Protein AF-0000000082335467 (afdb_homodimer)

Nearest PDB structures (foldseek):
  5u97-assembly2_C  TM=9.331E-01  e=3.194E-60  Neurospora crassa OR74A
  8fu2-assembly2_C  TM=9.359E-01  e=7.142E-59  Neurospora crassa
  6n1y-assembly1_A  TM=9.269E-01  e=7.142E-59  Neurospora crassa
  6ojr-assembly1_A  TM=9.512E-01  e=1.532E-58  Sphingomonas paucimobilis
  6xm8-assembly1_A-2  TM=9.552E-01  e=1.880E-57  Sphingobium sp. SYK-6

InterPro domains:
  IPR004294 Carotenoid oxygenase [PF03055] (31-499)
  IPR004294 Carotenoid oxygenase [PTHR10543] (39-499)

pLDDT: mean 94.97, std 6.66, range [44.41, 98.88]

Foldseek 3Di:
DDDPVRVVVVDADDQFARADPDLCCDFLNPAPQDWDKDFFFDKDFFDDQLPFFKWKFWAFGANTHAPDNLAGSRLGAIKMKIWGDHPRTTMITIDTAPAPQNVVCVVVVHGQQHHDPQLLGGNPVCSPGLSDRLGFEWDDALQWIWRFDFQAATWTAHPQQRHTPGGDQLVVPRDFGGKAREWAAQPVFRKTKIKHACRVHQFFQKMWIWIAGSNSHTQDIEIAGDPAAADFHEWAAAPWKTKTKGAQFHADDPVVSNVPDHGTARDQPDFTKMWIFTPHPTYRVLIDMATEHHWDFDYWQAWEADPVRKIKTKGKIFRADCPLSRYHPPDDSVPHPRNDADDPPDQGMAIWMWIGDSPDPHRYTDTHGQASFAFHQKYWDSNQHNHDDFKIKTFGADPVDDDAAPAERGFKIWIATRHVNDIDMAGNDRHKDKAHWEFRASDPPDPTQQGKIKTKMQGSVVNAIWIFICGSVPRHVGGSMIRGDPHRDHDTHYIYTDHPVSNPDPDHSDDPPPCDPVNCVVDPPDDDDDDDDDD/DDDPVRVVVVDADDQFARADPDLCCDDLNPAPQDWDKDFFFDKDFFDDQLPFFKWKFWAFGANTHAPDNLAGNRLGAIKMKIWGDHPRTTMITIDTAPAPQNVVCVVVVHGQQHHDPQLLGGNPVCSPGLSDRLGFEWDDALQWIWRFDFQAATWTAHPQQRHTPGGDQLVVPRDFGGKAREWAAQPVFRKTWIKHACRVHQFFQKMWIWIAGSNSHTQDIEIAGDPAAADFHEWAAAPWKTKTKGAQFHADDPVVSNVPDHGTARDQPAFTKMWIFTPHPTYRVLIDMATEHHWDFDYWAAWYADPVRKIKTKGKIFRADCPLSRYHPPDDSVPHPRNDADDPPDQGMAIWMWIGDSPDPHRYTDTHGQASFAFHQKYWDSNQHNHDDFKIKTFGADPVDDDAADAERGFKIWIATRHRNDIDMAGNDRHKDKAHWEFRASDPPDPTQQGKIKTKMQGSVVNAIWIFICGSVPRHVGGSMIRGDPHRDHDTHYIYTDHPVSNPDPDHSDDPPPCDPVNCVVDPPDDDDDDDDDD

Sequence (1070 aa):
MPDIAEVTEKLQPQAEVAFPKTPFFEGSELPCRFEGEVYNCVVRGTIPKEVDGTYYRCMPDALWAPQYEDDVFINGDGAIDAIRIHDGHADFKQKYVRTSKFVIERAARQAVFGKYRNRYTDDPRVKHEIHSTANTHIIFFEKQLLALKEDSPPYAMDPDTLETKGAYDFHGQYTAPTFTAHPKIDASNGEMMTMGYEAKGDGTTDVAYYLFSKEGKKLEECWFKGPYIGMMHDMAATDKWVVFTIPPLQAQSLESLKAGSKHFAWAEDKPLTFGILPRYNPKPEDIRWFTYKNAFYGHTGNAFDGDDGCVYLDAPLTYFNKFWFFPPVGQDPMTAPSGKPPGRDQLQSHYVRWRFDPNATDPRVEPVELVNADGEMPKVDDRFAGKPYNTLFLAMHDPTKENGPVGGIYNAIAKCDVNTGKLVHWSAGDHTAIHEVAFIPRTPDSPEADGFLVTIANRRDTKLSCILILDAQKLAEGPLAIIELPFRLRNGIHGSWVPSTELPSDNDLCDMSGVTDKIRRAYAGKPVSFPKFKAMPDIAEVTEKLQPQAEVAFPKTPFFEGSELPCRFEGEVYNCVVRGTIPKEVDGTYYRCMPDALWAPQYEDDVFINGDGAIDAIRIHDGHADFKQKYVRTSKFVIERAARQAVFGKYRNRYTDDPRVKHEIHSTANTHIIFFEKQLLALKEDSPPYAMDPDTLETKGAYDFHGQYTAPTFTAHPKIDASNGEMMTMGYEAKGDGTTDVAYYLFSKEGKKLEECWFKGPYIGMMHDMAATDKWVVFTIPPLQAQSLESLKAGSKHFAWAEDKPLTFGILPRYNPKPEDIRWFTYKNAFYGHTGNAFDGDDGCVYLDAPLTYFNKFWFFPPVGQDPMTAPSGKPPGRDQLQSHYVRWRFDPNATDPRVEPVELVNADGEMPKVDDRFAGKPYNTLFLAMHDPTKENGPVGGIYNAIAKCDVNTGKLVHWSAGDHTAIHEVAFIPRTPDSPEADGFLVTIANRRDTKLSCILILDAQKLAEGPLAIIELPFRLRNGIHGSWVPSTELPSDNDLCDMSGVTDKIRRAYAGKPVSFPKFKA

Radius of gyration: 32.27 Å; Cα contacts (8 Å, |Δi|>4): 2966; chains: 2; bounding box: 61×103×77 Å

Solvent-accessible surface area (backbone atoms only — not comparable to full-atom values): 54167 Å² total; per-residue (Å²): 116,59,26,47,69,55,45,55,71,68,35,52,51,37,74,42,55,46,56,62,98,42,78,63,44,37,81,67,36,32,59,55,57,64,35,35,33,24,74,62,43,48,36,22,38,60,52,55,69,63,54,40,23,31,44,33,34,12,18,37,35,48,76,36,20,71,85,51,90,84,50,58,63,81,60,9,39,8,33,38,37,38,41,39,29,51,85,53,40,36,32,37,39,36,36,58,51,59,35,63,47,46,27,45,23,59,40,39,66,28,59,48,65,46,44,53,85,25,73,63,33,19,24,76,87,54,67,84,52,62,79,37,42,38,22,41,17,33,44,80,57,70,77,25,28,35,24,14,24,47,75,16,53,31,30,31,25,40,81,48,78,47,48,54,75,37,80,42,36,57,91,74,71,51,80,48,54,15,19,38,42,39,58,43,63,36,64,89,71,44,31,34,42,41,37,12,56,34,26,83,36,91,74,34,37,32,31,35,39,40,31,25,41,47,83,48,47,77,75,41,69,37,60,37,71,49,97,59,47,38,56,50,55,36,46,44,41,34,85,59,34,31,37,42,42,31,25,27,34,26,53,43,51,64,70,45,32,65,55,58,44,63,38,47,21,35,36,82,89,36,41,21,33,37,34,39,31,50,57,64,88,48,50,55,84,55,56,45,67,34,35,36,65,64,35,32,61,71,46,52,44,44,19,20,71,41,95,84,69,27,41,36,42,30,28,40,42,28,62,31,39,84,58,24,84,35,28,38,85,92,48,50,42,92,70,32,70,56,44,42,75,55,60,89,89,45,84,45,39,28,28,28,37,38,69,44,53,90,80,56,87,65,44,69,48,70,73,40,82,31,31,92,43,52,44,45,54,43,35,46,46,62,86,36,51,27,37,82,76,52,56,40,34,31,25,17,48,45,83,88,47,89,68,63,18,66,83,34,82,13,15,17,45,33,46,29,32,56,85,79,31,49,69,50,52,28,46,44,41,64,42,18,18,42,48,48,59,33,69,41,58,53,43,96,81,45,60,89,64,39,27,32,33,40,35,44,36,40,28,60,85,75,61,28,22,35,37,37,35,27,39,53,85,46,42,45,71,31,60,52,20,41,37,49,47,74,40,51,60,51,68,57,58,29,53,32,65,44,50,50,89,68,48,85,64,87,65,70,66,55,92,55,75,79,49,44,69,69,49,34,73,68,26,39,88,47,90,78,57,64,65,84,60,83,129,115,57,26,47,69,56,46,55,71,68,34,53,51,39,72,45,57,47,56,61,97,42,79,60,45,37,80,67,36,32,58,56,57,63,33,35,33,25,74,62,42,48,35,22,39,58,51,54,67,66,54,41,25,32,43,33,33,12,18,36,34,46,75,37,19,69,85,51,89,84,49,58,60,81,57,10,39,7,32,39,37,38,39,38,28,51,84,54,40,38,31,35,38,36,36,58,53,57,34,62,47,48,28,45,22,60,40,38,66,29,60,49,66,46,44,54,85,26,74,62,33,20,22,75,90,54,70,84,52,61,79,34,41,38,21,41,17,35,44,79,57,71,79,26,27,34,25,14,25,48,74,14,52,32,31,31,24,40,80,49,81,48,47,56,77,37,80,42,38,57,91,74,70,52,80,48,55,15,20,37,42,38,57,43,63,37,65,88,71,43,30,35,41,41,37,12,55,34,25,83,35,90,74,34,36,32,30,35,39,38,29,26,41,45,83,48,48,76,74,43,69,37,60,38,70,48,98,58,46,38,55,49,56,35,47,45,40,34,86,59,33,30,36,43,42,31,24,27,33,27,54,44,51,66,70,45,32,66,54,59,44,65,39,46,20,35,35,84,88,36,42,21,31,37,33,40,31,51,57,66,88,48,50,54,84,56,56,45,66,33,36,36,64,65,37,31,61,70,45,52,44,41,20,20,71,43,95,83,68,27,43,35,42,31,27,38,41,29,63,32,37,85,58,24,86,34,26,37,84,95,48,51,41,91,71,32,69,56,44,42,73,55,60,91,89,44,84,46,39,28,26,28,37,39,68,43,53,88,79,58,88,64,44,70,49,72,72,40,82,33,30,91,42,52,44,45,55,41,34,47,46,60,85,35,50,27,36,83,77,52,56,39,35,30,24,17,48,43,84,90,48,92,66,64,18,67,83,35,81,13,17,18,44,33,46,30,34,55,84,77,30,49,69,50,54,28,45,43,40,65,44,17,21,42,48,47,58,33,69,41,58,52,43,96,81,45,59,88,63,38,26,33,32,39,34,43,37,42,30,61,85,76,61,28,22,34,35,38,35,28,39,54,84,44,42,47,70,30,58,51,19,41,37,48,45,73,38,50,59,50,67,57,61,30,54,33,66,45,50,50,87,67,47,85,64,86,63,68,66,54,91,57,76,80,48,44,69,68,48,34,72,69,26,38,88,46,88,76,56,63,66,84,60,81,130

Secondary structure (DSSP, 8-state):
---HHHHHHHSPBPGGG---SSGGGSGGGS----EEEESS-EEEE---TT--EEEEEEEEE--S--SSTT--GGGSEEEEEEEEEETTEEEEEEEE---HHHHHHHHHTS--S-STT-GGGS-GGGTTS------SEEEEETTEEEEE-TTS--EEE-TTT--EEEE--TTTT---S---S--EE-TTT--EEEEEESTTSTT--EEEEEEE-TTS-EEEEEEEE-SS-B----EEE-SSEEEEEE-SEEEPPHHHHHTT--SEEE-TTSPPEEEEEESSS--GGG-EEEE-SS-B-----EEEE-TTS-EEEEEEEESS-S-TTSPSTT--TTT-GGGSPPPTTS--EEEEEEEE-TT-S--B---EEEE---EEEEE--GGGTTS--SEEEEEE--TT-SS--TTSS--EEEEEETTT--EEEEE--TTEEE---EEEESSTTPPTT-EEEEEEEEETTTTEEEEEEEEGGGGGG-EEEEEE-SB-------EEEEEGGGSS----SS--TT--HHHHHHHTTPPP-------/---HHHHHHHSPBPGGG---SSGGGSGGGS----EEEESS-EEEE---TT--EEEEEEEEE--S--SSTT--GGGSEEEEEEEEEETTEEEEEEEE---HHHHHHHHHTS--S-STT-GGGS-GGGTTS------SEEEEETTEEEEE-TTS--EEE-TTT--EEEE--TTTT---S---S--EE-TTT--EEEEEESTTSTT--EEEEEEE-TTS-EEEEEEEE-SS-B----EEE-SSEEEEEE-SEEEPPHHHHHTT--SEEE-TTSPPEEEEEESSS--GGG-EEEE-SS-B-----EEEE-TTS-EEEEEEEESS-S-TTSPSTT--TTT-GGGSPPPTTS--EEEEEEEE-TT-S--B---EEEE---EEEEE--GGGTTS--SEEEEEE--TT-SS--TTSS--EEEEEETTT--EEEEE--TTEEE---EEEESSTTPPTT-EEEEEEEEETTTTEEEEEEEEGGGGGG-EEEEEE-SB-------EEEEEGGGSS----SS--TT--HHHHHHHTTPPP-------

Structure (mmCIF, N/CA/C/O backbone):
data_AF-0000000082335467-model_v1
#
loop_
_entity.id
_entity.type
_entity.pdbx_description
1 polymer 'Carotenoid oxygenase'
#
loop_
_atom_site.group_PDB
_atom_site.id
_atom_site.type_symbol
_atom_site.label_atom_id
_atom_site.label_alt_id
_atom_site.label_comp_id
_atom_site.label_asym_id
_atom_site.label_entity_id
_atom_site.label_seq_id
_atom_site.pdbx_PDB_ins_code
_atom_site.Cartn_x
_atom_site.Cartn_y
_atom_site.Cartn_z
_atom_site.occupancy
_atom_site.B_iso_or_equiv
_atom_site.auth_seq_id
_atom_site.auth_comp_id
_atom_site.auth_asym_id
_atom_site.auth_atom_id
_atom_site.pdbx_PDB_model_num
ATOM 1 N N . MET A 1 1 ? 25.312 -20.266 9.164 1 87.56 1 MET A N 1
ATOM 2 C CA . MET A 1 1 ? 24.484 -19.688 8.109 1 87.56 1 MET A CA 1
ATOM 3 C C . MET A 1 1 ? 23.531 -18.656 8.688 1 87.56 1 MET A C 1
ATOM 5 O O . MET A 1 1 ? 22.656 -18.984 9.492 1 87.56 1 MET A O 1
ATOM 9 N N . PRO A 1 2 ? 23.875 -17.375 8.383 1 93.38 2 PRO A N 1
ATOM 10 C CA . PRO A 1 2 ? 23 -16.375 8.977 1 93.38 2 PRO A CA 1
ATOM 11 C C . PRO A 1 2 ? 21.578 -16.422 8.422 1 93.38 2 PRO A C 1
ATOM 13 O O . PRO A 1 2 ? 21.391 -16.578 7.211 1 93.38 2 PRO A O 1
ATOM 16 N N . ASP A 1 3 ? 20.609 -16.344 9.281 1 93.94 3 ASP A N 1
ATOM 17 C CA . ASP A 1 3 ? 19.219 -16.281 8.82 1 93.94 3 ASP A CA 1
ATOM 18 C C . ASP A 1 3 ? 18.875 -14.883 8.336 1 93.94 3 ASP A C 1
ATOM 20 O O . ASP A 1 3 ? 19.719 -14 8.297 1 93.94 3 ASP A O 1
ATOM 24 N N . ILE A 1 4 ? 17.688 -14.688 7.961 1 95.31 4 ILE A N 1
ATOM 25 C CA . ILE A 1 4 ? 17.297 -13.461 7.281 1 95.31 4 ILE A CA 1
ATOM 26 C C . ILE A 1 4 ? 17.359 -12.281 8.25 1 95.31 4 ILE A C 1
ATOM 28 O O . ILE A 1 4 ? 17.719 -11.164 7.863 1 95.31 4 ILE A O 1
ATOM 32 N N . ALA A 1 5 ? 17.016 -12.484 9.555 1 95.19 5 ALA A N 1
ATOM 33 C CA . ALA A 1 5 ? 17.109 -11.422 10.555 1 95.19 5 ALA A CA 1
ATOM 34 C C . ALA A 1 5 ? 18.547 -10.969 10.75 1 95.19 5 ALA A C 1
ATOM 36 O O . ALA A 1 5 ? 18.828 -9.773 10.805 1 95.19 5 ALA A O 1
ATOM 37 N N . GLU A 1 6 ? 19.469 -11.922 10.812 1 96.31 6 GLU A N 1
ATOM 38 C CA . GLU A 1 6 ? 20.891 -11.633 10.969 1 96.31 6 GLU A CA 1
ATOM 39 C C . GLU A 1 6 ? 21.453 -10.898 9.75 1 96.31 6 GLU A C 1
ATOM 41 O O . GLU A 1 6 ? 22.234 -9.961 9.883 1 96.31 6 GLU A O 1
ATOM 46 N N . VAL A 1 7 ? 21.031 -11.391 8.578 1 96.88 7 VAL A N 1
ATOM 47 C CA . VAL A 1 7 ? 21.484 -10.75 7.348 1 96.88 7 VAL A CA 1
ATOM 48 C C . VAL A 1 7 ? 20.969 -9.32 7.281 1 96.88 7 VAL A C 1
ATOM 50 O O . VAL A 1 7 ? 21.688 -8.406 6.883 1 96.88 7 VAL A O 1
ATOM 53 N N . THR A 1 8 ? 19.719 -9.117 7.664 1 95.62 8 THR A N 1
ATOM 54 C CA . THR A 1 8 ? 19.109 -7.793 7.652 1 95.62 8 THR A CA 1
ATOM 55 C C . THR A 1 8 ? 19.875 -6.828 8.555 1 95.62 8 THR A C 1
ATOM 57 O O . THR A 1 8 ? 20.062 -5.664 8.203 1 95.62 8 THR A O 1
ATOM 60 N N . GLU A 1 9 ? 20.312 -7.27 9.664 1 94.56 9 GLU A N 1
ATOM 61 C CA . GLU A 1 9 ? 21.062 -6.445 10.594 1 94.56 9 GLU A CA 1
ATOM 62 C C . GLU A 1 9 ? 22.453 -6.137 10.047 1 94.56 9 GLU A C 1
ATOM 64 O O . GLU A 1 9 ? 23 -5.059 10.297 1 94.56 9 GLU A O 1
ATOM 69 N N . LYS A 1 10 ? 22.969 -7.039 9.336 1 96.31 10 LYS A N 1
ATOM 70 C CA . LYS A 1 10 ? 24.344 -6.918 8.828 1 96.31 10 LYS A CA 1
ATOM 71 C C . LYS A 1 10 ? 24.391 -5.992 7.621 1 96.31 10 LYS A C 1
ATOM 73 O O . LYS A 1 10 ? 25.328 -5.203 7.477 1 96.31 10 LYS A O 1
ATOM 78 N N . LEU A 1 11 ? 23.453 -6.094 6.75 1 97.06 11 LEU A N 1
ATOM 79 C CA . LEU A 1 11 ? 23.453 -5.309 5.52 1 97.06 11 LEU A CA 1
ATOM 80 C C . LEU A 1 11 ? 22.969 -3.887 5.781 1 97.06 11 LEU A C 1
ATOM 82 O O . LEU A 1 11 ? 21.875 -3.688 6.332 1 97.06 11 LEU A O 1
ATOM 86 N N . GLN A 1 12 ? 23.75 -2.924 5.383 1 96.44 12 GLN A N 1
ATOM 87 C CA . GLN A 1 12 ? 23.406 -1.52 5.562 1 96.44 12 GLN A CA 1
ATOM 88 C C . GLN A 1 12 ? 22.484 -1.034 4.441 1 96.44 12 GLN A C 1
ATOM 90 O O . GLN A 1 12 ? 22.641 -1.449 3.289 1 96.44 12 GLN A O 1
ATOM 95 N N . PRO A 1 13 ? 21.562 -0.156 4.766 1 97 13 PRO A N 1
ATOM 96 C CA . PRO A 1 13 ? 20.797 0.455 3.684 1 97 13 PRO A CA 1
ATOM 97 C C . PRO A 1 13 ? 21.641 1.346 2.781 1 97 13 PRO A C 1
ATOM 99 O O . PRO A 1 13 ? 22.672 1.872 3.217 1 97 13 PRO A O 1
ATOM 102 N N . GLN A 1 14 ? 21.219 1.446 1.572 1 96.94 14 GLN A N 1
ATOM 103 C CA . GLN A 1 14 ? 21.859 2.408 0.681 1 96.94 14 GLN A CA 1
ATOM 104 C C . GLN A 1 14 ? 21.75 3.826 1.231 1 96.94 14 GLN A C 1
ATOM 106 O O . GLN A 1 14 ? 20.828 4.129 2.002 1 96.94 14 GLN A O 1
ATOM 111 N N . ALA A 1 15 ? 22.609 4.695 0.83 1 95 15 ALA A N 1
ATOM 112 C CA . ALA A 1 15 ? 22.812 6.004 1.444 1 95 15 ALA A CA 1
ATOM 113 C C . ALA A 1 15 ? 21.547 6.848 1.366 1 95 15 ALA A C 1
ATOM 115 O O . ALA A 1 15 ? 21.172 7.52 2.334 1 95 15 ALA A O 1
ATOM 116 N N . GLU A 1 16 ? 20.828 6.824 0.22 1 96.69 16 GLU A N 1
ATOM 117 C CA . GLU A 1 16 ? 19.703 7.723 -0.012 1 96.69 16 GLU A CA 1
ATOM 118 C C . GLU A 1 16 ? 18.5 7.305 0.812 1 96.69 16 GLU A C 1
ATOM 120 O O . GLU A 1 16 ? 17.516 8.062 0.921 1 96.69 16 GLU A O 1
ATOM 125 N N . VAL A 1 17 ? 18.562 6.086 1.445 1 96.81 17 VAL A N 1
ATOM 126 C CA . VAL A 1 17 ? 17.469 5.625 2.305 1 96.81 17 VAL A CA 1
ATOM 127 C C . VAL A 1 17 ? 18.031 5.219 3.668 1 96.81 17 VAL A C 1
ATOM 129 O O . VAL A 1 17 ? 17.422 4.418 4.383 1 96.81 17 VAL A O 1
ATOM 132 N N . ALA A 1 18 ? 19.234 5.582 3.99 1 96 18 ALA A N 1
ATOM 133 C CA . ALA A 1 18 ? 19.812 5.367 5.312 1 96 18 ALA A CA 1
ATOM 134 C C . ALA A 1 18 ? 19.312 6.406 6.309 1 96 18 ALA A C 1
ATOM 136 O O . ALA A 1 18 ? 20.031 7.336 6.668 1 96 18 ALA A O 1
ATOM 137 N N . PHE A 1 19 ? 18.125 6.266 6.777 1 94.62 19 PHE A N 1
ATOM 138 C CA . PHE A 1 19 ? 17.5 7.223 7.684 1 94.62 19 PHE A CA 1
ATOM 139 C C . PHE A 1 19 ? 18.203 7.219 9.039 1 94.62 19 PHE A C 1
ATOM 141 O O . PHE A 1 19 ? 18.594 6.164 9.531 1 94.62 19 PHE A O 1
ATOM 148 N N . PRO A 1 20 ? 18.281 8.359 9.672 1 92 20 PRO A N 1
ATOM 149 C CA . PRO A 1 20 ? 18.938 8.438 10.984 1 92 20 PRO A CA 1
ATOM 150 C C . PRO A 1 20 ? 18.219 7.602 12.047 1 92 20 PRO A C 1
ATOM 152 O O . PRO A 1 20 ? 17 7.445 11.992 1 92 20 PRO A O 1
ATOM 155 N N . LYS A 1 21 ? 19 7.152 12.977 1 88.75 21 LYS A N 1
ATOM 156 C CA . LYS A 1 21 ? 18.438 6.395 14.086 1 88.75 21 LYS A CA 1
ATOM 157 C C . LYS A 1 21 ? 17.938 7.324 15.188 1 88.75 21 LYS A C 1
ATOM 159 O O . LYS A 1 21 ? 18.484 7.34 16.297 1 88.75 21 LYS A O 1
ATOM 164 N N . THR A 1 22 ? 16.984 8.078 14.914 1 86.19 22 THR A N 1
ATOM 165 C CA . THR A 1 22 ? 16.297 8.977 15.836 1 86.19 22 THR A CA 1
ATOM 166 C C . THR A 1 22 ? 14.812 8.625 15.93 1 86.19 22 THR A C 1
ATOM 168 O O . THR A 1 22 ? 14.273 7.926 15.062 1 86.19 22 THR A O 1
ATOM 171 N N . PRO A 1 23 ? 14.133 9.055 16.891 1 82.06 23 PRO A N 1
ATOM 172 C CA . PRO A 1 23 ? 12.711 8.75 17.047 1 82.06 23 PRO A CA 1
ATOM 173 C C . PRO A 1 23 ? 11.867 9.273 15.883 1 82.06 23 PRO A C 1
ATOM 175 O O . PRO A 1 23 ? 10.734 8.836 15.695 1 82.06 23 PRO A O 1
ATOM 178 N N . PHE A 1 24 ? 12.477 10.156 15.055 1 85.31 24 PHE A N 1
ATOM 179 C CA . PHE A 1 24 ? 11.742 10.75 13.945 1 85.31 24 PHE A CA 1
ATOM 180 C C . PHE A 1 24 ? 11.602 9.758 12.797 1 85.31 24 PHE A C 1
ATOM 182 O O . PHE A 1 24 ? 10.781 9.953 11.898 1 85.31 24 PHE A O 1
ATOM 189 N N . PHE A 1 25 ? 12.453 8.688 12.836 1 89.56 25 PHE A N 1
ATOM 190 C CA . PHE A 1 25 ? 12.492 7.801 11.68 1 89.56 25 PHE A CA 1
ATOM 191 C C . PHE A 1 25 ? 12.453 6.34 12.109 1 89.56 25 PHE A C 1
ATOM 193 O O . PHE A 1 25 ? 12.859 5.453 11.359 1 89.56 25 PHE A O 1
ATOM 200 N N . GLU A 1 26 ? 11.992 6.035 13.32 1 86.31 26 GLU A N 1
ATOM 201 C CA . GLU A 1 26 ? 11.945 4.66 13.805 1 86.31 26 GLU A CA 1
ATOM 202 C C . GLU A 1 26 ? 10.547 4.289 14.289 1 86.31 26 GLU A C 1
ATOM 204 O O . GLU A 1 26 ? 9.727 5.164 14.555 1 86.31 26 GLU A O 1
ATOM 209 N N . GLY A 1 27 ? 10.344 2.99 14.336 1 81.38 27 GLY A N 1
ATOM 210 C CA . GLY A 1 27 ? 9.07 2.51 14.836 1 81.38 27 GLY A CA 1
ATOM 211 C C . GLY A 1 27 ? 7.891 2.943 13.984 1 81.38 27 GLY A C 1
ATOM 212 O O . GLY A 1 27 ? 7.895 2.754 12.773 1 81.38 27 GLY A O 1
ATOM 213 N N . SER A 1 28 ? 6.953 3.619 14.648 1 79.56 28 SER A N 1
ATOM 214 C CA . SER A 1 28 ? 5.738 4.066 13.977 1 79.56 28 SER A CA 1
ATOM 215 C C . SER A 1 28 ? 6.016 5.254 13.07 1 79.56 28 SER A C 1
ATOM 217 O O . SER A 1 28 ? 5.184 5.609 12.234 1 79.56 28 SER A O 1
ATOM 219 N N . GLU A 1 29 ? 7.223 5.805 13.211 1 87.12 29 GLU A N 1
ATOM 220 C CA . GLU A 1 29 ? 7.562 6.988 12.422 1 87.12 29 GLU A CA 1
ATOM 221 C C . GLU A 1 29 ? 8.469 6.633 11.25 1 87.12 29 GLU A C 1
ATOM 223 O O . GLU A 1 29 ? 8.945 7.516 10.539 1 87.12 29 GLU A O 1
ATOM 228 N N . LEU A 1 30 ? 8.68 5.344 11.133 1 91.38 30 LEU A N 1
ATOM 229 C CA . LEU A 1 30 ? 9.406 4.922 9.938 1 91.38 30 LEU A CA 1
ATOM 230 C C . LEU A 1 30 ? 8.711 5.418 8.672 1 91.38 30 LEU A C 1
ATOM 232 O O . LEU A 1 30 ? 7.488 5.336 8.562 1 91.38 30 LEU A O 1
ATOM 236 N N . PRO A 1 31 ? 9.477 5.98 7.73 1 95 31 PRO A N 1
ATOM 237 C CA . PRO A 1 31 ? 8.844 6.445 6.492 1 95 31 PRO A CA 1
ATOM 238 C C . PRO A 1 31 ? 8.07 5.34 5.777 1 95 31 PRO A C 1
ATOM 240 O O . PRO A 1 31 ? 8.516 4.191 5.746 1 95 31 PRO A O 1
ATOM 243 N N . CYS A 1 32 ? 6.914 5.613 5.223 1 95.69 32 CYS A N 1
ATOM 244 C CA . CYS A 1 32 ? 6.086 4.648 4.504 1 95.69 32 CYS A CA 1
ATOM 245 C C . CYS A 1 32 ? 6.512 4.547 3.043 1 95.69 32 CYS A C 1
ATOM 247 O O . CYS A 1 32 ? 6.676 3.447 2.516 1 95.69 32 CYS A O 1
ATOM 249 N N . ARG A 1 33 ? 6.594 5.684 2.316 1 97.69 33 ARG A N 1
ATOM 250 C CA . ARG A 1 33 ? 7.227 5.828 1.009 1 97.69 33 ARG A CA 1
ATOM 251 C C . ARG A 1 33 ? 6.465 5.051 -0.059 1 97.69 33 ARG A C 1
ATOM 253 O O . ARG A 1 33 ? 7.066 4.371 -0.89 1 97.69 33 ARG A O 1
ATOM 260 N N . PHE A 1 34 ? 5.09 5.121 -0.06 1 98.12 34 PHE A N 1
ATOM 261 C CA . PHE A 1 34 ? 4.312 4.441 -1.091 1 98.12 34 PHE A CA 1
ATOM 262 C C . PHE A 1 34 ? 3.119 5.293 -1.513 1 98.12 34 PHE A C 1
ATOM 264 O O . PHE A 1 34 ? 2.723 6.215 -0.798 1 98.12 34 PHE A O 1
ATOM 271 N N . GLU A 1 35 ? 2.623 5.113 -2.705 1 98.44 35 GLU A N 1
ATOM 272 C CA . GLU A 1 35 ? 1.303 5.523 -3.174 1 98.44 35 GLU A CA 1
ATOM 273 C C . GLU A 1 35 ? 0.403 4.312 -3.414 1 98.44 35 GLU A C 1
ATOM 275 O O . GLU A 1 35 ? 0.877 3.25 -3.82 1 98.44 35 GLU A O 1
ATOM 280 N N . GLY A 1 36 ? -0.848 4.449 -3.119 1 98.12 36 GLY A N 1
ATOM 281 C CA . GLY A 1 36 ? -1.689 3.281 -3.33 1 98.12 36 GLY A CA 1
ATOM 282 C C . GLY A 1 36 ? -3.16 3.553 -3.072 1 98.12 36 GLY A C 1
ATOM 283 O O . GLY A 1 36 ? -3.543 4.684 -2.762 1 98.12 36 GLY A O 1
ATOM 284 N N . GLU A 1 37 ? -4.008 2.568 -3.324 1 98.62 37 GLU A N 1
ATOM 285 C CA . GLU A 1 37 ? -5.449 2.652 -3.123 1 98.62 37 GLU A CA 1
ATOM 286 C C . GLU A 1 37 ? -6.023 1.315 -2.662 1 98.62 37 GLU A C 1
ATOM 288 O O . GLU A 1 37 ? -5.445 0.261 -2.93 1 98.62 37 GLU A O 1
ATOM 293 N N . VAL A 1 38 ? -7.02 1.318 -1.931 1 98.62 38 VAL A N 1
ATOM 294 C CA . VAL A 1 38 ? -7.832 0.197 -1.468 1 98.62 38 VAL A CA 1
ATOM 295 C C . VAL A 1 38 ? -9.297 0.427 -1.845 1 98.62 38 VAL A C 1
ATOM 297 O O . VAL A 1 38 ? -9.93 1.359 -1.348 1 98.62 38 VAL A O 1
ATOM 300 N N . TYR A 1 39 ? -9.805 -0.362 -2.744 1 98.38 39 TYR A N 1
ATOM 301 C CA . TYR A 1 39 ? -11.234 -0.324 -3.062 1 98.38 39 TYR A CA 1
ATOM 302 C C . TYR A 1 39 ? -12.031 -1.167 -2.078 1 98.38 39 TYR A C 1
ATOM 304 O O . TYR A 1 39 ? -11.742 -2.348 -1.88 1 98.38 39 TYR A O 1
ATOM 312 N N . ASN A 1 40 ? -13.008 -0.526 -1.409 1 97.81 40 ASN A N 1
ATOM 313 C CA . ASN A 1 40 ? -13.867 -1.189 -0.431 1 97.81 40 ASN A CA 1
ATOM 314 C C . ASN A 1 40 ? -13.062 -1.684 0.771 1 97.81 40 ASN A C 1
ATOM 316 O O . ASN A 1 40 ? -12.977 -2.889 1.008 1 97.81 40 ASN A O 1
ATOM 320 N N . CYS A 1 41 ? -12.656 -0.798 1.572 1 98.56 41 CYS A N 1
ATOM 321 C CA . CYS A 1 41 ? -11.906 -1.136 2.777 1 98.56 41 CYS A CA 1
ATOM 322 C C . CYS A 1 41 ? -12.695 -2.082 3.668 1 98.56 41 CYS A C 1
ATOM 324 O O . CYS A 1 41 ? -13.922 -2.162 3.559 1 98.56 41 CYS A O 1
ATOM 326 N N . VAL A 1 42 ? -12.016 -2.824 4.496 1 97.94 42 VAL A N 1
ATOM 327 C CA . VAL A 1 42 ? -12.68 -3.609 5.531 1 97.94 42 VAL A CA 1
ATOM 328 C C . VAL A 1 42 ? -13.297 -2.678 6.574 1 97.94 42 VAL A C 1
ATOM 330 O O . VAL A 1 42 ? -12.586 -1.945 7.262 1 97.94 42 VAL A O 1
ATOM 333 N N . VAL A 1 43 ? -14.578 -2.684 6.637 1 98.44 43 VAL A N 1
ATOM 334 C CA . VAL A 1 43 ? -15.305 -1.888 7.613 1 98.44 43 VAL A CA 1
ATOM 335 C C . VAL A 1 43 ? -15.898 -2.801 8.688 1 98.44 43 VAL A C 1
ATOM 337 O O . VAL A 1 43 ? -16.641 -3.73 8.375 1 98.44 43 VAL A O 1
ATOM 340 N N . ARG A 1 44 ? -15.492 -2.648 9.891 1 98.44 44 ARG A N 1
ATOM 341 C CA . ARG A 1 44 ? -16.156 -3.256 11.039 1 98.44 44 ARG A CA 1
ATOM 342 C C . ARG A 1 44 ? -17.234 -2.326 11.602 1 98.44 44 ARG A C 1
ATOM 344 O O . ARG A 1 44 ? -17 -1.121 11.734 1 98.44 44 ARG A O 1
ATOM 351 N N . GLY A 1 45 ? -18.297 -2.859 11.977 1 98.12 45 GLY A N 1
ATOM 352 C CA . GLY A 1 45 ? -19.422 -2.025 12.375 1 98.12 45 GLY A CA 1
ATOM 353 C C . GLY A 1 45 ? -20.188 -1.457 11.195 1 98.12 45 GLY A C 1
ATOM 354 O O . GLY A 1 45 ? -20.25 -2.076 10.133 1 98.12 45 GLY A O 1
ATOM 355 N N . THR A 1 46 ? -20.938 -0.387 11.484 1 97.5 46 THR A N 1
ATOM 356 C CA . THR A 1 46 ? -21.766 0.212 10.445 1 97.5 46 THR A CA 1
ATOM 357 C C . THR A 1 46 ? -21.5 1.708 10.328 1 97.5 46 THR A C 1
ATOM 359 O O . THR A 1 46 ? -21.609 2.445 11.312 1 97.5 46 THR A O 1
ATOM 362 N N . ILE A 1 47 ? -21.125 2.127 9.164 1 98.31 47 ILE A N 1
ATOM 363 C CA . ILE A 1 47 ? -21.016 3.557 8.906 1 98.31 47 ILE A CA 1
ATOM 364 C C . ILE A 1 47 ? -22.406 4.156 8.711 1 98.31 47 ILE A C 1
ATOM 366 O O . ILE A 1 47 ? -23.172 3.701 7.859 1 98.31 47 ILE A O 1
ATOM 370 N N . PRO A 1 48 ? -22.719 5.117 9.445 1 97.38 48 PRO A N 1
ATOM 371 C CA . PRO A 1 48 ? -24.031 5.734 9.25 1 97.38 48 PRO A CA 1
ATOM 372 C C . PRO A 1 48 ? -24.219 6.273 7.828 1 97.38 48 PRO A C 1
ATOM 374 O O . PRO A 1 48 ? -23.281 6.809 7.238 1 97.38 48 PRO A O 1
ATOM 377 N N . LYS A 1 49 ? -25.391 6.195 7.34 1 94.62 49 LYS A N 1
ATOM 378 C CA . LYS A 1 49 ? -25.688 6.633 5.98 1 94.62 49 LYS A CA 1
ATOM 379 C C . LYS A 1 49 ? -25.469 8.133 5.824 1 94.62 49 LYS A C 1
ATOM 381 O O . LYS A 1 49 ? -25.203 8.625 4.723 1 94.62 49 LYS A O 1
ATOM 386 N N . GLU A 1 50 ? -25.609 8.836 6.961 1 95.5 50 GLU A N 1
ATOM 387 C CA . GLU A 1 50 ? -25.438 10.289 6.977 1 95.5 50 GLU A CA 1
ATOM 388 C C . GLU A 1 50 ? -24 10.68 6.656 1 95.5 50 GLU A C 1
ATOM 390 O O . GLU A 1 50 ? -23.734 11.805 6.23 1 95.5 50 GLU A O 1
ATOM 395 N N . VAL A 1 51 ? -23.094 9.742 6.914 1 98 51 VAL A N 1
ATOM 396 C CA . VAL A 1 51 ? -21.703 10 6.613 1 98 51 VAL A CA 1
ATOM 397 C C . VAL A 1 51 ? -21.438 9.766 5.125 1 98 51 VAL A C 1
ATOM 399 O O . VAL A 1 51 ? -21.203 8.625 4.703 1 98 51 VAL A O 1
ATOM 402 N N . ASP A 1 52 ? -21.547 10.773 4.344 1 97.5 52 ASP A N 1
ATOM 403 C CA . ASP A 1 52 ? -21.391 10.742 2.895 1 97.5 52 ASP A CA 1
ATOM 404 C C . ASP A 1 52 ? -20.484 11.875 2.42 1 97.5 52 ASP A C 1
ATOM 406 O O . ASP A 1 52 ? -20.891 13.031 2.369 1 97.5 52 ASP A O 1
ATOM 410 N N . GLY A 1 53 ? -19.266 11.57 2.076 1 97.81 53 GLY A N 1
ATOM 411 C CA . GLY A 1 53 ? -18.234 12.523 1.7 1 97.81 53 GLY A CA 1
ATOM 412 C C . GLY A 1 53 ? -16.828 11.938 1.736 1 97.81 53 GLY A C 1
ATOM 413 O O . GLY A 1 53 ? -16.656 10.734 1.542 1 97.81 53 GLY A O 1
ATOM 414 N N . THR A 1 54 ? -15.859 12.766 1.792 1 98.5 54 THR A N 1
ATOM 415 C CA . THR A 1 54 ? -14.469 12.32 1.781 1 98.5 54 THR A CA 1
ATOM 416 C C . THR A 1 54 ? -13.68 12.977 2.91 1 98.5 54 THR A C 1
ATOM 418 O O . THR A 1 54 ? -13.773 14.188 3.117 1 98.5 54 THR A O 1
ATOM 421 N N . TYR A 1 55 ? -13.047 12.195 3.727 1 98.25 55 TYR A N 1
ATOM 422 C CA . TYR A 1 55 ? -12.062 12.672 4.688 1 98.25 55 TYR A CA 1
ATOM 423 C C . TYR A 1 55 ? -10.672 12.719 4.062 1 98.25 55 TYR A C 1
ATOM 425 O O . TYR A 1 55 ? -10.148 11.688 3.623 1 98.25 55 TYR A O 1
ATOM 433 N N . TYR A 1 56 ? -10.102 13.93 3.914 1 98.44 56 TYR A N 1
ATOM 434 C CA . TYR A 1 56 ? -8.742 14.125 3.43 1 98.44 56 TYR A CA 1
ATOM 435 C C . TYR A 1 56 ? -7.785 14.398 4.582 1 98.44 56 TYR A C 1
ATOM 437 O O . TYR A 1 56 ? -8.125 15.117 5.523 1 98.44 56 TYR A O 1
ATOM 445 N N . ARG A 1 57 ? -6.602 13.844 4.465 1 97.44 57 ARG A N 1
ATOM 446 C CA . ARG A 1 57 ? -5.586 14.047 5.488 1 97.44 57 ARG A CA 1
ATOM 447 C C . ARG A 1 57 ? -4.195 14.164 4.867 1 97.44 57 ARG A C 1
ATOM 449 O O . ARG A 1 57 ? -3.936 13.586 3.809 1 97.44 57 ARG A O 1
ATOM 456 N N . CYS A 1 58 ? -3.402 14.93 5.535 1 95.94 58 CYS A N 1
ATOM 457 C CA . CYS A 1 58 ? -2.035 15.156 5.082 1 95.94 58 CYS A CA 1
ATOM 458 C C . CYS A 1 58 ? -1.03 14.602 6.086 1 95.94 58 CYS A C 1
ATOM 460 O O . CYS A 1 58 ? -1.218 14.734 7.297 1 95.94 58 CYS A O 1
ATOM 462 N N . MET A 1 59 ? 0.024 13.961 5.609 1 94.75 59 MET A N 1
ATOM 463 C CA . MET A 1 59 ? 1.102 13.523 6.496 1 94.75 59 MET A CA 1
ATOM 464 C C . MET A 1 59 ? 2.463 13.773 5.855 1 94.75 59 MET A C 1
ATOM 466 O O . MET A 1 59 ? 2.613 13.656 4.637 1 94.75 59 MET A O 1
ATOM 470 N N . PRO A 1 60 ? 3.43 14.188 6.645 1 95.62 60 PRO A N 1
ATOM 471 C CA . PRO A 1 60 ? 4.809 14.227 6.152 1 95.62 60 PRO A CA 1
ATOM 472 C C . PRO A 1 60 ? 5.438 12.844 6.043 1 95.62 60 PRO A C 1
ATOM 474 O O . PRO A 1 60 ? 5.391 12.062 7 1 95.62 60 PRO A O 1
ATOM 477 N N . ASP A 1 61 ? 5.914 12.5 4.934 1 96.5 61 ASP A N 1
ATOM 478 C CA . ASP A 1 61 ? 6.59 11.227 4.711 1 96.5 61 ASP A CA 1
ATOM 479 C C . ASP A 1 61 ? 7.953 11.438 4.055 1 96.5 61 ASP A C 1
ATOM 481 O O . ASP A 1 61 ? 8.031 11.828 2.889 1 96.5 61 ASP A O 1
ATOM 485 N N . ALA A 1 62 ? 9.055 11.188 4.781 1 95.06 62 ALA A N 1
ATOM 486 C CA . ALA A 1 62 ? 10.406 11.375 4.254 1 95.06 62 ALA A CA 1
ATOM 487 C C . ALA A 1 62 ? 10.734 10.328 3.195 1 95.06 62 ALA A C 1
ATOM 489 O O . ALA A 1 62 ? 11.07 9.188 3.523 1 95.06 62 ALA A O 1
ATOM 490 N N . LEU A 1 63 ? 10.789 10.734 1.976 1 97.06 63 LEU A N 1
ATOM 491 C CA . LEU A 1 63 ? 11.062 9.805 0.885 1 97.06 63 LEU A CA 1
ATOM 492 C C . LEU A 1 63 ? 12.547 9.484 0.792 1 97.06 63 LEU A C 1
ATOM 494 O O . LEU A 1 63 ? 12.938 8.453 0.248 1 97.06 63 LEU A O 1
ATOM 498 N N . TRP A 1 64 ? 13.367 10.438 1.319 1 97.5 64 TRP A N 1
ATOM 499 C CA . TRP A 1 64 ? 14.812 10.305 1.249 1 97.5 64 TRP A CA 1
ATOM 500 C C . TRP A 1 64 ? 15.453 10.562 2.611 1 97.5 64 TRP A C 1
ATOM 502 O O . TRP A 1 64 ? 14.93 11.352 3.408 1 97.5 64 TRP A O 1
ATOM 512 N N . ALA A 1 65 ? 16.531 9.875 2.85 1 96.44 65 ALA A N 1
ATOM 513 C CA . ALA A 1 65 ? 17.312 10.188 4.043 1 96.44 65 ALA A CA 1
ATOM 514 C C . ALA A 1 65 ? 17.812 11.633 4.016 1 96.44 65 ALA A C 1
ATOM 516 O O . ALA A 1 65 ? 18.312 12.102 2.996 1 96.44 65 ALA A O 1
ATOM 517 N N . PRO A 1 66 ? 17.562 12.312 5.16 1 94.56 66 PRO A N 1
ATOM 518 C CA . PRO A 1 66 ? 18.062 13.688 5.195 1 94.56 66 PRO A CA 1
ATOM 519 C C . PRO A 1 66 ? 19.594 13.766 5.098 1 94.56 66 PRO A C 1
ATOM 521 O O . PRO A 1 66 ? 20.281 12.891 5.617 1 94.56 66 PRO A O 1
ATOM 524 N N . GLN A 1 67 ? 20.047 14.805 4.465 1 90.94 67 GLN A N 1
ATOM 525 C CA . GLN A 1 67 ? 21.484 15 4.34 1 90.94 67 GLN A CA 1
ATOM 526 C C . GLN A 1 67 ? 22.094 15.484 5.656 1 90.94 67 GLN A C 1
ATOM 528 O O . GLN A 1 67 ? 23.25 15.211 5.949 1 90.94 67 GLN A O 1
ATOM 533 N N . TYR A 1 68 ? 21.281 16.203 6.359 1 92.19 68 TYR A N 1
ATOM 534 C CA . TYR A 1 68 ? 21.719 16.719 7.648 1 92.19 68 TYR A CA 1
ATOM 535 C C . TYR A 1 68 ? 21.078 15.953 8.797 1 92.19 68 TYR A C 1
ATOM 537 O O . TYR A 1 68 ? 19.844 15.859 8.875 1 92.19 68 TYR A O 1
ATOM 545 N N . GLU A 1 69 ? 21.781 15.469 9.766 1 84.75 69 GLU A N 1
ATOM 546 C CA . GLU A 1 69 ? 21.328 14.578 10.828 1 84.75 69 GLU A CA 1
ATOM 547 C C . GLU A 1 69 ? 20.391 15.305 11.789 1 84.75 69 GLU A C 1
ATOM 549 O O . GLU A 1 69 ? 19.578 14.672 12.461 1 84.75 69 GLU A O 1
ATOM 554 N N . ASP A 1 70 ? 20.531 16.578 11.844 1 86 70 ASP A N 1
ATOM 555 C CA . ASP A 1 70 ? 19.75 17.312 12.828 1 86 70 ASP A CA 1
ATOM 556 C C . ASP A 1 70 ? 18.469 17.875 12.203 1 86 70 ASP A C 1
ATOM 558 O O . ASP A 1 70 ? 17.844 18.781 12.766 1 86 70 ASP A O 1
ATOM 562 N N . ASP A 1 71 ? 18.172 17.422 11.008 1 89.5 71 ASP A N 1
ATOM 563 C CA . ASP A 1 71 ? 16.906 17.859 10.398 1 89.5 71 ASP A CA 1
ATOM 564 C C . ASP A 1 71 ? 15.711 17.359 11.211 1 89.5 71 ASP A C 1
ATOM 566 O O . ASP A 1 71 ? 15.852 16.469 12.055 1 89.5 71 ASP A O 1
ATOM 570 N N . VAL A 1 72 ? 14.578 18.016 10.961 1 88.44 72 VAL A N 1
ATOM 571 C CA . VAL A 1 72 ? 13.398 17.703 11.758 1 88.44 72 VAL A CA 1
ATOM 572 C C . VAL A 1 72 ? 12.43 16.859 10.938 1 88.44 72 VAL A C 1
ATOM 574 O O . VAL A 1 72 ? 12.445 16.906 9.711 1 88.44 72 VAL A O 1
ATOM 577 N N . PHE A 1 73 ? 11.531 16.094 11.586 1 83.38 73 PHE A N 1
ATOM 578 C CA . PHE A 1 73 ? 10.688 15.086 10.977 1 83.38 73 PHE A CA 1
ATOM 579 C C . PHE A 1 73 ? 9.609 15.727 10.109 1 83.38 73 PHE A C 1
ATOM 581 O O . PHE A 1 73 ? 9.086 15.102 9.188 1 83.38 73 PHE A O 1
ATOM 588 N N . ILE A 1 74 ? 9.297 16.984 10.281 1 89.38 74 ILE A N 1
ATOM 589 C CA . ILE A 1 74 ? 8.195 17.609 9.562 1 89.38 74 ILE A CA 1
ATOM 590 C C . ILE A 1 74 ? 8.688 18.109 8.203 1 89.38 74 ILE A C 1
ATOM 592 O O . ILE A 1 74 ? 7.961 18.797 7.488 1 89.38 74 ILE A O 1
ATOM 596 N N . ASN A 1 75 ? 9.938 17.781 7.871 1 94.25 75 ASN A N 1
ATOM 597 C CA . ASN A 1 75 ? 10.484 18.141 6.57 1 94.25 75 ASN A CA 1
ATOM 598 C C . ASN A 1 75 ? 10.164 17.094 5.512 1 94.25 75 ASN A C 1
ATOM 600 O O . ASN A 1 75 ? 10.633 17.188 4.375 1 94.25 75 ASN A O 1
ATOM 604 N N . GLY A 1 76 ? 9.391 16.078 5.809 1 95.56 76 GLY A N 1
ATOM 605 C CA . GLY A 1 76 ? 9 15.047 4.863 1 95.56 76 GLY A CA 1
ATOM 606 C C . GLY A 1 76 ? 8.023 15.547 3.805 1 95.56 76 GLY A C 1
ATOM 607 O O . GLY A 1 76 ? 7.367 16.562 3.99 1 95.56 76 GLY A O 1
ATOM 608 N N . ASP A 1 77 ? 7.941 14.852 2.715 1 97.62 77 ASP A N 1
ATOM 609 C CA . ASP A 1 77 ? 7.066 15.203 1.601 1 97.62 77 ASP A CA 1
ATOM 610 C C . ASP A 1 77 ? 5.598 15.016 1.976 1 97.62 77 ASP A C 1
ATOM 612 O O . ASP A 1 77 ? 5.262 14.125 2.766 1 97.62 77 ASP A O 1
ATOM 616 N N . GLY A 1 78 ? 4.758 15.898 1.417 1 98.06 78 GLY A N 1
ATOM 617 C CA . GLY A 1 78 ? 3.336 15.789 1.693 1 98.06 78 GLY A CA 1
ATOM 618 C C . GLY A 1 78 ? 2.686 14.602 1.003 1 98.06 78 GLY A C 1
ATOM 619 O O . GLY A 1 78 ? 2.711 14.508 -0.226 1 98.06 78 GLY A O 1
ATOM 620 N N . ALA A 1 79 ? 2.154 13.703 1.752 1 98.06 79 ALA A N 1
ATOM 621 C CA . ALA A 1 79 ? 1.31 12.609 1.289 1 98.06 79 ALA A CA 1
ATOM 622 C C . ALA A 1 79 ? -0.149 12.844 1.671 1 98.06 79 ALA A C 1
ATOM 624 O O . ALA A 1 79 ? -0.468 13.023 2.848 1 98.06 79 ALA A O 1
ATOM 625 N N . ILE A 1 80 ? -1.019 12.797 0.661 1 98.56 80 ILE A N 1
ATOM 626 C CA . ILE A 1 80 ? -2.432 13.062 0.902 1 98.56 80 ILE A CA 1
ATOM 627 C C . ILE A 1 80 ? -3.217 11.758 0.864 1 98.56 80 ILE A C 1
ATOM 629 O O . ILE A 1 80 ? -3.105 10.984 -0.093 1 98.56 80 ILE A O 1
ATOM 633 N N . ASP A 1 81 ? -3.959 11.5 1.925 1 97.88 81 ASP A N 1
ATOM 634 C CA . ASP A 1 81 ? -4.902 10.383 1.986 1 97.88 81 ASP A CA 1
ATOM 635 C C . ASP A 1 81 ? -6.332 10.867 1.742 1 97.88 81 ASP A C 1
ATOM 637 O O . ASP A 1 81 ? -6.719 11.938 2.207 1 97.88 81 ASP A O 1
ATOM 641 N N . ALA A 1 82 ? -7.035 10.109 1.037 1 98.62 82 ALA A N 1
ATOM 642 C CA . ALA A 1 82 ? -8.469 10.305 0.864 1 98.62 82 ALA A CA 1
ATOM 643 C C . ALA A 1 82 ? -9.242 9.047 1.25 1 98.62 82 ALA A C 1
ATOM 645 O O . ALA A 1 82 ? -8.938 7.953 0.776 1 98.62 82 ALA A O 1
ATOM 646 N N . ILE A 1 83 ? -10.188 9.156 2.15 1 98.44 83 ILE A N 1
ATOM 647 C CA . ILE A 1 83 ? -11.156 8.125 2.494 1 98.44 83 ILE A CA 1
ATOM 648 C C . ILE A 1 83 ? -12.555 8.555 2.039 1 98.44 83 ILE A C 1
ATOM 650 O O . ILE A 1 83 ? -13.211 9.359 2.705 1 98.44 83 ILE A O 1
ATOM 654 N N . ARG A 1 84 ? -12.984 8.07 0.998 1 98.31 84 ARG A N 1
ATOM 655 C CA . ARG A 1 84 ? -14.297 8.422 0.471 1 98.31 84 ARG A CA 1
ATOM 656 C C . ARG A 1 84 ? -15.359 7.441 0.946 1 98.31 84 ARG A C 1
ATOM 658 O O . ARG A 1 84 ? -15.242 6.234 0.723 1 98.31 84 ARG A O 1
ATOM 665 N N . ILE A 1 85 ? -16.359 7.914 1.571 1 98.12 85 ILE A N 1
ATOM 666 C CA . ILE A 1 85 ? -17.422 7.105 2.162 1 98.12 85 ILE A CA 1
ATOM 667 C C . ILE A 1 85 ? -18.734 7.379 1.44 1 98.12 85 ILE A C 1
ATOM 669 O O . ILE A 1 85 ? -19.125 8.539 1.266 1 98.12 85 ILE A O 1
ATOM 673 N N . HIS A 1 86 ? -19.344 6.414 0.999 1 96 86 HIS A N 1
ATOM 674 C CA . HIS A 1 86 ? -20.656 6.473 0.355 1 96 86 HIS A CA 1
ATOM 675 C C . HIS A 1 86 ? -21.453 5.195 0.601 1 96 86 HIS A C 1
ATOM 677 O O . HIS A 1 86 ? -20.938 4.09 0.409 1 96 86 HIS A O 1
ATOM 683 N N . ASP A 1 87 ? -22.625 5.305 1.064 1 93.94 87 ASP A N 1
ATOM 684 C CA . ASP A 1 87 ? -23.547 4.195 1.288 1 93.94 87 ASP A CA 1
ATOM 685 C C . ASP A 1 87 ? -22.922 3.129 2.182 1 93.94 87 ASP A C 1
ATOM 687 O O . ASP A 1 87 ? -23 1.935 1.888 1 93.94 87 ASP A O 1
ATOM 691 N N . GLY A 1 88 ? -22.234 3.566 3.111 1 96.06 88 GLY A N 1
ATOM 692 C CA . GLY A 1 88 ? -21.703 2.686 4.141 1 96.06 88 GLY A CA 1
ATOM 693 C C . GLY A 1 88 ? -20.391 2.029 3.744 1 96.06 88 GLY A C 1
ATOM 694 O O . GLY A 1 88 ? -19.844 1.229 4.5 1 96.06 88 GLY A O 1
ATOM 695 N N . HIS A 1 89 ? -19.891 2.324 2.549 1 97.06 89 HIS A N 1
ATOM 696 C CA . HIS A 1 89 ? -18.625 1.779 2.082 1 97.06 89 HIS A CA 1
ATOM 697 C C . HIS A 1 89 ? -17.531 2.848 2.072 1 97.06 89 HIS A C 1
ATOM 699 O O . HIS A 1 89 ? -17.828 4.043 1.979 1 97.06 89 HIS A O 1
ATOM 705 N N . ALA A 1 90 ? -16.328 2.428 2.23 1 98.38 90 ALA A N 1
ATOM 706 C CA . ALA A 1 90 ? -15.195 3.346 2.26 1 98.38 90 ALA A CA 1
ATOM 707 C C . ALA A 1 90 ? -14.109 2.91 1.277 1 98.38 90 ALA A C 1
ATOM 709 O O . ALA A 1 90 ? -13.727 1.738 1.242 1 98.38 90 ALA A O 1
ATOM 710 N N . ASP A 1 91 ? -13.695 3.785 0.43 1 98.56 91 ASP A N 1
ATOM 711 C CA . ASP A 1 91 ? -12.547 3.619 -0.456 1 98.56 91 ASP A CA 1
ATOM 712 C C . ASP A 1 91 ? -11.383 4.508 -0.021 1 98.56 91 ASP A C 1
ATOM 714 O O . ASP A 1 91 ? -11.594 5.617 0.475 1 98.56 91 ASP A O 1
ATOM 718 N N . PHE A 1 92 ? -10.195 4.008 -0.19 1 98.69 92 PHE A N 1
ATOM 719 C CA . PHE A 1 92 ? -9 4.711 0.241 1 98.69 92 PHE A CA 1
ATOM 720 C C . PHE A 1 92 ? -8.078 4.984 -0.942 1 98.69 92 PHE A C 1
ATOM 722 O O . PHE A 1 92 ? -7.949 4.152 -1.842 1 98.69 92 PHE A O 1
ATOM 729 N N . LYS A 1 93 ? -7.383 6.16 -0.909 1 98.75 93 LYS A N 1
ATOM 730 C CA . LYS A 1 93 ? -6.328 6.5 -1.864 1 98.75 93 LYS A CA 1
ATOM 731 C C . LYS A 1 93 ? -5.281 7.406 -1.228 1 98.75 93 LYS A C 1
ATOM 733 O O . LYS A 1 93 ? -5.617 8.297 -0.442 1 98.75 93 LYS A O 1
ATOM 738 N N . GLN A 1 94 ? -4.023 7.203 -1.549 1 98.44 94 GLN A N 1
ATOM 739 C CA . GLN A 1 94 ? -2.92 8.047 -1.099 1 98.44 94 GLN A CA 1
ATOM 740 C C . GLN A 1 94 ? -2.016 8.438 -2.264 1 98.44 94 GLN A C 1
ATOM 742 O O . GLN A 1 94 ? -1.642 7.59 -3.078 1 98.44 94 GLN A O 1
ATOM 747 N N . LYS A 1 95 ? -1.66 9.656 -2.393 1 98.62 95 LYS A N 1
ATOM 748 C CA . LYS A 1 95 ? -0.706 10.188 -3.363 1 98.62 95 LYS A CA 1
ATOM 749 C C . LYS A 1 95 ? 0.168 11.273 -2.74 1 98.62 95 LYS A C 1
ATOM 751 O O . LYS A 1 95 ? -0.268 11.977 -1.828 1 98.62 95 LYS A O 1
ATOM 756 N N . TYR A 1 96 ? 1.348 11.383 -3.254 1 98.75 96 TYR A N 1
ATOM 757 C CA . TYR A 1 96 ? 2.209 12.492 -2.846 1 98.75 96 TYR A CA 1
ATOM 758 C C . TYR A 1 96 ? 1.866 13.758 -3.615 1 98.75 96 TYR A C 1
ATOM 760 O O . TYR A 1 96 ? 1.477 13.695 -4.781 1 98.75 96 TYR A O 1
ATOM 768 N N . VAL A 1 97 ? 2.016 14.875 -2.955 1 98.81 97 VAL A N 1
ATOM 769 C CA . VAL A 1 97 ? 1.956 16.156 -3.656 1 98.81 97 VAL A CA 1
ATOM 770 C C . VAL A 1 97 ? 3.191 16.312 -4.535 1 98.81 97 VAL A C 1
ATOM 772 O O . VAL A 1 97 ? 4.32 16.156 -4.07 1 98.81 97 VAL A O 1
ATOM 775 N N . ARG A 1 98 ? 2.961 16.625 -5.797 1 98.69 98 ARG A N 1
ATOM 776 C CA . ARG A 1 98 ? 4.074 16.781 -6.727 1 98.69 98 ARG A CA 1
ATOM 777 C C . ARG A 1 98 ? 4.656 18.188 -6.648 1 98.69 98 ARG A C 1
ATOM 779 O O . ARG A 1 98 ? 4.625 18.938 -7.633 1 98.69 98 ARG A O 1
ATOM 786 N N . THR A 1 99 ? 5.289 18.516 -5.547 1 98.62 99 THR A N 1
ATOM 787 C CA . THR A 1 99 ? 5.969 19.797 -5.379 1 98.62 99 THR A CA 1
ATOM 788 C C . THR A 1 99 ? 7.25 19.844 -6.207 1 98.62 99 THR A C 1
ATOM 790 O O . THR A 1 99 ? 7.688 18.812 -6.738 1 98.62 99 THR A O 1
ATOM 793 N N . SER A 1 100 ? 7.828 21.047 -6.309 1 98 100 SER A N 1
ATOM 794 C CA . SER A 1 100 ? 9.133 21.172 -6.953 1 98 100 SER A CA 1
ATOM 795 C C . SER A 1 100 ? 10.172 20.297 -6.266 1 98 100 SER A C 1
ATOM 797 O O . SER A 1 100 ? 10.969 19.641 -6.93 1 98 100 SER A O 1
ATOM 799 N N . LYS A 1 101 ? 10.211 20.328 -4.977 1 97.88 101 LYS A N 1
ATOM 800 C CA . LYS A 1 101 ? 11.117 19.484 -4.211 1 97.88 101 LYS A CA 1
ATOM 801 C C . LYS A 1 101 ? 10.914 18.016 -4.555 1 97.88 101 LYS A C 1
ATOM 803 O O . LYS A 1 101 ? 11.883 17.297 -4.832 1 97.88 101 LYS A O 1
ATOM 808 N N . PHE A 1 102 ? 9.727 17.562 -4.551 1 98.5 102 PHE A N 1
ATOM 809 C CA . PHE A 1 102 ? 9.391 16.156 -4.789 1 98.5 102 PHE A CA 1
ATOM 810 C C . PHE A 1 102 ? 9.898 15.711 -6.152 1 98.5 102 PHE A C 1
ATOM 812 O O . PHE A 1 102 ? 10.609 14.703 -6.254 1 98.5 102 PHE A O 1
ATOM 819 N N . VAL A 1 103 ? 9.531 16.391 -7.199 1 98.62 103 VAL A N 1
ATOM 820 C CA . VAL A 1 103 ? 9.797 15.93 -8.555 1 98.62 103 VAL A CA 1
ATOM 821 C C . VAL A 1 103 ? 11.297 15.992 -8.836 1 98.62 103 VAL A C 1
ATOM 823 O O . VAL A 1 103 ? 11.836 15.141 -9.555 1 98.62 103 VAL A O 1
ATOM 826 N N . ILE A 1 104 ? 11.977 17 -8.312 1 98.62 104 ILE A N 1
ATOM 827 C CA . ILE A 1 104 ? 13.414 17.125 -8.508 1 98.62 104 ILE A CA 1
ATOM 828 C C . ILE A 1 104 ? 14.133 15.977 -7.801 1 98.62 104 ILE A C 1
ATOM 830 O O . ILE A 1 104 ? 15 15.32 -8.383 1 98.62 104 ILE A O 1
ATOM 834 N N . GLU A 1 105 ? 13.742 15.766 -6.574 1 98.44 105 GLU A N 1
ATOM 835 C CA . GLU A 1 105 ? 14.391 14.703 -5.812 1 98.44 105 GLU A CA 1
ATOM 836 C C . GLU A 1 105 ? 14.031 13.328 -6.371 1 98.44 105 GLU A C 1
ATOM 838 O O . GLU A 1 105 ? 14.836 12.398 -6.309 1 98.44 105 GLU A O 1
ATOM 843 N N . ARG A 1 106 ? 12.852 13.188 -6.898 1 98.38 106 ARG A N 1
ATOM 844 C CA . ARG A 1 106 ? 12.477 11.961 -7.59 1 98.38 106 ARG A CA 1
ATOM 845 C C . ARG A 1 106 ? 13.398 11.695 -8.773 1 98.38 106 ARG A C 1
ATOM 847 O O . ARG A 1 106 ? 13.852 10.57 -8.977 1 98.38 106 ARG A O 1
ATOM 854 N N . ALA A 1 107 ? 13.664 12.688 -9.555 1 98.12 107 ALA A N 1
ATOM 855 C CA . ALA A 1 107 ? 14.594 12.555 -10.68 1 98.12 107 ALA A CA 1
ATOM 856 C C . ALA A 1 107 ? 16 12.227 -10.195 1 98.12 107 ALA A C 1
ATOM 858 O O . ALA A 1 107 ? 16.688 11.383 -10.773 1 98.12 107 ALA A O 1
ATOM 859 N N . ALA A 1 108 ? 16.406 12.867 -9.102 1 98.12 108 ALA A N 1
ATOM 860 C CA . ALA A 1 108 ? 17.766 12.719 -8.586 1 98.12 108 ALA A CA 1
ATOM 861 C C . ALA A 1 108 ? 17.938 11.398 -7.844 1 98.12 108 ALA A C 1
ATOM 863 O O . ALA A 1 108 ? 19.062 10.953 -7.59 1 98.12 108 ALA A O 1
ATOM 864 N N . ARG A 1 109 ? 16.797 10.836 -7.348 1 97.31 109 ARG A N 1
ATOM 865 C CA . ARG A 1 109 ? 16.75 9.625 -6.531 1 97.31 109 ARG A CA 1
ATOM 866 C C . ARG A 1 109 ? 17.5 9.812 -5.227 1 97.31 109 ARG A C 1
ATOM 868 O O . ARG A 1 109 ? 18.203 8.898 -4.77 1 97.31 109 ARG A O 1
ATOM 875 N N . GLN A 1 110 ? 17.438 10.891 -4.648 1 97.44 110 GLN A N 1
ATOM 876 C CA . GLN A 1 110 ? 18.016 11.266 -3.363 1 97.44 110 GLN A CA 1
ATOM 877 C C . GLN A 1 110 ? 17.594 12.672 -2.955 1 97.44 110 GLN A C 1
ATOM 879 O O . GLN A 1 110 ? 17 13.406 -3.756 1 97.44 110 GLN A O 1
ATOM 884 N N . ALA A 1 111 ? 17.938 13.039 -1.735 1 97.44 111 ALA A N 1
ATOM 885 C CA . ALA A 1 111 ? 17.672 14.398 -1.274 1 97.44 111 ALA A CA 1
ATOM 886 C C . ALA A 1 111 ? 18.5 15.414 -2.049 1 97.44 111 ALA A C 1
ATOM 888 O O . ALA A 1 111 ? 19.672 15.18 -2.338 1 97.44 111 ALA A O 1
ATOM 889 N N . VAL A 1 112 ? 17.906 16.453 -2.426 1 98.12 112 VAL A N 1
ATOM 890 C CA . VAL A 1 112 ? 18.562 17.594 -3.07 1 98.12 112 VAL A CA 1
ATOM 891 C C . VAL A 1 112 ? 18.359 18.844 -2.229 1 98.12 112 VAL A C 1
ATOM 893 O O . VAL A 1 112 ? 19.203 19.75 -2.246 1 98.12 112 VAL A O 1
ATOM 896 N N . PHE A 1 113 ? 17.281 18.906 -1.509 1 97.25 113 PHE A N 1
ATOM 897 C CA . PHE A 1 113 ? 16.969 19.984 -0.576 1 97.25 113 PHE A CA 1
ATOM 898 C C . PHE A 1 113 ? 17.469 19.641 0.824 1 97.25 113 PHE A C 1
ATOM 900 O O . PHE A 1 113 ? 17.516 18.469 1.21 1 97.25 113 PHE A O 1
ATOM 907 N N . GLY A 1 114 ? 17.859 20.672 1.577 1 96.06 114 GLY A N 1
ATOM 908 C CA . GLY A 1 114 ? 18.516 20.484 2.861 1 96.06 114 GLY A CA 1
ATOM 909 C C . GLY A 1 114 ? 17.547 20.562 4.039 1 96.06 114 GLY A C 1
ATOM 910 O O . GLY A 1 114 ? 16.5 19.938 4.027 1 96.06 114 GLY A O 1
ATOM 911 N N . LYS A 1 115 ? 17.922 21.375 5.047 1 95.19 115 LYS A N 1
ATOM 912 C CA . LYS A 1 115 ? 17.203 21.453 6.316 1 95.19 115 LYS A CA 1
ATOM 913 C C . LYS A 1 115 ? 15.844 22.141 6.141 1 95.19 115 LYS A C 1
ATOM 915 O O . LYS A 1 115 ? 15.688 23.016 5.281 1 95.19 115 LYS A O 1
ATOM 920 N N . TYR A 1 116 ? 14.953 21.766 7.07 1 95.19 116 TYR A N 1
ATOM 921 C CA . TYR A 1 116 ? 13.633 22.375 7.16 1 95.19 116 TYR A CA 1
ATOM 922 C C . TYR A 1 116 ? 13.734 23.891 7.117 1 95.19 116 TYR A C 1
ATOM 924 O O . TYR A 1 116 ? 14.359 24.5 7.984 1 95.19 116 TYR A O 1
ATOM 932 N N . ARG A 1 117 ? 13.242 24.531 6.023 1 95.25 117 ARG A N 1
ATOM 933 C CA . ARG A 1 117 ? 13.078 25.969 5.832 1 95.25 117 ARG A CA 1
ATOM 934 C C . ARG A 1 117 ? 14.43 26.672 5.871 1 95.25 117 ARG A C 1
ATOM 936 O O . ARG A 1 117 ? 14.531 27.781 6.383 1 95.25 117 ARG A O 1
ATOM 943 N N . ASN A 1 118 ? 15.508 26.047 5.434 1 95.75 118 ASN A N 1
ATOM 944 C CA . ASN A 1 118 ? 16.812 26.703 5.289 1 95.75 118 ASN A CA 1
ATOM 945 C C . ASN A 1 118 ? 17.391 26.484 3.896 1 95.75 118 ASN A C 1
ATOM 947 O O . ASN A 1 118 ? 18.125 25.516 3.668 1 95.75 118 ASN A O 1
ATOM 951 N N . ARG A 1 119 ? 17.172 27.406 3.051 1 94.19 119 ARG A N 1
ATOM 952 C CA . ARG A 1 119 ? 17.547 27.297 1.644 1 94.19 119 ARG A CA 1
ATOM 953 C C . ARG A 1 119 ? 19.062 27.328 1.476 1 94.19 119 ARG A C 1
ATOM 955 O O . ARG A 1 119 ? 19.594 26.938 0.435 1 94.19 119 ARG A O 1
ATOM 962 N N . TYR A 1 120 ? 19.781 27.781 2.486 1 95.38 120 TYR A N 1
ATOM 963 C CA . TYR A 1 120 ? 21.234 27.875 2.395 1 95.38 120 TYR A CA 1
ATOM 964 C C . TYR A 1 120 ? 21.891 26.516 2.596 1 95.38 120 TYR A C 1
ATOM 966 O O . TYR A 1 120 ? 23.109 26.375 2.424 1 95.38 120 TYR A O 1
ATOM 974 N N . THR A 1 121 ? 21.094 25.547 2.926 1 96.69 121 THR A N 1
ATOM 975 C CA . THR A 1 121 ? 21.594 24.203 3.111 1 96.69 121 THR A CA 1
ATOM 976 C C . THR A 1 121 ? 21.281 23.328 1.896 1 96.69 121 THR A C 1
ATOM 978 O O . THR A 1 121 ? 21.625 22.156 1.861 1 96.69 121 THR A O 1
ATOM 981 N N . ASP A 1 122 ? 20.656 23.891 0.893 1 96.88 122 ASP A N 1
ATOM 982 C CA . ASP A 1 122 ? 20.234 23.156 -0.297 1 96.88 122 ASP A CA 1
ATOM 983 C C . ASP A 1 122 ? 21.391 23 -1.288 1 96.88 122 ASP A C 1
ATOM 985 O O . ASP A 1 122 ? 22.406 23.703 -1.176 1 96.88 122 ASP A O 1
ATOM 989 N N . ASP A 1 123 ? 21.188 22.031 -2.244 1 97.44 123 ASP A N 1
ATOM 990 C CA . ASP A 1 123 ? 21.969 22.109 -3.473 1 97.44 123 ASP A CA 1
ATOM 991 C C . ASP A 1 123 ? 21.797 23.453 -4.152 1 97.44 123 ASP A C 1
ATOM 993 O O . ASP A 1 123 ? 20.672 23.953 -4.293 1 97.44 123 ASP A O 1
ATOM 997 N N . PRO A 1 124 ? 22.891 24.141 -4.594 1 95.56 124 PRO A N 1
ATOM 998 C CA . PRO A 1 124 ? 22.781 25.484 -5.164 1 95.56 124 PRO A CA 1
ATOM 999 C C . PRO A 1 124 ? 21.859 25.531 -6.383 1 95.56 124 PRO A C 1
ATOM 1001 O O . PRO A 1 124 ? 21.297 26.594 -6.688 1 95.56 124 PRO A O 1
ATOM 1004 N N . ARG A 1 125 ? 21.641 24.516 -7.031 1 96.38 125 ARG A N 1
ATOM 1005 C CA . ARG A 1 125 ? 20.844 24.5 -8.25 1 96.38 125 ARG A CA 1
ATOM 1006 C C . ARG A 1 125 ? 19.375 24.75 -7.953 1 96.38 125 ARG A C 1
ATOM 1008 O O . ARG A 1 125 ? 18.609 25.141 -8.844 1 96.38 125 ARG A O 1
ATOM 1015 N N . VAL A 1 126 ? 18.906 24.516 -6.652 1 97.44 126 VAL A N 1
ATOM 1016 C CA . VAL A 1 126 ? 17.484 24.625 -6.355 1 97.44 126 VAL A CA 1
ATOM 1017 C C . VAL A 1 126 ? 17.203 25.906 -5.586 1 97.44 126 VAL A C 1
ATOM 1019 O O . VAL A 1 126 ? 16.156 26.062 -4.961 1 97.44 126 VAL A O 1
ATOM 1022 N N . LYS A 1 127 ? 18.094 26.859 -5.637 1 92.81 127 LYS A N 1
ATOM 1023 C CA . LYS A 1 127 ? 18.016 28.094 -4.852 1 92.81 127 LYS A CA 1
ATOM 1024 C C . LYS A 1 127 ? 16.75 28.875 -5.191 1 92.81 127 LYS A C 1
ATOM 1026 O O . LYS A 1 127 ? 16.219 29.609 -4.348 1 92.81 127 LYS A O 1
ATOM 1031 N N . HIS A 1 128 ? 16.219 28.75 -6.402 1 92.44 128 HIS A N 1
ATOM 1032 C CA . HIS A 1 128 ? 15.078 29.547 -6.832 1 92.44 128 HIS A CA 1
ATOM 1033 C C . HIS A 1 128 ? 13.789 28.734 -6.848 1 92.44 128 HIS A C 1
ATOM 1035 O O . HIS A 1 128 ? 12.727 29.25 -7.211 1 92.44 128 HIS A O 1
ATOM 1041 N N . GLU A 1 129 ? 13.875 27.5 -6.453 1 95.81 129 GLU A N 1
ATOM 1042 C CA . GLU A 1 129 ? 12.703 26.641 -6.441 1 95.81 129 GLU A CA 1
ATOM 1043 C C . GLU A 1 129 ? 11.828 26.906 -5.223 1 95.81 129 GLU A C 1
ATOM 1045 O O . GLU A 1 129 ? 12.312 27.375 -4.195 1 95.81 129 GLU A O 1
ATOM 1050 N N . ILE A 1 130 ? 10.547 26.688 -5.398 1 94.12 130 ILE A N 1
ATOM 1051 C CA . ILE A 1 130 ? 9.672 26.672 -4.234 1 94.12 130 ILE A CA 1
ATOM 1052 C C . ILE A 1 130 ? 10.039 25.5 -3.32 1 94.12 130 ILE A C 1
ATOM 1054 O O . ILE A 1 130 ? 10.008 24.344 -3.74 1 94.12 130 ILE A O 1
ATOM 1058 N N . HIS A 1 131 ? 10.367 25.766 -2.15 1 91.62 131 HIS A N 1
ATOM 1059 C CA . HIS A 1 131 ? 10.867 24.797 -1.192 1 91.62 131 HIS A CA 1
ATOM 1060 C C . HIS A 1 131 ? 9.719 24.109 -0.449 1 91.62 131 HIS A C 1
ATOM 1062 O O . HIS A 1 131 ? 9.922 23.547 0.629 1 91.62 131 HIS A O 1
ATOM 1068 N N . SER A 1 132 ? 8.648 23.969 -1.046 1 94.44 132 SER A N 1
ATOM 1069 C CA . SER A 1 132 ? 7.469 23.469 -0.351 1 94.44 132 SER A CA 1
ATOM 1070 C C . SER A 1 132 ? 7.527 21.953 -0.18 1 94.44 132 SER A C 1
ATOM 1072 O O . SER A 1 132 ? 7.965 21.234 -1.083 1 94.44 132 SER A O 1
ATOM 1074 N N . THR A 1 133 ? 7.074 21.453 0.99 1 96.75 133 THR A N 1
ATOM 1075 C CA . THR A 1 133 ? 6.758 20.031 1.165 1 96.75 133 THR A CA 1
ATOM 1076 C C . THR A 1 133 ? 5.254 19.797 1.051 1 96.75 133 THR A C 1
ATOM 1078 O O . THR A 1 133 ? 4.809 18.656 0.908 1 96.75 133 THR A O 1
ATOM 1081 N N . ALA A 1 134 ? 4.473 20.859 1.121 1 97.81 134 ALA A N 1
ATOM 1082 C CA . ALA A 1 134 ? 3.016 20.781 1.077 1 97.81 134 ALA A CA 1
ATOM 1083 C C . ALA A 1 134 ? 2.504 19.641 1.964 1 97.81 134 ALA A C 1
ATOM 1085 O O . ALA A 1 134 ? 1.699 18.812 1.525 1 97.81 134 ALA A O 1
ATOM 1086 N N . ASN A 1 135 ? 2.904 19.625 3.227 1 97.62 135 ASN A N 1
ATOM 1087 C CA . ASN A 1 135 ? 2.725 18.406 4.016 1 97.62 135 ASN A CA 1
ATOM 1088 C C . ASN A 1 135 ? 2.02 18.703 5.336 1 97.62 135 ASN A C 1
ATOM 1090 O O . ASN A 1 135 ? 2.041 17.875 6.25 1 97.62 135 ASN A O 1
ATOM 1094 N N . THR A 1 136 ? 1.439 19.859 5.496 1 97.25 136 THR A N 1
ATOM 1095 C CA . THR A 1 136 ? 0.958 20.219 6.828 1 97.25 136 THR A CA 1
ATOM 1096 C C . THR A 1 136 ? -0.555 20.047 6.922 1 97.25 136 THR A C 1
ATOM 1098 O O . THR A 1 136 ? -1.058 19.453 7.879 1 97.25 136 THR A O 1
ATOM 1101 N N . HIS A 1 137 ? -1.26 20.594 5.984 1 97.94 137 HIS A N 1
ATOM 1102 C CA . HIS A 1 137 ? -2.717 20.547 5.992 1 97.94 137 HIS A CA 1
ATOM 1103 C C . HIS A 1 137 ? -3.271 20.344 4.586 1 97.94 137 HIS A C 1
ATOM 1105 O O . HIS A 1 137 ? -2.535 20.453 3.604 1 97.94 137 HIS A O 1
ATOM 1111 N N . ILE A 1 138 ? -4.465 19.906 4.445 1 98.56 138 ILE A N 1
ATOM 1112 C CA . ILE A 1 138 ? -5.195 19.766 3.189 1 98.56 138 ILE A CA 1
ATOM 1113 C C . ILE A 1 138 ? -6.625 20.281 3.361 1 98.56 138 ILE A C 1
ATOM 1115 O O . ILE A 1 138 ? -7.359 19.812 4.227 1 98.56 138 ILE A O 1
ATOM 1119 N N . ILE A 1 139 ? -6.992 21.25 2.559 1 98.31 139 ILE A N 1
ATOM 1120 C CA . ILE A 1 139 ? -8.328 21.812 2.666 1 98.31 139 ILE A CA 1
ATOM 1121 C C . ILE A 1 139 ? -8.984 21.859 1.288 1 98.31 139 ILE A C 1
ATOM 1123 O O . ILE A 1 139 ? -8.359 21.516 0.283 1 98.31 139 ILE A O 1
ATOM 1127 N N . PHE A 1 140 ? -10.25 22.125 1.298 1 98.06 140 PHE A N 1
ATOM 1128 C CA . PHE A 1 140 ? -11.039 22.234 0.076 1 98.06 140 PHE A CA 1
ATOM 1129 C C . PHE A 1 140 ? -11.477 23.672 -0.163 1 98.06 140 PHE A C 1
ATOM 1131 O O . PHE A 1 140 ? -12.086 24.297 0.708 1 98.06 140 PHE A O 1
ATOM 1138 N N . PHE A 1 141 ? -11.086 24.234 -1.275 1 97.94 141 PHE A N 1
ATOM 1139 C CA . PHE A 1 141 ? -11.422 25.609 -1.641 1 97.94 141 PHE A CA 1
ATOM 1140 C C . PHE A 1 141 ? -11.453 25.781 -3.156 1 97.94 141 PHE A C 1
ATOM 1142 O O . PHE A 1 141 ? -10.617 25.219 -3.865 1 97.94 141 PHE A O 1
ATOM 1149 N N . GLU A 1 142 ? -12.453 26.453 -3.68 1 96.38 142 GLU A N 1
ATOM 1150 C CA . GLU A 1 142 ? -12.633 26.688 -5.105 1 96.38 142 GLU A CA 1
ATOM 1151 C C . GLU A 1 142 ? -12.711 25.391 -5.887 1 96.38 142 GLU A C 1
ATOM 1153 O O . GLU A 1 142 ? -12.047 25.219 -6.914 1 96.38 142 GLU A O 1
ATOM 1158 N N . LYS A 1 143 ? -13.359 24.422 -5.336 1 95.44 143 LYS A N 1
ATOM 1159 C CA . LYS A 1 143 ? -13.672 23.125 -5.953 1 95.44 143 LYS A CA 1
ATOM 1160 C C . LYS A 1 143 ? -12.398 22.328 -6.219 1 95.44 143 LYS A C 1
ATOM 1162 O O . LYS A 1 143 ? -12.328 21.578 -7.195 1 95.44 143 LYS A O 1
ATOM 1167 N N . GLN A 1 144 ? -11.398 22.547 -5.43 1 97.75 144 GLN A N 1
ATOM 1168 C CA . GLN A 1 144 ? -10.164 21.781 -5.477 1 97.75 144 GLN A CA 1
ATOM 1169 C C . GLN A 1 144 ? -9.562 21.625 -4.082 1 97.75 144 GLN A C 1
ATOM 1171 O O . GLN A 1 144 ? -9.992 22.281 -3.135 1 97.75 144 GLN A O 1
ATOM 1176 N N . LEU A 1 145 ? -8.664 20.703 -3.973 1 98.56 145 LEU A N 1
ATOM 1177 C CA . LEU A 1 145 ? -7.895 20.562 -2.74 1 98.56 145 LEU A CA 1
ATOM 1178 C C . LEU A 1 145 ? -6.691 21.5 -2.748 1 98.56 145 LEU A C 1
ATOM 1180 O O . LEU A 1 145 ? -6.074 21.719 -3.793 1 98.56 145 LEU A O 1
ATOM 1184 N N . LEU A 1 146 ? -6.395 22.062 -1.647 1 98.81 146 LEU A N 1
ATOM 1185 C CA . LEU A 1 146 ? -5.164 22.828 -1.441 1 98.81 146 LEU A CA 1
ATOM 1186 C C . LEU A 1 146 ? -4.309 22.188 -0.354 1 98.81 146 LEU A C 1
ATOM 1188 O O . LEU A 1 146 ? -4.707 22.141 0.813 1 98.81 146 LEU A O 1
ATOM 1192 N N . ALA A 1 147 ? -3.199 21.641 -0.75 1 98.81 147 ALA A N 1
ATOM 1193 C CA . ALA A 1 147 ? -2.203 21.188 0.217 1 98.81 147 ALA A CA 1
ATOM 1194 C C . ALA A 1 147 ? -1.372 22.359 0.74 1 98.81 147 ALA A C 1
ATOM 1196 O O . ALA A 1 147 ? -0.838 23.141 -0.043 1 98.81 147 ALA A O 1
ATOM 1197 N N . LEU A 1 148 ? -1.229 22.406 2.088 1 98.44 148 LEU A N 1
ATOM 1198 C CA . LEU A 1 148 ? -0.738 23.641 2.674 1 98.44 148 LEU A CA 1
ATOM 1199 C C . LEU A 1 148 ? 0.538 23.406 3.473 1 98.44 148 LEU A C 1
ATOM 1201 O O . LEU A 1 148 ? 0.727 22.328 4.035 1 98.44 148 LEU A O 1
ATOM 1205 N N . LYS A 1 149 ? 1.335 24.391 3.453 1 96.62 149 LYS A N 1
ATOM 1206 C CA . LYS A 1 149 ? 2.553 24.547 4.242 1 96.62 149 LYS A CA 1
ATOM 1207 C C . LYS A 1 149 ? 2.871 26.016 4.469 1 96.62 149 LYS A C 1
ATOM 1209 O O . LYS A 1 149 ? 2.684 26.844 3.574 1 96.62 149 LYS A O 1
ATOM 1214 N N . GLU A 1 150 ? 3.447 26.422 5.605 1 94.5 150 GLU A N 1
ATOM 1215 C CA . GLU A 1 150 ? 3.605 27.812 5.984 1 94.5 150 GLU A CA 1
ATOM 1216 C C . GLU A 1 150 ? 4.645 28.516 5.105 1 94.5 150 GLU A C 1
ATOM 1218 O O . GLU A 1 150 ? 4.609 29.734 4.941 1 94.5 150 GLU A O 1
ATOM 1223 N N . ASP A 1 151 ? 5.559 27.797 4.547 1 92.31 151 ASP A N 1
ATOM 1224 C CA . ASP A 1 151 ? 6.688 28.484 3.926 1 92.31 151 ASP A CA 1
ATOM 1225 C C . ASP A 1 151 ? 6.539 28.531 2.406 1 92.31 151 ASP A C 1
ATOM 1227 O O . ASP A 1 151 ? 7.512 28.766 1.688 1 92.31 151 ASP A O 1
ATOM 1231 N N . SER A 1 152 ? 5.352 28.234 1.958 1 95.94 152 SER A N 1
ATOM 1232 C CA . SER A 1 152 ? 5.148 28.266 0.513 1 95.94 152 SER A CA 1
ATOM 1233 C C . SER A 1 152 ? 3.691 28.547 0.165 1 95.94 152 SER A C 1
ATOM 1235 O O . SER A 1 152 ? 2.812 28.438 1.021 1 95.94 152 SER A O 1
ATOM 1237 N N . PRO A 1 153 ? 3.449 28.922 -1.11 1 96.38 153 PRO A N 1
ATOM 1238 C CA . PRO A 1 153 ? 2.062 28.891 -1.581 1 96.38 153 PRO A CA 1
ATOM 1239 C C . PRO A 1 153 ? 1.448 27.5 -1.544 1 96.38 153 PRO A C 1
ATOM 1241 O O . PRO A 1 153 ? 2.174 26.5 -1.531 1 96.38 153 PRO A O 1
ATOM 1244 N N . PRO A 1 154 ? 0.128 27.453 -1.526 1 98.38 154 PRO A N 1
ATOM 1245 C CA . PRO A 1 154 ? -0.535 26.156 -1.579 1 98.38 154 PRO A CA 1
ATOM 1246 C C . PRO A 1 154 ? -0.247 25.391 -2.875 1 98.38 154 PRO A C 1
ATOM 1248 O O . PRO A 1 154 ? 0.105 26 -3.887 1 98.38 154 PRO A O 1
ATOM 1251 N N . TYR A 1 155 ? -0.349 24.125 -2.842 1 98.75 155 TYR A N 1
ATOM 1252 C CA . TYR A 1 155 ? -0.408 23.297 -4.047 1 98.75 155 TYR A CA 1
ATOM 1253 C C . TYR A 1 155 ? -1.822 22.781 -4.285 1 98.75 155 TYR A C 1
ATOM 1255 O O . TYR A 1 155 ? -2.434 22.188 -3.395 1 98.75 155 TYR A O 1
ATOM 1263 N N . ALA A 1 156 ? -2.311 23.062 -5.484 1 98.75 156 ALA A N 1
ATOM 1264 C CA . ALA A 1 156 ? -3.65 22.609 -5.859 1 98.75 156 ALA A CA 1
ATOM 1265 C C . ALA A 1 156 ? -3.645 21.156 -6.309 1 98.75 156 ALA A C 1
ATOM 1267 O O . ALA A 1 156 ? -2.715 20.719 -6.988 1 98.75 156 ALA A O 1
ATOM 1268 N N . MET A 1 157 ? -4.719 20.422 -5.906 1 98.56 157 MET A N 1
ATOM 1269 C CA . MET A 1 157 ? -4.871 19.016 -6.266 1 98.56 157 MET A CA 1
ATOM 1270 C C . MET A 1 157 ? -6.309 18.719 -6.664 1 98.56 157 MET A C 1
ATOM 1272 O O . MET A 1 157 ? -7.234 19.406 -6.242 1 98.56 157 MET A O 1
ATOM 1276 N N . ASP A 1 158 ? -6.434 17.656 -7.469 1 98.19 158 ASP A N 1
ATOM 1277 C CA . ASP A 1 158 ? -7.754 17.156 -7.832 1 98.19 158 ASP A CA 1
ATOM 1278 C C . ASP A 1 158 ? -8.359 16.344 -6.684 1 98.19 158 ASP A C 1
ATOM 1280 O O . ASP A 1 158 ? -7.719 15.453 -6.137 1 98.19 158 ASP A O 1
ATOM 1284 N N . PRO A 1 159 ? -9.609 16.609 -6.32 1 97.69 159 PRO A N 1
ATOM 1285 C CA . PRO A 1 159 ? -10.18 15.953 -5.145 1 97.69 159 PRO A CA 1
ATOM 1286 C C . PRO A 1 159 ? -10.5 14.477 -5.387 1 97.69 159 PRO A C 1
ATOM 1288 O O . PRO A 1 159 ? -10.703 13.727 -4.434 1 97.69 159 PRO A O 1
ATOM 1291 N N . ASP A 1 160 ? -10.617 14.031 -6.66 1 96.06 160 ASP A N 1
ATOM 1292 C CA . ASP A 1 160 ? -10.961 12.648 -6.957 1 96.06 160 ASP A CA 1
ATOM 1293 C C . ASP A 1 160 ? -9.711 11.82 -7.234 1 96.06 160 ASP A C 1
ATOM 1295 O O . ASP A 1 160 ? -9.531 10.742 -6.66 1 96.06 160 ASP A O 1
ATOM 1299 N N . THR A 1 161 ? -8.852 12.344 -8.078 1 96.69 161 THR A N 1
ATOM 1300 C CA . THR A 1 161 ? -7.695 11.562 -8.516 1 96.69 161 THR A CA 1
ATOM 1301 C C . THR A 1 161 ? -6.504 11.812 -7.594 1 96.69 161 THR A C 1
ATOM 1303 O O . THR A 1 161 ? -5.531 11.055 -7.609 1 96.69 161 THR A O 1
ATOM 1306 N N . LEU A 1 162 ? -6.492 12.961 -6.844 1 98.19 162 LEU A N 1
ATOM 1307 C CA . LEU A 1 162 ? -5.414 13.461 -5.996 1 98.19 162 LEU A CA 1
ATOM 1308 C C . LEU A 1 162 ? -4.207 13.867 -6.832 1 98.19 162 LEU A C 1
ATOM 1310 O O . LEU A 1 162 ? -3.107 14.039 -6.305 1 98.19 162 LEU A O 1
ATOM 1314 N N . GLU A 1 163 ? -4.367 14 -8.109 1 98.12 163 GLU A N 1
ATOM 1315 C CA . GLU A 1 163 ? -3.289 14.516 -8.945 1 98.12 163 GLU A CA 1
ATOM 1316 C C . GLU A 1 163 ? -2.982 15.969 -8.609 1 98.12 163 GLU A C 1
ATOM 1318 O O . GLU A 1 163 ? -3.896 16.766 -8.359 1 98.12 163 GLU A O 1
ATOM 1323 N N . THR A 1 164 ? -1.729 16.297 -8.602 1 98.75 164 THR A N 1
ATOM 1324 C CA . THR A 1 164 ? -1.303 17.656 -8.328 1 98.75 164 THR A CA 1
ATOM 1325 C C . THR A 1 164 ? -1.433 18.531 -9.578 1 98.75 164 THR A C 1
ATOM 1327 O O . THR A 1 164 ? -0.954 18.156 -10.656 1 98.75 164 THR A O 1
ATOM 1330 N N . LYS A 1 165 ? -2.082 19.594 -9.453 1 98.31 165 LYS A N 1
ATOM 1331 C CA . LYS A 1 165 ? -2.195 20.562 -10.539 1 98.31 165 LYS A CA 1
ATOM 1332 C C . LYS A 1 165 ? -0.992 21.5 -10.57 1 98.31 165 LYS A C 1
ATOM 1334 O O . LYS A 1 165 ? -0.557 21.922 -11.641 1 98.31 165 LYS A O 1
ATOM 1339 N N . GLY A 1 166 ? -0.496 21.844 -9.391 1 98 166 GLY A N 1
ATOM 1340 C CA . GLY A 1 166 ? 0.66 22.719 -9.266 1 98 166 GLY A CA 1
ATOM 1341 C C . GLY A 1 166 ? 0.503 23.766 -8.172 1 98 166 GLY A C 1
ATOM 1342 O O . GLY A 1 166 ? -0.479 23.734 -7.426 1 98 166 GLY A O 1
ATOM 1343 N N . ALA A 1 167 ? 1.522 24.609 -8.039 1 97.62 167 ALA A N 1
ATOM 1344 C CA . ALA A 1 167 ? 1.446 25.719 -7.09 1 97.62 167 ALA A CA 1
ATOM 1345 C C . ALA A 1 167 ? 0.264 26.625 -7.406 1 97.62 167 ALA A C 1
ATOM 1347 O O . ALA A 1 167 ? -0.019 26.906 -8.578 1 97.62 167 ALA A O 1
ATOM 1348 N N . TYR A 1 168 ? -0.402 27.047 -6.387 1 98.06 168 TYR A N 1
ATOM 1349 C CA . TYR A 1 168 ? -1.612 27.859 -6.535 1 98.06 168 TYR A CA 1
ATOM 1350 C C . TYR A 1 168 ? -1.427 29.234 -5.941 1 98.06 168 TYR A C 1
ATOM 1352 O O . TYR A 1 168 ? -0.987 29.375 -4.797 1 98.06 168 TYR A O 1
ATOM 1360 N N . ASP A 1 169 ? -1.735 30.281 -6.75 1 97.56 169 ASP A N 1
ATOM 1361 C CA . ASP A 1 169 ? -1.513 31.656 -6.289 1 97.56 169 ASP A CA 1
ATOM 1362 C C . ASP A 1 169 ? -2.795 32.469 -6.379 1 97.56 169 ASP A C 1
ATOM 1364 O O . ASP A 1 169 ? -2.744 33.688 -6.508 1 97.56 169 ASP A O 1
ATOM 1368 N N . PHE A 1 170 ? -3.953 31.766 -6.43 1 98.12 170 PHE A N 1
ATOM 1369 C CA . PHE A 1 170 ? -5.254 32.406 -6.473 1 98.12 170 PHE A CA 1
ATOM 1370 C C . PHE A 1 170 ? -5.379 33.281 -7.727 1 98.12 170 PHE A C 1
ATOM 1372 O O . PHE A 1 170 ? -5.754 34.469 -7.645 1 98.12 170 PHE A O 1
ATOM 1379 N N . HIS A 1 171 ? -5.023 32.719 -8.82 1 97.38 171 HIS A N 1
ATOM 1380 C CA . HIS A 1 171 ? -5.137 33.312 -10.141 1 97.38 171 HIS A CA 1
ATOM 1381 C C . HIS A 1 171 ? -4.262 34.562 -10.242 1 97.38 171 HIS A C 1
ATOM 1383 O O . HIS A 1 171 ? -4.68 35.594 -10.812 1 97.38 171 HIS A O 1
ATOM 1389 N N . GLY A 1 172 ? -3.184 34.5 -9.555 1 97.88 172 GLY A N 1
ATOM 1390 C CA . GLY A 1 172 ? -2.211 35.594 -9.633 1 97.88 172 GLY A CA 1
ATOM 1391 C C . GLY A 1 172 ? -2.424 36.656 -8.578 1 97.88 172 GLY A C 1
ATOM 1392 O O . GLY A 1 172 ? -1.694 37.656 -8.531 1 97.88 172 GLY A O 1
ATOM 1393 N N . GLN A 1 173 ? -3.338 36.438 -7.656 1 98.38 173 GLN A N 1
ATOM 1394 C CA . GLN A 1 173 ? -3.756 37.5 -6.734 1 98.38 173 GLN A CA 1
ATOM 1395 C C . GLN A 1 173 ? -2.99 37.406 -5.418 1 98.38 173 GLN A C 1
ATOM 1397 O O . GLN A 1 173 ? -3.008 38.344 -4.621 1 98.38 173 GLN A O 1
ATOM 1402 N N . TYR A 1 174 ? -2.434 36.312 -5.18 1 98.12 174 TYR A N 1
ATOM 1403 C CA . TYR A 1 174 ? -1.633 36.125 -3.979 1 98.12 174 TYR A CA 1
ATOM 1404 C C . TYR A 1 174 ? -0.145 36.219 -4.289 1 98.12 174 TYR A C 1
ATOM 1406 O O . TYR A 1 174 ? 0.399 35.406 -5.031 1 98.12 174 TYR A O 1
ATOM 1414 N N . THR A 1 175 ? 0.582 37.125 -3.629 1 97.06 175 THR A N 1
ATOM 1415 C CA . THR A 1 175 ? 1.938 37.406 -4.09 1 97.06 175 THR A CA 1
ATOM 1416 C C . THR A 1 175 ? 2.953 37.125 -2.986 1 97.06 175 THR A C 1
ATOM 1418 O O . THR A 1 175 ? 4.16 37.125 -3.234 1 97.06 175 THR A O 1
ATOM 1421 N N . ALA A 1 176 ? 2.525 36.906 -1.74 1 96.88 176 ALA A N 1
ATOM 1422 C CA . ALA A 1 176 ? 3.465 36.531 -0.689 1 96.88 176 ALA A CA 1
ATOM 1423 C C . ALA A 1 176 ? 4.047 35.156 -0.952 1 96.88 176 ALA A C 1
ATOM 1425 O O . ALA A 1 176 ? 3.359 34.25 -1.473 1 96.88 176 ALA A O 1
ATOM 1426 N N . PRO A 1 177 ? 5.293 34.906 -0.541 1 96.19 177 PRO A N 1
ATOM 1427 C CA . PRO A 1 177 ? 5.891 33.594 -0.766 1 96.19 177 PRO A CA 1
ATOM 1428 C C . PRO A 1 177 ? 5.426 32.562 0.252 1 96.19 177 PRO A C 1
ATOM 1430 O O . PRO A 1 177 ? 5.66 31.359 0.068 1 96.19 177 PRO A O 1
ATOM 1433 N N . THR A 1 178 ? 4.848 33 1.292 1 97.06 178 THR A N 1
ATOM 1434 C CA . THR A 1 178 ? 4.434 32.125 2.367 1 97.06 178 THR A CA 1
ATOM 1435 C C . THR A 1 178 ? 2.918 32.156 2.543 1 97.06 178 THR A C 1
ATOM 1437 O O . THR A 1 178 ? 2.25 33.062 2.055 1 97.06 178 THR A O 1
ATOM 1440 N N . PHE A 1 179 ? 2.379 31.125 3.098 1 98 179 PHE A N 1
ATOM 1441 C CA . PHE A 1 179 ? 0.951 30.922 3.299 1 98 179 PHE A CA 1
ATOM 1442 C C . PHE A 1 179 ? 0.696 30.156 4.594 1 98 179 PHE A C 1
ATOM 1444 O O . PHE A 1 179 ? 1.482 29.281 4.977 1 98 179 PHE A O 1
ATOM 1451 N N . THR A 1 180 ? -0.33 30.453 5.281 1 97.62 180 THR A N 1
ATOM 1452 C CA . THR A 1 180 ? -0.596 29.781 6.555 1 97.62 180 THR A CA 1
ATOM 1453 C C . THR A 1 180 ? -1.036 28.344 6.328 1 97.62 180 THR A C 1
ATOM 1455 O O . THR A 1 180 ? -1.613 28.016 5.285 1 97.62 180 THR A O 1
ATOM 1458 N N . ALA A 1 181 ? -0.802 27.5 7.332 1 96.94 181 ALA A N 1
ATOM 1459 C CA . ALA A 1 181 ? -1.284 26.109 7.316 1 96.94 181 ALA A CA 1
ATOM 1460 C C . ALA A 1 181 ? -2.77 26.047 7.66 1 96.94 181 ALA A C 1
ATOM 1462 O O . ALA A 1 181 ? -3.428 25.047 7.41 1 96.94 181 ALA A O 1
ATOM 1463 N N . HIS A 1 182 ? -3.266 27.125 8.25 1 97.69 182 HIS A N 1
ATOM 1464 C CA . HIS A 1 182 ? -4.641 27.078 8.734 1 97.69 182 HIS A CA 1
ATOM 1465 C C . HIS A 1 182 ? -5.402 28.344 8.328 1 97.69 182 HIS A C 1
ATOM 1467 O O . HIS A 1 182 ? -5.871 29.094 9.18 1 97.69 182 HIS A O 1
ATOM 1473 N N . PRO A 1 183 ? -5.605 28.531 7.027 1 98.5 183 PRO A N 1
ATOM 1474 C CA . PRO A 1 183 ? -6.59 29.562 6.695 1 98.5 183 PRO A CA 1
ATOM 1475 C C . PRO A 1 183 ? -7.961 29.297 7.309 1 98.5 183 PRO A C 1
ATOM 1477 O O . PRO A 1 183 ? -8.234 28.172 7.746 1 98.5 183 PRO A O 1
ATOM 1480 N N . LYS A 1 184 ? -8.711 30.359 7.441 1 98.5 184 LYS A N 1
ATOM 1481 C CA . LYS A 1 184 ? -10.055 30.188 7.984 1 98.5 184 LYS A CA 1
ATOM 1482 C C . LYS A 1 184 ? -11.117 30.469 6.922 1 98.5 184 LYS A C 1
ATOM 1484 O O . LYS A 1 184 ? -11.016 31.438 6.172 1 98.5 184 LYS A O 1
ATOM 1489 N N . ILE A 1 185 ?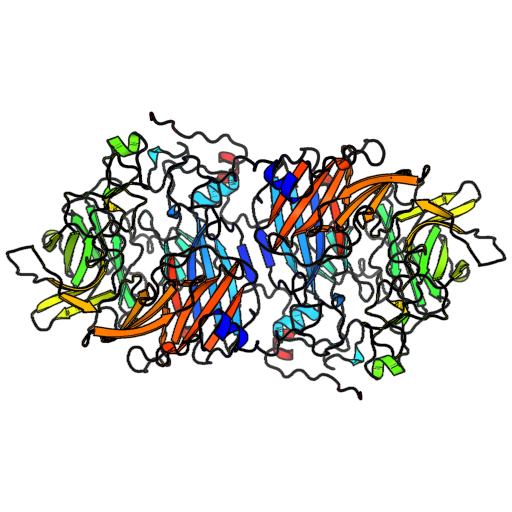 -12 29.578 6.836 1 97.88 185 ILE A N 1
ATOM 1490 C CA . ILE A 1 185 ? -13.109 29.734 5.906 1 97.88 185 ILE A CA 1
ATOM 1491 C C . ILE A 1 185 ? -14.391 30.016 6.68 1 97.88 185 ILE A C 1
ATOM 1493 O O . ILE A 1 185 ? -14.766 29.281 7.59 1 97.88 185 ILE A O 1
ATOM 1497 N N . ASP A 1 186 ? -15.023 31.109 6.352 1 97.69 186 ASP A N 1
ATOM 1498 C CA . ASP A 1 186 ? -16.312 31.469 6.938 1 97.69 186 ASP A CA 1
ATOM 1499 C C . ASP A 1 186 ? -17.438 30.609 6.359 1 97.69 186 ASP A C 1
ATOM 1501 O O . ASP A 1 186 ? -17.75 30.703 5.176 1 97.69 186 ASP A O 1
ATOM 1505 N N . ALA A 1 187 ? -18.047 29.828 7.176 1 93.88 187 ALA A N 1
ATOM 1506 C CA . ALA A 1 187 ? -19.062 28.875 6.73 1 93.88 187 ALA A CA 1
ATOM 1507 C C . ALA A 1 187 ? -20.281 29.594 6.18 1 93.88 187 ALA A C 1
ATOM 1509 O O . ALA A 1 187 ? -21.031 29.031 5.375 1 93.88 187 ALA A O 1
ATOM 1510 N N . SER A 1 188 ? -20.547 30.812 6.543 1 94.69 188 SER A N 1
ATOM 1511 C CA . SER A 1 188 ? -21.766 31.531 6.172 1 94.69 188 SER A CA 1
ATOM 1512 C C . SER A 1 188 ? -21.688 32.062 4.742 1 94.69 188 SER A C 1
ATOM 1514 O O . SER A 1 188 ? -22.703 32.156 4.055 1 94.69 188 SER A O 1
ATOM 1516 N N . ASN A 1 189 ? -20.469 32.375 4.301 1 96.38 189 ASN A N 1
ATOM 1517 C CA . ASN A 1 189 ? -20.406 33 2.982 1 96.38 189 ASN A CA 1
ATOM 1518 C C . ASN A 1 189 ? -19.281 32.406 2.139 1 96.38 189 ASN A C 1
ATOM 1520 O O . ASN A 1 189 ? -19.141 32.719 0.959 1 96.38 189 ASN A O 1
ATOM 1524 N N . GLY A 1 190 ? -18.484 31.516 2.723 1 96.81 190 GLY A N 1
ATOM 1525 C CA . GLY A 1 190 ? -17.469 30.797 1.983 1 96.81 190 GLY A CA 1
ATOM 1526 C C . GLY A 1 190 ? -16.172 31.578 1.82 1 96.81 190 GLY A C 1
ATOM 1527 O O . GLY A 1 190 ? -15.219 31.094 1.207 1 96.81 190 GLY A O 1
ATOM 1528 N N . GLU A 1 191 ? -16.047 32.812 2.434 1 98.38 191 GLU A N 1
ATOM 1529 C CA . GLU A 1 191 ? -14.828 33.594 2.357 1 98.38 191 GLU A CA 1
ATOM 1530 C C . GLU A 1 191 ? -13.672 32.906 3.076 1 98.38 191 GLU A C 1
ATOM 1532 O O . GLU A 1 191 ? -13.875 32.281 4.109 1 98.38 191 GLU A O 1
ATOM 1537 N N . MET A 1 192 ? -12.508 33.094 2.508 1 98.75 192 MET A N 1
ATOM 1538 C CA . MET A 1 192 ? -11.312 32.562 3.148 1 98.75 192 MET A CA 1
ATOM 1539 C C . MET A 1 192 ? -10.406 33.656 3.648 1 98.75 192 MET A C 1
ATOM 1541 O O . MET A 1 192 ? -10.055 34.562 2.891 1 98.75 192 MET A O 1
ATOM 1545 N N . MET A 1 193 ? -10.094 33.719 4.859 1 98.81 193 MET A N 1
ATOM 1546 C CA . MET A 1 193 ? -9.047 34.562 5.438 1 98.81 193 MET A CA 1
ATOM 1547 C C . MET A 1 193 ? -7.73 33.781 5.527 1 98.81 193 MET A C 1
ATOM 1549 O O . MET A 1 193 ? -7.691 32.656 6.027 1 98.81 193 MET A O 1
ATOM 1553 N N . THR A 1 194 ? -6.707 34.375 5.023 1 98.69 194 THR A N 1
ATOM 1554 C CA . THR A 1 194 ? -5.395 33.75 5.07 1 98.69 194 THR A CA 1
ATOM 1555 C C . THR A 1 194 ? -4.297 34.781 5.273 1 98.69 194 THR A C 1
ATOM 1557 O O . THR A 1 194 ? -4.566 35.969 5.297 1 98.69 194 THR A O 1
ATOM 1560 N N . MET A 1 195 ? -3.07 34.312 5.504 1 98.38 195 MET A N 1
ATOM 1561 C CA . MET A 1 195 ? -1.926 35.188 5.719 1 98.38 195 MET A CA 1
ATOM 1562 C C . MET A 1 195 ? -0.621 34.5 5.363 1 98.38 195 MET A C 1
ATOM 1564 O O . MET A 1 195 ? -0.598 33.281 5.188 1 98.38 195 MET A O 1
ATOM 1568 N N . GLY A 1 196 ? 0.373 35.25 5.156 1 98.06 196 GLY A N 1
ATOM 1569 C CA . GLY A 1 196 ? 1.755 34.812 5.109 1 98.06 196 GLY A CA 1
ATOM 1570 C C . GLY A 1 196 ? 2.67 35.594 6.027 1 98.06 196 GLY A C 1
ATOM 1571 O O . GLY A 1 196 ? 2.535 36.812 6.148 1 98.06 196 GLY A O 1
ATOM 1572 N N . TYR A 1 197 ? 3.469 34.906 6.77 1 97.75 197 TYR A N 1
ATOM 1573 C CA . TYR A 1 197 ? 4.512 35.594 7.543 1 97.75 197 TYR A CA 1
ATOM 1574 C C . TYR A 1 197 ? 5.867 35.469 6.859 1 97.75 197 TYR A C 1
ATOM 1576 O O . TYR A 1 197 ? 6.016 34.688 5.91 1 97.75 197 TYR A O 1
ATOM 1584 N N . GLU A 1 198 ? 6.832 36.281 7.391 1 97.06 198 GLU A N 1
ATOM 1585 C CA . GLU A 1 198 ? 8.039 36.375 6.574 1 97.06 198 GLU A CA 1
ATOM 1586 C C . GLU A 1 198 ? 7.691 36.594 5.102 1 97.06 198 GLU A C 1
ATOM 1588 O O . GLU A 1 198 ? 8.258 35.938 4.227 1 97.06 198 GLU A O 1
ATOM 1593 N N . ALA A 1 199 ? 6.75 37.531 4.891 1 97.5 199 ALA A N 1
ATOM 1594 C CA . ALA A 1 199 ? 6.047 37.656 3.617 1 97.5 199 ALA A CA 1
ATOM 1595 C C . ALA A 1 199 ? 6.941 38.312 2.566 1 97.5 199 ALA A C 1
ATOM 1597 O O . ALA A 1 199 ? 6.633 38.25 1.372 1 97.5 199 ALA A O 1
ATOM 1598 N N . LYS A 1 200 ? 7.977 38.906 2.932 1 96.38 200 LYS A N 1
ATOM 1599 C CA . LYS A 1 200 ? 8.906 39.5 1.96 1 96.38 200 LYS A CA 1
ATOM 1600 C C . LYS A 1 200 ? 10.211 38.688 1.926 1 96.38 200 LYS A C 1
ATOM 1602 O O . LYS A 1 200 ? 11.234 39.188 1.436 1 96.38 200 LYS A O 1
ATOM 1607 N N . GLY A 1 201 ? 10.156 37.531 2.607 1 93 201 GLY A N 1
ATOM 1608 C CA . GLY A 1 201 ? 11.32 36.656 2.607 1 93 201 GLY A CA 1
ATOM 1609 C C . GLY A 1 201 ? 11.766 36.281 4.004 1 93 201 GLY A C 1
ATOM 1610 O O . GLY A 1 201 ? 11.305 36.844 4.992 1 93 201 GLY A O 1
ATOM 1611 N N . ASP A 1 202 ? 12.719 35.375 4.051 1 92.19 202 ASP A N 1
ATOM 1612 C CA . ASP A 1 202 ? 13.211 34.844 5.316 1 92.19 202 ASP A CA 1
ATOM 1613 C C . ASP A 1 202 ? 13.789 35.969 6.195 1 92.19 202 ASP A C 1
ATOM 1615 O O . ASP A 1 202 ? 14.531 36.812 5.715 1 92.19 202 ASP A O 1
ATOM 1619 N N . GLY A 1 203 ? 13.352 35.969 7.41 1 91 203 GLY A N 1
ATOM 1620 C CA . GLY A 1 203 ? 13.914 36.906 8.375 1 91 203 GLY A CA 1
ATOM 1621 C C . GLY A 1 203 ? 13.18 38.25 8.422 1 91 203 GLY A C 1
ATOM 1622 O O . GLY A 1 203 ? 13.516 39.125 9.227 1 91 203 GLY A O 1
ATOM 1623 N N . THR A 1 204 ? 12.211 38.438 7.629 1 95.44 204 THR A N 1
ATOM 1624 C CA . THR A 1 204 ? 11.477 39.688 7.645 1 95.44 204 THR A CA 1
ATOM 1625 C C . THR A 1 204 ? 10.305 39.625 8.609 1 95.44 204 THR A C 1
ATOM 1627 O O . THR A 1 204 ? 9.727 38.562 8.812 1 95.44 204 THR A O 1
ATOM 1630 N N . THR A 1 205 ? 9.922 40.688 9.18 1 96.94 205 THR A N 1
ATOM 1631 C CA . THR A 1 205 ? 8.797 40.75 10.109 1 96.94 205 THR A CA 1
ATOM 1632 C C . THR A 1 205 ? 7.492 40.969 9.367 1 96.94 205 THR A C 1
ATOM 1634 O O . THR A 1 205 ? 6.43 41.094 9.984 1 96.94 205 THR A O 1
ATOM 1637 N N . ASP A 1 206 ? 7.539 41.125 8.031 1 97.94 206 ASP A N 1
ATOM 1638 C CA . ASP A 1 206 ? 6.359 41.406 7.219 1 97.94 206 ASP A CA 1
ATOM 1639 C C . ASP A 1 206 ? 5.324 40.281 7.316 1 97.94 206 ASP A C 1
ATOM 1641 O O . ASP A 1 206 ? 5.672 39.125 7.234 1 97.94 206 ASP A O 1
ATOM 1645 N N . VAL A 1 207 ? 4.117 40.625 7.52 1 98.5 207 VAL A N 1
ATOM 1646 C CA . VAL A 1 207 ? 2.955 39.75 7.48 1 98.5 207 VAL A CA 1
ATOM 1647 C C . VAL A 1 207 ? 1.971 40.25 6.422 1 98.5 207 VAL A C 1
ATOM 1649 O O . VAL A 1 207 ? 1.729 41.469 6.297 1 98.5 207 VAL A O 1
ATOM 1652 N N . ALA A 1 208 ? 1.512 39.406 5.609 1 98.62 208 ALA A N 1
ATOM 1653 C CA . ALA A 1 208 ? 0.536 39.75 4.578 1 98.62 208 ALA A CA 1
ATOM 1654 C C . ALA A 1 208 ? -0.81 39.062 4.855 1 98.62 208 ALA A C 1
ATOM 1656 O O . ALA A 1 208 ? -0.905 37.844 4.898 1 98.62 208 ALA A O 1
ATOM 1657 N N . TYR A 1 209 ? -1.82 39.875 5.035 1 98.81 209 TYR A N 1
ATOM 1658 C CA . TYR A 1 209 ? -3.193 39.406 5.18 1 98.81 209 TYR A CA 1
ATOM 1659 C C . TYR A 1 209 ? -3.938 39.469 3.852 1 98.81 209 TYR A C 1
ATOM 1661 O O . TYR A 1 209 ? -3.807 40.438 3.113 1 98.81 209 TYR A O 1
ATOM 1669 N N . TYR A 1 210 ? -4.668 38.375 3.533 1 98.88 210 TYR A N 1
ATOM 1670 C CA . TYR A 1 210 ? -5.539 38.344 2.361 1 98.88 210 TYR A CA 1
ATOM 1671 C C . TYR A 1 210 ? -6.922 37.844 2.723 1 98.88 210 TYR A C 1
ATOM 1673 O O . TYR A 1 210 ? -7.062 36.969 3.594 1 98.88 210 TYR A O 1
ATOM 1681 N N . LEU A 1 211 ? -7.945 38.406 2.109 1 98.88 211 LEU A N 1
ATOM 1682 C CA . LEU A 1 211 ? -9.32 37.906 2.115 1 98.88 211 LEU A CA 1
ATOM 1683 C C . LEU A 1 211 ? -9.781 37.562 0.703 1 98.88 211 LEU A C 1
ATOM 1685 O O . LEU A 1 211 ? -9.672 38.375 -0.206 1 98.88 211 LEU A O 1
ATOM 1689 N N . PHE A 1 212 ? -10.234 36.312 0.562 1 98.81 212 PHE A N 1
ATOM 1690 C CA . PHE A 1 212 ? -10.727 35.875 -0.739 1 98.81 212 PHE A CA 1
ATOM 1691 C C . PHE A 1 212 ? -12.203 35.5 -0.661 1 98.81 212 PHE A C 1
ATOM 1693 O O . PHE A 1 212 ? -12.656 34.938 0.341 1 98.81 212 PHE A O 1
ATOM 1700 N N . SER A 1 213 ? -12.961 35.781 -1.742 1 98.56 213 SER A N 1
ATOM 1701 C CA . SER A 1 213 ? -14.32 35.25 -1.857 1 98.56 213 SER A CA 1
ATOM 1702 C C . SER A 1 213 ? -14.336 33.75 -2.066 1 98.56 213 SER A C 1
ATOM 1704 O O . SER A 1 213 ? -13.297 33.156 -2.326 1 98.56 213 SER A O 1
ATOM 1706 N N . LYS A 1 214 ? -15.492 33.188 -1.946 1 97.12 214 LYS A N 1
ATOM 1707 C CA . LYS A 1 214 ? -15.68 31.766 -2.146 1 97.12 214 LYS A CA 1
ATOM 1708 C C . LYS A 1 214 ? -15.227 31.344 -3.541 1 97.12 214 LYS A C 1
ATOM 1710 O O . LYS A 1 214 ? -14.836 30.188 -3.748 1 97.12 214 LYS A O 1
ATOM 1715 N N . GLU A 1 215 ? -15.203 32.25 -4.496 1 96.06 215 GLU A N 1
ATOM 1716 C CA . GLU A 1 215 ? -14.844 31.969 -5.883 1 96.06 215 GLU A CA 1
ATOM 1717 C C . GLU A 1 215 ? -13.375 32.281 -6.141 1 96.06 215 GLU A C 1
ATOM 1719 O O . GLU A 1 215 ? -12.898 32.188 -7.273 1 96.06 215 GLU A O 1
ATOM 1724 N N . GLY A 1 216 ? -12.664 32.781 -5.129 1 97.12 216 GLY A N 1
ATOM 1725 C CA . GLY A 1 216 ? -11.234 33 -5.277 1 97.12 216 GLY A CA 1
ATOM 1726 C C . GLY A 1 216 ? -10.875 34.406 -5.652 1 97.12 216 GLY A C 1
ATOM 1727 O O . GLY A 1 216 ? -9.727 34.719 -5.988 1 97.12 216 GLY A O 1
ATOM 1728 N N . LYS A 1 217 ? -11.852 35.281 -5.633 1 98.38 217 LYS A N 1
ATOM 1729 C CA . LYS A 1 217 ? -11.57 36.719 -5.883 1 98.38 217 LYS A CA 1
ATOM 1730 C C . LYS A 1 217 ? -10.992 37.375 -4.637 1 98.38 217 LYS A C 1
ATOM 1732 O O . LYS A 1 217 ? -11.539 37.25 -3.541 1 98.38 217 LYS A O 1
ATOM 1737 N N . LYS A 1 218 ? -9.93 38.125 -4.836 1 98.75 218 LYS A N 1
ATOM 1738 C CA . LYS A 1 218 ? -9.352 38.875 -3.713 1 98.75 218 LYS A CA 1
ATOM 1739 C C . LYS A 1 218 ? -10.25 40.031 -3.289 1 98.75 218 LYS A C 1
ATOM 1741 O O . LYS A 1 218 ? -10.594 40.875 -4.105 1 98.75 218 LYS A O 1
ATOM 1746 N N . LEU A 1 219 ? -10.609 40.062 -2.08 1 98.75 219 LEU A N 1
ATOM 1747 C CA . LEU A 1 219 ? -11.461 41.094 -1.519 1 98.75 219 LEU A CA 1
ATOM 1748 C C . LEU A 1 219 ? -10.633 42.094 -0.711 1 98.75 219 LEU A C 1
ATOM 1750 O O . LEU A 1 219 ? -10.938 43.312 -0.699 1 98.75 219 LEU A O 1
ATOM 1754 N N . GLU A 1 220 ? -9.672 41.625 0.072 1 98.69 220 GLU A N 1
ATOM 1755 C CA . GLU A 1 220 ? -8.812 42.469 0.895 1 98.69 220 GLU A CA 1
ATOM 1756 C C . GLU A 1 220 ? -7.352 42.031 0.788 1 98.69 220 GLU A C 1
ATOM 1758 O O . GLU A 1 220 ? -7.07 40.844 0.546 1 98.69 220 GLU A O 1
ATOM 1763 N N . GLU A 1 221 ? -6.441 42.938 0.959 1 98.75 221 GLU A N 1
ATOM 1764 C CA . GLU A 1 221 ? -5.008 42.719 1.129 1 98.75 221 GLU A CA 1
ATOM 1765 C C . GLU A 1 221 ? -4.406 43.781 2.053 1 98.75 221 GLU A C 1
ATOM 1767 O O . GLU A 1 221 ? -4.695 44.969 1.916 1 98.75 221 GLU A O 1
ATOM 1772 N N . CYS A 1 222 ? -3.686 43.344 3.004 1 98.81 222 CYS A N 1
ATOM 1773 C CA . CYS A 1 222 ? -3.062 44.25 3.934 1 98.81 222 CYS A CA 1
ATOM 1774 C C . CYS A 1 222 ? -1.72 43.75 4.422 1 98.81 222 CYS A C 1
ATOM 1776 O O . CYS A 1 222 ? -1.645 42.625 4.977 1 98.81 222 CYS A O 1
ATOM 1778 N N . TRP A 1 223 ? -0.708 44.5 4.207 1 98.56 223 TRP A N 1
ATOM 1779 C CA . TRP A 1 223 ? 0.637 44.156 4.656 1 98.56 223 TRP A CA 1
ATOM 1780 C C . TRP A 1 223 ? 1.025 45 5.883 1 98.56 223 TRP A C 1
ATOM 1782 O O . TRP A 1 223 ? 0.764 46.188 5.934 1 98.56 223 TRP A O 1
ATOM 1792 N N . PHE A 1 224 ? 1.586 44.406 6.852 1 98.44 224 PHE A N 1
ATOM 1793 C CA . PHE A 1 224 ? 2.055 45.062 8.055 1 98.44 224 PHE A CA 1
ATOM 1794 C C . PHE A 1 224 ? 3.242 44.344 8.664 1 98.44 224 PHE A C 1
ATOM 1796 O O . PHE A 1 224 ? 3.707 43.344 8.117 1 98.44 224 PHE A O 1
ATOM 1803 N N . LYS A 1 225 ? 3.789 44.844 9.766 1 97.69 225 LYS A N 1
ATOM 1804 C CA . LYS A 1 225 ? 4.957 44.25 10.398 1 97.69 225 LYS A CA 1
ATOM 1805 C C . LYS A 1 225 ? 4.609 43.688 11.773 1 97.69 225 LYS A C 1
ATOM 1807 O O . LYS A 1 225 ? 3.861 44.312 12.531 1 97.69 225 LYS A O 1
ATOM 1812 N N . GLY A 1 226 ? 5.035 42.5 12.023 1 96.94 226 GLY A N 1
ATOM 1813 C CA . GLY A 1 226 ? 4.961 41.938 13.367 1 96.94 226 GLY A CA 1
ATOM 1814 C C . GLY A 1 226 ? 6.008 42.531 14.305 1 96.94 226 GLY A C 1
ATOM 1815 O O . GLY A 1 226 ? 6.996 43.094 13.859 1 96.94 226 GLY A O 1
ATOM 1816 N N . PRO A 1 227 ? 5.801 42.344 15.57 1 96.62 227 PRO A N 1
ATOM 1817 C CA . PRO A 1 227 ? 6.766 42.875 16.547 1 96.62 227 PRO A CA 1
ATOM 1818 C C . PRO A 1 227 ? 8.078 42.094 16.547 1 96.62 227 PRO A C 1
ATOM 1820 O O . PRO A 1 227 ? 9.109 42.625 16.984 1 96.62 227 PRO A O 1
ATOM 1823 N N . TYR A 1 228 ? 8.117 40.875 16.188 1 94.81 228 TYR A N 1
ATOM 1824 C CA . TYR A 1 228 ? 9.281 40.031 15.93 1 94.81 228 TYR A CA 1
ATOM 1825 C C . TYR A 1 228 ? 8.93 38.906 14.969 1 94.81 228 TYR A C 1
ATOM 1827 O O . TYR A 1 228 ? 7.77 38.75 14.562 1 94.81 228 TYR A O 1
ATOM 1835 N N . ILE A 1 229 ? 9.883 38.156 14.641 1 93.44 229 ILE A N 1
ATOM 1836 C CA . ILE A 1 229 ? 9.664 37.062 13.688 1 93.44 229 ILE A CA 1
ATOM 1837 C C . ILE A 1 229 ? 9.43 35.781 14.438 1 93.44 229 ILE A C 1
ATOM 1839 O O . ILE A 1 229 ? 10.352 35.219 15.039 1 93.44 229 ILE A O 1
ATOM 1843 N N . GLY A 1 230 ? 8.258 35.281 14.414 1 94.25 230 GLY A N 1
ATOM 1844 C CA . GLY A 1 230 ? 7.926 34 14.984 1 94.25 230 GLY A CA 1
ATOM 1845 C C . GLY A 1 230 ? 7.094 33.125 14.062 1 94.25 230 GLY A C 1
ATOM 1846 O O . GLY A 1 230 ? 6.508 33.625 13.094 1 94.25 230 GLY A O 1
ATOM 1847 N N . MET A 1 231 ? 7.109 31.875 14.344 1 96 231 MET A N 1
ATOM 1848 C CA . MET A 1 231 ? 6.328 30.938 13.555 1 96 231 MET A CA 1
ATOM 1849 C C . MET A 1 231 ? 4.832 31.203 13.711 1 96 231 MET A C 1
ATOM 1851 O O . MET A 1 231 ? 4.289 31.062 14.805 1 96 231 MET A O 1
ATOM 1855 N N . MET A 1 232 ? 4.191 31.656 12.719 1 97.12 232 MET A N 1
ATOM 1856 C CA . MET A 1 232 ? 2.74 31.812 12.711 1 97.12 232 MET A CA 1
ATOM 1857 C C . MET A 1 232 ? 2.068 30.641 12.008 1 97.12 232 MET A C 1
ATOM 1859 O O . MET A 1 232 ? 1.771 30.703 10.812 1 97.12 232 MET A O 1
ATOM 1863 N N . HIS A 1 233 ? 1.781 29.609 12.75 1 96.25 233 HIS A N 1
ATOM 1864 C CA . HIS A 1 233 ? 1.249 28.344 12.234 1 96.25 233 HIS A CA 1
ATOM 1865 C C . HIS A 1 233 ? -0.247 28.453 11.961 1 96.25 233 HIS A C 1
ATOM 1867 O O . HIS A 1 233 ? -0.724 28 10.914 1 96.25 233 HIS A O 1
ATOM 1873 N N . ASP A 1 234 ? -0.977 29.047 12.859 1 97.62 234 ASP A N 1
ATOM 1874 C CA . ASP A 1 234 ? -2.432 29.141 12.828 1 97.62 234 ASP A CA 1
ATOM 1875 C C . ASP A 1 234 ? -2.883 30.594 13 1 97.62 234 ASP A C 1
ATOM 1877 O O . ASP A 1 234 ? -2.059 31.484 13.227 1 97.62 234 ASP A O 1
ATOM 1881 N N . MET A 1 235 ? -4.109 30.875 12.695 1 98.5 235 MET A N 1
ATOM 1882 C CA . MET A 1 235 ? -4.785 32.156 12.852 1 98.5 235 MET A CA 1
ATOM 1883 C C . MET A 1 235 ? -6.242 31.969 13.25 1 98.5 235 MET A C 1
ATOM 1885 O O . MET A 1 235 ? -6.684 30.844 13.484 1 98.5 235 MET A O 1
ATOM 1889 N N . ALA A 1 236 ? -6.91 33.031 13.469 1 98.69 236 ALA A N 1
ATOM 1890 C CA . ALA A 1 236 ? -8.344 32.969 13.734 1 98.69 236 ALA A CA 1
ATOM 1891 C C . ALA A 1 236 ? -9.078 34.125 13.023 1 98.69 236 ALA A C 1
ATOM 1893 O O . ALA A 1 236 ? -8.453 35.031 12.484 1 98.69 236 ALA A O 1
ATOM 1894 N N . ALA A 1 237 ? -10.305 33.938 12.938 1 98.62 237 ALA A N 1
ATOM 1895 C CA . ALA A 1 237 ? -11.141 34.969 12.328 1 98.62 237 ALA A CA 1
ATOM 1896 C C . ALA A 1 237 ? -12.523 35 12.969 1 98.62 237 ALA A C 1
ATOM 1898 O O . ALA A 1 237 ? -13.039 33.969 13.406 1 98.62 237 ALA A O 1
ATOM 1899 N N . THR A 1 238 ? -13.047 36.156 13.094 1 98.5 238 THR A N 1
ATOM 1900 C CA . THR A 1 238 ? -14.43 36.406 13.477 1 98.5 238 THR A CA 1
ATOM 1901 C C . THR A 1 238 ? -15.18 37.125 12.352 1 98.5 238 THR A C 1
ATOM 1903 O O . THR A 1 238 ? -14.711 37.156 11.219 1 98.5 238 THR A O 1
ATOM 1906 N N . ASP A 1 239 ? -16.375 37.531 12.68 1 98.06 239 ASP A N 1
ATOM 1907 C CA . ASP A 1 239 ? -17.125 38.281 11.68 1 98.06 239 ASP A CA 1
ATOM 1908 C C . ASP A 1 239 ? -16.453 39.625 11.383 1 98.06 239 ASP A C 1
ATOM 1910 O O . ASP A 1 239 ? -16.531 40.125 10.266 1 98.06 239 ASP A O 1
ATOM 1914 N N . LYS A 1 240 ? -15.68 40.156 12.383 1 98.19 240 LYS A N 1
ATOM 1915 C CA . LYS A 1 240 ? -15.203 41.531 12.242 1 98.19 240 LYS A CA 1
ATOM 1916 C C . LYS A 1 240 ? -13.68 41.562 12.25 1 98.19 240 LYS A C 1
ATOM 1918 O O . LYS A 1 240 ? -13.086 42.562 11.82 1 98.19 240 LYS A O 1
ATOM 1923 N N . TRP A 1 241 ? -13.086 40.562 12.75 1 98.75 241 TRP A N 1
ATOM 1924 C CA . TRP A 1 241 ? -11.656 40.656 13.016 1 98.75 241 TRP A CA 1
ATOM 1925 C C . TRP A 1 241 ? -10.93 39.406 12.516 1 98.75 241 TRP A C 1
ATOM 1927 O O . TRP A 1 241 ? -11.531 38.344 12.367 1 98.75 241 TRP A O 1
ATOM 1937 N N . VAL A 1 242 ? -9.695 39.594 12.219 1 98.75 242 VAL A N 1
ATOM 1938 C CA . VAL A 1 242 ? -8.734 38.5 12.07 1 98.75 242 VAL A CA 1
ATOM 1939 C C . VAL A 1 242 ? -7.727 38.562 13.211 1 98.75 242 VAL A C 1
ATOM 1941 O O . VAL A 1 242 ? -7.355 39.625 13.68 1 98.75 242 VAL A O 1
ATOM 1944 N N . VAL A 1 243 ? -7.363 37.406 13.695 1 98.88 243 VAL A N 1
ATOM 1945 C CA . VAL A 1 243 ? -6.434 37.312 14.812 1 98.88 243 VAL A CA 1
ATOM 1946 C C . VAL A 1 243 ? -5.168 36.562 14.367 1 98.88 243 VAL A C 1
ATOM 1948 O O . VAL A 1 243 ? -5.25 35.5 13.75 1 98.88 243 VAL A O 1
ATOM 1951 N N . PHE A 1 244 ? -4.051 37.125 14.656 1 98.69 244 PHE A N 1
ATOM 1952 C CA . PHE A 1 244 ? -2.742 36.531 14.391 1 98.69 244 PHE A CA 1
ATOM 1953 C C . PHE A 1 244 ? -2.078 36.062 15.688 1 98.69 244 PHE A C 1
ATOM 1955 O O . PHE A 1 244 ? -2.262 36.688 16.734 1 98.69 244 PHE A O 1
ATOM 1962 N N . THR A 1 245 ? -1.39 35 15.609 1 98.12 245 THR A N 1
ATOM 1963 C CA . THR A 1 245 ? -0.702 34.469 16.781 1 98.12 245 THR A CA 1
ATOM 1964 C C . THR A 1 245 ? 0.781 34.25 16.484 1 98.12 245 THR A C 1
ATOM 1966 O O . THR A 1 245 ? 1.137 33.625 15.477 1 98.12 245 THR A O 1
ATOM 1969 N N . ILE A 1 246 ? 1.652 34.719 17.406 1 97.88 246 ILE A N 1
ATOM 1970 C CA . ILE A 1 246 ? 3.098 34.562 17.281 1 97.88 246 ILE A CA 1
ATOM 1971 C C . ILE A 1 246 ? 3.65 33.875 18.531 1 97.88 246 ILE A C 1
ATOM 1973 O O . ILE A 1 246 ? 4.035 34.562 19.5 1 97.88 246 ILE A O 1
ATOM 1977 N N . PRO A 1 247 ? 3.725 32.594 18.516 1 97.31 247 PRO A N 1
ATOM 1978 C CA . PRO A 1 247 ? 4.414 31.953 19.641 1 97.31 247 PRO A CA 1
ATOM 1979 C C . PRO A 1 247 ? 5.906 32.281 19.672 1 97.31 247 PRO A C 1
ATOM 1981 O O . PRO A 1 247 ? 6.473 32.719 18.672 1 97.31 247 PRO A O 1
ATOM 1984 N N . PRO A 1 248 ? 6.562 32.031 20.828 1 97.44 248 PRO A N 1
ATOM 1985 C CA . PRO A 1 248 ? 7.977 32.406 20.953 1 97.44 248 PRO A CA 1
ATOM 1986 C C . PRO A 1 248 ? 8.898 31.391 20.266 1 97.44 248 PRO A C 1
ATOM 1988 O O . PRO A 1 248 ? 9.914 30.984 20.844 1 97.44 248 PRO A O 1
ATOM 1991 N N . LEU A 1 249 ? 8.586 30.953 19.156 1 97.31 249 LEU A N 1
ATOM 1992 C CA . LEU A 1 249 ? 9.445 30.25 18.219 1 97.31 249 LEU A CA 1
ATOM 1993 C C . LEU A 1 249 ? 10.031 31.219 17.188 1 97.31 249 LEU A C 1
ATOM 1995 O O . LEU A 1 249 ? 9.531 31.312 16.062 1 97.31 249 LEU A O 1
ATOM 1999 N N . GLN A 1 250 ? 11.094 31.797 17.562 1 97.38 250 GLN A N 1
ATOM 2000 C CA . GLN A 1 250 ? 11.664 32.906 16.828 1 97.38 250 GLN A CA 1
ATOM 2001 C C . GLN A 1 250 ? 12.531 32.438 15.672 1 97.38 250 GLN A C 1
ATOM 2003 O O . GLN A 1 250 ? 13.305 31.484 15.82 1 97.38 250 GLN A O 1
ATOM 2008 N N . ALA A 1 251 ? 12.352 33.062 14.562 1 96.81 251 ALA A N 1
ATOM 2009 C CA . ALA A 1 251 ? 13.234 32.812 13.438 1 96.81 251 ALA A CA 1
ATOM 2010 C C . ALA A 1 251 ? 14.664 33.25 13.742 1 96.81 251 ALA A C 1
ATOM 2012 O O . ALA A 1 251 ? 14.875 34.281 14.352 1 96.81 251 ALA A O 1
ATOM 2013 N N . GLN A 1 252 ? 15.547 32.469 13.281 1 95.56 252 GLN A N 1
ATOM 2014 C CA . GLN A 1 252 ? 16.953 32.812 13.469 1 95.56 252 GLN A CA 1
ATOM 2015 C C . GLN A 1 252 ? 17.391 33.844 12.422 1 95.56 252 GLN A C 1
ATOM 2017 O O . GLN A 1 252 ? 16.734 34 11.391 1 95.56 252 GLN A O 1
ATOM 2022 N N . SER A 1 253 ? 18.531 34.5 12.742 1 94.31 253 SER A N 1
ATOM 2023 C CA . SER A 1 253 ? 19.016 35.531 11.844 1 94.31 253 SER A CA 1
ATOM 2024 C C . SER A 1 253 ? 19.469 34.938 10.508 1 94.31 253 SER A C 1
ATOM 2026 O O . SER A 1 253 ? 19.781 33.75 10.422 1 94.31 253 SER A O 1
ATOM 2028 N N . LEU A 1 254 ? 19.453 35.812 9.523 1 95.06 254 LEU A N 1
ATOM 2029 C CA . LEU A 1 254 ? 19.938 35.375 8.219 1 95.06 254 LEU A CA 1
ATOM 2030 C C . LEU A 1 254 ? 21.375 34.844 8.305 1 95.06 254 LEU A C 1
ATOM 2032 O O . LEU A 1 254 ? 21.734 33.906 7.605 1 95.06 254 LEU A O 1
ATOM 2036 N N . GLU A 1 255 ? 22.172 35.5 9.109 1 95.75 255 GLU A N 1
ATOM 2037 C CA . GLU A 1 255 ? 23.547 35.062 9.305 1 95.75 255 GLU A CA 1
ATOM 2038 C C . GLU A 1 255 ? 23.609 33.656 9.883 1 95.75 255 GLU A C 1
ATOM 2040 O O . GLU A 1 255 ? 24.422 32.844 9.453 1 95.75 255 GLU A O 1
ATOM 2045 N N . SER A 1 256 ? 22.75 33.375 10.828 1 95.62 256 SER A N 1
ATOM 2046 C CA . SER A 1 256 ? 22.688 32.031 11.422 1 95.62 256 SER A CA 1
ATOM 2047 C C . SER A 1 256 ? 22.234 31 10.406 1 95.62 256 SER A C 1
ATOM 2049 O O . SER A 1 256 ? 22.75 29.891 10.375 1 95.62 256 SER A O 1
ATOM 2051 N N . LEU A 1 257 ? 21.25 31.375 9.617 1 95.88 257 LEU A N 1
ATOM 2052 C CA . LEU A 1 257 ? 20.766 30.469 8.578 1 95.88 257 LEU A CA 1
ATOM 2053 C C . LEU A 1 257 ? 21.859 30.141 7.574 1 95.88 257 LEU A C 1
ATOM 2055 O O . LEU A 1 257 ? 22.047 28.984 7.191 1 95.88 257 LEU A O 1
ATOM 2059 N N . LYS A 1 258 ? 22.578 31.188 7.172 1 95.81 258 LYS A N 1
ATOM 2060 C CA . LYS A 1 258 ? 23.688 31 6.246 1 95.81 258 LYS A CA 1
ATOM 2061 C C . LYS A 1 258 ? 24.75 30.094 6.852 1 95.81 258 LYS A C 1
ATOM 2063 O O . LYS A 1 258 ? 25.484 29.406 6.121 1 95.81 258 LYS A O 1
ATOM 2068 N N . ALA A 1 259 ? 24.781 30.078 8.148 1 95.56 259 ALA A N 1
ATOM 2069 C CA . ALA A 1 259 ? 25.75 29.234 8.852 1 95.56 259 ALA A CA 1
ATOM 2070 C C . ALA A 1 259 ? 25.203 27.844 9.109 1 95.56 259 ALA A C 1
ATOM 2072 O O . ALA A 1 259 ? 25.844 27.016 9.758 1 95.56 259 ALA A O 1
ATOM 2073 N N . GLY A 1 260 ? 23.969 27.562 8.68 1 94.12 260 GLY A N 1
ATOM 2074 C CA . GLY A 1 260 ? 23.438 26.203 8.688 1 94.12 260 GLY A CA 1
ATOM 2075 C C . GLY A 1 260 ? 22.516 25.938 9.867 1 94.12 260 GLY A C 1
ATOM 2076 O O . GLY A 1 260 ? 22.234 24.781 10.172 1 94.12 260 GLY A O 1
ATOM 2077 N N . SER A 1 261 ? 22.047 26.906 10.539 1 94.38 261 SER A N 1
ATOM 2078 C CA . SER A 1 261 ? 21.172 26.719 11.695 1 94.38 261 SER A CA 1
ATOM 2079 C C . SER A 1 261 ? 19.797 26.234 11.273 1 94.38 261 SER A C 1
ATOM 2081 O O . SER A 1 261 ? 19.453 26.266 10.094 1 94.38 261 SER A O 1
ATOM 2083 N N . LYS A 1 262 ? 19.016 25.75 12.305 1 94.56 262 LYS A N 1
ATOM 2084 C CA . LYS A 1 262 ? 17.578 25.594 12.102 1 94.56 262 LYS A CA 1
ATOM 2085 C C . LYS A 1 262 ? 16.891 26.953 11.914 1 94.56 262 LYS A C 1
ATOM 2087 O O . LYS A 1 262 ? 17.422 27.984 12.32 1 94.56 262 LYS A O 1
ATOM 2092 N N . HIS A 1 263 ? 15.758 26.891 11.32 1 96.56 263 HIS A N 1
ATOM 2093 C CA . HIS A 1 263 ? 15.078 28.141 11.008 1 96.56 263 HIS A CA 1
ATOM 2094 C C . HIS A 1 263 ? 14.523 28.797 12.266 1 96.56 263 HIS A C 1
ATOM 2096 O O . HIS A 1 263 ? 14.539 30.031 12.383 1 96.56 263 HIS A O 1
ATOM 2102 N N . PHE A 1 264 ? 14 27.984 13.188 1 97.19 264 PHE A N 1
ATOM 2103 C CA . PHE A 1 264 ? 13.383 28.516 14.398 1 97.19 264 PHE A CA 1
ATOM 2104 C C . PHE A 1 264 ? 14.141 28.047 15.641 1 97.19 264 PHE A C 1
ATOM 2106 O O . PHE A 1 264 ? 14.812 27.016 15.617 1 97.19 264 PHE A O 1
ATOM 2113 N N . ALA A 1 265 ? 14.023 28.797 16.656 1 97.69 265 ALA A N 1
ATOM 2114 C CA . ALA A 1 265 ? 14.453 28.438 18.016 1 97.69 265 ALA A CA 1
ATOM 2115 C C . ALA A 1 265 ? 13.492 29 19.062 1 97.69 265 ALA A C 1
ATOM 2117 O O . ALA A 1 265 ? 12.953 30.094 18.891 1 97.69 265 ALA A O 1
ATOM 2118 N N . TRP A 1 266 ? 13.336 28.219 20.078 1 98 266 TRP A N 1
ATOM 2119 C CA . TRP A 1 266 ? 12.531 28.703 21.203 1 98 266 TRP A CA 1
ATOM 2120 C C . TRP A 1 266 ? 13.203 29.891 21.875 1 98 266 TRP A C 1
ATOM 2122 O O . TRP A 1 266 ? 14.359 29.812 22.297 1 98 266 TRP A O 1
ATOM 2132 N N . ALA A 1 267 ? 12.5 31.031 21.906 1 97.94 267 ALA A N 1
ATOM 2133 C CA . ALA A 1 267 ? 13.008 32.25 22.547 1 97.94 267 ALA A CA 1
ATOM 2134 C C . ALA A 1 267 ? 12.414 32.406 23.938 1 97.94 267 ALA A C 1
ATOM 2136 O O . ALA A 1 267 ? 11.297 32.938 24.078 1 97.94 267 ALA A O 1
ATOM 2137 N N . GLU A 1 268 ? 13.156 32.219 24.875 1 95.62 268 GLU A N 1
ATOM 2138 C CA . GLU A 1 268 ? 12.68 32.219 26.25 1 95.62 268 GLU A CA 1
ATOM 2139 C C . GLU A 1 268 ? 12.352 33.656 26.703 1 95.62 268 GLU A C 1
ATOM 2141 O O . GLU A 1 268 ? 11.57 33.844 27.641 1 95.62 268 GLU A O 1
ATOM 2146 N N . ASP A 1 269 ? 12.914 34.594 26.078 1 95.81 269 ASP A N 1
ATOM 2147 C CA . ASP A 1 269 ? 12.742 36 26.484 1 95.81 269 ASP A CA 1
ATOM 2148 C C . ASP A 1 269 ? 11.586 36.625 25.719 1 95.81 269 ASP A C 1
ATOM 2150 O O . ASP A 1 269 ? 11.25 37.812 25.969 1 95.81 269 ASP A O 1
ATOM 2154 N N . LYS A 1 270 ? 10.977 35.938 24.781 1 97.19 270 LYS A N 1
ATOM 2155 C CA . LYS A 1 270 ? 9.883 36.5 24 1 97.19 270 LYS A CA 1
ATOM 2156 C C . LYS A 1 270 ? 8.531 36.062 24.547 1 97.19 270 LYS A C 1
ATOM 2158 O O . LYS A 1 270 ? 8.375 34.906 24.984 1 97.19 270 LYS A O 1
ATOM 2163 N N . PRO A 1 271 ? 7.559 36.906 24.578 1 97.31 271 PRO A N 1
ATOM 2164 C CA . PRO A 1 271 ? 6.199 36.562 24.984 1 97.31 271 PRO A CA 1
ATOM 2165 C C . PRO A 1 271 ? 5.406 35.875 23.859 1 97.31 271 PRO A C 1
ATOM 2167 O O . PRO A 1 271 ? 5.75 36 22.688 1 97.31 271 PRO A O 1
ATOM 2170 N N . LEU A 1 272 ? 4.383 35.094 24.297 1 98.31 272 LEU A N 1
ATOM 2171 C CA . LEU A 1 272 ? 3.311 34.812 23.359 1 98.31 272 LEU A CA 1
ATOM 2172 C C . LEU A 1 272 ? 2.574 36.062 22.938 1 98.31 272 LEU A C 1
ATOM 2174 O O . LEU A 1 272 ? 2.137 36.844 23.781 1 98.31 272 LEU A O 1
ATOM 2178 N N . THR A 1 273 ? 2.494 36.312 21.656 1 98.69 273 THR A N 1
ATOM 2179 C CA . THR A 1 273 ? 1.967 37.594 21.141 1 98.69 273 THR A CA 1
ATOM 2180 C C . THR A 1 273 ? 0.76 37.344 20.234 1 98.69 273 THR A C 1
ATOM 2182 O O . THR A 1 273 ? 0.726 36.375 19.484 1 98.69 273 THR A O 1
ATOM 2185 N N . PHE A 1 274 ? -0.218 38.219 20.344 1 98.81 274 PHE A N 1
ATOM 2186 C CA . PHE A 1 274 ? -1.417 38.188 19.516 1 98.81 274 PHE A CA 1
ATOM 2187 C C . PHE A 1 274 ? -1.605 39.531 18.781 1 98.81 274 PHE A C 1
ATOM 2189 O O . PHE A 1 274 ? -1.221 40.562 19.281 1 98.81 274 PHE A O 1
ATOM 2196 N N . GLY A 1 275 ? -2.139 39.438 17.594 1 98.75 275 GLY A N 1
ATOM 2197 C CA . GLY A 1 275 ? -2.537 40.625 16.844 1 98.75 275 GLY A CA 1
ATOM 2198 C C . GLY A 1 275 ? -3.965 40.562 16.328 1 98.75 275 GLY A C 1
ATOM 2199 O O . GLY A 1 275 ? -4.422 39.5 15.898 1 98.75 275 GLY A O 1
ATOM 2200 N N . ILE A 1 276 ? -4.688 41.688 16.422 1 98.81 276 ILE A N 1
ATOM 2201 C CA . ILE A 1 276 ? -6.008 41.75 15.805 1 98.81 276 ILE A CA 1
ATOM 2202 C C . ILE A 1 276 ? -6.02 42.812 14.727 1 98.81 276 ILE A C 1
ATOM 2204 O O . ILE A 1 276 ? -5.375 43.875 14.867 1 98.81 276 ILE A O 1
ATOM 2208 N N . LEU A 1 277 ? -6.633 42.5 13.68 1 98.81 277 LEU A N 1
ATOM 2209 C CA . LEU A 1 277 ? -6.797 43.375 12.516 1 98.81 277 LEU A CA 1
ATOM 2210 C C . LEU A 1 277 ? -8.227 43.312 11.992 1 98.81 277 LEU A C 1
ATOM 2212 O O . LEU A 1 277 ? -8.836 42.25 11.938 1 98.81 277 LEU A O 1
ATOM 2216 N N . PRO A 1 278 ? -8.781 44.531 11.633 1 98.81 278 PRO A N 1
ATOM 2217 C CA . PRO A 1 278 ? -10.109 44.438 11.031 1 98.81 278 PRO A CA 1
ATOM 2218 C C . PRO A 1 278 ? -10.164 43.531 9.82 1 98.81 278 PRO A C 1
ATOM 2220 O O . PRO A 1 278 ? -9.273 43.562 8.969 1 98.81 278 PRO A O 1
ATOM 2223 N N . ARG A 1 279 ? -11.203 42.688 9.75 1 98.75 279 ARG A N 1
ATOM 2224 C CA . ARG A 1 279 ? -11.391 41.75 8.664 1 98.75 279 ARG A CA 1
ATOM 2225 C C . ARG A 1 279 ? -11.586 42.469 7.332 1 98.75 279 ARG A C 1
ATOM 2227 O O . ARG A 1 279 ? -11.062 42.031 6.305 1 98.75 279 ARG A O 1
ATOM 2234 N N . TYR A 1 280 ? -12.289 43.531 7.367 1 98.69 280 TYR A N 1
ATOM 2235 C CA . TYR A 1 280 ? -12.602 44.281 6.164 1 98.69 280 TYR A CA 1
ATOM 2236 C C . TYR A 1 280 ? -11.969 45.656 6.215 1 98.69 280 TYR A C 1
ATOM 2238 O O . TYR A 1 280 ? -11.914 46.281 7.273 1 98.69 280 TYR A O 1
ATOM 2246 N N . ASN A 1 281 ? -11.492 46.094 5.098 1 98.44 281 ASN A N 1
ATOM 2247 C CA . ASN A 1 281 ? -10.859 47.406 4.891 1 98.44 281 ASN A CA 1
ATOM 2248 C C . ASN A 1 281 ? -9.734 47.625 5.891 1 98.44 281 ASN A C 1
ATOM 2250 O O . ASN A 1 281 ? -9.695 48.656 6.555 1 98.44 281 ASN A O 1
ATOM 2254 N N . PRO A 1 282 ? -8.953 46.656 6.043 1 98.62 282 PRO A N 1
ATOM 2255 C CA . PRO A 1 282 ? -7.844 46.844 6.984 1 98.62 282 PRO A CA 1
ATOM 2256 C C . PRO A 1 282 ? -6.781 47.812 6.461 1 98.62 282 PRO A C 1
ATOM 2258 O O . PRO A 1 282 ? -6.516 47.844 5.258 1 98.62 282 PRO A O 1
ATOM 2261 N N . LYS A 1 283 ? -6.152 48.5 7.398 1 98.38 283 LYS A N 1
ATOM 2262 C CA . LYS A 1 283 ? -4.945 49.281 7.16 1 98.38 283 LYS A CA 1
ATOM 2263 C C . LYS A 1 283 ? -3.803 48.844 8.062 1 98.38 283 LYS A C 1
ATOM 2265 O O . LYS A 1 283 ? -4.039 48.344 9.172 1 98.38 283 LYS A O 1
ATOM 2270 N N . PRO A 1 284 ? -2.641 48.969 7.535 1 98 284 PRO A N 1
ATOM 2271 C CA . PRO A 1 284 ? -1.498 48.5 8.32 1 98 284 PRO A CA 1
ATOM 2272 C C . PRO A 1 284 ? -1.481 49.094 9.734 1 98 284 PRO A C 1
ATOM 2274 O O . PRO A 1 284 ? -1.063 48.406 10.68 1 98 284 PRO A O 1
ATOM 2277 N N . GLU A 1 285 ? -1.951 50.281 9.891 1 97 285 GLU A N 1
ATOM 2278 C CA . GLU A 1 285 ? -1.9 50.969 11.18 1 97 285 GLU A CA 1
ATOM 2279 C C . GLU A 1 285 ? -2.98 50.469 12.125 1 97 285 GLU A C 1
ATOM 2281 O O . GLU A 1 285 ? -2.963 50.75 13.32 1 97 285 GLU A O 1
ATOM 2286 N N . ASP A 1 286 ? -3.852 49.625 11.578 1 97.94 286 ASP A N 1
ATOM 2287 C CA . ASP A 1 286 ? -4.98 49.156 12.375 1 97.94 286 ASP A CA 1
ATOM 2288 C C . ASP A 1 286 ? -4.57 47.969 13.258 1 97.94 286 ASP A C 1
ATOM 2290 O O . ASP A 1 286 ? -5.312 47.562 14.156 1 97.94 286 ASP A O 1
ATOM 2294 N N . ILE A 1 287 ? -3.436 47.406 13.016 1 98.44 287 ILE A N 1
ATOM 2295 C CA . ILE A 1 287 ? -3.025 46.219 13.773 1 98.44 287 ILE A CA 1
ATOM 2296 C C . ILE A 1 287 ? -2.811 46.594 15.234 1 98.44 287 ILE A C 1
ATOM 2298 O O . ILE A 1 287 ? -2.209 47.625 15.539 1 98.44 287 ILE A O 1
ATOM 2302 N N . ARG A 1 288 ? -3.361 45.812 16.172 1 98.25 288 ARG A N 1
ATOM 2303 C CA . ARG A 1 288 ? -3.16 45.938 17.609 1 98.25 288 ARG A CA 1
ATOM 2304 C C . ARG A 1 288 ? -2.531 44.656 18.188 1 98.25 288 ARG A C 1
ATOM 2306 O O . ARG A 1 288 ? -3.045 43.562 18 1 98.25 288 ARG A O 1
ATOM 2313 N N . TRP A 1 289 ? -1.502 44.875 18.922 1 98.31 289 TRP A N 1
ATOM 2314 C CA . TRP A 1 289 ? -0.765 43.719 19.469 1 98.31 289 TRP A CA 1
ATOM 2315 C C . TRP A 1 289 ? -1.041 43.531 20.953 1 98.31 289 TRP A C 1
ATOM 2317 O O . TRP A 1 289 ? -1.169 44.531 21.688 1 98.31 289 TRP A O 1
ATOM 2327 N N . PHE A 1 290 ? -1.123 42.375 21.359 1 98.81 290 PHE A N 1
ATOM 2328 C CA . PHE A 1 290 ? -1.296 41.969 22.75 1 98.81 290 PHE A CA 1
ATOM 2329 C C . PHE A 1 290 ? -0.25 40.906 23.125 1 98.81 290 PHE A C 1
ATOM 2331 O O . PHE A 1 290 ? 0.261 40.188 22.266 1 98.81 290 PHE A O 1
ATOM 2338 N N . THR A 1 291 ? 0.1 40.844 24.422 1 98.38 291 THR A N 1
ATOM 2339 C CA . THR A 1 291 ? 1.146 39.906 24.844 1 98.38 291 THR A CA 1
ATOM 2340 C C . THR A 1 291 ? 0.735 39.156 26.109 1 98.38 291 THR A C 1
ATOM 2342 O O . THR A 1 291 ? -0.054 39.656 26.906 1 98.38 291 THR A O 1
ATOM 2345 N N . TYR A 1 292 ? 1.179 38 26.156 1 98.25 292 TYR A N 1
ATOM 2346 C CA . TYR A 1 292 ? 1.15 37.156 27.344 1 98.25 292 TYR A CA 1
ATOM 2347 C C . TYR A 1 292 ? 2.549 36.688 27.688 1 98.25 292 TYR A C 1
ATOM 2349 O O . TYR A 1 292 ? 3.521 37 27.016 1 98.25 292 TYR A O 1
ATOM 2357 N N . LYS A 1 293 ? 2.783 35.938 28.719 1 96.38 293 LYS A N 1
ATOM 2358 C CA . LYS A 1 293 ? 4.09 35.406 29.109 1 96.38 293 LYS A CA 1
ATOM 2359 C C . LYS A 1 293 ? 4.594 34.375 28.094 1 96.38 293 LYS A C 1
ATOM 2361 O O . LYS A 1 293 ? 3.92 34.125 27.094 1 96.38 293 LYS A O 1
ATOM 2366 N N . ASN A 1 294 ? 5.805 33.969 28.312 1 96.75 294 ASN A N 1
ATOM 2367 C CA . ASN A 1 294 ? 6.363 32.906 27.469 1 96.75 294 ASN A CA 1
ATOM 2368 C C . ASN A 1 294 ? 5.582 31.594 27.609 1 96.75 294 ASN A C 1
ATOM 2370 O O . ASN A 1 294 ? 5.523 31.016 28.688 1 96.75 294 ASN A O 1
ATOM 2374 N N . ALA A 1 295 ? 4.938 31.203 26.516 1 96.94 295 ALA A N 1
ATOM 2375 C CA . ALA A 1 295 ? 4.129 29.984 26.484 1 96.94 295 ALA A CA 1
ATOM 2376 C C . ALA A 1 295 ? 3.943 29.5 25.062 1 96.94 295 ALA A C 1
ATOM 2378 O O . ALA A 1 295 ? 4.199 30.234 24.094 1 96.94 295 ALA A O 1
ATOM 2379 N N . PHE A 1 296 ? 3.549 28.25 25 1 96.38 296 PHE A N 1
ATOM 2380 C CA . PHE A 1 296 ? 3.365 27.625 23.703 1 96.38 296 PHE A CA 1
ATOM 2381 C C . PHE A 1 296 ? 1.906 27.703 23.266 1 96.38 296 PHE A C 1
ATOM 2383 O O . PHE A 1 296 ? 1.002 27.453 24.062 1 96.38 296 PHE A O 1
ATOM 2390 N N . TYR A 1 297 ? 1.711 28.109 22.047 1 96.12 297 TYR A N 1
ATOM 2391 C CA . TYR A 1 297 ? 0.435 28.141 21.344 1 96.12 297 TYR A CA 1
ATOM 2392 C C . TYR A 1 297 ? 0.524 27.406 20.016 1 96.12 297 TYR A C 1
ATOM 2394 O O . TYR A 1 297 ? 1.278 27.797 19.125 1 96.12 297 TYR A O 1
ATOM 2402 N N . GLY A 1 298 ? -0.273 26.328 19.875 1 94.5 298 GLY A N 1
ATOM 2403 C CA . GLY A 1 298 ? -0.197 25.516 18.656 1 94.5 298 GLY A CA 1
ATOM 2404 C C . GLY A 1 298 ? -1.35 25.766 17.703 1 94.5 298 GLY A C 1
ATOM 2405 O O . GLY A 1 298 ? -1.145 26.25 16.594 1 94.5 298 GLY A O 1
ATOM 2406 N N . HIS A 1 299 ? -2.557 25.5 18.172 1 97.44 299 HIS A N 1
ATOM 2407 C CA . HIS A 1 299 ? -3.725 25.578 17.297 1 97.44 299 HIS A CA 1
ATOM 2408 C C . HIS A 1 299 ? -4.828 26.422 17.938 1 97.44 299 HIS A C 1
ATOM 2410 O O . HIS A 1 299 ? -4.867 26.578 19.156 1 97.44 299 HIS A O 1
ATOM 2416 N N . THR A 1 300 ? -5.645 26.891 17.047 1 98 300 THR A N 1
ATOM 2417 C CA . THR A 1 300 ? -6.789 27.719 17.438 1 98 300 THR A CA 1
ATOM 2418 C C . THR A 1 300 ? -8.055 26.859 17.531 1 98 300 THR A C 1
ATOM 2420 O O . THR A 1 300 ? -8.352 26.078 16.641 1 98 300 THR A O 1
ATOM 2423 N N . GLY A 1 301 ? -8.727 27.031 18.656 1 98.19 301 GLY A N 1
ATOM 2424 C CA . GLY A 1 301 ? -10.047 26.422 18.75 1 98.19 301 GLY A CA 1
ATOM 2425 C C . GLY A 1 301 ? -11.109 27.188 18 1 98.19 301 GLY A C 1
ATOM 2426 O O . GLY A 1 301 ? -11.664 26.688 17.016 1 98.19 301 GLY A O 1
ATOM 2427 N N . ASN A 1 302 ? -11.336 28.375 18.516 1 98.56 302 ASN A N 1
ATOM 2428 C CA . ASN A 1 302 ? -12.32 29.25 17.875 1 98.56 302 ASN A CA 1
ATOM 2429 C C . ASN A 1 302 ? -12.141 30.703 18.297 1 98.56 302 ASN A C 1
ATOM 2431 O O . ASN A 1 302 ? -11.398 31 19.25 1 98.56 302 ASN A O 1
ATOM 2435 N N . ALA A 1 303 ? -12.734 31.625 17.547 1 98.81 303 ALA A N 1
ATOM 2436 C CA . ALA A 1 303 ? -12.781 33.031 17.875 1 98.81 303 ALA A CA 1
ATOM 2437 C C . ALA A 1 303 ? -14.156 33.625 17.562 1 98.81 303 ALA A C 1
ATOM 2439 O O . ALA A 1 303 ? -14.859 33.156 16.672 1 98.81 303 ALA A O 1
ATOM 2440 N N . PHE A 1 304 ? -14.539 34.688 18.266 1 98.69 304 PHE A N 1
ATOM 2441 C CA . PHE A 1 304 ? -15.828 35.312 18 1 98.69 304 PHE A CA 1
ATOM 2442 C C . PHE A 1 304 ? -15.859 36.75 18.547 1 98.69 304 PHE A C 1
ATOM 2444 O O . PHE A 1 304 ? -15.031 37.125 19.375 1 98.69 304 PHE A O 1
ATOM 2451 N N . ASP A 1 305 ? -16.781 37.5 18.047 1 98.56 305 ASP A N 1
ATOM 2452 C CA . ASP A 1 305 ? -17 38.875 18.531 1 98.56 305 ASP A CA 1
ATOM 2453 C C . ASP A 1 305 ? -17.875 38.906 19.781 1 98.56 305 ASP A C 1
ATOM 2455 O O . ASP A 1 305 ? -18.953 38.312 19.797 1 98.56 305 ASP A O 1
ATOM 2459 N N . GLY A 1 306 ? -17.344 39.562 20.75 1 97.94 306 GLY A N 1
ATOM 2460 C CA . GLY A 1 306 ? -18.156 39.75 21.953 1 97.94 306 GLY A CA 1
ATOM 2461 C C . GLY A 1 306 ? -19.156 40.875 21.844 1 97.94 306 GLY A C 1
ATOM 2462 O O . GLY A 1 306 ? -18.953 41.812 21.078 1 97.94 306 GLY A O 1
ATOM 2463 N N . ASP A 1 307 ? -20.188 40.781 22.703 1 96.94 307 ASP A N 1
ATOM 2464 C CA . ASP A 1 307 ? -21.156 41.875 22.797 1 96.94 307 ASP A CA 1
ATOM 2465 C C . ASP A 1 307 ? -20.531 43.125 23.406 1 96.94 307 ASP A C 1
ATOM 2467 O O . ASP A 1 307 ? -21.062 44.219 23.266 1 96.94 307 ASP A O 1
ATOM 2471 N N . ASP A 1 308 ? -19.469 42.906 24.062 1 97.56 308 ASP A N 1
ATOM 2472 C CA . ASP A 1 308 ? -18.812 44.031 24.75 1 97.56 308 ASP A CA 1
ATOM 2473 C C . ASP A 1 308 ? -17.859 44.75 23.812 1 97.56 308 ASP A C 1
ATOM 2475 O O . ASP A 1 308 ? -17.109 45.656 24.234 1 97.56 308 ASP A O 1
ATOM 2479 N N . GLY A 1 309 ? -17.766 44.344 22.594 1 96.81 309 GLY A N 1
ATOM 2480 C CA . GLY A 1 309 ? -16.922 45 21.609 1 96.81 309 GLY A CA 1
ATOM 2481 C C . GLY A 1 309 ? -15.523 44.406 21.547 1 96.81 309 GLY A C 1
ATOM 2482 O O . GLY A 1 309 ? -14.695 44.844 20.734 1 96.81 309 GLY A O 1
ATOM 2483 N N . CYS A 1 310 ? -15.289 43.406 22.328 1 98.5 310 CYS A N 1
ATOM 2484 C CA . CYS A 1 310 ? -13.969 42.781 22.359 1 98.5 310 CYS A CA 1
ATOM 2485 C C . CYS A 1 310 ? -13.93 41.531 21.453 1 98.5 310 CYS A C 1
ATOM 2487 O O . CYS A 1 310 ? -14.969 41.062 21 1 98.5 310 CYS A O 1
ATOM 2489 N N . VAL A 1 311 ? -12.758 41.125 21.125 1 98.75 311 VAL A N 1
ATOM 2490 C CA . VAL A 1 311 ? -12.508 39.906 20.359 1 98.75 311 VAL A CA 1
ATOM 2491 C C . VAL A 1 311 ? -12.125 38.781 21.312 1 98.75 311 VAL A C 1
ATOM 2493 O O . VAL A 1 311 ? -11.266 38.969 22.172 1 98.75 311 VAL A O 1
ATOM 2496 N N . TYR A 1 312 ? -12.75 37.656 21.141 1 98.88 312 TYR A N 1
ATOM 2497 C CA . TYR A 1 312 ? -12.438 36.5 21.969 1 98.88 312 TYR A CA 1
ATOM 2498 C C . TYR A 1 312 ? -11.742 35.406 21.141 1 98.88 312 TYR A C 1
ATOM 2500 O O . TYR A 1 312 ? -12.109 35.156 20 1 98.88 312 TYR A O 1
ATOM 2508 N N . LEU A 1 313 ? -10.742 34.781 21.719 1 98.88 313 LEU A N 1
ATOM 2509 C CA . LEU A 1 313 ? -9.977 33.719 21.109 1 98.88 313 LEU A CA 1
ATOM 2510 C C . LEU A 1 313 ? -9.836 32.531 22.078 1 98.88 313 LEU A C 1
ATOM 2512 O O . LEU A 1 313 ? -9.391 32.719 23.219 1 98.88 313 LEU A O 1
ATOM 2516 N N . ASP A 1 314 ? -10.266 31.375 21.672 1 98.88 314 ASP A N 1
ATOM 2517 C CA . ASP A 1 314 ? -10.148 30.172 22.469 1 98.88 314 ASP A CA 1
ATOM 2518 C C . ASP A 1 314 ? -9.109 29.219 21.875 1 98.88 314 ASP A C 1
ATOM 2520 O O . ASP A 1 314 ? -9.07 29.016 20.656 1 98.88 314 ASP A O 1
ATOM 2524 N N . ALA A 1 315 ? -8.234 28.641 22.75 1 98.62 315 ALA A N 1
ATOM 2525 C CA . ALA A 1 315 ? -7.18 27.766 22.25 1 98.62 315 ALA A CA 1
ATOM 2526 C C . ALA A 1 315 ? -6.551 26.953 23.391 1 98.62 315 ALA A C 1
ATOM 2528 O O . ALA A 1 315 ? -6.645 27.344 24.547 1 98.62 315 ALA A O 1
ATOM 2529 N N . PRO A 1 316 ? -5.945 25.797 23.031 1 97.38 316 PRO A N 1
ATOM 2530 C CA . PRO A 1 316 ? -5.039 25.172 24 1 97.38 316 PRO A CA 1
ATOM 2531 C C . PRO A 1 316 ? -3.836 26.062 24.328 1 97.38 316 PRO A C 1
ATOM 2533 O O . PRO A 1 316 ? -3.291 26.719 23.438 1 97.38 316 PRO A O 1
ATOM 2536 N N . LEU A 1 317 ? -3.479 26.078 25.562 1 97.38 317 LEU A N 1
ATOM 2537 C CA . LEU A 1 317 ? -2.309 26.797 26.062 1 97.38 317 LEU A CA 1
ATOM 2538 C C . LEU A 1 317 ? -1.388 25.844 26.844 1 97.38 317 LEU A C 1
ATOM 2540 O O . LEU A 1 317 ? -1.827 25.156 27.766 1 97.38 317 LEU A O 1
ATOM 2544 N N . THR A 1 318 ? -0.124 25.797 26.406 1 95.31 318 THR A N 1
ATOM 2545 C CA . THR A 1 318 ? 0.855 24.922 27.047 1 95.31 318 THR A CA 1
ATOM 2546 C C . THR A 1 318 ? 2.01 25.734 27.625 1 95.31 318 THR A C 1
ATOM 2548 O O . THR A 1 318 ? 2.469 26.703 27.016 1 95.31 318 THR A O 1
ATOM 2551 N N . TYR A 1 319 ? 2.564 25.281 28.703 1 94.88 319 TYR A N 1
ATOM 2552 C CA . TYR A 1 319 ? 3.51 26.094 29.453 1 94.88 319 TYR A CA 1
ATOM 2553 C C . TYR A 1 319 ? 4.93 25.562 29.312 1 94.88 319 TYR A C 1
ATOM 2555 O O . TYR A 1 319 ? 5.719 25.625 30.25 1 94.88 319 TYR A O 1
ATOM 2563 N N . PHE A 1 320 ? 5.223 24.938 28.25 1 93.12 320 PHE A N 1
ATOM 2564 C CA . PHE A 1 320 ? 6.551 24.547 27.797 1 93.12 320 PHE A CA 1
ATOM 2565 C C . PHE A 1 320 ? 6.602 24.438 26.281 1 93.12 320 PHE A C 1
ATOM 2567 O O . PHE A 1 320 ? 5.586 24.609 25.609 1 93.12 320 PHE A O 1
ATOM 2574 N N . ASN A 1 321 ? 7.781 24.219 25.766 1 94.88 321 ASN A N 1
ATOM 2575 C CA . ASN A 1 321 ? 8 24.156 24.312 1 94.88 321 ASN A CA 1
ATOM 2576 C C . ASN A 1 321 ? 7.59 22.797 23.75 1 94.88 321 ASN A C 1
ATOM 2578 O O . ASN A 1 321 ? 8.391 21.859 23.719 1 94.88 321 ASN A O 1
ATOM 2582 N N . LYS A 1 322 ? 6.402 22.734 23.219 1 91.38 322 LYS A N 1
ATOM 2583 C CA . LYS A 1 322 ? 5.918 21.469 22.656 1 91.38 322 LYS A CA 1
ATOM 2584 C C . LYS A 1 322 ? 6.664 21.125 21.375 1 91.38 322 LYS A C 1
ATOM 2586 O O . LYS A 1 322 ? 6.648 19.969 20.922 1 91.38 322 LYS A O 1
ATOM 2591 N N . PHE A 1 323 ? 7.207 22.109 20.734 1 93 323 PHE A N 1
ATOM 2592 C CA . PHE A 1 323 ? 8.078 21.859 19.594 1 93 323 PHE A CA 1
ATOM 2593 C C . PHE A 1 323 ? 9.523 21.688 20.047 1 93 323 PHE A C 1
ATOM 2595 O O . PHE A 1 323 ? 10.414 22.422 19.594 1 93 323 PHE A O 1
ATOM 2602 N N . TRP A 1 324 ? 9.758 20.703 20.766 1 91.44 324 TRP A N 1
ATOM 2603 C CA . TRP A 1 324 ? 11.031 20.469 21.438 1 91.44 324 TRP A CA 1
ATOM 2604 C C . TRP A 1 324 ? 12.156 20.312 20.422 1 91.44 324 TRP A C 1
ATOM 2606 O O . TRP A 1 324 ? 13.328 20.5 20.75 1 91.44 324 TRP A O 1
ATOM 2616 N N . PHE A 1 325 ? 11.812 20.031 19.219 1 91.75 325 PHE A N 1
ATOM 2617 C CA . PHE A 1 325 ? 12.82 19.844 18.172 1 91.75 325 PHE A CA 1
ATOM 2618 C C . PHE A 1 325 ? 13.328 21.188 17.656 1 91.75 325 PHE A C 1
ATOM 2620 O O . PHE A 1 325 ? 14.258 21.234 16.859 1 91.75 325 PHE A O 1
ATOM 2627 N N . PHE A 1 326 ? 12.75 22.281 18.125 1 95.25 326 PHE A N 1
ATOM 2628 C CA . PHE A 1 326 ? 13.273 23.641 18 1 95.25 326 PHE A CA 1
ATOM 2629 C C . PHE A 1 326 ? 13.648 24.188 19.375 1 95.25 326 PHE A C 1
ATOM 2631 O O . PHE A 1 326 ? 12.977 25.078 19.891 1 95.25 326 PHE A O 1
ATOM 2638 N N . PRO A 1 327 ? 14.789 23.781 19.891 1 96.06 327 PRO A N 1
ATOM 2639 C CA . PRO A 1 327 ? 15.211 24.25 21.219 1 96.06 327 PRO A CA 1
ATOM 2640 C C . PRO A 1 327 ? 15.773 25.672 21.203 1 96.06 327 PRO A C 1
ATOM 2642 O O . PRO A 1 327 ? 16.016 26.219 20.125 1 96.06 327 PRO A O 1
ATOM 2645 N N . PRO A 1 328 ? 15.977 26.203 22.406 1 97.38 328 PRO A N 1
ATOM 2646 C CA . PRO A 1 328 ? 16.719 27.469 22.422 1 97.38 328 PRO A CA 1
ATOM 2647 C C . PRO A 1 328 ? 18.078 27.375 21.734 1 97.38 328 PRO A C 1
ATOM 2649 O O . PRO A 1 328 ? 18.672 26.281 21.672 1 97.38 328 PRO A O 1
ATOM 2652 N N . VAL A 1 329 ? 18.516 28.531 21.219 1 95.75 329 VAL A N 1
ATOM 2653 C CA . VAL A 1 329 ? 19.766 28.578 20.469 1 95.75 329 VAL A CA 1
ATOM 2654 C C . VAL A 1 329 ? 20.891 27.938 21.281 1 95.75 329 VAL A C 1
ATOM 2656 O O . VAL A 1 329 ? 21.078 28.281 22.453 1 95.75 329 VAL A O 1
ATOM 2659 N N . GLY A 1 330 ? 21.516 27.016 20.672 1 92.44 330 GLY A N 1
ATOM 2660 C CA . GLY A 1 330 ? 22.703 26.422 21.266 1 92.44 330 GLY A CA 1
ATOM 2661 C C . GLY A 1 330 ? 22.375 25.219 22.156 1 92.44 330 GLY A C 1
ATOM 2662 O O . GLY A 1 330 ? 23.266 24.578 22.688 1 92.44 330 GLY A O 1
ATOM 2663 N N . GLN A 1 331 ? 21.078 24.891 22.266 1 94.75 331 GLN A N 1
ATOM 2664 C CA . GLN A 1 331 ? 20.719 23.766 23.141 1 94.75 331 GLN A CA 1
ATOM 2665 C C . GLN A 1 331 ? 20.344 22.531 22.328 1 94.75 331 GLN A C 1
ATOM 2667 O O . GLN A 1 331 ? 19.953 22.656 21.156 1 94.75 331 GLN A O 1
ATOM 2672 N N . ASP A 1 332 ? 20.484 21.375 23 1 92.19 332 ASP A N 1
ATOM 2673 C CA . ASP A 1 332 ? 20.125 20.094 22.406 1 92.19 332 ASP A CA 1
ATOM 2674 C C . ASP A 1 332 ? 18.625 19.844 22.516 1 92.19 332 ASP A C 1
ATOM 2676 O O . ASP A 1 332 ? 18.062 19.906 23.609 1 92.19 332 ASP A O 1
ATOM 2680 N N . PRO A 1 333 ? 18.031 19.516 21.391 1 89.44 333 PRO A N 1
ATOM 2681 C CA . PRO A 1 333 ? 16.578 19.312 21.422 1 89.44 333 PRO A CA 1
ATOM 2682 C C . PRO A 1 333 ? 16.156 18.203 22.391 1 89.44 333 PRO A C 1
ATOM 2684 O O . PRO A 1 333 ? 15.078 18.281 22.984 1 89.44 333 PRO A O 1
ATOM 2687 N N . MET A 1 334 ? 16.953 17.234 22.609 1 87.44 334 MET A N 1
ATOM 2688 C CA . MET A 1 334 ? 16.578 16.078 23.406 1 87.44 334 MET A CA 1
ATOM 2689 C C . MET A 1 334 ? 16.719 16.375 24.906 1 87.44 334 MET A C 1
ATOM 2691 O O . MET A 1 334 ? 16.109 15.703 25.734 1 87.44 334 MET A O 1
ATOM 2695 N N . THR A 1 335 ? 17.516 17.422 25.234 1 92.25 335 THR A N 1
ATOM 2696 C CA . THR A 1 335 ? 17.812 17.609 26.656 1 92.25 335 THR A CA 1
ATOM 2697 C C . THR A 1 335 ? 17.438 19.016 27.094 1 92.25 335 THR A C 1
ATOM 2699 O O . THR A 1 335 ? 17.438 19.312 28.297 1 92.25 335 THR A O 1
ATOM 2702 N N . ALA A 1 336 ? 17.016 19.859 26.141 1 94.31 336 ALA A N 1
ATOM 2703 C CA . ALA A 1 336 ? 16.672 21.234 26.484 1 94.31 336 ALA A CA 1
ATOM 2704 C C . ALA A 1 336 ? 15.57 21.281 27.531 1 94.31 336 ALA A C 1
ATOM 2706 O O . ALA A 1 336 ? 14.516 20.656 27.359 1 94.31 336 ALA A O 1
ATOM 2707 N N . PRO A 1 337 ? 15.719 22.031 28.594 1 94.31 337 PRO A N 1
ATOM 2708 C CA . PRO A 1 337 ? 14.703 22.125 29.641 1 94.31 337 PRO A CA 1
ATOM 2709 C C . PRO A 1 337 ? 13.367 22.672 29.125 1 94.31 337 PRO A C 1
ATOM 2711 O O . PRO A 1 337 ? 12.312 22.281 29.625 1 94.31 337 PRO A O 1
ATOM 2714 N N . SER A 1 338 ? 13.406 23.531 28.156 1 93.44 338 SER A N 1
ATOM 2715 C CA . SER A 1 338 ? 12.203 24.156 27.641 1 93.44 338 SER A CA 1
ATOM 2716 C C . SER A 1 338 ? 11.258 23.125 27.031 1 93.44 338 SER A C 1
ATOM 2718 O O . SER A 1 338 ? 10.062 23.375 26.891 1 93.44 338 SER A O 1
ATOM 2720 N N . GLY A 1 339 ? 11.836 22.016 26.641 1 91.75 339 GLY A N 1
ATOM 2721 C CA . GLY A 1 339 ? 11.039 20.969 26.016 1 91.75 339 GLY A CA 1
ATOM 2722 C C . GLY A 1 339 ? 10.438 20 27 1 91.75 339 GLY A C 1
ATOM 2723 O O . GLY A 1 339 ? 9.773 19.031 26.609 1 91.75 339 GLY A O 1
ATOM 2724 N N . LYS A 1 340 ? 10.609 20.156 28.219 1 89.25 340 LYS A N 1
ATOM 2725 C CA . LYS A 1 340 ? 10.102 19.281 29.266 1 89.25 340 LYS A CA 1
ATOM 2726 C C . LYS A 1 340 ? 8.906 19.922 29.984 1 89.25 340 LYS A C 1
ATOM 2728 O O . LYS A 1 340 ? 8.883 21.125 30.203 1 89.25 340 LYS A O 1
ATOM 2733 N N . PRO A 1 341 ? 7.93 19.016 30.281 1 84.88 341 PRO A N 1
ATOM 2734 C CA . PRO A 1 341 ? 6.812 19.562 31.047 1 84.88 341 PRO A CA 1
ATOM 2735 C C . PRO A 1 341 ? 7.238 20.062 32.438 1 84.88 341 PRO A C 1
ATOM 2737 O O . PRO A 1 341 ? 8.188 19.547 33 1 84.88 341 PRO A O 1
ATOM 2740 N N . PRO A 1 342 ? 6.473 21.047 32.781 1 83.19 342 PRO A N 1
ATOM 2741 C CA . PRO A 1 342 ? 6.77 21.516 34.125 1 83.19 342 PRO A CA 1
ATOM 2742 C C . PRO A 1 342 ? 6.523 20.438 35.188 1 83.19 342 PRO A C 1
ATOM 2744 O O . PRO A 1 342 ? 6 19.359 34.875 1 83.19 342 PRO A O 1
ATOM 2747 N N . GLY A 1 343 ? 6.984 20.672 36.344 1 77.06 343 GLY A N 1
ATOM 2748 C CA . GLY A 1 343 ? 6.883 19.688 37.406 1 77.06 343 GLY A CA 1
ATOM 2749 C C . GLY A 1 343 ? 5.484 19.125 37.562 1 77.06 343 GLY A C 1
ATOM 2750 O O . GLY A 1 343 ? 4.512 19.719 37.094 1 77.06 343 GLY A O 1
ATOM 2751 N N . ARG A 1 344 ? 5.27 17.969 38.062 1 70.06 344 ARG A N 1
ATOM 2752 C CA . ARG A 1 344 ? 4.047 17.188 38.188 1 70.06 344 ARG A CA 1
ATOM 2753 C C . ARG A 1 344 ? 2.939 18.016 38.844 1 70.06 344 ARG A C 1
ATOM 2755 O O . ARG A 1 344 ? 1.763 17.859 38.531 1 70.06 344 ARG A O 1
ATOM 2762 N N . ASP A 1 345 ? 3.256 18.922 39.562 1 76.06 345 ASP A N 1
ATOM 2763 C CA . ASP A 1 345 ? 2.244 19.656 40.312 1 76.06 345 ASP A CA 1
ATOM 2764 C C . ASP A 1 345 ? 1.877 20.953 39.625 1 76.06 345 ASP A C 1
ATOM 2766 O O . ASP A 1 345 ? 1.036 21.719 40.125 1 76.06 345 ASP A O 1
ATOM 2770 N N . GLN A 1 346 ? 2.371 21.047 38.469 1 79.81 346 GLN A N 1
ATOM 2771 C CA . GLN A 1 346 ? 2.098 22.281 37.75 1 79.81 346 GLN A CA 1
ATOM 2772 C C . GLN A 1 346 ? 1.221 22.047 36.531 1 79.81 346 GLN A C 1
ATOM 2774 O O . GLN A 1 346 ? 1.251 20.953 35.938 1 79.81 346 GLN A O 1
ATOM 2779 N N . LEU A 1 347 ? 0.435 23.062 36.281 1 82.38 347 LEU A N 1
ATOM 2780 C CA . LEU A 1 347 ? -0.417 23.016 35.094 1 82.38 347 LEU A CA 1
ATOM 2781 C C . LEU A 1 347 ? 0.422 22.922 33.844 1 82.38 347 LEU A C 1
ATOM 2783 O O . LEU A 1 347 ? 1.3 23.75 33.594 1 82.38 347 LEU A O 1
ATOM 2787 N N . GLN A 1 348 ? 0.219 21.891 33.094 1 85.31 348 GLN A N 1
ATOM 2788 C CA . GLN A 1 348 ? 1 21.672 31.891 1 85.31 348 GLN A CA 1
ATOM 2789 C C . GLN A 1 348 ? 0.321 22.297 30.672 1 85.31 348 GLN A C 1
ATOM 2791 O O . GLN A 1 348 ? 0.975 22.953 29.859 1 85.31 348 GLN A O 1
ATOM 2796 N N . SER A 1 349 ? -0.908 22.078 30.547 1 91.88 349 SER A N 1
ATOM 2797 C CA . SER A 1 349 ? -1.697 22.578 29.438 1 91.88 349 SER A CA 1
ATOM 2798 C C . SER A 1 349 ? -3.186 22.594 29.766 1 91.88 349 SER A C 1
ATOM 2800 O O . SER A 1 349 ? -3.635 21.859 30.641 1 91.88 349 SER A O 1
ATOM 2802 N N . HIS A 1 350 ? -3.936 23.453 29.266 1 95.69 350 HIS A N 1
ATOM 2803 C CA . HIS A 1 350 ? -5.383 23.562 29.406 1 95.69 350 HIS A CA 1
ATOM 2804 C C . HIS A 1 350 ? -5.98 24.375 28.25 1 95.69 350 HIS A C 1
ATOM 2806 O O . HIS A 1 350 ? -5.25 24.938 27.438 1 95.69 350 HIS A O 1
ATOM 2812 N N . TYR A 1 351 ? -7.293 24.266 28.125 1 98.06 351 TYR A N 1
ATOM 2813 C CA . TYR A 1 351 ? -8.008 25.047 27.125 1 98.06 351 TYR A CA 1
ATOM 2814 C C . TYR A 1 351 ? -8.523 26.359 27.703 1 98.06 351 TYR A C 1
ATOM 2816 O O . TYR A 1 351 ? -9.227 26.359 28.719 1 98.06 351 TYR A O 1
ATOM 2824 N N . VAL A 1 352 ? -8.227 27.547 27.016 1 98.75 352 VAL A N 1
ATOM 2825 C CA . VAL A 1 352 ? -8.438 28.844 27.656 1 98.75 352 VAL A CA 1
ATOM 2826 C C . VAL A 1 352 ? -9.109 29.797 26.688 1 98.75 352 VAL A C 1
ATOM 2828 O O . VAL A 1 352 ? -9.203 29.516 25.484 1 98.75 352 VAL A O 1
ATOM 2831 N N . ARG A 1 353 ? -9.586 30.922 27.234 1 98.81 353 ARG A N 1
ATOM 2832 C CA . ARG A 1 353 ? -10.141 32.031 26.469 1 98.81 353 ARG A CA 1
ATOM 2833 C C . ARG A 1 353 ? -9.352 33.312 26.703 1 98.81 353 ARG A C 1
ATOM 2835 O O . ARG A 1 353 ? -9.102 33.688 27.859 1 98.81 353 ARG A O 1
ATOM 2842 N N . TRP A 1 354 ? -8.93 33.969 25.641 1 98.81 354 TRP A N 1
ATOM 2843 C CA . TRP A 1 354 ? -8.344 35.312 25.656 1 98.81 354 TRP A CA 1
ATOM 2844 C C . TRP A 1 354 ? -9.375 36.344 25.281 1 98.81 354 TRP A C 1
ATOM 2846 O O . TRP A 1 354 ? -10.297 36.094 24.5 1 98.81 354 TRP A O 1
ATOM 2856 N N . ARG A 1 355 ? -9.195 37.469 25.844 1 98.81 355 ARG A N 1
ATOM 2857 C CA . ARG A 1 355 ? -10.016 38.656 25.531 1 98.81 355 ARG A CA 1
ATOM 2858 C C . ARG A 1 355 ? -9.148 39.812 25.031 1 98.81 355 ARG A C 1
ATOM 2860 O O . ARG A 1 355 ? -8.203 40.219 25.703 1 98.81 355 ARG A O 1
ATOM 2867 N N . PHE A 1 356 ? -9.469 40.344 23.844 1 98.88 356 PHE A N 1
ATOM 2868 C CA . PHE A 1 356 ? -8.75 41.469 23.266 1 98.88 356 PHE A CA 1
ATOM 2869 C C . PHE A 1 356 ? -9.664 42.688 23.109 1 98.88 356 PHE A C 1
ATOM 2871 O O . PHE A 1 356 ? -10.641 42.625 22.359 1 98.88 356 PHE A O 1
ATOM 2878 N N . ASP A 1 357 ? -9.312 43.688 23.734 1 98.56 357 ASP A N 1
ATOM 2879 C CA . ASP A 1 357 ? -10 44.969 23.594 1 98.56 357 ASP A CA 1
ATOM 2880 C C . ASP A 1 357 ? -9.297 45.844 22.578 1 98.56 357 ASP A C 1
ATOM 2882 O O . ASP A 1 357 ? -8.188 46.344 22.828 1 98.56 357 ASP A O 1
ATOM 2886 N N . PRO A 1 358 ? -9.969 46.125 21.469 1 97.44 358 PRO A N 1
ATOM 2887 C CA . PRO A 1 358 ? -9.32 46.938 20.438 1 97.44 358 PRO A CA 1
ATOM 2888 C C . PRO A 1 358 ? -8.938 48.312 20.953 1 97.44 358 PRO A C 1
ATOM 2890 O O . PRO A 1 358 ? -8.117 49 20.328 1 97.44 358 PRO A O 1
ATOM 2893 N N . ASN A 1 359 ? -9.461 48.719 22.094 1 96.62 359 ASN A N 1
ATOM 2894 C CA . ASN A 1 359 ? -9.18 50.062 22.641 1 96.62 359 ASN A CA 1
ATOM 2895 C C . ASN A 1 359 ? -8.305 49.969 23.891 1 96.62 359 ASN A C 1
ATOM 2897 O O . ASN A 1 359 ? -8.133 50.969 24.594 1 96.62 359 ASN A O 1
ATOM 2901 N N . ALA A 1 360 ? -7.805 48.875 24.094 1 96.62 360 ALA A N 1
ATOM 2902 C CA . ALA A 1 360 ? -6.996 48.688 25.297 1 96.62 360 ALA A CA 1
ATOM 2903 C C . ALA A 1 360 ? -5.734 49.531 25.234 1 96.62 360 ALA A C 1
ATOM 2905 O O . ALA A 1 360 ? -5.113 49.688 24.188 1 96.62 360 ALA A O 1
ATOM 2906 N N . THR A 1 361 ? -5.324 50.094 26.391 1 95.56 361 THR A N 1
ATOM 2907 C CA . THR A 1 361 ? -4.074 50.844 26.484 1 95.56 361 THR A CA 1
ATOM 2908 C C . THR A 1 361 ? -2.951 49.938 27.016 1 95.56 361 THR A C 1
ATOM 2910 O O . THR A 1 361 ? -1.773 50.188 26.75 1 95.56 361 THR A O 1
ATOM 2913 N N . ASP A 1 362 ? -3.305 48.938 27.734 1 95.38 362 ASP A N 1
ATOM 2914 C CA . ASP A 1 362 ? -2.367 47.906 28.188 1 95.38 362 ASP A CA 1
ATOM 2915 C C . ASP A 1 362 ? -2.408 46.688 27.281 1 95.38 362 ASP A C 1
ATOM 2917 O O . ASP A 1 362 ? -3.439 46.031 27.172 1 95.38 362 ASP A O 1
ATOM 2921 N N . PRO A 1 363 ? -1.363 46.375 26.703 1 95.19 363 PRO A N 1
ATOM 2922 C CA . PRO A 1 363 ? -1.347 45.281 25.75 1 95.19 363 PRO A CA 1
ATOM 2923 C C . PRO A 1 363 ? -1.316 43.906 26.453 1 95.19 363 PRO A C 1
ATOM 2925 O O . PRO A 1 363 ? -1.468 42.875 25.797 1 95.19 363 PRO A O 1
ATOM 2928 N N . ARG A 1 364 ? -1.083 43.812 27.719 1 98 364 ARG A N 1
ATOM 2929 C CA . ARG A 1 364 ? -0.996 42.531 28.438 1 98 364 ARG A CA 1
ATOM 2930 C C . ARG A 1 364 ? -2.373 41.906 28.594 1 98 364 ARG A C 1
ATOM 2932 O O . ARG A 1 364 ? -3.342 42.562 28.938 1 98 364 ARG A O 1
ATOM 2939 N N . VAL A 1 365 ? -2.43 40.688 28.266 1 98.5 365 VAL A N 1
ATOM 2940 C CA . VAL A 1 365 ? -3.678 39.938 28.406 1 98.5 365 VAL A CA 1
ATOM 2941 C C . VAL A 1 365 ? -3.445 38.688 29.25 1 98.5 365 VAL A C 1
ATOM 2943 O O . VAL A 1 365 ? -2.334 38.156 29.297 1 98.5 365 VAL A O 1
ATOM 2946 N N . GLU A 1 366 ? -4.465 38.219 29.984 1 98.25 366 GLU A N 1
ATOM 2947 C CA . GLU A 1 366 ? -4.457 37 30.781 1 98.25 366 GLU A CA 1
ATOM 2948 C C . GLU A 1 366 ? -5.562 36.031 30.328 1 98.25 366 GLU A C 1
ATOM 2950 O O . GLU A 1 366 ? -6.695 36.469 30.094 1 98.25 366 GLU A O 1
ATOM 2955 N N . PRO A 1 367 ? -5.234 34.781 30.25 1 98.06 367 PRO A N 1
ATOM 2956 C CA . PRO A 1 367 ? -6.238 33.812 29.828 1 98.06 367 PRO A CA 1
ATOM 2957 C C . PRO A 1 367 ? -7.176 33.406 30.953 1 98.06 367 PRO A C 1
ATOM 2959 O O . PRO A 1 367 ? -6.809 33.469 32.125 1 98.06 367 PRO A O 1
ATOM 2962 N N . VAL A 1 368 ? -8.336 32.969 30.594 1 98.31 368 VAL A N 1
ATOM 2963 C CA . VAL A 1 368 ? -9.273 32.312 31.5 1 98.31 368 VAL A CA 1
ATOM 2964 C C . VAL A 1 368 ? -9.438 30.844 31.109 1 98.31 368 VAL A C 1
ATOM 2966 O O . VAL A 1 368 ? -9.688 30.531 29.953 1 98.31 368 VAL A O 1
ATOM 2969 N N . GLU A 1 369 ? -9.312 29.969 32.062 1 98 369 GLU A N 1
ATOM 2970 C CA . GLU A 1 369 ? -9.477 28.547 31.766 1 98 369 GLU A CA 1
ATOM 2971 C C . GLU A 1 369 ? -10.922 28.219 31.406 1 98 369 GLU A C 1
ATOM 2973 O O . GLU A 1 369 ? -11.852 28.641 32.094 1 98 369 GLU A O 1
ATOM 2978 N N . LEU A 1 370 ? -11.125 27.516 30.344 1 98.38 370 LEU A N 1
ATOM 2979 C CA . LEU A 1 370 ? -12.445 27.031 29.969 1 98.38 370 LEU A CA 1
ATOM 2980 C C . LEU A 1 370 ? -12.586 25.547 30.312 1 98.38 370 LEU A C 1
ATOM 2982 O O . LEU A 1 370 ? -13.617 25.109 30.828 1 98.38 370 LEU A O 1
ATOM 2986 N N . VAL A 1 371 ? -11.617 24.734 29.906 1 97.19 371 VAL A N 1
ATOM 2987 C CA . VAL A 1 371 ? -11.602 23.297 30.125 1 97.19 371 VAL A CA 1
ATOM 2988 C C . VAL A 1 371 ? -10.219 22.859 30.609 1 97.19 371 VAL A C 1
ATOM 2990 O O . VAL A 1 371 ? -9.203 23.172 29.984 1 97.19 371 VAL A O 1
ATOM 2993 N N . ASN A 1 372 ? -10.156 22.141 31.688 1 94.62 372 ASN A N 1
ATOM 2994 C CA . ASN A 1 372 ? -8.898 21.594 32.188 1 94.62 372 ASN A CA 1
ATOM 2995 C C . ASN A 1 372 ? -8.555 20.266 31.5 1 94.62 372 ASN A C 1
ATOM 2997 O O . ASN A 1 372 ? -8.75 19.188 32.062 1 94.62 372 ASN A O 1
ATOM 3001 N N . ALA A 1 373 ? -8.109 20.359 30.359 1 91.31 373 ALA A N 1
ATOM 3002 C CA . ALA A 1 373 ? -7.727 19.203 29.547 1 91.31 373 ALA A CA 1
ATOM 3003 C C . ALA A 1 373 ? -6.371 19.438 28.875 1 91.31 373 ALA A C 1
ATOM 3005 O O . ALA A 1 373 ? -6.117 20.5 28.312 1 91.31 373 ALA A O 1
ATOM 3006 N N . ASP A 1 374 ? -5.5 18.453 29.047 1 90.44 374 ASP A N 1
ATOM 3007 C CA . ASP A 1 374 ? -4.23 18.469 28.328 1 90.44 374 ASP A CA 1
ATOM 3008 C C . ASP A 1 374 ? -4.387 17.891 26.922 1 90.44 374 ASP A C 1
ATOM 3010 O O . ASP A 1 374 ? -4.281 16.688 26.719 1 90.44 374 ASP A O 1
ATOM 3014 N N . GLY A 1 375 ? -4.66 18.75 26.016 1 91.31 375 GLY A N 1
ATOM 3015 C CA . GLY A 1 375 ? -4.918 18.328 24.656 1 91.31 375 GLY A CA 1
ATOM 3016 C C . GLY A 1 375 ? -4.555 19.391 23.625 1 91.31 375 GLY A C 1
ATOM 3017 O O . GLY A 1 375 ? -4.164 20.5 23.984 1 91.31 375 GLY A O 1
ATOM 3018 N N . GLU A 1 376 ? -4.598 18.984 22.391 1 93.38 376 GLU A N 1
ATOM 3019 C CA . GLU A 1 376 ? -4.324 19.828 21.234 1 93.38 376 GLU A CA 1
ATOM 3020 C C . GLU A 1 376 ? -5.25 19.484 20.078 1 93.38 376 GLU A C 1
ATOM 3022 O O . GLU A 1 376 ? -6.188 18.703 20.234 1 93.38 376 GLU A O 1
ATOM 3027 N N . MET A 1 377 ? -5.07 20.188 18.984 1 94.88 377 MET A N 1
ATOM 3028 C CA . MET A 1 377 ? -5.824 19.969 17.75 1 94.88 377 MET A CA 1
ATOM 3029 C C . MET A 1 377 ? -7.312 20.203 17.969 1 94.88 377 MET A C 1
ATOM 3031 O O . MET A 1 377 ? -8.133 19.344 17.656 1 94.88 377 MET A O 1
ATOM 3035 N N . PRO A 1 378 ? -7.609 21.344 18.516 1 97.19 378 PRO A N 1
ATOM 3036 C CA . PRO A 1 378 ? -9.016 21.656 18.766 1 97.19 378 PRO A CA 1
ATOM 3037 C C . PRO A 1 378 ? -9.852 21.734 17.5 1 97.19 378 PRO A C 1
ATOM 3039 O O . PRO A 1 378 ? -9.375 22.234 16.469 1 97.19 378 PRO A O 1
ATOM 3042 N N . LYS A 1 379 ? -10.992 21.172 17.594 1 97.56 379 LYS A N 1
ATOM 3043 C CA . LYS A 1 379 ? -11.938 21.25 16.484 1 97.56 379 LYS A CA 1
ATOM 3044 C C . LYS A 1 379 ? -13.336 21.609 16.984 1 97.56 379 LYS A C 1
ATOM 3046 O O . LYS A 1 379 ? -13.766 21.156 18.031 1 97.56 379 LYS A O 1
ATOM 3051 N N . VAL A 1 380 ? -14.016 22.5 16.281 1 97.94 380 VAL A N 1
ATOM 3052 C CA . VAL A 1 380 ? -15.422 22.812 16.516 1 97.94 380 VAL A CA 1
ATOM 3053 C C . VAL A 1 380 ? -16.266 22.406 15.312 1 97.94 380 VAL A C 1
ATOM 3055 O O . VAL A 1 380 ? -15.719 21.984 14.289 1 97.94 380 VAL A O 1
ATOM 3058 N N . ASP A 1 381 ? -17.562 22.375 15.516 1 97.94 381 ASP A N 1
ATOM 3059 C CA . ASP A 1 381 ? -18.5 22.344 14.383 1 97.94 381 ASP A CA 1
ATOM 3060 C C . ASP A 1 381 ? -18.234 23.531 13.445 1 97.94 381 ASP A C 1
ATOM 3062 O O . ASP A 1 381 ? -18.5 24.672 13.797 1 97.94 381 ASP A O 1
ATOM 3066 N N . ASP A 1 382 ? -17.766 23.172 12.25 1 95.69 382 ASP A N 1
ATOM 3067 C CA . ASP A 1 382 ? -17.312 24.219 11.328 1 95.69 382 ASP A CA 1
ATOM 3068 C C . ASP A 1 382 ? -18.422 25.234 11.07 1 95.69 382 ASP A C 1
ATOM 3070 O O . ASP A 1 382 ? -18.141 26.391 10.734 1 95.69 382 ASP A O 1
ATOM 3074 N N . ARG A 1 383 ? -19.703 24.938 11.273 1 95.12 383 ARG A N 1
ATOM 3075 C CA . ARG A 1 383 ? -20.828 25.844 11.094 1 95.12 383 ARG A CA 1
ATOM 3076 C C . ARG A 1 383 ? -20.812 26.969 12.141 1 95.12 383 ARG A C 1
ATOM 3078 O O . ARG A 1 383 ? -21.469 28 11.961 1 95.12 383 ARG A O 1
ATOM 3085 N N . PHE A 1 384 ? -19.984 26.688 13.102 1 97.06 384 PHE A N 1
ATOM 3086 C CA . PHE A 1 384 ? -19.922 27.641 14.203 1 97.06 384 PHE A CA 1
ATOM 3087 C C . PHE A 1 384 ? -18.547 28.281 14.305 1 97.06 384 PHE A C 1
ATOM 3089 O O . PHE A 1 384 ? -18.25 28.984 15.273 1 97.06 384 PHE A O 1
ATOM 3096 N N . ALA A 1 385 ? -17.734 28.047 13.375 1 96.44 385 ALA A N 1
ATOM 3097 C CA . ALA A 1 385 ? -16.422 28.703 13.328 1 96.44 385 ALA A CA 1
ATOM 3098 C C . ALA A 1 385 ? -16.562 30.203 13.172 1 96.44 385 ALA A C 1
ATOM 3100 O O . ALA A 1 385 ? -17.328 30.688 12.32 1 96.44 385 ALA A O 1
ATOM 3101 N N . GLY A 1 386 ? -15.867 30.922 13.961 1 97.38 386 GLY A N 1
ATOM 3102 C CA . GLY A 1 386 ? -15.891 32.375 13.891 1 97.38 386 GLY A CA 1
ATOM 3103 C C . GLY A 1 386 ? -17.062 33 14.625 1 97.38 386 GLY A C 1
ATOM 3104 O O . GLY A 1 386 ? -17.266 34.219 14.578 1 97.38 386 GLY A O 1
ATOM 3105 N N . LYS A 1 387 ? -17.859 32.125 15.305 1 97.19 387 LYS A N 1
ATOM 3106 C CA . LYS A 1 387 ? -19.047 32.531 16.031 1 97.19 387 LYS A CA 1
ATOM 3107 C C . LYS A 1 387 ? -19.062 31.938 17.438 1 97.19 387 LYS A C 1
ATOM 3109 O O . LYS A 1 387 ? -18.312 31.016 17.75 1 97.19 387 LYS A O 1
ATOM 3114 N N . PRO A 1 388 ? -19.906 32.562 18.25 1 97.44 388 PRO A N 1
ATOM 3115 C CA . PRO A 1 388 ? -20.047 31.906 19.547 1 97.44 388 PRO A CA 1
ATOM 3116 C C . PRO A 1 388 ? -20.422 30.438 19.453 1 97.44 388 PRO A C 1
ATOM 3118 O O . PRO A 1 388 ? -21.203 30.062 18.578 1 97.44 388 PRO A O 1
ATOM 3121 N N . TYR A 1 389 ? -19.906 29.625 20.312 1 98.19 389 TYR A N 1
ATOM 3122 C CA . TYR A 1 389 ? -20.078 28.172 20.266 1 98.19 389 TYR A CA 1
ATOM 3123 C C . TYR A 1 389 ? -20.109 27.578 21.672 1 98.19 389 TYR A C 1
ATOM 3125 O O . TYR A 1 389 ? -19.844 28.281 22.656 1 98.19 389 TYR A O 1
ATOM 3133 N N . ASN A 1 390 ? -20.453 26.312 21.75 1 98.44 390 ASN A N 1
ATOM 3134 C CA . ASN A 1 390 ? -20.594 25.672 23.062 1 98.44 390 ASN A CA 1
ATOM 3135 C C . ASN A 1 390 ? -19.719 24.422 23.172 1 98.44 390 ASN A C 1
ATOM 3137 O O . ASN A 1 390 ? -19.359 24.016 24.266 1 98.44 390 ASN A O 1
ATOM 3141 N N . THR A 1 391 ? -19.453 23.812 22.047 1 98.56 391 THR A N 1
ATOM 3142 C CA . THR A 1 391 ? -18.828 22.484 22.094 1 98.56 391 THR A CA 1
ATOM 3143 C C . THR A 1 391 ? -17.484 22.484 21.391 1 98.56 391 THR A C 1
ATOM 3145 O O . THR A 1 391 ? -17.359 23.031 20.281 1 98.56 391 THR A O 1
ATOM 3148 N N . LEU A 1 392 ? -16.531 21.844 22.031 1 97.62 392 LEU A N 1
ATOM 3149 C CA . LEU A 1 392 ? -15.164 21.688 21.531 1 97.62 392 LEU A CA 1
ATOM 3150 C C . LEU A 1 392 ? -14.758 20.219 21.531 1 97.62 392 LEU A C 1
ATOM 3152 O O . LEU A 1 392 ? -15.055 19.484 22.469 1 97.62 392 LEU A O 1
ATOM 3156 N N . PHE A 1 393 ? -14.141 19.75 20.438 1 98.19 393 PHE A N 1
ATOM 3157 C CA . PHE A 1 393 ? -13.484 18.453 20.422 1 98.19 393 PHE A CA 1
ATOM 3158 C C . PHE A 1 393 ? -11.969 18.609 20.5 1 98.19 393 PHE A C 1
ATOM 3160 O O . PHE A 1 393 ? -11.398 19.5 19.891 1 98.19 393 PHE A O 1
ATOM 3167 N N . LEU A 1 394 ? -11.297 17.703 21.297 1 95.25 394 LEU A N 1
ATOM 3168 C CA . LEU A 1 394 ? -9.852 17.719 21.484 1 95.25 394 LEU A CA 1
ATOM 3169 C C . LEU A 1 394 ? -9.266 16.312 21.328 1 95.25 394 LEU A C 1
ATOM 3171 O O . LEU A 1 394 ? -9.867 15.344 21.797 1 95.25 394 LEU A O 1
ATOM 3175 N N . ALA A 1 395 ? -8.141 16.234 20.672 1 93.88 395 ALA A N 1
ATOM 3176 C CA . ALA A 1 395 ? -7.254 15.109 20.969 1 93.88 395 ALA A CA 1
ATOM 3177 C C . ALA A 1 395 ? -6.508 15.328 22.281 1 93.88 395 ALA A C 1
ATOM 3179 O O . ALA A 1 395 ? -5.941 16.406 22.516 1 93.88 395 ALA A O 1
ATOM 3180 N N . MET A 1 396 ? -6.48 14.344 23.172 1 91.25 396 MET A N 1
ATOM 3181 C CA . MET A 1 396 ? -5.891 14.602 24.484 1 91.25 396 MET A CA 1
ATOM 3182 C C . MET A 1 396 ? -5.246 13.344 25.047 1 91.25 396 MET A C 1
ATOM 3184 O O . MET A 1 396 ? -5.441 12.25 24.531 1 91.25 396 MET A O 1
ATOM 3188 N N . HIS A 1 397 ? -4.48 13.602 26.031 1 88.62 397 HIS A N 1
ATOM 3189 C CA . HIS A 1 397 ? -3.965 12.5 26.828 1 88.62 397 HIS A CA 1
ATOM 3190 C C . HIS A 1 397 ? -5.043 11.945 27.766 1 88.62 397 HIS A C 1
ATOM 3192 O O . HIS A 1 397 ? -5.762 12.711 28.406 1 88.62 397 HIS A O 1
ATOM 3198 N N . ASP A 1 398 ? -5.086 10.633 27.688 1 87.62 398 ASP A N 1
ATOM 3199 C CA . ASP A 1 398 ? -5.988 10.008 28.656 1 87.62 398 ASP A CA 1
ATOM 3200 C C . ASP A 1 398 ? -5.652 10.43 30.078 1 87.62 398 ASP A C 1
ATOM 3202 O O . ASP A 1 398 ? -4.586 10.102 30.609 1 87.62 398 ASP A O 1
ATOM 3206 N N . PRO A 1 399 ? -6.496 11.125 30.688 1 79.75 399 PRO A N 1
ATOM 3207 C CA . PRO A 1 399 ? -6.18 11.664 32 1 79.75 399 PRO A CA 1
ATOM 3208 C C . PRO A 1 399 ? -6.047 10.586 33.062 1 79.75 399 PRO A C 1
ATOM 3210 O O . PRO A 1 399 ? -5.535 10.844 34.156 1 79.75 399 PRO A O 1
ATOM 3213 N N . THR A 1 400 ? -6.531 9.484 32.688 1 79.94 400 THR A N 1
ATOM 3214 C CA . THR A 1 400 ? -6.496 8.414 33.688 1 79.94 400 THR A CA 1
ATOM 3215 C C . THR A 1 400 ? -5.191 7.629 33.594 1 79.94 400 THR A C 1
ATOM 3217 O O . THR A 1 400 ? -4.922 6.75 34.406 1 79.94 400 THR A O 1
ATOM 3220 N N . LYS A 1 401 ? -4.465 7.961 32.562 1 76.44 401 LYS A N 1
ATOM 3221 C CA . LYS A 1 401 ? -3.219 7.234 32.344 1 76.44 401 LYS A CA 1
ATOM 3222 C C . LYS A 1 401 ? -2.01 8.133 32.562 1 76.44 401 LYS A C 1
ATOM 3224 O O . LYS A 1 401 ? -2.07 9.344 32.312 1 76.44 401 LYS A O 1
ATOM 3229 N N . GLU A 1 402 ? -1.023 7.547 33.156 1 62.62 402 GLU A N 1
ATOM 3230 C CA . GLU A 1 402 ? 0.193 8.305 33.438 1 62.62 402 GLU A CA 1
ATOM 3231 C C . GLU A 1 402 ? 1.044 8.461 32.188 1 62.62 402 GLU A C 1
ATOM 3233 O O . GLU A 1 402 ? 1.76 9.453 32.031 1 62.62 402 GLU A O 1
ATOM 3238 N N . ASN A 1 403 ? 0.997 7.344 31.359 1 56.59 403 ASN A N 1
ATOM 3239 C CA . ASN A 1 403 ? 1.947 7.395 30.25 1 56.59 403 ASN A CA 1
ATOM 3240 C C . ASN A 1 403 ? 1.252 7.715 28.922 1 56.59 403 ASN A C 1
ATOM 3242 O O . ASN A 1 403 ? 0.132 7.262 28.688 1 56.59 403 ASN A O 1
ATOM 3246 N N . GLY A 1 404 ? 1.731 8.828 28.359 1 56.88 404 GLY A N 1
ATOM 3247 C CA . GLY A 1 404 ? 1.319 9.094 27 1 56.88 404 GLY A CA 1
ATOM 3248 C C . GLY A 1 404 ? 1.523 7.902 26.078 1 56.88 404 GLY A C 1
ATOM 3249 O O . GLY A 1 404 ? 2.23 6.953 26.422 1 56.88 404 GLY A O 1
ATOM 3250 N N . PRO A 1 405 ? 0.63 7.848 25.016 1 54.59 405 PRO A N 1
ATOM 3251 C CA . PRO A 1 405 ? 0.793 6.707 24.109 1 54.59 405 PRO A CA 1
ATOM 3252 C C . PRO A 1 405 ? 2.225 6.559 23.609 1 54.59 405 PRO A C 1
ATOM 3254 O O . PRO A 1 405 ? 2.918 7.559 23.406 1 54.59 405 PRO A O 1
ATOM 3257 N N . VAL A 1 406 ? 2.717 5.285 23.672 1 45.22 406 VAL A N 1
ATOM 3258 C CA . VAL A 1 406 ? 3.947 4.984 22.953 1 45.22 406 VAL A CA 1
ATOM 3259 C C . VAL A 1 406 ? 3.748 5.234 21.469 1 45.22 406 VAL A C 1
ATOM 3261 O O . VAL A 1 406 ? 2.875 4.629 20.844 1 45.22 406 VAL A O 1
ATOM 3264 N N . GLY A 1 407 ? 4.18 6.312 20.812 1 44.41 407 GLY A N 1
ATOM 3265 C CA . GLY A 1 407 ? 4.172 6.496 19.375 1 44.41 407 GLY A CA 1
ATOM 3266 C C . GLY A 1 407 ? 3.459 7.766 18.938 1 44.41 407 GLY A C 1
ATOM 3267 O O . GLY A 1 407 ? 3.338 8.039 17.734 1 44.41 407 GLY A O 1
ATOM 3268 N N . GLY A 1 408 ? 2.744 8.383 19.75 1 58.19 408 GLY A N 1
ATOM 3269 C CA . GLY A 1 408 ? 2.113 9.648 19.406 1 58.19 408 GLY A CA 1
ATOM 3270 C C . GLY A 1 408 ? 1.747 10.484 20.625 1 58.19 408 GLY A C 1
ATOM 3271 O O . GLY A 1 408 ? 2.086 10.125 21.75 1 58.19 408 GLY A O 1
ATOM 3272 N N . ILE A 1 409 ? 1.252 11.672 20.266 1 68.19 409 ILE A N 1
ATOM 3273 C CA . ILE A 1 409 ? 1.147 12.625 21.375 1 68.19 409 ILE A CA 1
ATOM 3274 C C . ILE A 1 409 ? -0.159 12.398 22.125 1 68.19 409 ILE A C 1
ATOM 3276 O O . ILE A 1 409 ? -0.203 12.531 23.344 1 68.19 409 ILE A O 1
ATOM 3280 N N . TYR A 1 410 ? -1.24 11.773 21.469 1 89.12 410 TYR A N 1
ATOM 3281 C CA . TYR A 1 410 ? -2.525 11.688 22.156 1 89.12 410 TYR A CA 1
ATOM 3282 C C . TYR A 1 410 ? -3.164 10.32 21.938 1 89.12 410 TYR A C 1
ATOM 3284 O O . TYR A 1 410 ? -2.947 9.68 20.906 1 89.12 410 TYR A O 1
ATOM 3292 N N . ASN A 1 411 ? -3.959 9.812 22.922 1 92.69 411 ASN A N 1
ATOM 3293 C CA . ASN A 1 411 ? -4.605 8.508 22.781 1 92.69 411 ASN A CA 1
ATOM 3294 C C . ASN A 1 411 ? -6.09 8.578 23.141 1 92.69 411 ASN A C 1
ATOM 3296 O O . ASN A 1 411 ? -6.734 7.547 23.328 1 92.69 411 ASN A O 1
ATOM 3300 N N . ALA A 1 412 ? -6.605 9.82 23.25 1 94.94 412 ALA A N 1
ATOM 3301 C CA . ALA A 1 412 ? -8.023 9.977 23.578 1 94.94 412 ALA A CA 1
ATOM 3302 C C . ALA A 1 412 ? -8.641 11.133 22.812 1 94.94 412 ALA A C 1
ATOM 3304 O O . ALA A 1 412 ? -7.934 12.031 22.344 1 94.94 412 ALA A O 1
ATOM 3305 N N . ILE A 1 413 ? -9.961 11.062 22.656 1 96.5 413 ILE A N 1
ATOM 3306 C CA . ILE A 1 413 ? -10.766 12.141 22.078 1 96.5 413 ILE A CA 1
ATOM 3307 C C . ILE A 1 413 ? -11.719 12.68 23.141 1 96.5 413 ILE A C 1
ATOM 3309 O O . ILE A 1 413 ? -12.406 11.914 23.812 1 96.5 413 ILE A O 1
ATOM 3313 N N . ALA A 1 414 ? -11.789 13.992 23.234 1 97.12 414 ALA A N 1
ATOM 3314 C CA . ALA A 1 414 ? -12.672 14.617 24.219 1 97.12 414 ALA A CA 1
ATOM 3315 C C . ALA A 1 414 ? -13.727 15.477 23.531 1 97.12 414 ALA A C 1
ATOM 3317 O O . ALA A 1 414 ? -13.453 16.109 22.5 1 97.12 414 ALA A O 1
ATOM 3318 N N . LYS A 1 415 ? -14.891 15.406 24.031 1 98.25 415 LYS A N 1
ATOM 3319 C CA . LYS A 1 415 ? -15.945 16.391 23.797 1 98.25 415 LYS A CA 1
ATOM 3320 C C . LYS A 1 415 ? -16.141 17.266 25.031 1 98.25 415 LYS A C 1
ATOM 3322 O O . LYS A 1 415 ? -16.453 16.781 26.109 1 98.25 415 LYS A O 1
ATOM 3327 N N . CYS A 1 416 ? -16.016 18.594 24.797 1 98.19 416 CYS A N 1
ATOM 3328 C CA . CYS A 1 416 ? -16 19.516 25.922 1 98.19 416 CYS A CA 1
ATOM 3329 C C . CYS A 1 416 ? -17.094 20.562 25.797 1 98.19 416 CYS A C 1
ATOM 3331 O O . CYS A 1 416 ? -17.406 21 24.688 1 98.19 416 CYS A O 1
ATOM 3333 N N . ASP A 1 417 ? -17.641 20.953 26.891 1 98.44 417 ASP A N 1
ATOM 3334 C CA . ASP A 1 417 ? -18.5 22.125 27 1 98.44 417 ASP A CA 1
ATOM 3335 C C . ASP A 1 417 ? -17.719 23.344 27.484 1 98.44 417 ASP A C 1
ATOM 3337 O O . ASP A 1 417 ? -17.266 23.375 28.641 1 98.44 417 ASP A O 1
ATOM 3341 N N . VAL A 1 418 ? -17.656 24.375 26.656 1 98.19 418 VAL A N 1
ATOM 3342 C CA . VAL A 1 418 ? -16.75 25.484 26.969 1 98.19 418 VAL A CA 1
ATOM 3343 C C . VAL A 1 418 ? -17.406 26.406 28 1 98.19 418 VAL A C 1
ATOM 3345 O O . VAL A 1 418 ? -16.734 27.266 28.578 1 98.19 418 VAL A O 1
ATOM 3348 N N . ASN A 1 419 ? -18.656 26.266 28.234 1 98.06 419 ASN A N 1
ATOM 3349 C CA . ASN A 1 419 ? -19.344 27.094 29.219 1 98.06 419 ASN A CA 1
ATOM 3350 C C . ASN A 1 419 ? -19.219 26.516 30.625 1 98.06 419 ASN A C 1
ATOM 3352 O O . ASN A 1 419 ? -19.094 27.25 31.609 1 98.06 419 ASN A O 1
ATOM 3356 N N . THR A 1 420 ? -19.188 25.188 30.719 1 98.12 420 THR A N 1
ATOM 3357 C CA . THR A 1 420 ? -19.219 24.547 32.031 1 98.12 420 THR A CA 1
ATOM 3358 C C . THR A 1 420 ? -17.844 23.969 32.375 1 98.12 420 THR A C 1
ATOM 3360 O O . THR A 1 420 ? -17.547 23.672 33.531 1 98.12 420 THR A O 1
ATOM 3363 N N . GLY A 1 421 ? -17.094 23.719 31.344 1 97.56 421 GLY A N 1
ATOM 3364 C CA . GLY A 1 421 ? -15.797 23.109 31.547 1 97.56 421 GLY A CA 1
ATOM 3365 C C . GLY A 1 421 ? -15.852 21.594 31.625 1 97.56 421 GLY A C 1
ATOM 3366 O O . GLY A 1 421 ? -14.82 20.922 31.703 1 97.56 421 GLY A O 1
ATOM 3367 N N . LYS A 1 422 ? -17.016 21.047 31.516 1 97.06 422 LYS A N 1
ATOM 3368 C CA . LYS A 1 422 ? -17.172 19.594 31.578 1 97.06 422 LYS A CA 1
ATOM 3369 C C . LYS A 1 422 ? -16.688 18.922 30.297 1 97.06 422 LYS A C 1
ATOM 3371 O O . LYS A 1 422 ? -16.797 19.5 29.203 1 97.06 422 LYS A O 1
ATOM 3376 N N . LEU A 1 423 ? -16.125 17.719 30.422 1 95.94 423 LEU A N 1
ATOM 3377 C CA . LEU A 1 423 ? -15.695 16.969 29.25 1 95.94 423 LEU A CA 1
ATOM 3378 C C . LEU A 1 423 ? -16.047 15.5 29.391 1 95.94 423 LEU A C 1
ATOM 3380 O O . LEU A 1 423 ? -16.094 14.969 30.5 1 95.94 423 LEU A O 1
ATOM 3384 N N . VAL A 1 424 ? -16.391 14.875 28.344 1 96.62 424 VAL A N 1
ATOM 3385 C CA . VAL A 1 424 ? -16.469 13.43 28.172 1 96.62 424 VAL A CA 1
ATOM 3386 C C . VAL A 1 424 ? -15.414 12.969 27.172 1 96.62 424 VAL A C 1
ATOM 3388 O O . VAL A 1 424 ? -15.039 13.711 26.266 1 96.62 424 VAL A O 1
ATOM 3391 N N . HIS A 1 425 ? -14.836 11.773 27.422 1 96.31 425 HIS A N 1
ATOM 3392 C CA . HIS A 1 425 ? -13.789 11.336 26.5 1 96.31 425 HIS A CA 1
ATOM 3393 C C . HIS A 1 425 ? -13.883 9.844 26.219 1 96.31 425 HIS A C 1
ATOM 3395 O O . HIS A 1 425 ? -14.609 9.125 26.906 1 96.31 425 HIS A O 1
ATOM 3401 N N . TRP A 1 426 ? -13.297 9.422 25.188 1 96.88 426 TRP A N 1
ATOM 3402 C CA . TRP A 1 426 ? -12.984 8.031 24.859 1 96.88 426 TRP A CA 1
ATOM 3403 C C . TRP A 1 426 ? -11.477 7.832 24.719 1 96.88 426 TRP A C 1
ATOM 3405 O O . TRP A 1 426 ? -10.805 8.648 24.078 1 96.88 426 TRP A O 1
ATOM 3415 N N . SER A 1 427 ? -11.008 6.738 25.312 1 95.25 427 SER A N 1
ATOM 3416 C CA . SER A 1 427 ? -9.594 6.395 25.203 1 95.25 427 SER A CA 1
ATOM 3417 C C . SER A 1 427 ? -9.383 5.203 24.281 1 95.25 427 SER A C 1
ATOM 3419 O O . SER A 1 427 ? -10.016 4.16 24.438 1 95.25 427 SER A O 1
ATOM 3421 N N . ALA A 1 428 ? -8.5 5.352 23.344 1 94.44 428 ALA A N 1
ATOM 3422 C CA . ALA A 1 428 ? -8.188 4.273 22.406 1 94.44 428 ALA A CA 1
ATOM 3423 C C . ALA A 1 428 ? -7.316 3.213 23.062 1 94.44 428 ALA A C 1
ATOM 3425 O O . ALA A 1 428 ? -7.164 2.107 22.547 1 94.44 428 ALA A O 1
ATOM 3426 N N . GLY A 1 429 ? -6.734 3.512 24.141 1 91.69 429 GLY A N 1
ATOM 3427 C CA . GLY A 1 429 ? -5.848 2.586 24.828 1 91.69 429 GLY A CA 1
ATOM 3428 C C . GLY A 1 429 ? -4.391 3.018 24.797 1 91.69 429 GLY A C 1
ATOM 3429 O O . GLY A 1 429 ? -4.047 4.008 24.141 1 91.69 429 GLY A O 1
ATOM 3430 N N . ASP A 1 430 ? -3.465 2.256 25.359 1 86.81 430 ASP A N 1
ATOM 3431 C CA . ASP A 1 430 ? -2.094 2.664 25.656 1 86.81 430 ASP A CA 1
ATOM 3432 C C . ASP A 1 430 ? -1.213 2.537 24.406 1 86.81 430 ASP A C 1
ATOM 3434 O O . ASP A 1 430 ? -0.148 3.152 24.328 1 86.81 430 ASP A O 1
ATOM 3438 N N . HIS A 1 431 ? -1.695 1.819 23.516 1 87.19 431 HIS A N 1
ATOM 3439 C CA . HIS A 1 431 ? -0.813 1.492 22.391 1 87.19 431 HIS A CA 1
ATOM 3440 C C . HIS A 1 431 ? -1.334 2.082 21.094 1 87.19 431 HIS A C 1
ATOM 3442 O O . HIS A 1 431 ? -1.091 1.531 20.016 1 87.19 431 HIS A O 1
ATOM 3448 N N . THR A 1 432 ? -2.105 3.148 21.266 1 91.5 432 THR A N 1
ATOM 3449 C CA . THR A 1 432 ? -2.705 3.736 20.078 1 91.5 432 THR A CA 1
ATOM 3450 C C . THR A 1 432 ? -2.566 5.254 20.094 1 91.5 432 THR A C 1
ATOM 3452 O O . THR A 1 432 ? -2.76 5.891 21.141 1 91.5 432 THR A O 1
ATOM 3455 N N . ALA A 1 433 ? -2.143 5.797 18.984 1 91.44 433 ALA A N 1
ATOM 3456 C CA . ALA A 1 433 ? -2.117 7.246 18.812 1 91.44 433 ALA A CA 1
ATOM 3457 C C . ALA A 1 433 ? -3.314 7.723 17.984 1 91.44 433 ALA A C 1
ATOM 3459 O O . ALA A 1 433 ? -3.594 7.188 16.922 1 91.44 433 ALA A O 1
ATOM 3460 N N . ILE A 1 434 ? -3.977 8.742 18.531 1 92.94 434 ILE A N 1
ATOM 3461 C CA . ILE A 1 434 ? -5.137 9.336 17.875 1 92.94 434 ILE A CA 1
ATOM 3462 C C . ILE A 1 434 ? -4.75 10.672 17.25 1 92.94 434 ILE A C 1
ATOM 3464 O O . ILE A 1 434 ? -3.996 11.445 17.844 1 92.94 434 ILE A O 1
ATOM 3468 N N . HIS A 1 435 ? -5.316 10.891 16.062 1 92.19 435 HIS A N 1
ATOM 3469 C CA . HIS A 1 435 ? -5.039 12.133 15.359 1 92.19 435 HIS A CA 1
ATOM 3470 C C . HIS A 1 435 ? -6.199 13.109 15.484 1 92.19 435 HIS A C 1
ATOM 3472 O O . HIS A 1 435 ? -7.168 12.844 16.203 1 92.19 435 HIS A O 1
ATOM 3478 N N . GLU A 1 436 ? -6 14.281 14.906 1 94.81 436 GLU A N 1
ATOM 3479 C CA . GLU A 1 436 ? -7.023 15.32 14.867 1 94.81 436 GLU A CA 1
ATOM 3480 C C . GLU A 1 436 ? -8.328 14.789 14.281 1 94.81 436 GLU A C 1
ATOM 3482 O O . GLU A 1 436 ? -8.312 14.023 13.312 1 94.81 436 GLU A O 1
ATOM 3487 N N . VAL A 1 437 ? -9.453 15.172 14.906 1 96.62 437 VAL A N 1
ATOM 3488 C CA . VAL A 1 437 ? -10.75 14.734 14.398 1 96.62 437 VAL A CA 1
ATOM 3489 C C . VAL A 1 437 ? -11.266 15.734 13.367 1 96.62 437 VAL A C 1
ATOM 3491 O O . VAL A 1 437 ? -10.82 16.891 13.336 1 96.62 437 VAL A O 1
ATOM 3494 N N . ALA A 1 438 ? -12.094 15.305 12.508 1 97.62 438 ALA A N 1
ATOM 3495 C CA . ALA A 1 438 ? -13.008 16.156 11.742 1 97.62 438 ALA A CA 1
ATOM 3496 C C . ALA A 1 438 ? -14.461 15.883 12.117 1 97.62 438 ALA A C 1
ATOM 3498 O O . ALA A 1 438 ? -14.82 14.75 12.445 1 97.62 438 ALA A O 1
ATOM 3499 N N . PHE A 1 439 ? -15.258 16.906 12.188 1 98.12 439 PHE A N 1
ATOM 3500 C CA . PHE A 1 439 ? -16.656 16.797 12.562 1 98.12 439 PHE A CA 1
ATOM 3501 C C . PHE A 1 439 ? -17.547 16.719 11.32 1 98.12 439 PHE A C 1
ATOM 3503 O O . PHE A 1 439 ? -17.328 17.438 10.352 1 98.12 439 PHE A O 1
ATOM 3510 N N . ILE A 1 440 ? -18.5 15.805 11.352 1 98.44 440 ILE A N 1
ATOM 3511 C CA . ILE A 1 440 ? -19.5 15.594 10.312 1 98.44 440 ILE A CA 1
ATOM 3512 C C . ILE A 1 440 ? -20.891 15.836 10.883 1 98.44 440 ILE A C 1
ATOM 3514 O O . ILE A 1 440 ? -21.406 15.023 11.664 1 98.44 440 ILE A O 1
ATOM 3518 N N . PRO A 1 441 ? -21.531 16.875 10.492 1 97.94 441 PRO A N 1
ATOM 3519 C CA . PRO A 1 441 ? -22.891 17.078 11.008 1 97.94 441 PRO A CA 1
ATOM 3520 C C . PRO A 1 441 ? -23.844 15.945 10.617 1 97.94 441 PRO A C 1
ATOM 3522 O O . PRO A 1 441 ? -23.766 15.43 9.5 1 97.94 441 PRO A O 1
ATOM 3525 N N . ARG A 1 442 ? -24.688 15.547 11.539 1 97.94 442 ARG A N 1
ATOM 3526 C CA . ARG A 1 442 ? -25.656 14.508 11.25 1 97.94 442 ARG A CA 1
ATOM 3527 C C . ARG A 1 442 ? -26.547 14.891 10.062 1 97.94 442 ARG A C 1
ATOM 3529 O O . ARG A 1 442 ? -26.781 14.07 9.172 1 97.94 442 ARG A O 1
ATOM 3536 N N . THR A 1 443 ? -27.047 16.062 10.086 1 95.88 443 THR A N 1
ATOM 3537 C CA . THR A 1 443 ? -27.719 16.766 8.984 1 95.88 443 THR A CA 1
ATOM 3538 C C . THR A 1 443 ? -27.281 18.219 8.914 1 95.88 443 THR A C 1
ATOM 3540 O O . THR A 1 443 ? -26.688 18.75 9.867 1 95.88 443 THR A O 1
ATOM 3543 N N . PRO A 1 444 ? -27.516 18.812 7.863 1 91.44 444 PRO A N 1
ATOM 3544 C CA . PRO A 1 444 ? -27.094 20.219 7.75 1 91.44 444 PRO A CA 1
ATOM 3545 C C . PRO A 1 444 ? -27.719 21.109 8.82 1 91.44 444 PRO A C 1
ATOM 3547 O O . PRO A 1 444 ? -27.125 22.125 9.211 1 91.44 444 PRO A O 1
ATOM 3550 N N . ASP A 1 445 ? -28.875 20.703 9.305 1 94.5 445 ASP A N 1
ATOM 3551 C CA . ASP A 1 445 ? -29.609 21.562 10.234 1 94.5 445 ASP A CA 1
ATOM 3552 C C . ASP A 1 445 ? -29.562 21 11.656 1 94.5 445 ASP A C 1
ATOM 3554 O O . ASP A 1 445 ? -30.281 21.453 12.539 1 94.5 445 ASP A O 1
ATOM 3558 N N . SER A 1 446 ? -28.766 20 11.852 1 97.56 446 SER A N 1
ATOM 3559 C CA . SER A 1 446 ? -28.656 19.438 13.188 1 97.56 446 SER A CA 1
ATOM 3560 C C . SER A 1 446 ? -28.094 20.438 14.18 1 97.56 446 SER A C 1
ATOM 3562 O O . SER A 1 446 ? -27.391 21.375 13.797 1 97.56 446 SER A O 1
ATOM 3564 N N . PRO A 1 447 ? -28.469 20.266 15.469 1 98 447 PRO A N 1
ATOM 3565 C CA . PRO A 1 447 ? -27.875 21.141 16.484 1 98 447 PRO A CA 1
ATOM 3566 C C . PRO A 1 447 ? -26.344 21.078 16.484 1 98 447 PRO A C 1
ATOM 3568 O O . PRO A 1 447 ? -25.766 20.141 15.953 1 98 447 PRO A O 1
ATOM 3571 N N . GLU A 1 448 ? -25.75 22.125 17.078 1 98.19 448 GLU A N 1
ATOM 3572 C CA . GLU A 1 448 ? -24.297 22.188 17.188 1 98.19 448 GLU A CA 1
ATOM 3573 C C . GLU A 1 448 ? -23.734 20.891 17.734 1 98.19 448 GLU A C 1
ATOM 3575 O O . GLU A 1 448 ? -24.234 20.344 18.719 1 98.19 448 GLU A O 1
ATOM 3580 N N . ALA A 1 449 ? -22.781 20.344 17.062 1 97.88 449 ALA A N 1
ATOM 3581 C CA . ALA A 1 449 ? -21.969 19.219 17.5 1 97.88 449 ALA A CA 1
ATOM 3582 C C . ALA A 1 449 ? -22.781 17.922 17.5 1 97.88 449 ALA A C 1
ATOM 3584 O O . ALA A 1 449 ? -22.375 16.922 18.094 1 97.88 449 ALA A O 1
ATOM 3585 N N . ASP A 1 450 ? -24 17.984 16.953 1 98.44 450 ASP A N 1
ATOM 3586 C CA . ASP A 1 450 ? -24.734 16.734 16.703 1 98.44 450 ASP A CA 1
ATOM 3587 C C . ASP A 1 450 ? -24.328 16.125 15.359 1 98.44 450 ASP A C 1
ATOM 3589 O O . ASP A 1 450 ? -24.781 16.594 14.312 1 98.44 450 ASP A O 1
ATOM 3593 N N . GLY A 1 451 ? -23.547 15.094 15.414 1 98.56 451 GLY A N 1
ATOM 3594 C CA . GLY A 1 451 ? -23.031 14.43 14.234 1 98.56 451 GLY A CA 1
ATOM 3595 C C . GLY A 1 451 ? -22 13.359 14.555 1 98.56 451 GLY A C 1
ATOM 3596 O O . GLY A 1 451 ? -22.156 12.602 15.516 1 98.56 451 GLY A O 1
ATOM 3597 N N . PHE A 1 452 ? -21.062 13.234 13.688 1 98.81 452 PHE A N 1
ATOM 3598 C CA . PHE A 1 452 ? -20.062 12.188 13.797 1 98.81 452 PHE A CA 1
ATOM 3599 C C . PHE A 1 452 ? -18.656 12.781 13.758 1 98.81 452 PHE A C 1
ATOM 3601 O O . PHE A 1 452 ? -18.469 13.922 13.328 1 98.81 452 PHE A O 1
ATOM 3608 N N . LEU A 1 453 ? -17.719 12.062 14.312 1 98.62 453 LEU A N 1
ATOM 3609 C CA . LEU A 1 453 ? -16.297 12.375 14.227 1 98.62 453 LEU A CA 1
ATOM 3610 C C . LEU A 1 453 ? -15.562 11.336 13.383 1 98.62 453 LEU A C 1
ATOM 3612 O O . LEU A 1 453 ? -15.867 10.148 13.453 1 98.62 453 LEU A O 1
ATOM 3616 N N . VAL A 1 454 ? -14.664 11.766 12.609 1 98.44 454 VAL A N 1
ATOM 3617 C CA . VAL A 1 454 ? -13.773 10.883 11.859 1 98.44 454 VAL A CA 1
ATOM 3618 C C . VAL A 1 454 ? -12.32 11.203 12.203 1 98.44 454 VAL A C 1
ATOM 3620 O O . VAL A 1 454 ? -11.953 12.367 12.359 1 98.44 454 VAL A O 1
ATOM 3623 N N . THR A 1 455 ? -11.477 10.211 12.406 1 96.69 455 THR A N 1
ATOM 3624 C CA . THR A 1 455 ? -10.062 10.375 12.703 1 96.69 455 THR A CA 1
ATOM 3625 C C . THR A 1 455 ? -9.273 9.125 12.336 1 96.69 455 THR A C 1
ATOM 3627 O O . THR A 1 455 ? -9.859 8.125 11.906 1 96.69 455 THR A O 1
ATOM 3630 N N . ILE A 1 456 ? -8.023 9.164 12.484 1 95.62 456 ILE A N 1
ATOM 3631 C CA . ILE A 1 456 ? -7.141 8.031 12.227 1 95.62 456 ILE A CA 1
ATOM 3632 C C . ILE A 1 456 ? -6.52 7.559 13.539 1 95.62 456 ILE A C 1
ATOM 3634 O O . ILE A 1 456 ? -6.227 8.367 14.422 1 95.62 456 ILE A O 1
ATOM 3638 N N . ALA A 1 457 ? -6.328 6.305 13.633 1 95 457 ALA A N 1
ATOM 3639 C CA . ALA A 1 457 ? -5.625 5.68 14.75 1 95 457 ALA A CA 1
ATOM 3640 C C . ALA A 1 457 ? -4.41 4.895 14.266 1 95 457 ALA A C 1
ATOM 3642 O O . ALA A 1 457 ? -4.523 4.062 13.359 1 95 457 ALA A O 1
ATOM 3643 N N . ASN A 1 458 ? -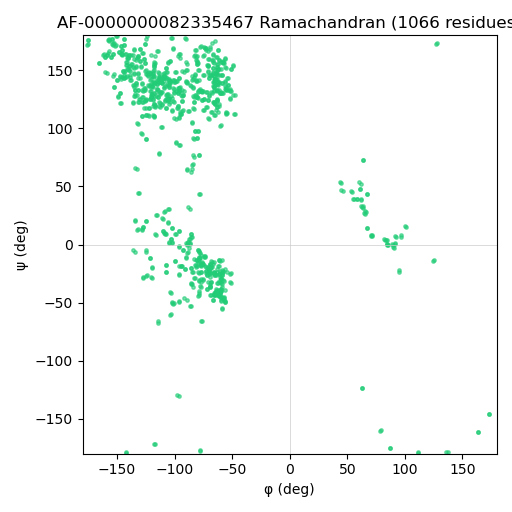3.268 5.18 14.797 1 93.06 458 ASN A N 1
ATOM 3644 C CA . ASN A 1 458 ? -2.072 4.363 14.609 1 93.06 458 ASN A CA 1
ATOM 3645 C C . ASN A 1 458 ? -1.917 3.33 15.727 1 93.06 458 ASN A C 1
ATOM 3647 O O . ASN A 1 458 ? -1.631 3.686 16.875 1 93.06 458 ASN A O 1
ATOM 3651 N N . ARG A 1 459 ? -2.004 2.127 15.344 1 91.81 459 ARG A N 1
ATOM 3652 C CA . ARG A 1 459 ? -2.057 1.041 16.312 1 91.81 459 ARG A CA 1
ATOM 3653 C C . ARG A 1 459 ? -0.707 0.338 16.422 1 91.81 459 ARG A C 1
ATOM 3655 O O . ARG A 1 459 ? -0.323 -0.422 15.531 1 91.81 459 ARG A O 1
ATOM 3662 N N . ARG A 1 460 ? -0.136 0.427 17.562 1 87.56 460 ARG A N 1
ATOM 3663 C CA . ARG A 1 460 ? 1.146 -0.237 17.781 1 87.56 460 ARG A CA 1
ATOM 3664 C C . ARG A 1 460 ? 0.958 -1.735 17.984 1 87.56 460 ARG A C 1
ATOM 3666 O O . ARG A 1 460 ? 1.84 -2.531 17.656 1 87.56 460 ARG A O 1
ATOM 3673 N N . ASP A 1 461 ? -0.155 -2.086 18.562 1 86.94 461 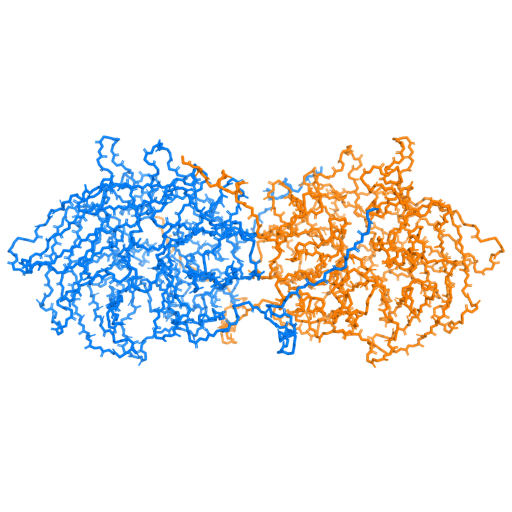ASP A N 1
ATOM 3674 C CA . ASP A 1 461 ? -0.427 -3.494 18.828 1 86.94 461 ASP A CA 1
ATOM 3675 C C . ASP A 1 461 ? -0.508 -4.297 17.531 1 86.94 461 ASP A C 1
ATOM 3677 O O . ASP A 1 461 ? -0.111 -5.465 17.5 1 86.94 461 ASP A O 1
ATOM 3681 N N . THR A 1 462 ? -0.97 -3.705 16.516 1 88.88 462 THR A N 1
ATOM 3682 C CA . THR A 1 462 ? -1.112 -4.406 15.25 1 88.88 462 THR A CA 1
ATOM 3683 C C . THR A 1 462 ? -0.062 -3.932 14.25 1 88.88 462 THR A C 1
ATOM 3685 O O . THR A 1 462 ? 0.157 -4.574 13.219 1 88.88 462 THR A O 1
ATOM 3688 N N . LYS A 1 463 ? 0.568 -2.748 14.492 1 90.25 463 LYS A N 1
ATOM 3689 C CA . LYS A 1 463 ? 1.512 -2.082 13.602 1 90.25 463 LYS A CA 1
ATOM 3690 C C . LYS A 1 463 ? 0.826 -1.63 12.312 1 90.25 463 LYS A C 1
ATOM 3692 O O . LYS A 1 463 ? 1.437 -1.637 11.242 1 90.25 463 LYS A O 1
ATOM 3697 N N . LEU A 1 464 ? -0.509 -1.399 12.461 1 93.75 464 LEU A N 1
ATOM 3698 C CA . LEU A 1 464 ? -1.31 -0.916 11.336 1 93.75 464 LEU A CA 1
ATOM 3699 C C . LEU A 1 464 ? -2.064 0.354 11.719 1 93.75 464 LEU A C 1
ATOM 3701 O O . LEU A 1 464 ? -2.006 0.794 12.867 1 93.75 464 LEU A O 1
ATOM 3705 N N . SER A 1 465 ? -2.695 0.971 10.742 1 95.31 465 SER A N 1
ATOM 3706 C CA . SER A 1 465 ? -3.541 2.139 10.969 1 95.31 465 SER A CA 1
ATOM 3707 C C . SER A 1 465 ? -4.988 1.855 10.57 1 95.31 465 SER A C 1
ATOM 3709 O O . SER A 1 465 ? -5.254 0.959 9.766 1 95.31 465 SER A O 1
ATOM 3711 N N . CYS A 1 466 ? -5.867 2.553 11.18 1 97.38 466 CYS A N 1
ATOM 3712 C CA . CYS A 1 466 ? -7.277 2.471 10.805 1 97.38 466 CYS A CA 1
ATOM 3713 C C . CYS A 1 466 ? -7.965 3.82 10.977 1 97.38 466 CYS A C 1
ATOM 3715 O O . CYS A 1 466 ? -7.391 4.746 11.555 1 97.38 466 CYS A O 1
ATOM 3717 N N . ILE A 1 467 ? -9.141 3.953 10.344 1 98.25 467 ILE A N 1
ATOM 3718 C CA . ILE A 1 467 ? -9.977 5.141 10.445 1 98.25 467 ILE A CA 1
ATOM 3719 C C . ILE A 1 467 ? -11.172 4.852 11.359 1 98.25 467 ILE A C 1
ATOM 3721 O O . ILE A 1 467 ? -11.797 3.793 11.25 1 98.25 467 ILE A O 1
ATOM 3725 N N . LEU A 1 468 ? -11.484 5.777 12.203 1 98.44 468 LEU A N 1
ATOM 3726 C CA . LEU A 1 468 ? -12.57 5.613 13.164 1 98.44 468 LEU A CA 1
ATOM 3727 C C . LEU A 1 468 ? -13.711 6.578 12.867 1 98.44 468 LEU A C 1
ATOM 3729 O O . LEU A 1 468 ? -13.477 7.73 12.508 1 98.44 468 LEU A O 1
ATOM 3733 N N . ILE A 1 469 ? -14.875 6.098 13.008 1 98.81 469 ILE A N 1
ATOM 3734 C CA . ILE A 1 469 ? -16.078 6.93 13.008 1 98.81 469 ILE A CA 1
ATOM 3735 C C . ILE A 1 469 ? -16.781 6.816 14.359 1 98.81 469 ILE A C 1
ATOM 3737 O O . ILE A 1 469 ? -17.141 5.719 14.781 1 98.81 469 ILE A O 1
ATOM 3741 N N . LEU A 1 470 ? -16.938 7.91 15.016 1 98.62 470 LEU A N 1
ATOM 3742 C CA . LEU A 1 470 ? -17.594 7.953 16.328 1 98.62 470 LEU A CA 1
ATOM 3743 C C . LEU A 1 470 ? -18.844 8.812 16.281 1 98.62 470 LEU A C 1
ATOM 3745 O O . LEU A 1 470 ? -18.938 9.75 15.477 1 98.62 470 LEU A O 1
ATOM 3749 N N . ASP A 1 471 ? -19.812 8.484 17.094 1 98.5 471 ASP A N 1
ATOM 3750 C CA . ASP A 1 471 ? -20.969 9.344 17.344 1 98.5 471 ASP A CA 1
ATOM 3751 C C . ASP A 1 471 ? -20.656 10.406 18.391 1 98.5 471 ASP A C 1
ATOM 3753 O O . ASP A 1 471 ? -20.422 10.078 19.562 1 98.5 471 ASP A O 1
ATOM 3757 N N . ALA A 1 472 ? -20.703 11.656 17.984 1 98.31 472 ALA A N 1
ATOM 3758 C CA . ALA A 1 472 ? -20.312 12.75 18.859 1 98.31 472 ALA A CA 1
ATOM 3759 C C . ALA A 1 472 ? -21.188 12.812 20.109 1 98.31 472 ALA A C 1
ATOM 3761 O O . ALA A 1 472 ? -20.797 13.359 21.141 1 98.31 472 ALA A O 1
ATOM 3762 N N . GLN A 1 473 ? -22.391 12.25 20.062 1 97.56 473 GLN A N 1
ATOM 3763 C CA . GLN A 1 473 ? -23.312 12.281 21.188 1 97.56 473 GLN A CA 1
ATOM 3764 C C . GLN A 1 473 ? -23.109 11.07 22.094 1 97.56 473 GLN A C 1
ATOM 3766 O O . GLN A 1 473 ? -23.641 11.023 23.203 1 97.56 473 GLN A O 1
ATOM 3771 N N . LYS A 1 474 ? -22.359 10.117 21.641 1 97.62 474 LYS A N 1
ATOM 3772 C CA . LYS A 1 474 ? -22.078 8.898 22.375 1 97.62 474 LYS A CA 1
ATOM 3773 C C . LYS A 1 474 ? -20.578 8.586 22.391 1 97.62 474 LYS A C 1
ATOM 3775 O O . LYS A 1 474 ? -20.188 7.441 22.156 1 97.62 474 LYS A O 1
ATOM 3780 N N . LEU A 1 475 ? -19.828 9.578 22.625 1 97.69 475 LEU A N 1
ATOM 3781 C CA . LEU A 1 475 ? -18.375 9.508 22.438 1 97.69 475 LEU A CA 1
ATOM 3782 C C . LEU A 1 475 ? -17.781 8.43 23.328 1 97.69 475 LEU A C 1
ATOM 3784 O O . LEU A 1 475 ? -16.891 7.688 22.891 1 97.69 475 LEU A O 1
ATOM 3788 N N . ALA A 1 476 ? -18.234 8.266 24.5 1 95.88 476 ALA A N 1
ATOM 3789 C CA . ALA A 1 476 ? -17.641 7.367 25.5 1 95.88 476 ALA A CA 1
ATOM 3790 C C . ALA A 1 476 ? -17.828 5.91 25.078 1 95.88 476 ALA A C 1
ATOM 3792 O O . ALA A 1 476 ? -17.125 5.027 25.594 1 95.88 476 ALA A O 1
ATOM 3793 N N . GLU A 1 477 ? -18.734 5.668 24.203 1 96.44 477 GLU A N 1
ATOM 3794 C CA . GLU A 1 477 ? -19 4.301 23.766 1 96.44 477 GLU A CA 1
ATOM 3795 C C . GLU A 1 477 ? -17.953 3.822 22.75 1 96.44 477 GLU A C 1
ATOM 3797 O O . GLU A 1 477 ? -17.906 2.633 22.438 1 96.44 477 GLU A O 1
ATOM 3802 N N . GLY A 1 478 ? -17.172 4.723 22.281 1 97.31 478 GLY A N 1
ATOM 3803 C CA . GLY A 1 478 ? -16.172 4.359 21.297 1 97.31 478 GLY A CA 1
ATOM 3804 C C . GLY A 1 478 ? -16.688 4.402 19.875 1 97.31 478 GLY A C 1
ATOM 3805 O O . GLY A 1 478 ? -17.812 4.84 19.625 1 97.31 478 GLY A O 1
ATOM 3806 N N . PRO A 1 479 ? -15.891 3.992 18.938 1 98.19 479 PRO A N 1
ATOM 3807 C CA . PRO A 1 479 ? -16.266 4.078 17.531 1 98.19 479 PRO A CA 1
ATOM 3808 C C . PRO A 1 479 ? -17.438 3.17 17.172 1 98.19 479 PRO A C 1
ATOM 3810 O O . PRO A 1 479 ? -17.547 2.053 17.688 1 98.19 479 PRO A O 1
ATOM 3813 N N . LEU A 1 480 ? -18.297 3.643 16.375 1 97.31 480 LEU A N 1
ATOM 3814 C CA . LEU A 1 480 ? -19.391 2.812 15.867 1 97.31 480 LEU A CA 1
ATOM 3815 C C . LEU A 1 480 ? -18.938 2.047 14.625 1 97.31 480 LEU A C 1
ATOM 3817 O O . LEU A 1 480 ? -19.562 1.048 14.25 1 97.31 480 LEU A O 1
ATOM 3821 N N . ALA A 1 481 ? -17.844 2.533 13.938 1 98.62 481 ALA A N 1
ATOM 3822 C CA . ALA A 1 481 ? -17.234 1.843 12.797 1 98.62 481 ALA A CA 1
ATOM 3823 C C . ALA A 1 481 ? -15.727 2.006 12.789 1 98.62 481 ALA A C 1
ATOM 3825 O O . ALA A 1 481 ? -15.203 3.041 13.211 1 98.62 481 ALA A O 1
ATOM 3826 N N . ILE A 1 482 ? -15.039 1.005 12.398 1 98.75 482 ILE A N 1
ATOM 3827 C CA . ILE A 1 482 ? -13.594 0.989 12.195 1 98.75 482 ILE A CA 1
ATOM 3828 C C . ILE A 1 482 ? -13.281 0.593 10.758 1 98.75 482 ILE A C 1
ATOM 3830 O O . ILE A 1 482 ? -13.695 -0.473 10.297 1 98.75 482 ILE A O 1
ATOM 3834 N N . ILE A 1 483 ? -12.672 1.452 10.008 1 98.69 483 ILE A N 1
ATOM 3835 C CA . ILE A 1 483 ? -12.211 1.185 8.648 1 98.69 483 ILE A CA 1
ATOM 3836 C C . ILE A 1 483 ? -10.742 0.749 8.68 1 98.69 483 ILE A C 1
ATOM 3838 O O . ILE A 1 483 ? -9.852 1.564 8.93 1 98.69 483 ILE A O 1
ATOM 3842 N N . GLU A 1 484 ? -10.461 -0.453 8.367 1 97.75 484 GLU A N 1
ATOM 3843 C CA . GLU A 1 484 ? -9.117 -1.015 8.484 1 97.75 484 GLU A CA 1
ATOM 3844 C C . GLU A 1 484 ? -8.312 -0.793 7.207 1 97.75 484 GLU A C 1
ATOM 3846 O O . GLU A 1 484 ? -8.859 -0.878 6.102 1 97.75 484 GLU A O 1
ATOM 3851 N N . LEU A 1 485 ? -7.09 -0.476 7.387 1 97.06 485 LEU A N 1
ATOM 3852 C CA . LEU A 1 485 ? -6.141 -0.398 6.281 1 97.06 485 LEU A CA 1
ATOM 3853 C C . LEU A 1 485 ? -5.125 -1.532 6.355 1 97.06 485 LEU A C 1
ATOM 3855 O O . LEU A 1 485 ? -4.703 -1.923 7.445 1 97.06 485 LEU A O 1
ATOM 3859 N N . PRO A 1 486 ? -4.652 -2.033 5.25 1 95.5 486 PRO A N 1
ATOM 3860 C CA . PRO A 1 486 ? -3.717 -3.158 5.246 1 95.5 486 PRO A CA 1
ATOM 3861 C C . PRO A 1 486 ? -2.264 -2.717 5.398 1 95.5 486 PRO A C 1
ATOM 3863 O O . PRO A 1 486 ? -1.347 -3.516 5.191 1 95.5 486 PRO A O 1
ATOM 3866 N N . PHE A 1 487 ? -1.996 -1.475 5.688 1 95.31 487 PHE A N 1
ATOM 3867 C CA . PHE A 1 487 ? -0.649 -0.945 5.867 1 95.31 487 PHE A CA 1
ATOM 3868 C C . PHE A 1 487 ? -0.633 0.143 6.934 1 95.31 487 PHE A C 1
ATOM 3870 O O . PHE A 1 487 ? -1.688 0.615 7.359 1 95.31 487 PHE A O 1
ATOM 3877 N N . ARG A 1 488 ? 0.536 0.479 7.332 1 94.94 488 ARG A N 1
ATOM 3878 C CA . ARG A 1 488 ? 0.768 1.537 8.312 1 94.94 488 ARG A CA 1
ATOM 3879 C C . ARG A 1 488 ? 0.848 2.9 7.633 1 94.94 488 ARG A C 1
ATOM 3881 O O . ARG A 1 488 ? 1.412 3.027 6.543 1 94.94 488 ARG A O 1
ATOM 3888 N N . LEU A 1 489 ? 0.23 3.828 8.242 1 94.06 489 LEU A N 1
ATOM 3889 C CA . LEU A 1 489 ? 0.437 5.227 7.891 1 94.06 489 LEU A CA 1
ATOM 3890 C C . LEU A 1 489 ? 1.241 5.945 8.969 1 94.06 489 LEU A C 1
ATOM 3892 O O . LEU A 1 489 ? 1.157 5.598 10.148 1 94.06 489 LEU A O 1
ATOM 3896 N N . ARG A 1 490 ? 1.978 6.883 8.547 1 90.75 490 ARG A N 1
ATOM 3897 C CA . ARG A 1 490 ? 2.691 7.707 9.508 1 90.75 490 ARG A CA 1
ATOM 3898 C C . ARG A 1 490 ? 1.743 8.672 10.211 1 90.75 490 ARG A C 1
ATOM 3900 O O . ARG A 1 490 ? 0.577 8.797 9.828 1 90.75 490 ARG A O 1
ATOM 3907 N N . ASN A 1 491 ? 2.348 9.25 11.219 1 87.31 491 ASN A N 1
ATOM 3908 C CA . ASN A 1 491 ? 1.565 10.297 11.875 1 87.31 491 ASN A CA 1
ATOM 3909 C C . ASN A 1 491 ? 1.278 11.453 10.93 1 87.31 491 ASN A C 1
ATOM 3911 O O . ASN A 1 491 ? 2.16 11.883 10.18 1 87.31 491 ASN A O 1
ATOM 3915 N N . GLY A 1 492 ? 0.075 11.68 10.852 1 81.81 492 GLY A N 1
ATOM 3916 C CA . GLY A 1 492 ? -0.344 12.852 10.102 1 81.81 492 GLY A CA 1
ATOM 3917 C C . GLY A 1 492 ? -0.472 14.094 10.961 1 81.81 492 GLY A C 1
ATOM 3918 O O . GLY A 1 492 ? -0.195 14.055 12.164 1 81.81 492 GLY A O 1
ATOM 3919 N N . ILE A 1 493 ? -0.801 15.148 10.234 1 83.94 493 ILE A N 1
ATOM 3920 C CA . ILE A 1 493 ? -0.9 16.406 10.977 1 83.94 493 ILE A CA 1
ATOM 3921 C C . ILE A 1 493 ? -2.346 16.891 10.969 1 83.94 493 ILE A C 1
ATOM 3923 O O . ILE A 1 493 ? -3.027 16.844 12 1 83.94 493 ILE A O 1
ATOM 3927 N N . HIS A 1 494 ? -2.809 17.266 9.797 1 94.94 494 HIS A N 1
ATOM 3928 C CA . HIS A 1 494 ? -4.148 17.828 9.734 1 94.94 494 HIS A CA 1
ATOM 3929 C C . HIS A 1 494 ? -4.953 17.219 8.594 1 94.94 494 HIS A C 1
ATOM 3931 O O . HIS A 1 494 ? -4.383 16.594 7.691 1 94.94 494 HIS A O 1
ATOM 3937 N N . GLY A 1 495 ? -6.238 17.328 8.711 1 96.12 495 GLY A N 1
ATOM 3938 C CA . GLY A 1 495 ? -7.145 16.859 7.676 1 96.12 495 GLY A CA 1
ATOM 3939 C C . GLY A 1 495 ? -8.469 17.594 7.668 1 96.12 495 GLY A C 1
ATOM 3940 O O . GLY A 1 495 ? -8.719 18.453 8.516 1 96.12 495 GLY A O 1
ATOM 3941 N N . SER A 1 496 ? -9.266 17.328 6.641 1 97.56 496 SER A N 1
ATOM 3942 C CA . SER A 1 496 ? -10.555 17.984 6.469 1 97.56 496 SER A CA 1
ATOM 3943 C C . SER A 1 496 ? -11.602 17 5.938 1 97.56 496 SER A C 1
ATOM 3945 O O . SER A 1 496 ? -11.273 16.078 5.188 1 97.56 496 SER A O 1
ATOM 3947 N N . TRP A 1 497 ? -12.812 17.203 6.41 1 97.88 497 TRP A N 1
ATOM 3948 C CA . TRP A 1 497 ? -13.969 16.5 5.84 1 97.88 497 TRP A CA 1
ATOM 3949 C C . TRP A 1 497 ? -14.625 17.359 4.754 1 97.88 497 TRP A C 1
ATOM 3951 O O . TRP A 1 497 ? -14.836 18.547 4.934 1 97.88 497 TRP A O 1
ATOM 3961 N N . VAL A 1 498 ? -14.914 16.781 3.621 1 97.69 498 VAL A N 1
ATOM 3962 C CA . VAL A 1 498 ? -15.641 17.438 2.537 1 97.69 498 VAL A CA 1
ATOM 3963 C C . VAL A 1 498 ? -16.891 16.625 2.193 1 97.69 498 VAL A C 1
ATOM 3965 O O . VAL A 1 498 ? -16.781 15.508 1.667 1 97.69 498 VAL A O 1
ATOM 3968 N N . PRO A 1 499 ? -18.078 17.156 2.492 1 96.69 499 PRO A N 1
ATOM 3969 C CA . PRO A 1 499 ? -19.297 16.422 2.139 1 96.69 499 PRO A CA 1
ATOM 3970 C C . PRO A 1 499 ? -19.438 16.188 0.636 1 96.69 499 PRO A C 1
ATOM 3972 O O . PRO A 1 499 ? -18.953 16.984 -0.166 1 96.69 499 PRO A O 1
ATOM 3975 N N . SER A 1 500 ? -20.109 15.109 0.251 1 95.94 500 SER A N 1
ATOM 3976 C CA . SER A 1 500 ? -20.266 14.734 -1.151 1 95.94 500 SER A CA 1
ATOM 3977 C C . SER A 1 500 ? -20.922 15.852 -1.955 1 95.94 500 SER A C 1
ATOM 3979 O O . SER A 1 500 ? -20.625 16.016 -3.141 1 95.94 500 SER A O 1
ATOM 3981 N N . THR A 1 501 ? -21.766 16.625 -1.35 1 93.94 501 THR A N 1
ATOM 3982 C CA . THR A 1 501 ? -22.531 17.656 -2.025 1 93.94 501 THR A CA 1
ATOM 3983 C C . THR A 1 501 ? -21.625 18.797 -2.486 1 93.94 501 THR A C 1
ATOM 3985 O O . THR A 1 501 ? -22 19.594 -3.34 1 93.94 501 THR A O 1
ATOM 3988 N N . GLU A 1 502 ? -20.422 18.906 -1.875 1 93.12 502 GLU A N 1
ATOM 3989 C CA . GLU A 1 502 ? -19.516 19.984 -2.219 1 93.12 502 GLU A CA 1
ATOM 3990 C C . GLU A 1 502 ? -18.516 19.547 -3.291 1 93.12 502 GLU A C 1
ATOM 3992 O O . GLU A 1 502 ? -17.875 20.391 -3.918 1 93.12 502 GLU A O 1
ATOM 3997 N N . LEU A 1 503 ? -18.359 18.297 -3.455 1 92.5 503 LEU A N 1
ATOM 3998 C CA . LEU A 1 503 ? -17.391 17.797 -4.434 1 92.5 503 LEU A CA 1
ATOM 3999 C C . LEU A 1 503 ? -17.875 18.078 -5.855 1 92.5 503 LEU A C 1
ATOM 4001 O O . LEU A 1 503 ? -19.062 17.969 -6.148 1 92.5 503 LEU A O 1
ATOM 4005 N N . PRO A 1 504 ? -16.969 18.391 -6.734 1 87.88 504 PRO A N 1
ATOM 4006 C CA . PRO A 1 504 ? -17.359 18.797 -8.086 1 87.88 504 PRO A CA 1
ATOM 4007 C C . PRO A 1 504 ? -17.891 17.656 -8.93 1 87.88 504 PRO A C 1
ATOM 4009 O O . PRO A 1 504 ? -18.578 17.875 -9.922 1 87.88 504 PRO A O 1
ATOM 4012 N N . SER A 1 505 ? -17.453 16.453 -8.586 1 85.06 505 SER A N 1
ATOM 4013 C CA . SER A 1 505 ? -17.875 15.273 -9.344 1 85.06 505 SER A CA 1
ATOM 4014 C C . SER A 1 505 ? -18.109 14.078 -8.43 1 85.06 505 SER A C 1
ATOM 4016 O O . SER A 1 505 ? -17.781 14.125 -7.242 1 85.06 505 SER A O 1
ATOM 4018 N N . ASP A 1 506 ? -18.781 13.148 -8.992 1 84.06 506 ASP A N 1
ATOM 4019 C CA . ASP A 1 506 ? -19.016 11.898 -8.273 1 84.06 506 ASP A CA 1
ATOM 4020 C C . ASP A 1 506 ? -18.141 10.773 -8.82 1 84.06 506 ASP A C 1
ATOM 4022 O O . ASP A 1 506 ? -18.516 9.609 -8.781 1 84.06 506 ASP A O 1
ATOM 4026 N N . ASN A 1 507 ? -17.031 11.211 -9.281 1 90.88 507 ASN A N 1
ATOM 4027 C CA . ASN A 1 507 ? -16.109 10.219 -9.836 1 90.88 507 ASN A CA 1
ATOM 4028 C C . ASN A 1 507 ? -15.617 9.242 -8.773 1 90.88 507 ASN A C 1
ATOM 4030 O O . ASN A 1 507 ? -15.492 9.617 -7.602 1 90.88 507 ASN A O 1
ATOM 4034 N N . ASP A 1 508 ? -15.383 8 -9.25 1 93.88 508 ASP A N 1
ATOM 4035 C CA . ASP A 1 508 ? -14.82 6.992 -8.352 1 93.88 508 ASP A CA 1
ATOM 4036 C C . ASP A 1 508 ? -13.43 7.395 -7.879 1 93.88 508 ASP A C 1
ATOM 4038 O O . ASP A 1 508 ? -12.633 7.934 -8.656 1 93.88 508 ASP A O 1
ATOM 4042 N N . LEU A 1 509 ? -13.188 7.176 -6.625 1 97.31 509 LEU A N 1
ATOM 4043 C CA . LEU A 1 509 ? -11.883 7.492 -6.062 1 97.31 509 LEU A CA 1
ATOM 4044 C C . LEU A 1 509 ? -10.812 6.555 -6.613 1 97.31 509 LEU A C 1
ATOM 4046 O O . LEU A 1 509 ? -9.711 6.996 -6.961 1 97.31 509 LEU A O 1
ATOM 4050 N N . CYS A 1 510 ? -11.133 5.242 -6.691 1 98.06 510 CYS A N 1
ATOM 4051 C CA . CYS A 1 510 ? -10.172 4.219 -7.086 1 98.06 510 CYS A CA 1
ATOM 4052 C C . CYS A 1 510 ? -10.289 3.904 -8.57 1 98.06 510 CYS A C 1
ATOM 4054 O O . CYS A 1 510 ? -11.266 4.293 -9.219 1 98.06 510 CYS A O 1
ATOM 4056 N N . ASP A 1 511 ? -9.273 3.256 -9.125 1 97.5 511 ASP A N 1
ATOM 4057 C CA . ASP A 1 511 ? -9.195 2.863 -10.531 1 97.5 511 ASP A CA 1
ATOM 4058 C C . ASP A 1 511 ? -10.305 1.874 -10.883 1 97.5 511 ASP A C 1
ATOM 4060 O O . ASP A 1 511 ? -10.352 0.767 -10.344 1 97.5 511 ASP A O 1
ATOM 4064 N N . MET A 1 512 ? -11.195 2.213 -11.789 1 97.62 512 MET A N 1
ATOM 4065 C CA . MET A 1 512 ? -12.312 1.384 -12.227 1 97.62 512 MET A CA 1
ATOM 4066 C C . MET A 1 512 ? -12.102 0.896 -13.656 1 97.62 512 MET A C 1
ATOM 4068 O O . MET A 1 512 ? -13.062 0.616 -14.375 1 97.62 512 MET A O 1
ATOM 4072 N N . SER A 1 513 ? -10.797 0.908 -14.047 1 97.25 513 SER A N 1
ATOM 4073 C CA . SER A 1 513 ? -10.5 0.412 -15.383 1 97.25 513 SER A CA 1
ATOM 4074 C C . SER A 1 513 ? -11.117 -0.963 -15.617 1 97.25 513 SER A C 1
ATOM 4076 O O . SER A 1 513 ? -11.016 -1.847 -14.758 1 97.25 513 SER A O 1
ATOM 4078 N N . GLY A 1 514 ? -11.789 -1.124 -16.734 1 97.31 514 GLY A N 1
ATOM 4079 C CA . GLY A 1 514 ? -12.445 -2.369 -17.094 1 97.31 514 GLY A CA 1
ATOM 4080 C C . GLY A 1 514 ? -13.906 -2.414 -16.719 1 97.31 514 GLY A C 1
ATOM 4081 O O . GLY A 1 514 ? -14.672 -3.225 -17.234 1 97.31 514 GLY A O 1
ATOM 4082 N N . VAL A 1 515 ? -14.344 -1.632 -15.75 1 98.12 515 VAL A N 1
ATOM 4083 C CA . VAL A 1 515 ? -15.742 -1.592 -15.336 1 98.12 515 VAL A CA 1
ATOM 4084 C C . VAL A 1 515 ? -16.531 -0.68 -16.266 1 98.12 515 VAL A C 1
ATOM 4086 O O . VAL A 1 515 ? -16.625 0.527 -16.031 1 98.12 515 VAL A O 1
ATOM 4089 N N . THR A 1 516 ? -17.188 -1.201 -17.203 1 97.69 516 THR A N 1
ATOM 4090 C CA . THR A 1 516 ? -17.938 -0.432 -18.188 1 97.69 516 THR A CA 1
ATOM 4091 C C . THR A 1 516 ? -19.297 -0.019 -17.641 1 97.69 516 THR A C 1
ATOM 4093 O O . THR A 1 516 ? -19.734 -0.546 -16.625 1 97.69 516 THR A O 1
ATOM 4096 N N . ASP A 1 517 ? -19.938 0.847 -18.297 1 97.38 517 ASP A N 1
ATOM 4097 C CA . ASP A 1 517 ? -21.297 1.256 -17.922 1 97.38 517 ASP A CA 1
ATOM 4098 C C . ASP A 1 517 ? -22.25 0.071 -17.953 1 97.38 517 ASP A C 1
ATOM 4100 O O . ASP A 1 517 ? -23.172 -0.019 -17.125 1 97.38 517 ASP A O 1
ATOM 4104 N N . LYS A 1 518 ? -22.078 -0.729 -18.922 1 97.75 518 LYS A N 1
ATOM 4105 C CA . LYS A 1 518 ? -22.906 -1.924 -19.031 1 97.75 518 LYS A CA 1
ATOM 4106 C C . LYS A 1 518 ? -22.766 -2.811 -17.797 1 97.75 518 LYS A C 1
ATOM 4108 O O . LYS A 1 518 ? -23.766 -3.289 -17.25 1 97.75 518 LYS A O 1
ATOM 4113 N N . ILE A 1 519 ? -21.547 -3.02 -17.344 1 98.06 519 ILE A N 1
ATOM 4114 C CA . ILE A 1 519 ? -21.297 -3.84 -16.172 1 98.06 519 ILE A CA 1
ATOM 4115 C C . ILE A 1 519 ? -21.891 -3.176 -14.938 1 98.06 519 ILE A C 1
ATOM 4117 O O . ILE A 1 519 ? -22.547 -3.836 -14.125 1 98.06 519 ILE A O 1
ATOM 4121 N N . ARG A 1 520 ? -21.719 -1.92 -14.797 1 97.5 520 ARG A N 1
ATOM 4122 C CA . ARG A 1 520 ? -22.266 -1.191 -13.656 1 97.5 520 ARG A CA 1
ATOM 4123 C C . ARG A 1 520 ? -23.781 -1.317 -13.602 1 97.5 520 ARG A C 1
ATOM 4125 O O . ARG A 1 520 ? -24.344 -1.559 -12.531 1 97.5 520 ARG A O 1
ATOM 4132 N N . ARG A 1 521 ? -24.453 -1.101 -14.703 1 97.69 521 ARG A N 1
ATOM 4133 C CA . ARG A 1 521 ? -25.906 -1.182 -14.766 1 97.69 521 ARG A CA 1
ATOM 4134 C C . ARG A 1 521 ? -26.391 -2.568 -14.367 1 97.69 521 ARG A C 1
ATOM 4136 O O . ARG A 1 521 ? -27.422 -2.701 -13.711 1 97.69 521 ARG A O 1
ATOM 4143 N N . ALA A 1 522 ? -25.609 -3.5 -14.695 1 97.56 522 ALA A N 1
ATOM 4144 C CA . ALA A 1 522 ? -26.047 -4.883 -14.5 1 97.56 522 ALA A CA 1
ATOM 4145 C C . ALA A 1 522 ? -25.797 -5.332 -13.055 1 97.56 522 ALA A C 1
ATOM 4147 O O . ALA A 1 522 ? -26.562 -6.148 -12.523 1 97.56 522 ALA A O 1
ATOM 4148 N N . TYR A 1 523 ? -24.781 -4.75 -12.406 1 97.94 523 TYR A N 1
ATOM 4149 C CA . TYR A 1 523 ? -24.359 -5.418 -11.18 1 97.94 523 TYR A CA 1
ATOM 4150 C C . TYR A 1 523 ? -24.328 -4.441 -10.008 1 97.94 523 TYR A C 1
ATOM 4152 O O . TYR A 1 523 ? -24.484 -4.844 -8.852 1 97.94 523 TYR A O 1
ATOM 4160 N N . ALA A 1 524 ? -24.109 -3.199 -10.227 1 96.5 524 ALA A N 1
ATOM 4161 C CA . ALA A 1 524 ? -23.984 -2.232 -9.133 1 96.5 524 ALA A CA 1
ATOM 4162 C C . ALA A 1 524 ? -25.297 -2.07 -8.391 1 96.5 524 ALA A C 1
ATOM 4164 O O . ALA A 1 524 ? -26.328 -1.745 -9 1 96.5 524 ALA A O 1
ATOM 4165 N N . GLY A 1 525 ? -25.25 -2.314 -7.098 1 94.25 525 GLY A N 1
ATOM 4166 C CA . GLY A 1 525 ? -26.438 -2.15 -6.266 1 94.25 525 GLY A CA 1
ATOM 4167 C C . GLY A 1 525 ? -27.5 -3.211 -6.512 1 94.25 525 GLY A C 1
ATOM 4168 O O . GLY A 1 525 ? -28.609 -3.107 -6.008 1 94.25 525 GLY A O 1
ATOM 4169 N N . LYS A 1 526 ? -27.188 -4.18 -7.281 1 96.06 526 LYS A N 1
ATOM 4170 C CA . LYS A 1 526 ? -28.141 -5.254 -7.582 1 96.06 526 LYS A CA 1
ATOM 4171 C C . LYS A 1 526 ? -27.906 -6.457 -6.672 1 96.06 526 LYS A C 1
ATOM 4173 O O . LYS A 1 526 ? -26.766 -6.781 -6.34 1 96.06 526 LYS A O 1
ATOM 4178 N N . PRO A 1 527 ? -28.938 -7.102 -6.27 1 95.19 527 PRO A N 1
ATOM 4179 C CA . PRO A 1 527 ? -28.766 -8.289 -5.434 1 95.19 527 PRO A CA 1
ATOM 4180 C C . PRO A 1 527 ? -28.031 -9.422 -6.152 1 95.19 527 PRO A C 1
ATOM 4182 O O . PRO A 1 527 ? -28.219 -9.617 -7.355 1 95.19 527 PRO A O 1
ATOM 4185 N N . VAL A 1 528 ? -27.219 -10.086 -5.449 1 95.25 528 VAL A N 1
ATOM 4186 C CA . VAL A 1 528 ? -26.516 -11.266 -5.961 1 95.25 528 VAL A CA 1
ATOM 4187 C C . VAL A 1 528 ? -27.203 -12.531 -5.457 1 95.25 528 VAL A C 1
ATOM 4189 O O . VAL A 1 528 ? -27.609 -12.609 -4.293 1 95.25 528 VAL A O 1
ATOM 4192 N N . SER A 1 529 ? -27.422 -13.484 -6.328 1 92.81 529 SER A N 1
ATOM 4193 C CA . SER A 1 529 ? -28.078 -14.742 -5.984 1 92.81 529 SER A CA 1
ATOM 4194 C C . SER A 1 529 ? -27.141 -15.93 -6.184 1 92.81 529 SER A C 1
ATOM 4196 O O . SER A 1 529 ? -26.656 -16.172 -7.293 1 92.81 529 SER A O 1
ATOM 4198 N N . PHE A 1 530 ? -26.859 -16.641 -5.129 1 90.81 530 PHE A N 1
ATOM 4199 C CA . PHE A 1 530 ? -26.047 -17.859 -5.203 1 90.81 530 PHE A CA 1
ATOM 4200 C C . PHE A 1 530 ? -26.922 -19.094 -5.031 1 90.81 530 PHE A C 1
ATOM 4202 O O . PHE A 1 530 ? -27.797 -19.125 -4.168 1 90.81 530 PHE A O 1
ATOM 4209 N N . PRO A 1 531 ? -26.656 -20.062 -5.805 1 89.19 531 PRO A N 1
ATOM 4210 C CA . PRO A 1 531 ? -27.391 -21.312 -5.605 1 89.19 531 PRO A CA 1
ATOM 4211 C C . PRO A 1 531 ? -27.125 -21.938 -4.234 1 89.19 531 PRO A C 1
ATOM 4213 O O . PRO A 1 531 ? -26.016 -21.812 -3.705 1 89.19 531 PRO A O 1
ATOM 4216 N N . LYS A 1 532 ? -28.188 -22.594 -3.66 1 87.12 532 LYS A N 1
ATOM 4217 C CA . LYS A 1 532 ? -28.078 -23.312 -2.393 1 87.12 532 LYS A CA 1
ATOM 4218 C C . LYS A 1 532 ? -27.984 -24.812 -2.617 1 87.12 532 LYS A C 1
ATOM 4220 O O . LYS A 1 532 ? -28.641 -25.359 -3.498 1 87.12 532 LYS A O 1
ATOM 4225 N N . PHE A 1 533 ? -26.922 -25.25 -1.998 1 85.75 533 PHE A N 1
ATOM 4226 C CA . PHE A 1 533 ? -26.734 -26.688 -2.17 1 85.75 533 PHE A CA 1
ATOM 4227 C C . PHE A 1 533 ? -27.047 -27.438 -0.881 1 85.75 533 PHE A C 1
ATOM 4229 O O . PHE A 1 533 ? -26.922 -26.875 0.213 1 85.75 533 PHE A O 1
ATOM 4236 N N . LYS A 1 534 ? -27.672 -28.703 -0.953 1 67.69 534 LYS A N 1
ATOM 4237 C CA . LYS A 1 534 ? -27.984 -29.516 0.22 1 67.69 534 LYS A CA 1
ATOM 4238 C C . LYS A 1 534 ? -26.719 -29.938 0.958 1 67.69 534 LYS A C 1
ATOM 4240 O O . LYS A 1 534 ? -25.719 -30.281 0.331 1 67.69 534 LYS A O 1
ATOM 4245 N N . ALA A 1 535 ? -26.703 -29.984 2.105 1 58.97 535 ALA A N 1
ATOM 4246 C CA . ALA A 1 535 ? -25.609 -30.391 2.963 1 58.97 535 ALA A CA 1
ATOM 4247 C C . ALA A 1 535 ? -25.281 -31.875 2.764 1 58.97 535 ALA A C 1
ATOM 4249 O O . ALA A 1 535 ? -26.188 -32.688 2.529 1 58.97 535 ALA A O 1
ATOM 4250 N N . MET B 1 1 ? -15.234 1.851 29.562 1 87.81 1 MET B N 1
ATOM 4251 C CA . MET B 1 1 ? -14.961 2.414 28.234 1 87.81 1 MET B CA 1
ATOM 4252 C C . MET B 1 1 ? -14.055 1.49 27.438 1 87.81 1 MET B C 1
ATOM 4254 O O . MET B 1 1 ? -12.898 1.269 27.797 1 87.81 1 MET B O 1
ATOM 4258 N N . PRO B 1 2 ? -14.711 0.812 26.469 1 93.56 2 PRO B N 1
ATOM 4259 C CA . PRO B 1 2 ? -13.867 -0.129 25.734 1 93.56 2 PRO B CA 1
ATOM 4260 C C . PRO B 1 2 ? -12.789 0.57 24.922 1 93.56 2 PRO B C 1
ATOM 4262 O O . PRO B 1 2 ? -13.055 1.592 24.281 1 93.56 2 PRO B O 1
ATOM 4265 N N . ASP B 1 3 ? -11.594 0.078 24.969 1 94 3 ASP B N 1
ATOM 4266 C CA . ASP B 1 3 ? -10.531 0.627 24.141 1 94 3 ASP B CA 1
ATOM 4267 C C . ASP B 1 3 ? -10.641 0.131 22.703 1 94 3 ASP B C 1
ATOM 4269 O O . ASP B 1 3 ? -11.586 -0.585 22.359 1 94 3 ASP B O 1
ATOM 4273 N N . ILE B 1 4 ? -9.742 0.489 21.891 1 95.31 4 ILE B N 1
ATOM 4274 C CA . ILE B 1 4 ? -9.875 0.252 20.453 1 95.31 4 ILE B CA 1
ATOM 4275 C C . ILE B 1 4 ? -9.781 -1.245 20.172 1 95.31 4 ILE B C 1
ATOM 4277 O O . ILE B 1 4 ? -10.461 -1.752 19.266 1 95.31 4 ILE B O 1
ATOM 4281 N N . ALA B 1 5 ? -8.938 -2.012 20.906 1 95.31 5 ALA B N 1
ATOM 4282 C CA . ALA B 1 5 ? -8.828 -3.457 20.734 1 95.31 5 ALA B CA 1
ATOM 4283 C C . ALA B 1 5 ? -10.141 -4.152 21.062 1 95.31 5 ALA B C 1
ATOM 4285 O O . ALA B 1 5 ? -10.594 -5.031 20.328 1 95.31 5 ALA B O 1
ATOM 4286 N N . GLU B 1 6 ? -10.781 -3.748 22.141 1 96.5 6 GLU B N 1
ATOM 4287 C CA . GLU B 1 6 ? -12.055 -4.305 22.578 1 96.5 6 GLU B CA 1
ATOM 4288 C C . GLU B 1 6 ? -13.156 -3.986 21.562 1 96.5 6 GLU B C 1
ATOM 4290 O O . GLU B 1 6 ? -13.992 -4.84 21.266 1 96.5 6 GLU B O 1
ATOM 4295 N N . VAL B 1 7 ? -13.148 -2.729 21.094 1 96.94 7 VAL B N 1
ATOM 4296 C CA . VAL B 1 7 ? -14.148 -2.324 20.125 1 96.94 7 VAL B CA 1
ATOM 4297 C C . VAL B 1 7 ? -13.969 -3.121 18.828 1 96.94 7 VAL B C 1
ATOM 4299 O O . VAL B 1 7 ? -14.945 -3.559 18.219 1 96.94 7 VAL B O 1
ATOM 4302 N N . THR B 1 8 ? -12.734 -3.311 18.422 1 95.75 8 THR B N 1
ATOM 4303 C CA . THR B 1 8 ? -12.422 -4.059 17.203 1 95.75 8 THR B CA 1
ATOM 4304 C C . THR B 1 8 ? -12.945 -5.488 17.312 1 95.75 8 THR B C 1
ATOM 4306 O O . THR B 1 8 ? -13.469 -6.027 16.328 1 95.75 8 THR B O 1
ATOM 4309 N N . GLU B 1 9 ? -12.828 -6.09 18.406 1 94.69 9 GLU B N 1
ATOM 4310 C CA . GLU B 1 9 ? -13.312 -7.453 18.625 1 94.69 9 GLU B CA 1
ATOM 4311 C C . GLU B 1 9 ? -14.836 -7.508 18.625 1 94.69 9 GLU B C 1
ATOM 4313 O O . GLU B 1 9 ? -15.43 -8.492 18.188 1 94.69 9 GLU B O 1
ATOM 4318 N N . LYS B 1 10 ? -15.406 -6.484 19.078 1 96.44 10 LYS B N 1
ATOM 4319 C CA . LYS B 1 10 ? -16.859 -6.438 19.234 1 96.44 10 LYS B CA 1
ATOM 4320 C C . LYS B 1 10 ? -17.547 -6.164 17.906 1 96.44 10 LYS B C 1
ATOM 4322 O O . LYS B 1 10 ? -18.594 -6.742 17.594 1 96.44 10 LYS B O 1
ATOM 4327 N N . LEU B 1 11 ? -17 -5.293 17.109 1 97.12 11 LEU B N 1
ATOM 4328 C CA . LEU B 1 11 ? -17.609 -4.898 15.852 1 97.12 11 LEU B CA 1
ATOM 4329 C C . LEU B 1 11 ? -17.328 -5.938 14.766 1 97.12 11 LEU B C 1
ATOM 4331 O O . LEU B 1 11 ? -16.172 -6.285 14.523 1 97.12 11 LEU B O 1
ATOM 4335 N N . GLN B 1 12 ? -18.375 -6.406 14.133 1 96.5 12 GLN B N 1
ATOM 4336 C CA . GLN B 1 12 ? -18.234 -7.395 13.07 1 96.5 12 GLN B CA 1
ATOM 4337 C C . GLN B 1 12 ? -17.938 -6.723 11.734 1 96.5 12 GLN B C 1
ATOM 4339 O O . GLN B 1 12 ? -18.438 -5.633 11.445 1 96.5 12 GLN B O 1
ATOM 4344 N N . PRO B 1 13 ? -17.141 -7.375 10.922 1 97.06 13 PRO B N 1
ATOM 4345 C CA . PRO B 1 13 ? -16.953 -6.844 9.57 1 97.06 13 PRO B CA 1
ATOM 4346 C C . PRO B 1 13 ? -18.234 -6.914 8.734 1 97.06 13 PRO B C 1
ATOM 4348 O O . PRO B 1 13 ? -19.094 -7.766 8.984 1 97.06 13 PRO B O 1
ATOM 4351 N N . GLN B 1 14 ? -18.328 -6.008 7.82 1 96.94 14 GLN B N 1
ATOM 4352 C CA . GLN B 1 14 ? -19.422 -6.094 6.867 1 96.94 14 GLN B CA 1
ATOM 4353 C C . GLN B 1 14 ? -19.375 -7.406 6.086 1 96.94 14 GLN B C 1
ATOM 4355 O O . GLN B 1 14 ? -18.312 -8.008 5.941 1 96.94 14 GLN B O 1
ATOM 4360 N N . ALA B 1 15 ? -20.484 -7.832 5.555 1 95.06 15 ALA B N 1
ATOM 4361 C CA . ALA B 1 15 ? -20.672 -9.172 5.008 1 95.06 15 ALA B CA 1
ATOM 4362 C C . ALA B 1 15 ? -19.703 -9.438 3.859 1 95.06 15 ALA B C 1
ATOM 4364 O O . ALA B 1 15 ? -19.125 -10.523 3.764 1 95.06 15 ALA B O 1
ATOM 4365 N N . GLU B 1 16 ? -19.484 -8.453 2.969 1 96.69 16 GLU B N 1
ATOM 4366 C CA . GLU B 1 16 ? -18.719 -8.664 1.748 1 96.69 16 GLU B CA 1
ATOM 4367 C C . GLU B 1 16 ? -17.234 -8.781 2.049 1 96.69 16 GLU B C 1
ATOM 4369 O O . GLU B 1 16 ? -16.453 -9.172 1.182 1 96.69 16 GLU B O 1
ATOM 4374 N N . VAL B 1 17 ? -16.828 -8.461 3.316 1 96.88 17 VAL B N 1
ATOM 4375 C CA . VAL B 1 17 ? -15.43 -8.602 3.719 1 96.88 17 VAL B CA 1
ATOM 4376 C C . VAL B 1 17 ? -15.336 -9.438 4.992 1 96.88 17 VAL B C 1
ATOM 4378 O O . VAL B 1 17 ? -14.367 -9.328 5.746 1 96.88 17 VAL B O 1
ATOM 4381 N N . ALA B 1 18 ? -16.359 -10.133 5.371 1 96.06 18 ALA B N 1
ATOM 4382 C CA . ALA B 1 18 ? -16.344 -11.07 6.492 1 96.06 18 ALA B CA 1
ATOM 4383 C C . ALA B 1 18 ? -15.688 -12.391 6.09 1 96.06 18 ALA B C 1
ATOM 4385 O O . ALA B 1 18 ? -16.375 -13.391 5.879 1 96.06 18 ALA B O 1
ATOM 4386 N N . PHE B 1 19 ? -14.406 -12.43 6.008 1 94.75 19 PHE B N 1
ATOM 4387 C CA . PHE B 1 19 ? -13.672 -13.609 5.57 1 94.75 19 PHE B CA 1
ATOM 4388 C C . PHE B 1 19 ? -13.781 -14.734 6.594 1 94.75 19 PHE B C 1
ATOM 4390 O O . PHE B 1 19 ? -13.766 -14.484 7.801 1 94.75 19 PHE B O 1
ATOM 4397 N N . PRO B 1 20 ? -13.82 -15.953 6.133 1 92.06 20 PRO B N 1
ATOM 4398 C CA . PRO B 1 20 ? -13.922 -17.094 7.051 1 92.06 20 PRO B CA 1
ATOM 4399 C C . PRO B 1 20 ? -12.719 -17.203 7.984 1 92.06 20 PRO B C 1
ATOM 4401 O O . PRO B 1 20 ? -11.602 -16.828 7.609 1 92.06 20 PRO B O 1
ATOM 4404 N N . LYS B 1 21 ? -12.984 -17.75 9.117 1 88.75 21 LYS B N 1
ATOM 4405 C CA . LYS B 1 21 ? -11.906 -17.984 10.078 1 88.75 21 LYS B CA 1
ATOM 4406 C C . LYS B 1 21 ? -11.203 -19.312 9.805 1 88.75 21 LYS B C 1
ATOM 4408 O O . LYS B 1 21 ? -11.25 -20.234 10.625 1 88.75 21 LYS B O 1
ATOM 4413 N N . THR B 1 22 ? -10.625 -19.438 8.703 1 86.12 22 THR B N 1
ATOM 4414 C CA . THR B 1 22 ? -9.812 -20.578 8.281 1 86.12 22 THR B CA 1
ATOM 4415 C C . THR B 1 22 ? -8.367 -20.156 8.023 1 86.12 22 THR B C 1
ATOM 4417 O O . THR B 1 22 ? -8.094 -18.969 7.855 1 86.12 22 THR B O 1
ATOM 4420 N N . PRO B 1 23 ? -7.465 -21.031 7.98 1 82.44 23 PRO B N 1
ATOM 4421 C CA . PRO B 1 23 ? -6.062 -20.688 7.742 1 82.44 23 PRO B CA 1
ATOM 4422 C C . PRO B 1 23 ? -5.84 -20.016 6.395 1 82.44 23 PRO B C 1
ATOM 4424 O O . PRO B 1 23 ? -4.801 -19.391 6.176 1 82.44 23 PRO B O 1
ATOM 4427 N N . PHE B 1 24 ? -6.867 -20.078 5.523 1 85.69 24 PHE B N 1
ATOM 4428 C CA . PHE B 1 24 ? -6.738 -19.516 4.188 1 85.69 24 PHE B CA 1
ATOM 4429 C C . PHE B 1 24 ? -6.859 -17.984 4.234 1 85.69 24 PHE B C 1
ATOM 4431 O O . PHE B 1 24 ? -6.5 -17.297 3.275 1 85.69 24 PHE B O 1
ATOM 4438 N N . PHE B 1 25 ? -7.418 -17.469 5.379 1 89.62 25 PHE B N 1
ATOM 4439 C CA . PHE B 1 25 ? -7.727 -16.047 5.414 1 89.62 25 PHE B CA 1
ATOM 4440 C C . PHE B 1 25 ? -7.254 -15.422 6.719 1 89.62 25 PHE B C 1
ATOM 4442 O O . PHE B 1 25 ? -7.758 -14.375 7.133 1 89.62 25 PHE B O 1
ATOM 4449 N N . GLU B 1 26 ? -6.309 -16.031 7.43 1 86.31 26 GLU B N 1
ATOM 4450 C CA . GLU B 1 26 ? -5.828 -15.5 8.703 1 86.31 26 GLU B CA 1
ATOM 4451 C C . GLU B 1 26 ? -4.309 -15.359 8.703 1 86.31 26 GLU B C 1
ATOM 4453 O O . GLU B 1 26 ? -3.623 -15.961 7.867 1 86.31 26 GLU B O 1
ATOM 4458 N N . GLY B 1 27 ? -3.867 -14.523 9.602 1 81.19 27 GLY B N 1
ATOM 4459 C CA . GLY B 1 27 ? -2.432 -14.344 9.742 1 81.19 27 GLY B CA 1
ATOM 4460 C C . GLY B 1 27 ? -1.779 -13.781 8.492 1 81.19 27 GLY B C 1
ATOM 4461 O O . GLY B 1 27 ? -2.223 -12.758 7.965 1 81.19 27 GLY B O 1
ATOM 4462 N N . SER B 1 28 ? -0.802 -14.531 8 1 79.25 28 SER B N 1
ATOM 4463 C CA . SER B 1 28 ? -0.049 -14.102 6.828 1 79.25 28 SER B CA 1
ATOM 4464 C C . SER B 1 28 ? -0.874 -14.258 5.555 1 79.25 28 SER B C 1
ATOM 4466 O O . SER B 1 28 ? -0.511 -13.719 4.508 1 79.25 28 SER B O 1
ATOM 4468 N N . GLU B 1 29 ? -2.01 -14.938 5.703 1 87 29 GLU B N 1
ATOM 4469 C CA . GLU B 1 29 ? -2.838 -15.188 4.527 1 87 29 GLU B CA 1
ATOM 4470 C C . GLU B 1 29 ? -4.039 -14.25 4.488 1 87 29 GLU B C 1
ATOM 4472 O O . GLU B 1 29 ? -4.91 -14.375 3.625 1 87 29 GLU B O 1
ATOM 4477 N N . LEU B 1 30 ? -4.027 -13.359 5.441 1 91.25 30 LEU B N 1
ATOM 4478 C CA . LEU B 1 30 ? -5.062 -12.328 5.371 1 91.25 30 LEU B CA 1
ATOM 4479 C C . LEU B 1 30 ? -5.008 -11.594 4.039 1 91.25 30 LEU B C 1
ATOM 4481 O O . LEU B 1 30 ? -3.924 -11.242 3.564 1 91.25 30 LEU B O 1
ATOM 4485 N N . PRO B 1 31 ? -6.164 -11.391 3.398 1 94.94 31 PRO B N 1
ATOM 4486 C CA . PRO B 1 31 ? -6.148 -10.664 2.129 1 94.94 31 PRO B CA 1
ATOM 4487 C C . PRO B 1 31 ? -5.516 -9.281 2.248 1 94.94 31 PRO B C 1
ATOM 4489 O O . PRO B 1 31 ? -5.715 -8.586 3.252 1 94.94 31 PRO B O 1
ATOM 4492 N N . CYS B 1 32 ? -4.738 -8.828 1.29 1 95.69 32 CYS B N 1
ATOM 4493 C CA . CYS B 1 32 ? -4.09 -7.523 1.283 1 95.69 32 CYS B CA 1
ATOM 4494 C C . CYS B 1 32 ? -5.008 -6.461 0.699 1 95.69 32 CYS B C 1
ATOM 4496 O O . CYS B 1 32 ? -5.164 -5.383 1.275 1 95.69 32 CYS B O 1
ATOM 4498 N N . ARG B 1 33 ? -5.566 -6.676 -0.508 1 97.69 33 ARG B N 1
ATOM 4499 C CA . ARG B 1 33 ? -6.668 -5.926 -1.1 1 97.69 33 ARG B CA 1
ATOM 4500 C C . ARG B 1 33 ? -6.25 -4.496 -1.418 1 97.69 33 ARG B C 1
ATOM 4502 O O . ARG B 1 33 ? -6.988 -3.549 -1.141 1 97.69 33 ARG B O 1
ATOM 4509 N N . PHE B 1 34 ? -5.02 -4.285 -2.012 1 98.12 34 PHE B N 1
ATOM 4510 C CA . PHE B 1 34 ? -4.59 -2.945 -2.387 1 98.12 34 PHE B CA 1
ATOM 4511 C C . PHE B 1 34 ? -3.826 -2.971 -3.705 1 98.12 34 PHE B C 1
ATOM 4513 O O . PHE B 1 34 ? -3.359 -4.027 -4.137 1 98.12 34 PHE B O 1
ATOM 4520 N N . GLU B 1 35 ? -3.807 -1.894 -4.422 1 98.44 35 GLU B N 1
ATOM 4521 C CA . GLU B 1 35 ? -2.865 -1.575 -5.492 1 98.44 35 GLU B CA 1
ATOM 4522 C C . GLU B 1 35 ? -1.923 -0.448 -5.082 1 98.44 35 GLU B C 1
ATOM 4524 O O . GLU B 1 35 ? -2.314 0.459 -4.348 1 98.44 35 GLU B O 1
ATOM 4529 N N . GLY B 1 36 ? -0.703 -0.53 -5.5 1 98.12 36 GLY B N 1
ATOM 4530 C CA . GLY B 1 36 ? 0.19 0.539 -5.082 1 98.12 36 GLY B CA 1
ATOM 4531 C C . GLY B 1 36 ? 1.569 0.443 -5.707 1 98.12 36 GLY B C 1
ATOM 4532 O O . GLY B 1 36 ? 1.832 -0.455 -6.512 1 98.12 36 GLY B O 1
ATOM 4533 N N . GLU B 1 37 ? 2.418 1.426 -5.449 1 98.62 37 GLU B N 1
ATOM 4534 C CA . GLU B 1 37 ? 3.785 1.487 -5.957 1 98.62 37 GLU B CA 1
ATOM 4535 C C . GLU B 1 37 ? 4.727 2.125 -4.938 1 98.62 37 GLU B C 1
ATOM 4537 O O . GLU B 1 37 ? 4.289 2.908 -4.09 1 98.62 37 GLU B O 1
ATOM 4542 N N . VAL B 1 38 ? 5.91 1.767 -4.918 1 98.62 38 VAL B N 1
ATOM 4543 C CA . VAL B 1 38 ? 7.023 2.305 -4.148 1 98.62 38 VAL B CA 1
ATOM 4544 C C . VAL B 1 38 ? 8.164 2.697 -5.09 1 98.62 38 VAL B C 1
ATOM 4546 O O . VAL B 1 38 ? 8.758 1.84 -5.742 1 98.62 38 VAL B O 1
ATOM 4549 N N . TYR B 1 39 ? 8.422 3.971 -5.211 1 98.44 39 TYR B N 1
ATOM 4550 C CA . TYR B 1 39 ? 9.578 4.438 -5.969 1 98.44 39 TYR B CA 1
ATOM 4551 C C . TYR B 1 39 ? 10.836 4.41 -5.109 1 98.44 39 TYR B C 1
ATOM 4553 O O . TYR B 1 39 ? 10.867 4.98 -4.016 1 98.44 39 TYR B O 1
ATOM 4561 N N . ASN B 1 40 ? 11.867 3.676 -5.582 1 97.88 40 ASN B N 1
ATOM 4562 C CA . ASN B 1 40 ? 13.141 3.543 -4.879 1 97.88 40 ASN B CA 1
ATOM 4563 C C . ASN B 1 40 ? 12.969 2.836 -3.537 1 97.88 40 ASN B C 1
ATOM 4565 O O . ASN B 1 40 ? 13.195 3.432 -2.482 1 97.88 40 ASN B O 1
ATOM 4569 N N . CYS B 1 41 ? 12.734 1.598 -3.57 1 98.56 41 CYS B N 1
ATOM 4570 C CA . CYS B 1 41 ? 12.578 0.796 -2.361 1 98.56 41 CYS B CA 1
ATOM 4571 C C . CYS B 1 41 ? 13.812 0.901 -1.475 1 98.56 41 CYS B C 1
ATOM 4573 O O . CYS B 1 41 ? 14.898 1.252 -1.947 1 98.56 41 CYS B O 1
ATOM 4575 N N . VAL B 1 42 ? 13.656 0.658 -0.208 1 97.94 42 VAL B N 1
ATOM 4576 C CA . VAL B 1 42 ? 14.797 0.53 0.692 1 97.94 42 VAL B CA 1
ATOM 4577 C C . VAL B 1 42 ? 15.586 -0.73 0.35 1 97.94 42 VAL B C 1
ATOM 4579 O O . VAL B 1 42 ? 15.07 -1.845 0.464 1 97.94 42 VAL B O 1
ATOM 4582 N N . VAL B 1 43 ? 16.766 -0.542 -0.099 1 98.44 43 VAL B N 1
ATOM 4583 C CA . VAL B 1 43 ? 17.656 -1.649 -0.418 1 98.44 43 VAL B CA 1
ATOM 4584 C C . VAL B 1 43 ? 18.766 -1.733 0.626 1 98.44 43 VAL B C 1
ATOM 4586 O O . VAL B 1 43 ? 19.5 -0.761 0.848 1 98.44 43 VAL B O 1
ATOM 4589 N N . ARG B 1 44 ? 18.844 -2.791 1.339 1 98.44 44 ARG B N 1
ATOM 4590 C CA . ARG B 1 44 ? 19.984 -3.115 2.17 1 98.44 44 ARG B CA 1
ATOM 4591 C C . ARG B 1 44 ? 21.016 -3.943 1.394 1 98.44 44 ARG B C 1
ATOM 4593 O O . ARG B 1 44 ? 20.641 -4.863 0.663 1 98.44 44 ARG B O 1
ATOM 4600 N N . GLY B 1 45 ? 22.234 -3.664 1.583 1 98.06 45 GLY B N 1
ATOM 4601 C CA . GLY B 1 45 ? 23.25 -4.297 0.762 1 98.06 45 GLY B CA 1
ATOM 4602 C C . GLY B 1 45 ? 23.391 -3.664 -0.609 1 98.06 45 GLY B C 1
ATOM 4603 O O . GLY B 1 45 ? 23.156 -2.465 -0.771 1 98.06 45 GLY B O 1
ATOM 4604 N N . THR B 1 46 ? 23.969 -4.438 -1.524 1 97.5 46 THR B N 1
ATOM 4605 C CA . THR B 1 46 ? 24.219 -3.916 -2.863 1 97.5 46 THR B CA 1
ATOM 4606 C C . THR B 1 46 ? 23.656 -4.859 -3.924 1 97.5 46 THR B C 1
ATOM 4608 O O . THR B 1 46 ? 24 -6.039 -3.961 1 97.5 46 THR B O 1
ATOM 4611 N N . ILE B 1 47 ? 22.797 -4.344 -4.738 1 98.31 47 ILE B N 1
ATOM 4612 C CA . ILE B 1 47 ? 22.328 -5.105 -5.895 1 98.31 47 ILE B CA 1
ATOM 4613 C C . ILE B 1 47 ? 23.406 -5.105 -6.977 1 98.31 47 ILE B C 1
ATOM 4615 O O . ILE B 1 47 ? 23.859 -4.043 -7.41 1 98.31 47 ILE B O 1
ATOM 4619 N N . PRO B 1 48 ? 23.797 -6.207 -7.398 1 97.38 48 PRO B N 1
ATOM 4620 C CA . PRO B 1 48 ? 24.797 -6.227 -8.469 1 97.38 48 PRO B CA 1
ATOM 4621 C C . PRO B 1 48 ? 24.328 -5.504 -9.727 1 97.38 48 PRO B C 1
ATOM 4623 O O . PRO B 1 48 ? 23.156 -5.59 -10.094 1 97.38 48 PRO B O 1
ATOM 4626 N N . LYS B 1 49 ? 25.203 -4.887 -10.391 1 94.62 49 LYS B N 1
ATOM 4627 C CA . LYS B 1 49 ? 24.859 -4.117 -11.586 1 94.62 49 LYS B CA 1
ATOM 4628 C C . LYS B 1 49 ? 24.344 -5.027 -12.695 1 94.62 49 LYS B C 1
ATOM 4630 O O . LYS B 1 49 ? 23.594 -4.586 -13.562 1 94.62 49 LYS B O 1
ATOM 4635 N N . GLU B 1 50 ? 24.781 -6.293 -12.625 1 95.5 50 GLU B N 1
ATOM 4636 C CA . GLU B 1 50 ? 24.375 -7.285 -13.617 1 95.5 50 GLU B CA 1
ATOM 4637 C C . GLU B 1 50 ? 22.875 -7.562 -13.531 1 95.5 50 GLU B C 1
ATOM 4639 O O . GLU B 1 50 ? 22.266 -8.039 -14.492 1 95.5 50 GLU B O 1
ATOM 4644 N N . VAL B 1 51 ? 22.328 -7.305 -12.352 1 98 51 VAL B N 1
ATOM 4645 C CA . VAL B 1 51 ? 20.891 -7.508 -12.172 1 98 51 VAL B CA 1
ATOM 4646 C C . VAL B 1 51 ? 20.125 -6.309 -12.734 1 98 51 VAL B C 1
ATOM 4648 O O . VAL B 1 51 ? 19.969 -5.293 -12.047 1 98 51 VAL B O 1
ATOM 4651 N N . ASP B 1 52 ? 19.75 -6.383 -13.945 1 97.56 52 ASP B N 1
ATOM 4652 C CA . ASP B 1 52 ? 19.047 -5.332 -14.68 1 97.56 52 ASP B CA 1
ATOM 4653 C C . ASP B 1 52 ? 17.844 -5.887 -15.422 1 97.56 52 ASP B C 1
ATOM 4655 O O . ASP B 1 52 ? 17.984 -6.535 -16.469 1 97.56 52 ASP B O 1
ATOM 4659 N N . GLY B 1 53 ? 16.656 -5.656 -14.922 1 97.88 53 GLY B N 1
ATOM 4660 C CA . GLY B 1 53 ? 15.414 -6.195 -15.438 1 97.88 53 GLY B CA 1
ATOM 4661 C C . GLY B 1 53 ? 14.266 -6.094 -14.445 1 97.88 53 GLY B C 1
ATOM 4662 O O . GLY B 1 53 ? 14.25 -5.199 -13.594 1 97.88 53 GLY B O 1
ATOM 4663 N N . THR B 1 54 ? 13.258 -6.844 -14.648 1 98.5 54 THR B N 1
ATOM 4664 C CA . THR B 1 54 ? 12.078 -6.793 -13.789 1 98.5 54 THR B CA 1
ATOM 4665 C C . THR B 1 54 ? 11.68 -8.195 -13.336 1 98.5 54 THR B C 1
ATOM 4667 O O . THR B 1 54 ? 11.617 -9.125 -14.148 1 98.5 54 THR B O 1
ATOM 4670 N N . TYR B 1 55 ? 11.57 -8.398 -12.07 1 98.25 55 TYR B N 1
ATOM 4671 C CA . TYR B 1 55 ? 10.953 -9.594 -11.5 1 98.25 55 TYR B CA 1
ATOM 4672 C C . TYR B 1 55 ? 9.445 -9.414 -11.352 1 98.25 55 TYR B C 1
ATOM 4674 O O . TYR B 1 55 ? 8.992 -8.516 -10.648 1 98.25 55 TYR B O 1
ATOM 4682 N N . TYR B 1 56 ? 8.656 -10.211 -12.102 1 98.44 56 TYR B N 1
ATOM 4683 C CA . TYR B 1 56 ? 7.199 -10.227 -11.992 1 98.44 56 TYR B CA 1
ATOM 4684 C C . TYR B 1 56 ? 6.727 -11.422 -11.18 1 98.44 56 TYR B C 1
ATOM 4686 O O . TYR B 1 56 ? 7.266 -12.523 -11.312 1 98.44 56 TYR B O 1
ATOM 4694 N N . ARG B 1 57 ? 5.715 -11.195 -10.391 1 97.5 57 ARG B N 1
ATOM 4695 C CA . ARG B 1 57 ? 5.148 -12.266 -9.57 1 97.5 57 ARG B CA 1
ATOM 4696 C C . ARG B 1 57 ? 3.633 -12.125 -9.469 1 97.5 57 ARG B C 1
ATOM 4698 O O . ARG B 1 57 ? 3.098 -11.023 -9.531 1 97.5 57 ARG B O 1
ATOM 4705 N N . CYS B 1 58 ? 3.029 -13.273 -9.367 1 96.06 58 CYS B N 1
ATOM 4706 C CA . CYS B 1 58 ? 1.577 -13.328 -9.25 1 96.06 58 CYS B CA 1
ATOM 4707 C C . CYS B 1 58 ? 1.158 -13.891 -7.898 1 96.06 58 CYS B C 1
ATOM 4709 O O . CYS B 1 58 ? 1.769 -14.836 -7.398 1 96.06 58 CYS B O 1
ATOM 4711 N N . MET B 1 59 ? 0.137 -13.305 -7.281 1 94.88 59 MET B N 1
ATOM 4712 C CA . MET B 1 59 ? -0.417 -13.867 -6.055 1 94.88 59 MET B CA 1
ATOM 4713 C C . MET B 1 59 ? -1.94 -13.805 -6.066 1 94.88 59 MET B C 1
ATOM 4715 O O . MET B 1 59 ? -2.523 -12.859 -6.594 1 94.88 59 MET B O 1
ATOM 4719 N N . PRO B 1 60 ? -2.586 -14.836 -5.555 1 95.69 60 PRO B N 1
ATOM 4720 C CA . PRO B 1 60 ? -4.031 -14.75 -5.332 1 95.69 60 PRO B CA 1
ATOM 4721 C C . PRO B 1 60 ? -4.391 -13.883 -4.129 1 95.69 60 PRO B C 1
ATOM 4723 O O . PRO B 1 60 ? -3.84 -14.062 -3.041 1 95.69 60 PRO B O 1
ATOM 4726 N N . ASP B 1 61 ? -5.184 -12.93 -4.312 1 96.56 61 ASP B N 1
ATOM 4727 C CA . ASP B 1 61 ? -5.652 -12.055 -3.244 1 96.56 61 ASP B CA 1
ATOM 4728 C C . ASP B 1 61 ? -7.176 -11.953 -3.242 1 96.56 61 ASP B C 1
ATOM 4730 O O . ASP B 1 61 ? -7.766 -11.375 -4.156 1 96.56 61 ASP B O 1
ATOM 4734 N N . ALA B 1 62 ? -7.852 -12.523 -2.23 1 95.06 62 ALA B N 1
ATOM 4735 C CA . ALA B 1 62 ? -9.312 -12.508 -2.152 1 95.06 62 ALA B CA 1
ATOM 4736 C C . ALA B 1 62 ? -9.828 -11.102 -1.844 1 95.06 62 ALA B C 1
ATOM 4738 O O . ALA B 1 62 ? -9.781 -10.656 -0.696 1 95.06 62 ALA B O 1
ATOM 4739 N N . LEU B 1 63 ? -10.422 -10.484 -2.795 1 97.06 63 LEU B N 1
ATOM 4740 C CA . LEU B 1 63 ? -10.914 -9.125 -2.611 1 97.06 63 LEU B CA 1
ATOM 4741 C C . LEU B 1 63 ? -12.242 -9.117 -1.86 1 97.06 63 LEU B C 1
ATOM 4743 O O . LEU B 1 63 ? -12.609 -8.109 -1.249 1 97.06 63 LEU B O 1
ATOM 4747 N N . TRP B 1 64 ? -12.945 -10.266 -1.946 1 97.5 64 TRP B N 1
ATOM 4748 C CA . TRP B 1 64 ? -14.266 -10.398 -1.337 1 97.5 64 TRP B CA 1
ATOM 4749 C C . TRP B 1 64 ? -14.367 -11.68 -0.518 1 97.5 64 TRP B C 1
ATOM 4751 O O . TRP B 1 64 ? -13.734 -12.688 -0.849 1 97.5 64 TRP B O 1
ATOM 4761 N N . ALA B 1 65 ? -15.133 -11.602 0.541 1 96.44 65 ALA B N 1
ATOM 4762 C CA . ALA B 1 65 ? -15.43 -12.82 1.279 1 96.44 65 ALA B CA 1
ATOM 4763 C C . ALA B 1 65 ? -16.141 -13.836 0.391 1 96.44 65 ALA B C 1
ATOM 4765 O O . ALA B 1 65 ? -17.078 -13.492 -0.332 1 96.44 65 ALA B O 1
ATOM 4766 N N . PRO B 1 66 ? -15.602 -15.078 0.441 1 94.62 66 PRO B N 1
ATOM 4767 C CA . PRO B 1 66 ? -16.297 -16.094 -0.358 1 94.62 66 PRO B CA 1
ATOM 4768 C C . PRO B 1 66 ? -17.719 -16.359 0.119 1 94.62 66 PRO B C 1
ATOM 4770 O O . PRO B 1 66 ? -18 -16.281 1.319 1 94.62 66 PRO B O 1
ATOM 4773 N N . GLN B 1 67 ? -18.562 -16.656 -0.828 1 91.12 67 GLN B N 1
ATOM 4774 C CA . GLN B 1 67 ? -19.953 -16.969 -0.485 1 91.12 67 GLN B CA 1
ATOM 4775 C C . GLN B 1 67 ? -20.078 -18.359 0.124 1 91.12 67 GLN B C 1
ATOM 4777 O O . GLN B 1 67 ? -20.969 -18.609 0.935 1 91.12 67 GLN B O 1
ATOM 4782 N N . TYR B 1 68 ? -19.188 -19.188 -0.311 1 92.19 68 TYR B N 1
ATOM 4783 C CA . TYR B 1 68 ? -19.172 -20.547 0.204 1 92.19 68 TYR B CA 1
ATOM 4784 C C . TYR B 1 68 ? -18 -20.766 1.153 1 92.19 68 TYR B C 1
ATOM 4786 O O . TYR B 1 68 ? -16.844 -20.531 0.788 1 92.19 68 TYR B O 1
ATOM 4794 N N . GLU B 1 69 ? -18.188 -21.281 2.328 1 84.94 69 GLU B N 1
ATOM 4795 C CA . GLU B 1 69 ? -17.203 -21.391 3.402 1 84.94 69 GLU B CA 1
ATOM 4796 C C . GLU B 1 69 ? -16.109 -22.391 3.051 1 84.94 69 GLU B C 1
ATOM 4798 O O . GLU B 1 69 ? -14.984 -22.312 3.57 1 84.94 69 GLU B O 1
ATOM 4803 N N . ASP B 1 70 ? -16.438 -23.297 2.203 1 86 70 ASP B N 1
ATOM 4804 C CA . ASP B 1 70 ? -15.469 -24.344 1.914 1 86 70 ASP B CA 1
ATOM 4805 C C . ASP B 1 70 ? -14.656 -24.016 0.659 1 86 70 ASP B C 1
ATOM 4807 O O . ASP B 1 70 ? -14.039 -24.906 0.068 1 86 70 ASP B O 1
ATOM 4811 N N . ASP B 1 71 ? -14.773 -22.797 0.203 1 89.38 71 ASP B N 1
ATOM 4812 C CA . ASP B 1 71 ? -13.953 -22.406 -0.936 1 89.38 71 ASP B CA 1
ATOM 4813 C C . ASP B 1 71 ? -12.461 -22.453 -0.583 1 89.38 71 ASP B C 1
ATOM 4815 O O . ASP B 1 71 ? -12.102 -22.5 0.594 1 89.38 71 ASP B O 1
ATOM 4819 N N . VAL B 1 72 ? -11.656 -22.5 -1.644 1 88.62 72 VAL B N 1
ATOM 4820 C CA . VAL B 1 72 ? -10.227 -22.672 -1.426 1 88.62 72 VAL B CA 1
ATOM 4821 C C . VAL B 1 72 ? -9.508 -21.344 -1.639 1 88.62 72 VAL B C 1
ATOM 4823 O O . VAL B 1 72 ? -10.016 -20.453 -2.344 1 88.62 72 VAL B O 1
ATOM 4826 N N . PHE B 1 73 ? -8.305 -21.156 -1.079 1 83.75 73 PHE B N 1
ATOM 4827 C CA . PHE B 1 73 ? -7.582 -19.891 -1.02 1 83.75 73 PHE B CA 1
ATOM 4828 C C . PHE B 1 73 ? -7.086 -19.484 -2.402 1 83.75 73 PHE B C 1
ATOM 4830 O O . PHE B 1 73 ? -6.859 -18.297 -2.664 1 83.75 73 PHE B O 1
ATOM 4837 N N . ILE B 1 74 ? -6.965 -20.391 -3.336 1 89.62 74 ILE B N 1
ATOM 4838 C CA . ILE B 1 74 ? -6.383 -20.078 -4.637 1 89.62 74 ILE B CA 1
ATOM 4839 C C . ILE B 1 74 ? -7.453 -19.5 -5.562 1 89.62 74 ILE B C 1
ATOM 4841 O O . ILE B 1 74 ? -7.203 -19.297 -6.75 1 89.62 74 ILE B O 1
ATOM 4845 N N . ASN B 1 75 ? -8.633 -19.266 -5.012 1 94.38 75 ASN B N 1
ATOM 4846 C CA . ASN B 1 75 ? -9.711 -18.641 -5.785 1 94.38 75 ASN B CA 1
ATOM 4847 C C . ASN B 1 75 ? -9.641 -17.125 -5.73 1 94.38 75 ASN B C 1
ATOM 4849 O O . ASN B 1 75 ? -10.523 -16.438 -6.254 1 94.38 75 ASN B O 1
ATOM 4853 N N . GLY B 1 76 ? -8.641 -16.531 -5.121 1 95.62 76 GLY B N 1
ATOM 4854 C CA . GLY B 1 76 ? -8.469 -15.094 -5.039 1 95.62 76 GLY B CA 1
ATOM 4855 C C . GLY B 1 76 ? -8.086 -14.461 -6.363 1 95.62 76 GLY B C 1
ATOM 4856 O O . GLY B 1 76 ? -7.594 -15.148 -7.266 1 95.62 76 GLY B O 1
ATOM 4857 N N . ASP B 1 77 ? -8.297 -13.188 -6.5 1 97.62 77 ASP B N 1
ATOM 4858 C CA . ASP B 1 77 ? -8 -12.445 -7.719 1 97.62 77 ASP B CA 1
ATOM 4859 C C . ASP B 1 77 ? -6.492 -12.328 -7.934 1 97.62 77 ASP B C 1
ATOM 4861 O O . ASP B 1 77 ? -5.727 -12.266 -6.969 1 97.62 77 ASP B O 1
ATOM 4865 N N . GLY B 1 78 ? -6.109 -12.344 -9.227 1 98.12 78 GLY B N 1
ATOM 4866 C CA . GLY B 1 78 ? -4.691 -12.219 -9.531 1 98.12 78 GLY B CA 1
ATOM 4867 C C . GLY B 1 78 ? -4.148 -10.82 -9.305 1 98.12 78 GLY B C 1
ATOM 4868 O O . GLY B 1 78 ? -4.617 -9.859 -9.922 1 98.12 78 GLY B O 1
ATOM 4869 N N . ALA B 1 79 ? -3.23 -10.688 -8.422 1 98.06 79 ALA B N 1
ATOM 4870 C CA . ALA B 1 79 ? -2.441 -9.477 -8.203 1 98.06 79 ALA B CA 1
ATOM 4871 C C . ALA B 1 79 ? -1.019 -9.648 -8.727 1 98.06 79 ALA B C 1
ATOM 4873 O O . ALA B 1 79 ? -0.31 -10.57 -8.32 1 98.06 79 ALA B O 1
ATOM 4874 N N . ILE B 1 80 ? -0.609 -8.727 -9.594 1 98.56 80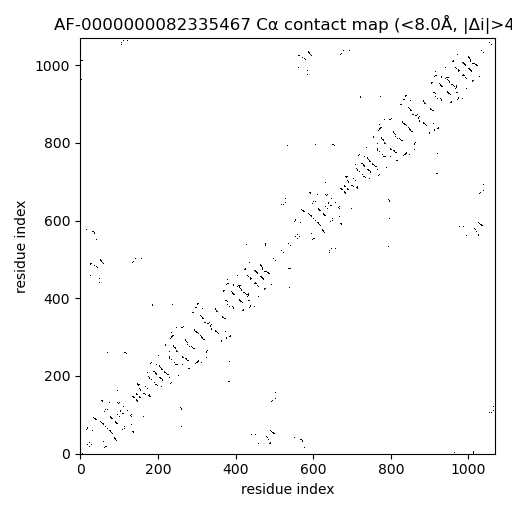 ILE B N 1
ATOM 4875 C CA . ILE B 1 80 ? 0.714 -8.82 -10.203 1 98.56 80 ILE B CA 1
ATOM 4876 C C . ILE B 1 80 ? 1.649 -7.797 -9.562 1 98.56 80 ILE B C 1
ATOM 4878 O O . ILE B 1 80 ? 1.323 -6.609 -9.492 1 98.56 80 ILE B O 1
ATOM 4882 N N . ASP B 1 81 ? 2.77 -8.273 -9.062 1 97.81 81 ASP B N 1
ATOM 4883 C CA . ASP B 1 81 ? 3.852 -7.426 -8.578 1 97.81 81 ASP B CA 1
ATOM 4884 C C . ASP B 1 81 ? 4.961 -7.297 -9.625 1 97.81 81 ASP B C 1
ATOM 4886 O O . ASP B 1 81 ? 5.293 -8.266 -10.305 1 97.81 81 ASP B O 1
ATOM 4890 N N . ALA B 1 82 ? 5.461 -6.152 -9.734 1 98.62 82 ALA B N 1
ATOM 4891 C CA . ALA B 1 82 ? 6.66 -5.891 -10.523 1 98.62 82 ALA B CA 1
ATOM 4892 C C . ALA B 1 82 ? 7.738 -5.215 -9.688 1 98.62 82 ALA B C 1
ATOM 4894 O O . ALA B 1 82 ? 7.477 -4.207 -9.023 1 98.62 82 ALA B O 1
ATOM 4895 N N . ILE B 1 83 ? 8.922 -5.773 -9.617 1 98.5 83 ILE B N 1
ATOM 4896 C CA . ILE B 1 83 ? 10.117 -5.176 -9.039 1 98.5 83 ILE B CA 1
ATOM 4897 C C . ILE B 1 83 ? 11.125 -4.871 -10.148 1 98.5 83 ILE B C 1
ATOM 4899 O O . ILE B 1 83 ? 11.828 -5.766 -10.617 1 98.5 83 ILE B O 1
ATOM 4903 N N . ARG B 1 84 ? 11.195 -3.705 -10.531 1 98.31 84 ARG B N 1
ATOM 4904 C CA . ARG B 1 84 ? 12.117 -3.311 -11.594 1 98.31 84 ARG B CA 1
ATOM 4905 C C . ARG B 1 84 ? 13.445 -2.826 -11.016 1 98.31 84 ARG B C 1
ATOM 4907 O O . ARG B 1 84 ? 13.477 -1.894 -10.211 1 98.31 84 ARG B O 1
ATOM 4914 N N . ILE B 1 85 ? 14.5 -3.418 -11.406 1 98.12 85 ILE B N 1
ATOM 4915 C CA . ILE B 1 85 ? 15.836 -3.131 -10.891 1 98.12 85 ILE B CA 1
ATOM 4916 C C . ILE B 1 85 ? 16.703 -2.541 -12 1 98.12 85 ILE B C 1
ATOM 4918 O O . ILE B 1 85 ? 16.781 -3.098 -13.102 1 98.12 85 ILE B O 1
ATOM 4922 N N . HIS B 1 86 ? 17.266 -1.477 -11.781 1 96.06 86 HIS B N 1
ATOM 4923 C CA . HIS B 1 86 ? 18.188 -0.803 -12.688 1 96.06 86 HIS B CA 1
ATOM 4924 C C . HIS B 1 86 ? 19.234 -0.001 -11.914 1 96.06 86 HIS B C 1
ATOM 4926 O O . HIS B 1 86 ? 18.891 0.764 -11.008 1 96.06 86 HIS B O 1
ATOM 4932 N N . ASP B 1 87 ? 20.453 -0.2 -12.18 1 93.94 87 ASP B N 1
ATOM 4933 C CA . ASP B 1 87 ? 21.578 0.529 -11.594 1 93.94 87 ASP B CA 1
ATOM 4934 C C . ASP B 1 87 ? 21.547 0.454 -10.07 1 93.94 87 ASP B C 1
ATOM 4936 O O . ASP B 1 87 ? 21.734 1.464 -9.391 1 93.94 87 ASP B O 1
ATOM 4940 N N . GLY B 1 88 ? 21.203 -0.637 -9.609 1 96.12 88 GLY B N 1
ATOM 4941 C CA . GLY B 1 88 ? 21.281 -0.912 -8.18 1 96.12 88 GLY B CA 1
ATOM 4942 C C . GLY B 1 88 ? 20.062 -0.431 -7.418 1 96.12 88 GLY B C 1
ATOM 4943 O O . GLY B 1 88 ? 19.984 -0.57 -6.195 1 96.12 88 GLY B O 1
ATOM 4944 N N . HIS B 1 89 ? 19.094 0.166 -8.109 1 97.06 89 HIS B N 1
ATOM 4945 C CA . HIS B 1 89 ? 17.859 0.633 -7.48 1 97.06 89 HIS B CA 1
ATOM 4946 C C . HIS B 1 89 ? 16.672 -0.258 -7.852 1 97.06 89 HIS B C 1
ATOM 4948 O O . HIS B 1 89 ? 16.703 -0.917 -8.898 1 97.06 89 HIS B O 1
ATOM 4954 N N . ALA B 1 90 ? 15.727 -0.325 -6.992 1 98.38 90 ALA B N 1
ATOM 4955 C CA . ALA B 1 90 ? 14.547 -1.154 -7.211 1 98.38 90 ALA B CA 1
ATOM 4956 C C . ALA B 1 90 ? 13.266 -0.344 -7.023 1 98.38 90 ALA B C 1
ATOM 4958 O O . ALA B 1 90 ? 13.125 0.38 -6.035 1 98.38 90 ALA B O 1
ATOM 4959 N N . ASP B 1 91 ? 12.406 -0.369 -7.977 1 98.56 91 ASP B N 1
ATOM 4960 C CA . ASP B 1 91 ? 11.055 0.184 -7.91 1 98.56 91 ASP B CA 1
ATOM 4961 C C . ASP B 1 91 ? 10.008 -0.925 -7.875 1 98.56 91 ASP B C 1
ATOM 4963 O O . ASP B 1 91 ? 10.188 -1.974 -8.5 1 98.56 91 ASP B O 1
ATOM 4967 N N . PHE B 1 92 ? 8.953 -0.684 -7.141 1 98.69 92 PHE B N 1
ATOM 4968 C CA . PHE B 1 92 ? 7.906 -1.679 -6.957 1 98.69 92 PHE B CA 1
ATOM 4969 C C . PHE B 1 92 ? 6.57 -1.156 -7.465 1 98.69 92 PHE B C 1
ATOM 4971 O O . PHE B 1 92 ? 6.258 0.026 -7.309 1 98.69 92 PHE B O 1
ATOM 4978 N N . LYS B 1 93 ? 5.746 -2.078 -8.039 1 98.75 93 LYS B N 1
ATOM 4979 C CA . LYS B 1 93 ? 4.367 -1.791 -8.422 1 98.75 93 LYS B CA 1
ATOM 4980 C C . LYS B 1 93 ? 3.5 -3.043 -8.336 1 98.75 93 LYS B C 1
ATOM 4982 O O . LYS B 1 93 ? 3.945 -4.141 -8.672 1 98.75 93 LYS B O 1
ATOM 4987 N N . GLN B 1 94 ? 2.277 -2.904 -7.887 1 98.44 94 GLN B N 1
ATOM 4988 C CA . GLN B 1 94 ? 1.3 -3.986 -7.832 1 98.44 94 GLN B CA 1
ATOM 4989 C C . GLN B 1 94 ? -0.04 -3.549 -8.414 1 98.44 94 GLN B C 1
ATOM 4991 O O . GLN B 1 94 ? -0.538 -2.467 -8.094 1 98.44 94 GLN B O 1
ATOM 4996 N N . LYS B 1 95 ? -0.634 -4.309 -9.242 1 98.62 95 LYS B N 1
ATOM 4997 C CA . LYS B 1 95 ? -1.971 -4.113 -9.805 1 98.62 95 LYS B CA 1
ATOM 4998 C C . LYS B 1 95 ? -2.715 -5.441 -9.914 1 98.62 95 LYS B C 1
ATOM 5000 O O . LYS B 1 95 ? -2.098 -6.492 -10.094 1 98.62 95 LYS B O 1
ATOM 5005 N N . TYR B 1 96 ? -4.004 -5.348 -9.828 1 98.75 96 TYR B N 1
ATOM 5006 C CA . TYR B 1 96 ? -4.828 -6.527 -10.078 1 98.75 96 TYR B CA 1
ATOM 5007 C C . TYR B 1 96 ? -5.047 -6.727 -11.57 1 98.75 96 TYR B C 1
ATOM 5009 O O . TYR B 1 96 ? -5.133 -5.758 -12.328 1 98.75 96 TYR B O 1
ATOM 5017 N N . VAL B 1 97 ? -5.125 -7.973 -11.969 1 98.81 97 VAL B N 1
ATOM 5018 C CA . VAL B 1 97 ? -5.57 -8.281 -13.32 1 98.81 97 VAL B CA 1
ATOM 5019 C C . VAL B 1 97 ? -7.059 -7.969 -13.461 1 98.81 97 VAL B C 1
ATOM 5021 O O . VAL B 1 97 ? -7.871 -8.398 -12.633 1 98.81 97 VAL B O 1
ATOM 5024 N N . ARG B 1 98 ? -7.391 -7.199 -14.477 1 98.69 98 ARG B N 1
ATOM 5025 C CA . ARG B 1 98 ? -8.781 -6.824 -14.68 1 98.69 98 ARG B CA 1
ATOM 5026 C C . ARG B 1 98 ? -9.531 -7.906 -15.453 1 98.69 98 ARG B C 1
ATOM 5028 O O . ARG B 1 98 ? -10.016 -7.664 -16.562 1 98.69 98 ARG B O 1
ATOM 5035 N N . THR B 1 99 ? -9.75 -9.047 -14.828 1 98.62 99 THR B N 1
ATOM 5036 C CA . THR B 1 99 ? -10.531 -10.125 -15.414 1 98.62 99 THR B CA 1
ATOM 5037 C C . THR B 1 99 ? -12.016 -9.781 -15.414 1 98.62 99 THR B C 1
ATOM 5039 O O . THR B 1 99 ? -12.43 -8.797 -14.797 1 98.62 99 THR B O 1
ATOM 5042 N N . SER B 1 100 ? -12.797 -10.617 -16.156 1 98 100 SER B N 1
ATOM 5043 C CA . SER B 1 100 ? -14.25 -10.461 -16.094 1 98 100 SER B CA 1
ATOM 5044 C C . SER B 1 100 ? -14.766 -10.578 -14.664 1 98 100 SER B C 1
ATOM 5046 O O . SER B 1 100 ? -15.625 -9.805 -14.242 1 98 100 SER B O 1
ATOM 5048 N N . LYS B 1 101 ? -14.305 -11.547 -13.953 1 97.88 101 LYS B N 1
ATOM 5049 C CA . LYS B 1 101 ? -14.68 -11.719 -12.555 1 97.88 101 LYS B CA 1
ATOM 5050 C C . LYS B 1 101 ? -14.359 -10.469 -11.742 1 97.88 101 LYS B C 1
ATOM 5052 O O . LYS B 1 101 ? -15.203 -9.969 -11 1 97.88 101 LYS B O 1
ATOM 5057 N N . PHE B 1 102 ? -13.195 -9.961 -11.867 1 98.5 102 PHE B N 1
ATOM 5058 C CA . PHE B 1 102 ? -12.734 -8.812 -11.102 1 98.5 102 PHE B CA 1
ATOM 5059 C C . PHE B 1 102 ? -13.641 -7.605 -11.336 1 98.5 102 PHE B C 1
ATOM 5061 O O . PHE B 1 102 ? -14.141 -7.004 -10.383 1 98.5 102 PHE B O 1
ATOM 5068 N N . VAL B 1 103 ? -13.836 -7.215 -12.562 1 98.62 103 VAL B N 1
ATOM 5069 C CA . VAL B 1 103 ? -14.516 -5.961 -12.875 1 98.62 103 VAL B CA 1
ATOM 5070 C C . VAL B 1 103 ? -15.992 -6.066 -12.508 1 98.62 103 VAL B C 1
ATOM 5072 O O . VAL B 1 103 ? -16.594 -5.086 -12.07 1 98.62 103 VAL B O 1
ATOM 5075 N N . ILE B 1 104 ? -16.578 -7.234 -12.688 1 98.62 104 ILE B N 1
ATOM 5076 C CA . ILE B 1 104 ? -17.984 -7.438 -12.336 1 98.62 104 ILE B CA 1
ATOM 5077 C C . ILE B 1 104 ? -18.156 -7.336 -10.82 1 98.62 104 ILE B C 1
ATOM 5079 O O . ILE B 1 104 ? -19.047 -6.637 -10.336 1 98.62 104 ILE B O 1
ATOM 5083 N N . GLU B 1 105 ? -17.297 -8.031 -10.125 1 98.44 105 GLU B N 1
ATOM 5084 C CA . GLU B 1 105 ? -17.391 -8.008 -8.672 1 98.44 105 GLU B CA 1
ATOM 5085 C C . GLU B 1 105 ? -17.031 -6.637 -8.109 1 98.44 105 GLU B C 1
ATOM 5087 O O . GLU B 1 105 ? -17.562 -6.223 -7.078 1 98.44 105 GLU B O 1
ATOM 5092 N N . ARG B 1 106 ? -16.141 -5.945 -8.766 1 98.38 106 ARG B N 1
ATOM 5093 C CA . ARG B 1 106 ? -15.844 -4.566 -8.391 1 98.38 106 ARG B CA 1
ATOM 5094 C C . ARG B 1 106 ? -17.078 -3.688 -8.508 1 98.38 106 ARG B C 1
ATOM 5096 O O . ARG B 1 106 ? -17.359 -2.881 -7.617 1 98.38 106 ARG B O 1
ATOM 5103 N N . ALA B 1 107 ? -17.812 -3.811 -9.562 1 98.19 107 ALA B N 1
ATOM 5104 C CA . ALA B 1 107 ? -19.062 -3.064 -9.734 1 98.19 107 ALA B CA 1
ATOM 5105 C C . ALA B 1 107 ? -20.094 -3.465 -8.68 1 98.19 107 ALA B C 1
ATOM 5107 O O . ALA B 1 107 ? -20.781 -2.609 -8.125 1 98.19 107 ALA B O 1
ATOM 5108 N N . ALA B 1 108 ? -20.156 -4.754 -8.391 1 98.12 108 ALA B N 1
ATOM 5109 C CA . ALA B 1 108 ? -21.156 -5.285 -7.469 1 98.12 108 ALA B CA 1
ATOM 5110 C C . ALA B 1 108 ? -20.781 -4.988 -6.02 1 98.12 108 ALA B C 1
ATOM 5112 O O . ALA B 1 108 ? -21.625 -5.09 -5.125 1 98.12 108 ALA B O 1
ATOM 5113 N N . ARG B 1 109 ? -19.469 -4.781 -5.77 1 97.31 109 ARG B N 1
ATOM 5114 C CA . ARG B 1 109 ? -18.891 -4.582 -4.445 1 97.31 109 ARG B CA 1
ATOM 5115 C C . ARG B 1 109 ? -19.109 -5.801 -3.557 1 97.31 109 ARG B C 1
ATOM 5117 O O . ARG B 1 109 ? -19.406 -5.664 -2.367 1 97.31 109 ARG B O 1
ATOM 5124 N N . GLN B 1 110 ? -19.016 -6.914 -4.047 1 97.44 110 GLN B N 1
ATOM 5125 C CA . GLN B 1 110 ? -19.125 -8.211 -3.383 1 97.44 110 GLN B CA 1
ATOM 5126 C C . GLN B 1 110 ? -18.844 -9.352 -4.352 1 97.44 110 GLN B C 1
ATOM 5128 O O . GLN B 1 110 ? -18.734 -9.133 -5.562 1 97.44 110 GLN B O 1
ATOM 5133 N N . ALA B 1 111 ? -18.75 -10.547 -3.795 1 97.44 111 ALA B N 1
ATOM 5134 C CA . ALA B 1 111 ? -18.562 -11.727 -4.641 1 97.44 111 ALA B CA 1
ATOM 5135 C C . ALA B 1 111 ? -19.797 -11.977 -5.504 1 97.44 111 ALA B C 1
ATOM 5137 O O . ALA B 1 111 ? -20.922 -11.82 -5.043 1 97.44 111 ALA B O 1
ATOM 5138 N N . VAL B 1 112 ? -19.594 -12.281 -6.711 1 98.12 112 VAL B N 1
ATOM 5139 C CA . VAL B 1 112 ? -20.641 -12.672 -7.652 1 98.12 112 VAL B CA 1
ATOM 5140 C C . VAL B 1 112 ? -20.359 -14.078 -8.188 1 98.12 112 VAL B C 1
ATOM 5142 O O . VAL B 1 112 ? -21.281 -14.805 -8.555 1 98.12 112 VAL B O 1
ATOM 5145 N N . PHE B 1 113 ? -19.109 -14.445 -8.227 1 97.25 113 PHE B N 1
ATOM 5146 C CA . PHE B 1 113 ? -18.672 -15.781 -8.617 1 97.25 113 PHE B CA 1
ATOM 5147 C C . PHE B 1 113 ? -18.516 -16.672 -7.391 1 97.25 113 PHE B C 1
ATOM 5149 O O . PHE B 1 113 ? -18.188 -16.203 -6.301 1 97.25 113 PHE B O 1
ATOM 5156 N N . GLY B 1 114 ? -18.75 -17.969 -7.574 1 96.12 114 GLY B N 1
ATOM 5157 C CA . GLY B 1 114 ? -18.812 -18.906 -6.465 1 96.12 114 GLY B CA 1
ATOM 5158 C C . GLY B 1 114 ? -17.516 -19.656 -6.242 1 96.12 114 GLY B C 1
ATOM 5159 O O . GLY B 1 114 ? -16.438 -19.047 -6.191 1 96.12 114 GLY B O 1
ATOM 5160 N N . LYS B 1 115 ? -17.594 -20.984 -6.141 1 95.25 115 LYS B N 1
ATOM 5161 C CA . LYS B 1 115 ? -16.469 -21.844 -5.766 1 95.25 115 LYS B CA 1
ATOM 5162 C C . LYS B 1 115 ? -15.43 -21.922 -6.887 1 95.25 115 LYS B C 1
ATOM 5164 O O . LYS B 1 115 ? -15.781 -21.828 -8.062 1 95.25 115 LYS B O 1
ATOM 5169 N N . TYR B 1 116 ? -14.188 -22.188 -6.434 1 95.25 116 TYR B N 1
ATOM 5170 C CA . TYR B 1 116 ? -13.07 -22.406 -7.344 1 95.25 116 TYR B CA 1
ATOM 5171 C C . TYR B 1 116 ? -13.461 -23.391 -8.445 1 95.25 116 TYR B C 1
ATOM 5173 O O . TYR B 1 116 ? -13.805 -24.547 -8.164 1 95.25 116 TYR B O 1
ATOM 5181 N N . ARG B 1 117 ? -13.547 -22.906 -9.711 1 95.31 117 ARG B N 1
ATOM 5182 C CA . ARG B 1 117 ? -13.742 -23.672 -10.938 1 95.31 117 ARG B CA 1
ATOM 5183 C C . ARG B 1 117 ? -15.078 -24.422 -10.914 1 95.31 117 ARG B C 1
ATOM 5185 O O . ARG B 1 117 ? -15.172 -25.547 -11.391 1 95.31 117 ARG B O 1
ATOM 5192 N N . ASN B 1 118 ? -16.109 -23.875 -10.289 1 95.75 118 ASN B N 1
ATOM 5193 C CA . ASN B 1 118 ? -17.453 -24.438 -10.344 1 95.75 118 ASN B CA 1
ATOM 5194 C C . ASN B 1 118 ? -18.484 -23.375 -10.734 1 95.75 118 ASN B C 1
ATOM 5196 O O . ASN B 1 118 ? -19.047 -22.703 -9.867 1 95.75 118 ASN B O 1
ATOM 5200 N N . ARG B 1 119 ? -18.781 -23.328 -11.969 1 94.25 119 ARG B N 1
ATOM 5201 C CA . ARG B 1 119 ? -19.656 -22.297 -12.531 1 94.25 119 ARG B CA 1
ATOM 5202 C C . ARG B 1 119 ? -21.094 -22.469 -12.062 1 94.25 119 ARG B C 1
ATOM 5204 O O . ARG B 1 119 ? -21.891 -21.547 -12.141 1 94.25 119 ARG B O 1
ATOM 5211 N N . TYR B 1 120 ? -21.438 -23.641 -11.539 1 95.38 120 TYR B N 1
ATOM 5212 C CA . TYR B 1 120 ? -22.797 -23.906 -11.102 1 95.38 120 TYR B CA 1
ATOM 5213 C C . TYR B 1 120 ? -23.062 -23.281 -9.734 1 95.38 120 TYR B C 1
ATOM 5215 O O . TYR B 1 120 ? -24.203 -23.266 -9.258 1 95.38 120 TYR B O 1
ATOM 5223 N N . THR B 1 121 ? -22.031 -22.75 -9.148 1 96.75 121 THR B N 1
ATOM 5224 C CA . THR B 1 121 ? -22.172 -22.094 -7.859 1 96.75 121 THR B CA 1
ATOM 5225 C C . THR B 1 121 ? -22.188 -20.578 -8.031 1 96.75 121 THR B C 1
ATOM 5227 O O . THR B 1 121 ? -22.297 -19.844 -7.047 1 96.75 121 THR B O 1
ATOM 5230 N N . ASP B 1 122 ? -22.125 -20.094 -9.25 1 96.94 122 ASP B N 1
ATOM 5231 C CA . ASP B 1 122 ? -22.078 -18.672 -9.539 1 96.94 122 ASP B CA 1
ATOM 5232 C C . ASP B 1 122 ? -23.469 -18.047 -9.547 1 96.94 122 ASP B C 1
ATOM 5234 O O . ASP B 1 122 ? -24.469 -18.781 -9.594 1 96.94 122 ASP B O 1
ATOM 5238 N N . ASP B 1 123 ? -23.484 -16.656 -9.422 1 97.44 123 ASP B N 1
ATOM 5239 C CA . ASP B 1 123 ? -24.688 -15.953 -9.867 1 97.44 123 ASP B CA 1
ATOM 5240 C C . ASP B 1 123 ? -25.031 -16.312 -11.312 1 97.44 123 ASP B C 1
ATOM 5242 O O . ASP B 1 123 ? -24.156 -16.328 -12.18 1 97.44 123 ASP B O 1
ATOM 5246 N N . PRO B 1 124 ? -26.312 -16.641 -11.648 1 95.62 124 PRO B N 1
ATOM 5247 C CA . PRO B 1 124 ? -26.672 -17.078 -12.992 1 95.62 124 PRO B CA 1
ATOM 5248 C C . PRO B 1 124 ? -26.328 -16.047 -14.062 1 95.62 124 PRO B C 1
ATOM 5250 O O . PRO B 1 124 ? -26.125 -16.406 -15.227 1 95.62 124 PRO B O 1
ATOM 5253 N N . ARG B 1 125 ? -26.188 -14.867 -13.758 1 96.38 125 ARG B N 1
ATOM 5254 C CA . ARG B 1 125 ? -25.953 -13.812 -14.734 1 96.38 125 ARG B CA 1
ATOM 5255 C C . ARG B 1 125 ? -24.547 -13.922 -15.32 1 96.38 125 ARG B C 1
ATOM 5257 O O . ARG B 1 125 ? -24.266 -13.383 -16.391 1 96.38 125 ARG B O 1
ATOM 5264 N N . VAL B 1 126 ? -23.578 -14.641 -14.609 1 97.44 126 VAL B N 1
ATOM 5265 C CA . VAL B 1 126 ? -22.188 -14.664 -15.07 1 97.44 126 VAL B CA 1
ATOM 5266 C C . VAL B 1 126 ? -21.875 -16.016 -15.695 1 97.44 126 VAL B C 1
ATOM 5268 O O . VAL B 1 126 ? -20.703 -16.375 -15.859 1 97.44 126 VAL B O 1
ATOM 5271 N N . LYS B 1 127 ? -22.859 -16.781 -16.078 1 92.81 127 LYS B N 1
ATOM 5272 C CA . LYS B 1 127 ? -22.719 -18.141 -16.578 1 92.81 127 LYS B CA 1
ATOM 5273 C C . LYS B 1 127 ? -21.844 -18.172 -17.828 1 92.81 127 LYS B C 1
ATOM 5275 O O . LYS B 1 127 ? -21.172 -19.172 -18.094 1 92.81 127 LYS B O 1
ATOM 5280 N N . HIS B 1 128 ? -21.812 -17.109 -18.609 1 92.38 128 HIS B N 1
ATOM 5281 C CA . HIS B 1 128 ? -21.094 -17.109 -19.891 1 92.38 128 HIS B CA 1
ATOM 5282 C C . HIS B 1 128 ? -19.781 -16.328 -19.781 1 92.38 128 HIS B C 1
ATOM 5284 O O . HIS B 1 128 ? -19.062 -16.188 -20.781 1 92.38 128 HIS B O 1
ATOM 5290 N N . GLU B 1 129 ? -19.484 -15.828 -18.625 1 95.81 129 GLU B N 1
ATOM 5291 C CA . GLU B 1 129 ? -18.266 -15.055 -18.438 1 95.81 129 GLU B CA 1
ATOM 5292 C C . GLU B 1 129 ? -17.047 -15.969 -18.297 1 95.81 129 GLU B C 1
ATOM 5294 O O . GLU B 1 129 ? -17.172 -17.125 -17.891 1 95.81 129 GLU B O 1
ATOM 5299 N N . ILE B 1 130 ? -15.922 -15.461 -18.719 1 94.19 130 ILE B N 1
ATOM 5300 C CA . ILE B 1 130 ? -14.68 -16.156 -18.406 1 94.19 130 ILE B CA 1
ATOM 5301 C C . ILE B 1 130 ? -14.445 -16.125 -16.891 1 94.19 130 ILE B C 1
ATOM 5303 O O . ILE B 1 130 ? -14.367 -15.055 -16.281 1 94.19 130 ILE B O 1
ATOM 5307 N N . HIS B 1 131 ? -14.328 -17.234 -16.312 1 91.62 131 HIS B N 1
ATOM 5308 C CA . HIS B 1 131 ? -14.234 -17.391 -14.867 1 91.62 131 HIS B CA 1
ATOM 5309 C C . HIS B 1 131 ? -12.789 -17.297 -14.391 1 91.62 131 HIS B C 1
ATOM 5311 O O . HIS B 1 131 ? -12.453 -17.766 -13.305 1 91.62 131 HIS B O 1
ATOM 5317 N N . SER B 1 132 ? -12.031 -16.547 -15.023 1 94.44 132 SER B N 1
ATOM 5318 C CA . SER B 1 132 ? -10.609 -16.516 -14.719 1 94.44 132 SER B CA 1
ATOM 5319 C C . SER B 1 132 ? -10.32 -15.648 -13.5 1 94.44 132 SER B C 1
ATOM 5321 O O . SER B 1 132 ? -10.938 -14.602 -13.312 1 94.44 132 SER B O 1
ATOM 5323 N N . THR B 1 133 ? -9.375 -16.094 -12.641 1 96.75 133 THR B N 1
ATOM 5324 C CA . THR B 1 133 ? -8.773 -15.227 -11.633 1 96.75 133 THR B CA 1
ATOM 5325 C C . THR B 1 133 ? -7.41 -14.719 -12.102 1 96.75 133 THR B C 1
ATOM 5327 O O . THR B 1 133 ? -6.859 -13.781 -11.523 1 96.75 133 THR B O 1
ATOM 5330 N N . ALA B 1 134 ? -6.867 -15.32 -13.141 1 97.81 134 ALA B N 1
ATOM 5331 C CA . ALA B 1 134 ? -5.551 -14.969 -13.664 1 97.81 134 ALA B CA 1
ATOM 5332 C C . ALA B 1 134 ? -4.539 -14.789 -12.539 1 97.81 134 ALA B C 1
ATOM 5334 O O . ALA B 1 134 ? -3.834 -13.781 -12.484 1 97.81 134 ALA B O 1
ATOM 5335 N N . ASN B 1 135 ? -4.414 -15.773 -11.664 1 97.69 135 ASN B N 1
ATOM 5336 C CA . ASN B 1 135 ? -3.725 -15.531 -10.398 1 97.69 135 ASN B CA 1
ATOM 5337 C C . ASN B 1 135 ? -2.631 -16.562 -10.148 1 97.69 135 ASN B C 1
ATOM 5339 O O . ASN B 1 135 ? -2.146 -16.703 -9.023 1 97.69 135 ASN B O 1
ATOM 5343 N N . THR B 1 136 ? -2.264 -17.344 -11.141 1 97.31 136 THR B N 1
ATOM 5344 C CA . THR B 1 136 ? -1.381 -18.469 -10.844 1 97.31 136 THR B CA 1
ATOM 5345 C C . THR B 1 136 ? 0.056 -18.141 -11.242 1 97.31 136 THR B C 1
ATOM 5347 O O . THR B 1 136 ? 0.986 -18.359 -10.469 1 97.31 136 THR B O 1
ATOM 5350 N N . HIS B 1 137 ? 0.234 -17.688 -12.453 1 97.94 137 HIS B N 1
ATOM 5351 C CA . HIS B 1 137 ? 1.567 -17.391 -12.969 1 97.94 137 HIS B CA 1
ATOM 5352 C C . HIS B 1 137 ? 1.563 -16.125 -13.82 1 97.94 137 HIS B C 1
ATOM 5354 O O . HIS B 1 137 ? 0.498 -15.617 -14.164 1 97.94 137 HIS B O 1
ATOM 5360 N N . ILE B 1 138 ? 2.666 -15.531 -14.031 1 98.56 138 ILE B N 1
ATOM 5361 C CA . ILE B 1 138 ? 2.867 -14.383 -14.914 1 98.56 138 ILE B CA 1
ATOM 5362 C C . ILE B 1 138 ? 4.133 -14.586 -15.742 1 98.56 138 ILE B C 1
ATOM 5364 O O . ILE B 1 138 ? 5.219 -14.781 -15.195 1 98.56 138 ILE B O 1
ATOM 5368 N N . ILE B 1 139 ? 3.986 -14.555 -17.047 1 98.31 139 ILE B N 1
ATOM 5369 C CA . ILE B 1 139 ? 5.133 -14.773 -17.922 1 98.31 139 ILE B CA 1
ATOM 5370 C C . ILE B 1 139 ? 5.195 -13.664 -18.969 1 98.31 139 ILE B C 1
ATOM 5372 O O . ILE B 1 139 ? 4.297 -12.82 -19.047 1 98.31 139 ILE B O 1
ATOM 5376 N N . PHE B 1 140 ? 6.297 -13.625 -19.641 1 98.06 140 PHE B N 1
ATOM 5377 C CA . PHE B 1 140 ? 6.523 -12.648 -20.719 1 98.06 140 PHE B CA 1
ATOM 5378 C C . PHE B 1 140 ? 6.562 -13.344 -22.078 1 98.06 140 PHE B C 1
ATOM 5380 O O . PHE B 1 140 ? 7.336 -14.281 -22.281 1 98.06 140 PHE B O 1
ATOM 5387 N N . PHE B 1 141 ? 5.68 -12.961 -22.953 1 97.94 141 PHE B N 1
ATOM 5388 C CA . PHE B 1 141 ? 5.598 -13.523 -24.297 1 97.94 141 PHE B CA 1
ATOM 5389 C C . PHE B 1 141 ? 5.012 -12.516 -25.281 1 97.94 141 PHE B C 1
ATOM 5391 O O . PHE B 1 141 ? 4.082 -11.781 -24.938 1 97.94 141 PHE B O 1
ATOM 5398 N N . GLU B 1 142 ? 5.594 -12.391 -26.453 1 96.38 142 GLU B N 1
ATOM 5399 C CA . GLU B 1 142 ? 5.16 -11.469 -27.5 1 96.38 142 GLU B CA 1
ATOM 5400 C C . GLU B 1 142 ? 5.168 -10.023 -27 1 96.38 142 GLU B C 1
ATOM 5402 O O . GLU B 1 142 ? 4.203 -9.289 -27.203 1 96.38 142 GLU B O 1
ATOM 5407 N N . LYS B 1 143 ? 6.141 -9.688 -26.234 1 95.5 143 LYS B N 1
ATOM 5408 C CA . LYS B 1 143 ? 6.422 -8.336 -25.75 1 95.5 143 LYS B CA 1
ATOM 5409 C C . LYS B 1 143 ? 5.32 -7.844 -24.812 1 95.5 143 LYS B C 1
ATOM 5411 O O . LYS B 1 143 ? 5.016 -6.648 -24.781 1 95.5 143 LYS B O 1
ATOM 5416 N N . GLN B 1 144 ? 4.676 -8.758 -24.156 1 97.75 144 GLN B N 1
ATOM 5417 C CA . GLN B 1 144 ? 3.678 -8.438 -23.141 1 97.75 144 GLN B CA 1
ATOM 5418 C C . GLN B 1 144 ? 3.693 -9.469 -22.016 1 97.75 144 GLN B C 1
ATOM 5420 O O . GLN B 1 144 ? 4.328 -10.516 -22.141 1 97.75 144 GLN B O 1
ATOM 5425 N N . LEU B 1 145 ? 3.096 -9.102 -20.938 1 98.56 145 LEU B N 1
ATOM 5426 C CA . LEU B 1 145 ? 2.895 -10.055 -19.859 1 98.56 145 LEU B CA 1
ATOM 5427 C C . LEU B 1 145 ? 1.634 -10.883 -20.094 1 98.56 145 LEU B C 1
ATOM 5429 O O . LEU B 1 145 ? 0.635 -10.367 -20.594 1 98.56 145 LEU B O 1
ATOM 5433 N N . LEU B 1 146 ? 1.684 -12.117 -19.766 1 98.81 146 LEU B N 1
ATOM 5434 C CA . LEU B 1 146 ? 0.514 -12.984 -19.734 1 98.81 146 LEU B CA 1
ATOM 5435 C C . LEU B 1 146 ? 0.269 -13.523 -18.328 1 98.81 146 LEU B C 1
ATOM 5437 O O . LEU B 1 146 ? 1.085 -14.281 -17.797 1 98.81 146 LEU B O 1
ATOM 5441 N N . ALA B 1 147 ? -0.789 -13.078 -17.719 1 98.81 147 ALA B N 1
ATOM 5442 C CA . ALA B 1 147 ? -1.237 -13.664 -16.469 1 98.81 147 ALA B CA 1
ATOM 5443 C C . ALA B 1 147 ? -2.002 -14.969 -16.703 1 98.81 147 ALA B C 1
ATOM 5445 O O . ALA B 1 147 ? -2.93 -15 -17.516 1 98.81 147 ALA B O 1
ATOM 5446 N N . LEU B 1 148 ? -1.619 -16.016 -15.93 1 98.44 148 LEU B N 1
ATOM 5447 C CA . LEU B 1 148 ? -2.068 -17.344 -16.328 1 98.44 148 LEU B CA 1
ATOM 5448 C C . LEU B 1 148 ? -2.871 -18 -15.211 1 98.44 148 LEU B C 1
ATOM 5450 O O . LEU B 1 148 ? -2.623 -17.75 -14.031 1 98.44 148 LEU B O 1
ATOM 5454 N N . LYS B 1 149 ? -3.789 -18.781 -15.633 1 96.75 149 LYS B N 1
ATOM 5455 C CA . LYS B 1 149 ? -4.613 -19.688 -14.836 1 96.75 149 LYS B CA 1
ATOM 5456 C C . LYS B 1 149 ? -5.098 -20.859 -15.672 1 96.75 149 LYS B C 1
ATOM 5458 O O . LYS B 1 149 ? -5.441 -20.703 -16.844 1 96.75 149 LYS B O 1
ATOM 5463 N N . GLU B 1 150 ? -5.23 -22.062 -15.125 1 94.5 150 GLU B N 1
ATOM 5464 C CA . GLU B 1 150 ? -5.484 -23.281 -15.891 1 94.5 150 GLU B CA 1
ATOM 5465 C C . GLU B 1 150 ? -6.891 -23.281 -16.469 1 94.5 150 GLU B C 1
ATOM 5467 O O . GLU B 1 150 ? -7.156 -23.969 -17.469 1 94.5 150 GLU B O 1
ATOM 5472 N N . ASP B 1 151 ? -7.809 -22.578 -15.922 1 92.31 151 ASP B N 1
ATOM 5473 C CA . ASP B 1 151 ? -9.195 -22.766 -16.328 1 92.31 151 ASP B CA 1
ATOM 5474 C C . ASP B 1 151 ? -9.648 -21.641 -17.266 1 92.31 151 ASP B C 1
ATOM 5476 O O . ASP B 1 151 ? -10.844 -21.453 -17.469 1 92.31 151 ASP B O 1
ATOM 5480 N N . SER B 1 152 ? -8.688 -20.906 -17.766 1 95.94 152 SER B N 1
ATOM 5481 C CA . SER B 1 152 ? -9.062 -19.828 -18.672 1 95.94 152 SER B CA 1
ATOM 5482 C C . SER B 1 152 ? -7.926 -19.5 -19.641 1 95.94 152 SER B C 1
ATOM 5484 O O . SER B 1 152 ? -6.781 -19.906 -19.422 1 95.94 152 SER B O 1
ATOM 5486 N N . PRO B 1 153 ? -8.25 -18.766 -20.719 1 96.44 153 PRO B N 1
ATOM 5487 C CA . PRO B 1 153 ? -7.172 -18.156 -21.5 1 96.44 153 PRO B CA 1
ATOM 5488 C C . PRO B 1 153 ? -6.348 -17.156 -20.688 1 96.44 153 PRO B C 1
ATOM 5490 O O . PRO B 1 153 ? -6.816 -16.656 -19.656 1 96.44 153 PRO B O 1
ATOM 5493 N N . PRO B 1 154 ? -5.148 -16.906 -21.156 1 98.38 154 PRO B N 1
ATOM 5494 C CA . PRO B 1 154 ? -4.332 -15.891 -20.469 1 98.38 154 PRO B CA 1
ATOM 5495 C C . PRO B 1 154 ? -4.957 -14.5 -20.531 1 98.38 154 PRO B C 1
ATOM 5497 O O . PRO B 1 154 ? -5.777 -14.219 -21.406 1 98.38 154 PRO B O 1
ATOM 5500 N N . TYR B 1 155 ? -4.625 -13.672 -19.609 1 98.75 155 TYR B N 1
ATOM 5501 C CA . TYR B 1 155 ? -4.887 -12.234 -19.703 1 98.75 155 TYR B CA 1
ATOM 5502 C C . TYR B 1 155 ? -3.604 -11.469 -20 1 98.75 155 TYR B C 1
ATOM 5504 O O . TYR B 1 155 ? -2.602 -11.617 -19.297 1 98.75 155 TYR B O 1
ATOM 5512 N N . ALA B 1 156 ? -3.67 -10.68 -21.062 1 98.75 156 ALA B N 1
ATOM 5513 C CA . ALA B 1 156 ? -2.518 -9.875 -21.453 1 98.75 156 ALA B CA 1
ATOM 5514 C C . ALA B 1 156 ? -2.432 -8.594 -20.641 1 98.75 156 ALA B C 1
ATOM 5516 O O . ALA B 1 156 ? -3.453 -7.973 -20.328 1 98.75 156 ALA B O 1
ATOM 5517 N N . MET B 1 157 ? -1.174 -8.219 -20.281 1 98.56 157 MET B N 1
ATOM 5518 C CA . MET B 1 157 ? -0.917 -7.012 -19.516 1 98.56 157 MET B CA 1
ATOM 5519 C C . MET B 1 157 ? 0.288 -6.258 -20.062 1 98.56 157 MET B C 1
ATOM 5521 O O . MET B 1 157 ? 1.163 -6.852 -20.688 1 98.56 157 MET B O 1
ATOM 5525 N N . ASP B 1 158 ? 0.284 -4.953 -19.797 1 98.25 158 ASP B N 1
ATOM 5526 C CA . ASP B 1 158 ? 1.433 -4.113 -20.125 1 98.25 158 ASP B CA 1
ATOM 5527 C C . ASP B 1 158 ? 2.57 -4.32 -19.125 1 98.25 158 ASP B C 1
ATOM 5529 O O . ASP B 1 158 ? 2.359 -4.246 -17.922 1 98.25 158 ASP B O 1
ATOM 5533 N N . PRO B 1 159 ? 3.783 -4.535 -19.594 1 97.69 159 PRO B N 1
ATOM 5534 C CA . PRO B 1 159 ? 4.871 -4.867 -18.672 1 97.69 159 PRO B CA 1
ATOM 5535 C C . PRO B 1 159 ? 5.34 -3.664 -17.859 1 97.69 159 PRO B C 1
ATOM 5537 O O . PRO B 1 159 ? 6.023 -3.828 -16.844 1 97.69 159 PRO B O 1
ATOM 5540 N N . ASP B 1 160 ? 5.039 -2.416 -18.281 1 96.06 160 ASP B N 1
ATOM 5541 C CA . ASP B 1 160 ? 5.488 -1.225 -17.578 1 96.06 160 ASP B CA 1
ATOM 5542 C C . ASP B 1 160 ? 4.398 -0.705 -16.641 1 96.06 160 ASP B C 1
ATOM 5544 O O . ASP B 1 160 ? 4.652 -0.47 -15.453 1 96.06 160 ASP B O 1
ATOM 5548 N N . THR B 1 161 ? 3.195 -0.576 -17.172 1 96.69 161 THR B N 1
ATOM 5549 C CA . THR B 1 161 ? 2.127 0.044 -16.391 1 96.69 161 THR B CA 1
ATOM 5550 C C . THR B 1 161 ? 1.354 -1.007 -15.594 1 96.69 161 THR B C 1
ATOM 5552 O O . THR B 1 161 ? 0.61 -0.672 -14.672 1 96.69 161 THR B O 1
ATOM 5555 N N . LEU B 1 162 ? 1.424 -2.316 -16.016 1 98.19 162 LEU B N 1
ATOM 5556 C CA . LEU B 1 162 ? 0.682 -3.457 -15.492 1 98.19 162 LEU B CA 1
ATOM 5557 C C . LEU B 1 162 ? -0.806 -3.324 -15.797 1 98.19 162 LEU B C 1
ATOM 5559 O O . LEU B 1 162 ? -1.631 -4.016 -15.195 1 98.19 162 LEU B O 1
ATOM 5563 N N . GLU B 1 163 ? -1.172 -2.445 -16.672 1 98.12 163 GLU B N 1
ATOM 5564 C CA . GLU B 1 163 ? -2.564 -2.365 -17.109 1 98.12 163 GLU B CA 1
ATOM 5565 C C . GLU B 1 163 ? -2.979 -3.621 -17.859 1 98.12 163 GLU B C 1
ATOM 5567 O O . GLU B 1 163 ? -2.199 -4.16 -18.656 1 98.12 163 GLU B O 1
ATOM 5572 N N . THR B 1 164 ? -4.172 -4.062 -17.625 1 98.75 164 THR B N 1
ATOM 5573 C CA . THR B 1 164 ? -4.699 -5.234 -18.297 1 98.75 164 THR B CA 1
ATOM 5574 C C . THR B 1 164 ? -5.223 -4.863 -19.688 1 98.75 164 THR B C 1
ATOM 5576 O O . THR B 1 164 ? -6.004 -3.922 -19.828 1 98.75 164 THR B O 1
ATOM 5579 N N . LYS B 1 165 ? -4.777 -5.551 -20.656 1 98.31 165 LYS B N 1
ATOM 5580 C CA . LYS B 1 165 ? -5.27 -5.363 -22.016 1 98.31 165 LYS B CA 1
ATOM 5581 C C . LYS B 1 165 ? -6.535 -6.176 -22.266 1 98.31 165 LYS B C 1
ATOM 5583 O O . LYS B 1 165 ? -7.414 -5.754 -23.016 1 98.31 165 LYS B O 1
ATOM 5588 N N . GLY B 1 166 ? -6.602 -7.348 -21.641 1 98 166 GLY B N 1
ATOM 5589 C CA . GLY B 1 166 ? -7.754 -8.227 -21.766 1 98 166 GLY B CA 1
ATOM 5590 C C . GLY B 1 166 ? -7.379 -9.68 -21.984 1 98 166 GLY B C 1
ATOM 5591 O O . GLY B 1 166 ? -6.199 -10.031 -21.938 1 98 166 GLY B O 1
ATOM 5592 N N . ALA B 1 167 ? -8.398 -10.516 -22.141 1 97.69 167 ALA B N 1
ATOM 5593 C CA . ALA B 1 167 ? -8.164 -11.922 -22.469 1 97.69 167 ALA B CA 1
ATOM 5594 C C . ALA B 1 167 ? -7.387 -12.07 -23.766 1 97.69 167 ALA B C 1
ATOM 5596 O O . ALA B 1 167 ? -7.633 -11.344 -24.734 1 97.69 167 ALA B O 1
ATOM 5597 N N . TYR B 1 168 ? -6.473 -12.984 -23.766 1 98.12 168 TYR B N 1
ATOM 5598 C CA . TYR B 1 168 ? -5.586 -13.172 -24.906 1 98.12 168 TYR B CA 1
ATOM 5599 C C . TYR B 1 168 ? -5.773 -14.555 -25.516 1 98.12 168 TYR B C 1
ATOM 5601 O O . TYR B 1 168 ? -5.758 -15.562 -24.797 1 98.12 168 TYR B O 1
ATOM 5609 N N . ASP B 1 169 ? -5.996 -14.586 -26.844 1 97.56 169 ASP B N 1
ATOM 5610 C CA . ASP B 1 169 ? -6.266 -15.859 -27.516 1 97.56 169 ASP B CA 1
ATOM 5611 C C . ASP B 1 169 ? -5.293 -16.094 -28.656 1 97.56 169 ASP B C 1
ATOM 5613 O O . ASP B 1 169 ? -5.613 -16.812 -29.609 1 97.56 169 ASP B O 1
ATOM 5617 N N . PHE B 1 170 ? -4.133 -15.383 -28.609 1 98.12 170 PHE B N 1
ATOM 5618 C CA . PHE B 1 170 ? -3.096 -15.539 -29.625 1 98.12 170 PHE B CA 1
ATOM 5619 C C . PHE B 1 170 ? -3.621 -15.164 -31 1 98.12 170 PHE B C 1
ATOM 5621 O O . PHE B 1 170 ? -3.469 -15.93 -31.969 1 98.12 170 PHE B O 1
ATOM 5628 N N . HIS B 1 171 ? -4.254 -14.055 -31.062 1 97.38 171 HIS B N 1
ATOM 5629 C CA . HIS B 1 171 ? -4.773 -13.477 -32.312 1 97.38 171 HIS B CA 1
ATOM 5630 C C . HIS B 1 171 ? -5.832 -14.367 -32.938 1 97.38 171 HIS B C 1
ATOM 5632 O O . HIS B 1 171 ? -5.859 -14.539 -34.156 1 97.38 171 HIS B O 1
ATOM 5638 N N . GLY B 1 172 ? -6.531 -15.031 -32.094 1 97.88 172 GLY B N 1
ATOM 5639 C CA . GLY B 1 172 ? -7.637 -15.859 -32.531 1 97.88 172 GLY B CA 1
ATOM 5640 C C . GLY B 1 172 ? -7.234 -17.297 -32.812 1 97.88 172 GLY B C 1
ATOM 5641 O O . GLY B 1 172 ? -8.062 -18.109 -33.219 1 97.88 172 GLY B O 1
ATOM 5642 N N . GLN B 1 173 ? -6.012 -17.656 -32.5 1 98.38 173 GLN B N 1
ATOM 5643 C CA . GLN B 1 173 ? -5.469 -18.938 -32.906 1 98.38 173 GLN B CA 1
ATOM 5644 C C . GLN B 1 173 ? -5.637 -20 -31.812 1 98.38 173 GLN B C 1
ATOM 5646 O O . GLN B 1 173 ? -5.484 -21.188 -32.062 1 98.38 173 GLN B O 1
ATOM 5651 N N . TYR B 1 174 ? -5.852 -19.562 -30.672 1 98.12 174 TYR B N 1
ATOM 5652 C CA . TYR B 1 174 ? -6.074 -20.453 -29.547 1 98.12 174 TYR B CA 1
ATOM 5653 C C . TYR B 1 174 ? -7.562 -20.562 -29.234 1 98.12 174 TYR B C 1
ATOM 5655 O O . TYR B 1 174 ? -8.188 -19.594 -28.828 1 98.12 174 TYR B O 1
ATOM 5663 N N . THR B 1 175 ? -8.117 -21.781 -29.25 1 97 175 THR B N 1
ATOM 5664 C CA . THR B 1 175 ? -9.57 -21.875 -29.188 1 97 175 THR B CA 1
ATOM 5665 C C . THR B 1 175 ? -10.008 -22.688 -27.969 1 97 175 THR B C 1
ATOM 5667 O O . THR B 1 175 ? -11.195 -22.719 -27.625 1 97 175 THR B O 1
ATOM 5670 N N . ALA B 1 176 ? -9.117 -23.375 -27.281 1 96.81 176 ALA B N 1
ATOM 5671 C CA . ALA B 1 176 ? -9.484 -24.078 -26.047 1 96.81 176 ALA B CA 1
ATOM 5672 C C . ALA B 1 176 ? -9.859 -23.078 -24.953 1 96.81 176 ALA B C 1
ATOM 5674 O O . ALA B 1 176 ? -9.281 -22 -24.859 1 96.81 176 ALA B O 1
ATOM 5675 N N . PRO B 1 177 ? -10.789 -23.469 -24.078 1 96.19 177 PRO B N 1
ATOM 5676 C CA . PRO B 1 177 ? -11.18 -22.547 -23 1 96.19 177 PRO B CA 1
ATOM 5677 C C . PRO B 1 177 ? -10.18 -22.531 -21.844 1 96.19 177 PRO B C 1
ATOM 5679 O O . PRO B 1 177 ? -10.242 -21.656 -20.984 1 96.19 177 PRO B O 1
ATOM 5682 N N . THR B 1 178 ? -9.336 -23.484 -21.828 1 97.12 178 THR B N 1
ATOM 5683 C CA . THR B 1 178 ? -8.383 -23.609 -20.734 1 97.12 178 THR B CA 1
ATOM 5684 C C . THR B 1 178 ? -6.949 -23.484 -21.234 1 97.12 178 THR B C 1
ATOM 5686 O O . THR B 1 178 ? -6.699 -23.609 -22.438 1 97.12 178 THR B O 1
ATOM 5689 N N . PHE B 1 179 ? -6.062 -23.125 -20.391 1 98 179 PHE B N 1
ATOM 5690 C CA . PHE B 1 179 ? -4.656 -22.859 -20.672 1 98 179 PHE B CA 1
ATOM 5691 C C . PHE B 1 179 ? -3.785 -23.266 -19.484 1 98 179 PHE B C 1
ATOM 5693 O O . PHE B 1 179 ? -4.18 -23.078 -18.328 1 98 179 PHE B O 1
ATOM 5700 N N . THR B 1 180 ? -2.656 -23.797 -19.719 1 97.62 180 THR B N 1
ATOM 5701 C CA . THR B 1 180 ? -1.805 -24.25 -18.625 1 97.62 180 THR B CA 1
ATOM 5702 C C . THR B 1 180 ? -1.232 -23.062 -17.859 1 97.62 180 THR B C 1
ATOM 5704 O O . THR B 1 180 ? -1.04 -21.984 -18.422 1 97.62 180 THR B O 1
ATOM 5707 N N . ALA B 1 181 ? -0.913 -23.281 -16.578 1 96.94 181 ALA B N 1
ATOM 5708 C CA . ALA B 1 181 ? -0.233 -22.281 -15.758 1 96.94 181 ALA B CA 1
ATOM 5709 C C . ALA B 1 181 ? 1.256 -22.219 -16.094 1 96.94 181 ALA B C 1
ATOM 5711 O O . ALA B 1 181 ? 1.937 -21.25 -15.742 1 96.94 181 ALA B O 1
ATOM 5712 N N . HIS B 1 182 ? 1.747 -23.266 -16.734 1 97.69 182 HIS B N 1
ATOM 5713 C CA . HIS B 1 182 ? 3.186 -23.344 -16.969 1 97.69 182 HIS B CA 1
ATOM 5714 C C . HIS B 1 182 ? 3.492 -23.719 -18.406 1 97.69 182 HIS B C 1
ATOM 5716 O O . HIS B 1 182 ? 4.109 -24.766 -18.656 1 97.69 182 HIS B O 1
ATOM 5722 N N . PRO B 1 183 ? 3.137 -22.844 -19.359 1 98.5 183 PRO B N 1
ATOM 5723 C CA . PRO B 1 183 ? 3.715 -23.109 -20.672 1 98.5 183 PRO B CA 1
ATOM 5724 C C . PRO B 1 183 ? 5.242 -23.125 -20.656 1 98.5 183 PRO B C 1
ATOM 5726 O O . PRO B 1 183 ? 5.859 -22.672 -19.688 1 98.5 183 PRO B O 1
ATOM 5729 N N . LYS B 1 184 ? 5.781 -23.797 -21.656 1 98.5 184 LYS B N 1
ATOM 5730 C CA . LYS B 1 184 ? 7.238 -23.828 -21.75 1 98.5 184 LYS B CA 1
ATOM 5731 C C . LYS B 1 184 ? 7.738 -23.031 -22.953 1 98.5 184 LYS B C 1
ATOM 5733 O O . LYS B 1 184 ? 7.18 -23.141 -24.047 1 98.5 184 LYS B O 1
ATOM 5738 N N . ILE B 1 185 ? 8.664 -22.234 -22.688 1 97.88 185 ILE B N 1
ATOM 5739 C CA . ILE B 1 185 ? 9.289 -21.438 -23.75 1 97.88 185 ILE B CA 1
ATOM 5740 C C . ILE B 1 185 ? 10.695 -21.969 -24.016 1 97.88 185 ILE B C 1
ATOM 5742 O O . ILE B 1 185 ? 11.508 -22.078 -23.109 1 97.88 185 ILE B O 1
ATOM 5746 N N . ASP B 1 186 ? 10.938 -22.312 -25.234 1 97.69 186 ASP B N 1
ATOM 5747 C CA . ASP B 1 186 ? 12.266 -22.75 -25.672 1 97.69 186 ASP B CA 1
ATOM 5748 C C . ASP B 1 186 ? 13.211 -21.562 -25.797 1 97.69 186 ASP B C 1
ATOM 5750 O O . ASP B 1 186 ? 13.023 -20.703 -26.656 1 97.69 186 ASP B O 1
ATOM 5754 N N . ALA B 1 187 ? 14.227 -21.531 -25 1 93.94 187 ALA B N 1
ATOM 5755 C CA . ALA B 1 187 ? 15.141 -20.406 -24.938 1 93.94 187 ALA B CA 1
ATOM 5756 C C . ALA B 1 187 ? 15.906 -20.25 -26.25 1 93.94 187 ALA B C 1
ATOM 5758 O O . ALA B 1 187 ? 16.375 -19.156 -26.562 1 93.94 187 ALA B O 1
ATOM 5759 N N . SER B 1 188 ? 16.062 -21.266 -27.047 1 94.75 188 SER B N 1
ATOM 5760 C CA . SER B 1 188 ? 16.891 -21.234 -28.25 1 94.75 188 SER B CA 1
ATOM 5761 C C . SER B 1 188 ? 16.172 -20.547 -29.406 1 94.75 188 SER B C 1
ATOM 5763 O O . SER B 1 188 ? 16.797 -19.922 -30.25 1 94.75 188 SER B O 1
ATOM 5765 N N . ASN B 1 189 ? 14.844 -20.672 -29.422 1 96.38 189 ASN B N 1
ATOM 5766 C CA . ASN B 1 189 ? 14.156 -20.109 -30.594 1 96.38 189 ASN B CA 1
ATOM 5767 C C . ASN B 1 189 ? 12.93 -19.297 -30.188 1 96.38 189 ASN B C 1
ATOM 5769 O O . ASN B 1 189 ? 12.289 -18.688 -31.031 1 96.38 189 ASN B O 1
ATOM 5773 N N . GLY B 1 190 ? 12.586 -19.312 -28.906 1 96.81 190 GLY B N 1
ATOM 5774 C CA . GLY B 1 190 ? 11.508 -18.484 -28.391 1 96.81 190 GLY B CA 1
ATOM 5775 C C . GLY B 1 190 ? 10.141 -19.109 -28.562 1 96.81 190 GLY B C 1
ATOM 5776 O O . GLY B 1 190 ? 9.125 -18.516 -28.188 1 96.81 190 GLY B O 1
ATOM 5777 N N . GLU B 1 191 ? 10.047 -20.375 -29.078 1 98.38 191 GLU B N 1
ATOM 5778 C CA . GLU B 1 191 ? 8.766 -21.062 -29.234 1 98.38 191 GLU B CA 1
ATOM 5779 C C . GLU B 1 191 ? 8.125 -21.344 -27.875 1 98.38 191 GLU B C 1
ATOM 5781 O O . GLU B 1 191 ? 8.82 -21.641 -26.906 1 98.38 191 GLU B O 1
ATOM 5786 N N . MET B 1 192 ? 6.816 -21.266 -27.891 1 98.69 192 MET B N 1
ATOM 5787 C CA . MET B 1 192 ? 6.082 -21.594 -26.672 1 98.69 192 MET B CA 1
ATOM 5788 C C . MET B 1 192 ? 5.254 -22.859 -26.859 1 98.69 192 MET B C 1
ATOM 5790 O O . MET B 1 192 ? 4.473 -22.969 -27.812 1 98.69 192 MET B O 1
ATOM 5794 N N . MET B 1 193 ? 5.43 -23.828 -26.094 1 98.75 193 MET B N 1
ATOM 5795 C CA . MET B 1 193 ? 4.555 -25 -25.969 1 98.75 193 MET B CA 1
ATOM 5796 C C . MET B 1 193 ? 3.535 -24.812 -24.859 1 98.75 193 MET B C 1
ATOM 5798 O O . MET B 1 193 ? 3.896 -24.438 -23.734 1 98.75 193 MET B O 1
ATOM 5802 N N . THR B 1 194 ? 2.305 -25.016 -25.188 1 98.75 194 THR B N 1
ATOM 5803 C CA . THR B 1 194 ? 1.253 -24.859 -24.188 1 98.75 194 THR B CA 1
ATOM 5804 C C . THR B 1 194 ? 0.149 -25.891 -24.406 1 98.75 194 THR B C 1
ATOM 5806 O O . THR B 1 194 ? 0.184 -26.641 -25.391 1 98.75 194 THR B O 1
ATOM 5809 N N . MET B 1 195 ? -0.789 -25.984 -23.469 1 98.38 195 MET B N 1
ATOM 5810 C CA . MET B 1 195 ? -1.901 -26.922 -23.562 1 98.38 195 MET B CA 1
ATOM 5811 C C . MET B 1 195 ? -3.092 -26.438 -22.734 1 98.38 195 MET B C 1
ATOM 5813 O O . MET B 1 195 ? -2.959 -25.531 -21.922 1 98.38 195 MET B O 1
ATOM 5817 N N . GLY B 1 196 ? -4.215 -26.984 -23.047 1 98.12 196 GLY B N 1
ATOM 5818 C CA . GLY B 1 196 ? -5.402 -26.906 -22.203 1 98.12 196 GLY B CA 1
ATOM 5819 C C . GLY B 1 196 ? -6.016 -28.266 -21.922 1 98.12 196 GLY B C 1
ATOM 5820 O O . GLY B 1 196 ? -6.066 -29.125 -22.797 1 98.12 196 GLY B O 1
ATOM 5821 N N . TYR B 1 197 ? -6.32 -28.5 -20.688 1 97.75 197 TYR B N 1
ATOM 5822 C CA . TYR B 1 197 ? -7.082 -29.688 -20.344 1 97.75 197 TYR B CA 1
ATOM 5823 C C . TYR B 1 197 ? -8.547 -29.344 -20.109 1 97.75 197 TYR B C 1
ATOM 5825 O O . TYR B 1 197 ? -8.914 -28.172 -20.016 1 97.75 197 TYR B O 1
ATOM 5833 N N . GLU B 1 198 ? -9.367 -30.453 -20.031 1 97.06 198 GLU B N 1
ATOM 5834 C CA . GLU B 1 198 ? -10.789 -30.156 -20.109 1 97.06 198 GLU B CA 1
ATOM 5835 C C . GLU B 1 198 ? -11.086 -29.141 -21.219 1 97.06 198 GLU B C 1
ATOM 5837 O O . GLU B 1 198 ? -11.812 -28.172 -21.016 1 97.06 198 GLU B O 1
ATOM 5842 N N . ALA B 1 199 ? -10.484 -29.422 -22.391 1 97.5 199 ALA B N 1
ATOM 5843 C CA . ALA B 1 199 ? -10.359 -28.453 -23.469 1 97.5 199 ALA B CA 1
ATOM 5844 C C . ALA B 1 199 ? -11.695 -28.266 -24.188 1 97.5 199 ALA B C 1
ATOM 5846 O O . ALA B 1 199 ? -11.867 -27.312 -24.953 1 97.5 199 ALA B O 1
ATOM 5847 N N . LYS B 1 200 ? -12.594 -29.125 -24.031 1 96.38 200 LYS B N 1
ATOM 5848 C CA . LYS B 1 200 ? -13.914 -28.953 -24.625 1 96.38 200 LYS B CA 1
ATOM 5849 C C . LYS B 1 200 ? -14.961 -28.641 -23.562 1 96.38 200 LYS B C 1
ATOM 5851 O O . LYS B 1 200 ? -16.156 -28.797 -23.797 1 96.38 200 LYS B O 1
ATOM 5856 N N . GLY B 1 201 ? -14.445 -28.375 -22.359 1 93 201 GLY B N 1
ATOM 5857 C CA . GLY B 1 201 ? -15.336 -28.016 -21.281 1 93 201 GLY B CA 1
ATOM 5858 C C . GLY B 1 201 ? -15.133 -28.859 -20.031 1 93 201 GLY B C 1
ATOM 5859 O O . GLY B 1 201 ? -14.445 -29.875 -20.078 1 93 201 GLY B O 1
ATOM 5860 N N . ASP B 1 202 ? -15.805 -28.5 -18.984 1 92.12 202 ASP B N 1
ATOM 5861 C CA . ASP B 1 202 ? -15.672 -29.172 -17.688 1 92.12 202 ASP B CA 1
ATOM 5862 C C . ASP B 1 202 ? -16.062 -30.641 -17.797 1 92.12 202 ASP B C 1
ATOM 5864 O O . ASP B 1 202 ? -17.078 -30.969 -18.406 1 92.12 202 ASP B O 1
ATOM 5868 N N . GLY B 1 203 ? -15.203 -31.469 -17.297 1 90.94 203 GLY B N 1
ATOM 5869 C CA . GLY B 1 203 ? -15.516 -32.875 -17.234 1 90.94 203 GLY B CA 1
ATOM 5870 C C . GLY B 1 203 ? -15.078 -33.656 -18.453 1 90.94 203 GLY B C 1
ATOM 5871 O O . GLY B 1 203 ? -15.234 -34.875 -18.531 1 90.94 203 GLY B O 1
ATOM 5872 N N . THR B 1 204 ? -14.547 -33.031 -19.422 1 95.31 204 THR B N 1
ATOM 5873 C CA . THR B 1 204 ? -14.102 -33.719 -20.609 1 95.31 204 THR B CA 1
ATOM 5874 C C . THR B 1 204 ? -12.648 -34.188 -20.469 1 95.31 204 THR B C 1
ATOM 5876 O O . THR B 1 204 ? -11.859 -33.531 -19.797 1 95.31 204 THR B O 1
ATOM 5879 N N . THR B 1 205 ? -12.281 -35.219 -21.078 1 96.94 205 THR B N 1
ATOM 5880 C CA . THR B 1 205 ? -10.914 -35.75 -21.031 1 96.94 205 THR B CA 1
ATOM 5881 C C . THR B 1 205 ? -10.062 -35.125 -22.141 1 96.94 205 THR B C 1
ATOM 5883 O O . THR B 1 205 ? -8.883 -35.438 -22.281 1 96.94 205 THR B O 1
ATOM 5886 N N . ASP B 1 206 ? -10.648 -34.219 -22.969 1 97.94 206 ASP B N 1
ATOM 5887 C CA . ASP B 1 206 ? -9.945 -33.594 -24.094 1 97.94 206 ASP B CA 1
ATOM 5888 C C . ASP B 1 206 ? -8.773 -32.75 -23.609 1 97.94 206 ASP B C 1
ATOM 5890 O O . ASP B 1 206 ? -8.906 -31.984 -22.656 1 97.94 206 ASP B O 1
ATOM 5894 N N . VAL B 1 207 ? -7.664 -32.906 -24.219 1 98.5 207 VAL B N 1
ATOM 5895 C CA . VAL B 1 207 ? -6.469 -32.094 -24.047 1 98.5 207 VAL B CA 1
ATOM 5896 C C . VAL B 1 207 ? -6.074 -31.469 -25.375 1 98.5 207 VAL B C 1
ATOM 5898 O O . VAL B 1 207 ? -6.125 -32.125 -26.422 1 98.5 207 VAL B O 1
ATOM 5901 N N . ALA B 1 208 ? -5.809 -30.219 -25.391 1 98.62 208 ALA B N 1
ATOM 5902 C CA . ALA B 1 208 ? -5.387 -29.5 -26.594 1 98.62 208 ALA B CA 1
ATOM 5903 C C . ALA B 1 208 ? -3.941 -29.031 -26.469 1 98.62 208 ALA B C 1
ATOM 5905 O O . ALA B 1 208 ? -3.617 -28.234 -25.578 1 98.62 208 ALA B O 1
ATOM 5906 N N . TYR B 1 209 ? -3.104 -29.5 -27.328 1 98.81 209 TYR B N 1
ATOM 5907 C CA . TYR B 1 209 ? -1.722 -29.047 -27.438 1 98.81 209 TYR B CA 1
ATOM 5908 C C . TYR B 1 209 ? -1.574 -27.984 -28.516 1 98.81 209 TYR B C 1
ATOM 5910 O O . TYR B 1 209 ? -2.156 -28.109 -29.594 1 98.81 209 TYR B O 1
ATOM 5918 N N . TYR B 1 210 ? -0.83 -26.906 -28.172 1 98.88 210 TYR B N 1
ATOM 5919 C CA . TYR B 1 210 ? -0.492 -25.875 -29.141 1 98.88 210 TYR B CA 1
ATOM 5920 C C . TYR B 1 210 ? 0.995 -25.531 -29.094 1 98.88 210 TYR B C 1
ATOM 5922 O O . TYR B 1 210 ? 1.612 -25.578 -28.031 1 98.88 210 TYR B O 1
ATOM 5930 N N . LEU B 1 211 ? 1.579 -25.266 -30.234 1 98.88 211 LEU B N 1
ATOM 5931 C CA . LEU B 1 211 ? 2.912 -24.703 -30.406 1 98.88 211 LEU B CA 1
ATOM 5932 C C . LEU B 1 211 ? 2.846 -23.359 -31.125 1 98.88 211 LEU B C 1
ATOM 5934 O O . LEU B 1 211 ? 2.248 -23.25 -32.188 1 98.88 211 LEU B O 1
ATOM 5938 N N . PHE B 1 212 ? 3.426 -22.359 -30.453 1 98.81 212 PHE B N 1
ATOM 5939 C CA . PHE B 1 212 ? 3.449 -21.031 -31.047 1 98.81 212 PHE B CA 1
ATOM 5940 C C . PHE B 1 212 ? 4.883 -20.562 -31.297 1 98.81 212 PHE B C 1
ATOM 5942 O O . PHE B 1 212 ? 5.777 -20.859 -30.5 1 98.81 212 PHE B O 1
ATOM 5949 N N . SER B 1 213 ? 5.102 -19.812 -32.406 1 98.56 213 SER B N 1
ATOM 5950 C CA . SER B 1 213 ? 6.383 -19.156 -32.625 1 98.56 213 SER B CA 1
ATOM 5951 C C . SER B 1 213 ? 6.59 -18.016 -31.625 1 98.56 213 SER B C 1
ATOM 5953 O O . SER B 1 213 ? 5.66 -17.609 -30.922 1 98.56 213 SER B O 1
ATOM 5955 N N . LYS B 1 214 ? 7.777 -17.516 -31.609 1 97.12 214 LYS B N 1
ATOM 5956 C CA . LYS B 1 214 ? 8.133 -16.391 -30.734 1 97.12 214 LYS B CA 1
ATOM 5957 C C . LYS B 1 214 ? 7.258 -15.18 -31.031 1 97.12 214 LYS B C 1
ATOM 5959 O O . LYS B 1 214 ? 7.031 -14.352 -30.141 1 97.12 214 LYS B O 1
ATOM 5964 N N . GLU B 1 215 ? 6.707 -15.07 -32.219 1 96.19 215 GLU B N 1
ATOM 5965 C CA . GLU B 1 215 ? 5.895 -13.938 -32.656 1 96.19 215 GLU B CA 1
ATOM 5966 C C . GLU B 1 215 ? 4.406 -14.227 -32.469 1 96.19 215 GLU B C 1
ATOM 5968 O O . GLU B 1 215 ? 3.561 -13.406 -32.812 1 96.19 215 GLU B O 1
ATOM 5973 N N . GLY B 1 216 ? 4.07 -15.43 -31.984 1 97.12 216 GLY B N 1
ATOM 5974 C CA . GLY B 1 216 ? 2.68 -15.719 -31.672 1 97.12 216 GLY B CA 1
ATOM 5975 C C . GLY B 1 216 ? 1.953 -16.453 -32.781 1 97.12 216 GLY B C 1
ATOM 5976 O O . GLY B 1 216 ? 0.729 -16.594 -32.75 1 97.12 216 GLY B O 1
ATOM 5977 N N . LYS B 1 217 ? 2.688 -16.859 -33.812 1 98.38 217 LYS B N 1
ATOM 5978 C CA . LYS B 1 217 ? 2.08 -17.641 -34.875 1 98.38 217 LYS B CA 1
ATOM 5979 C C . LYS B 1 217 ? 1.914 -19.094 -34.438 1 98.38 217 LYS B C 1
ATOM 5981 O O . LYS B 1 217 ? 2.855 -19.719 -33.938 1 98.38 217 LYS B O 1
ATOM 5986 N N . LYS B 1 218 ? 0.735 -19.641 -34.688 1 98.75 218 LYS B N 1
ATOM 5987 C CA . LYS B 1 218 ? 0.509 -21.047 -34.375 1 98.75 218 LYS B CA 1
ATOM 5988 C C . LYS B 1 218 ? 1.275 -21.953 -35.344 1 98.75 218 LYS B C 1
ATOM 5990 O O . LYS B 1 218 ? 1.119 -21.844 -36.562 1 98.75 218 LYS B O 1
ATOM 5995 N N . LEU B 1 219 ? 2.062 -22.797 -34.844 1 98.75 219 LEU B N 1
ATOM 5996 C CA . LEU B 1 219 ? 2.859 -23.734 -35.625 1 98.75 219 LEU B CA 1
ATOM 5997 C C . LEU B 1 219 ? 2.246 -25.141 -35.562 1 98.75 219 LEU B C 1
ATOM 5999 O O . LEU B 1 219 ? 2.309 -25.875 -36.562 1 98.75 219 LEU B O 1
ATOM 6003 N N . GLU B 1 220 ? 1.766 -25.578 -34.406 1 98.69 220 GLU B N 1
ATOM 6004 C CA . GLU B 1 220 ? 1.146 -26.891 -34.25 1 98.69 220 GLU B CA 1
ATOM 6005 C C . GLU B 1 220 ? -0.131 -26.781 -33.406 1 98.69 220 GLU B C 1
ATOM 6007 O O . GLU B 1 220 ? -0.264 -25.891 -32.562 1 98.69 220 GLU B O 1
ATOM 6012 N N . GLU B 1 221 ? -1.049 -27.672 -33.625 1 98.75 221 GLU B N 1
ATOM 6013 C CA . GLU B 1 221 ? -2.244 -27.922 -32.812 1 98.75 221 GLU B CA 1
ATOM 6014 C C . GLU B 1 221 ? -2.623 -29.406 -32.844 1 98.75 221 GLU B C 1
ATOM 6016 O O . GLU B 1 221 ? -2.635 -30.031 -33.906 1 98.75 221 GLU B O 1
ATOM 6021 N N . CYS B 1 222 ? -2.832 -29.938 -31.719 1 98.81 222 CYS B N 1
ATOM 6022 C CA . CYS B 1 222 ? -3.207 -31.344 -31.641 1 98.81 222 CYS B CA 1
ATOM 6023 C C . CYS B 1 222 ? -4.137 -31.609 -30.469 1 98.81 222 CYS B C 1
ATOM 6025 O O . CYS B 1 222 ? -3.787 -31.312 -29.328 1 98.81 222 CYS B O 1
ATOM 6027 N N . TRP B 1 223 ? -5.273 -32.125 -30.766 1 98.56 223 TRP B N 1
ATOM 6028 C CA . TRP B 1 223 ? -6.254 -32.469 -29.75 1 98.56 223 TRP B CA 1
ATOM 6029 C C . TRP B 1 223 ? -6.285 -34 -29.531 1 98.56 223 TRP B C 1
ATOM 6031 O O . TRP B 1 223 ? -6.254 -34.781 -30.484 1 98.56 223 TRP B O 1
ATOM 6041 N N . PHE B 1 224 ? -6.309 -34.406 -28.328 1 98.44 224 PHE B N 1
ATOM 6042 C CA . PHE B 1 224 ? -6.395 -35.844 -27.969 1 98.44 224 PHE B CA 1
ATOM 6043 C C . PHE B 1 224 ? -7.098 -36.031 -26.641 1 98.44 224 PHE B C 1
ATOM 6045 O O . PHE B 1 224 ? -7.547 -35.031 -26.031 1 98.44 224 PHE B O 1
ATOM 6052 N N . LYS B 1 225 ? -7.266 -37.25 -26.203 1 97.69 225 LYS B N 1
ATOM 6053 C CA . LYS B 1 225 ? -7.969 -37.562 -24.953 1 97.69 225 LYS B CA 1
ATOM 6054 C C . LYS B 1 225 ? -7.02 -38.125 -23.906 1 97.69 225 LYS B C 1
ATOM 6056 O O . LYS B 1 225 ? -6.16 -38.938 -24.219 1 97.69 225 LYS B O 1
ATOM 6061 N N . GLY B 1 226 ? -7.09 -37.594 -22.719 1 96.88 226 GLY B N 1
ATOM 6062 C CA . GLY B 1 226 ? -6.398 -38.219 -21.594 1 96.88 226 GLY B CA 1
ATOM 6063 C C . GLY B 1 226 ? -7.09 -39.469 -21.078 1 96.88 226 GLY B C 1
ATOM 6064 O O . GLY B 1 226 ? -8.258 -39.688 -21.391 1 96.88 226 GLY B O 1
ATOM 6065 N N . PRO B 1 227 ? -6.379 -40.25 -20.344 1 96.56 227 PRO B N 1
ATOM 6066 C CA . PRO B 1 227 ? -6.965 -41.469 -19.797 1 96.56 227 PRO B CA 1
ATOM 6067 C C . PRO B 1 227 ? -8.016 -41.219 -18.734 1 96.56 227 PRO B C 1
ATOM 6069 O O . PRO B 1 227 ? -8.875 -42.062 -18.469 1 96.56 227 PRO B O 1
ATOM 6072 N N . TYR B 1 228 ? -7.961 -40.156 -18.016 1 94.69 228 TYR B N 1
ATOM 6073 C CA . TYR B 1 228 ? -8.953 -39.625 -17.078 1 94.69 228 TYR B CA 1
ATOM 6074 C C . TYR B 1 228 ? -8.805 -38.125 -16.938 1 94.69 228 TYR B C 1
ATOM 6076 O O . TYR B 1 228 ? -7.891 -37.531 -17.5 1 94.69 228 TYR B O 1
ATOM 6084 N N . ILE B 1 229 ? -9.664 -37.594 -16.203 1 93.44 229 ILE B N 1
ATOM 6085 C CA . ILE B 1 229 ? -9.633 -36.125 -16.016 1 93.44 229 ILE B CA 1
ATOM 6086 C C . ILE B 1 229 ? -8.891 -35.781 -14.727 1 93.44 229 ILE B C 1
ATOM 6088 O O . ILE B 1 229 ? -9.391 -36.062 -13.633 1 93.44 229 ILE B O 1
ATOM 6092 N N . GLY B 1 230 ? -7.758 -35.25 -14.836 1 94.19 230 GLY B N 1
ATOM 6093 C CA . GLY B 1 230 ? -7.004 -34.75 -13.695 1 94.19 230 GLY B CA 1
ATOM 6094 C C . GLY B 1 230 ? -6.449 -33.344 -13.906 1 94.19 230 GLY B C 1
ATOM 6095 O O . GLY B 1 230 ? -6.383 -32.875 -15.031 1 94.19 230 GLY B O 1
ATOM 6096 N N . MET B 1 231 ? -6.125 -32.75 -12.812 1 96.06 231 MET B N 1
ATOM 6097 C CA . MET B 1 231 ? -5.551 -31.391 -12.867 1 96.06 231 MET B CA 1
ATOM 6098 C C . MET B 1 231 ? -4.188 -31.422 -13.547 1 96.06 231 MET B C 1
ATOM 6100 O O . MET B 1 231 ? -3.248 -32.031 -13.047 1 96.06 231 MET B O 1
ATOM 6104 N N . MET B 1 232 ? -4.078 -30.859 -14.695 1 97.12 232 MET B N 1
ATOM 6105 C CA . MET B 1 232 ? -2.795 -30.703 -15.375 1 97.12 232 MET B CA 1
ATOM 6106 C C . MET B 1 232 ? -2.244 -29.297 -15.164 1 97.12 232 MET B C 1
ATOM 6108 O O . MET B 1 232 ? -2.439 -28.406 -16 1 97.12 232 MET B O 1
ATOM 6112 N N . HIS B 1 233 ? -1.523 -29.109 -14.094 1 96.19 233 HIS B N 1
ATOM 6113 C CA . HIS B 1 233 ? -1.016 -27.812 -13.664 1 96.19 233 HIS B CA 1
ATOM 6114 C C . HIS B 1 233 ? 0.212 -27.406 -14.469 1 96.19 233 HIS B C 1
ATOM 6116 O O . HIS B 1 233 ? 0.316 -26.25 -14.914 1 96.19 233 HIS B O 1
ATOM 6122 N N . ASP B 1 234 ? 1.113 -28.312 -14.688 1 97.62 234 ASP B N 1
ATOM 6123 C CA . ASP B 1 234 ? 2.4 -28.094 -15.336 1 97.62 234 ASP B CA 1
ATOM 6124 C C . ASP B 1 234 ? 2.611 -29.078 -16.484 1 97.62 234 ASP B C 1
ATOM 6126 O O . ASP B 1 234 ? 1.786 -29.969 -16.703 1 97.62 234 ASP B O 1
ATOM 6130 N N . MET B 1 235 ? 3.555 -28.828 -17.328 1 98.5 235 MET B N 1
ATOM 6131 C CA . MET B 1 235 ? 3.99 -29.656 -18.453 1 98.5 235 MET B CA 1
ATOM 6132 C C . MET B 1 235 ? 5.5 -29.562 -18.641 1 98.5 235 MET B C 1
ATOM 6134 O O . MET B 1 235 ? 6.191 -28.922 -17.859 1 98.5 235 MET B O 1
ATOM 6138 N N . ALA B 1 236 ? 5.988 -30.297 -19.562 1 98.62 236 ALA B N 1
ATOM 6139 C CA . ALA B 1 236 ? 7.402 -30.203 -19.922 1 98.62 236 ALA B CA 1
ATOM 6140 C C . ALA B 1 236 ? 7.59 -30.281 -21.438 1 98.62 236 ALA B C 1
ATOM 6142 O O . ALA B 1 236 ? 6.648 -30.609 -22.156 1 98.62 236 ALA B O 1
ATOM 6143 N N . ALA B 1 237 ? 8.703 -29.875 -21.828 1 98.62 237 ALA B N 1
ATOM 6144 C CA . ALA B 1 237 ? 9.031 -29.953 -23.25 1 98.62 237 ALA B CA 1
ATOM 6145 C C . ALA B 1 237 ? 10.531 -30.203 -23.438 1 98.62 237 ALA B C 1
ATOM 6147 O O . ALA B 1 237 ? 11.352 -29.75 -22.641 1 98.62 237 ALA B O 1
ATOM 6148 N N . THR B 1 238 ? 10.836 -30.953 -24.438 1 98.5 238 THR B N 1
ATOM 6149 C CA . THR B 1 238 ? 12.188 -31.141 -24.938 1 98.5 238 THR B CA 1
ATOM 6150 C C . THR B 1 238 ? 12.312 -30.641 -26.375 1 98.5 238 THR B C 1
ATOM 6152 O O . THR B 1 238 ? 11.438 -29.922 -26.859 1 98.5 238 THR B O 1
ATOM 6155 N N . ASP B 1 239 ? 13.445 -30.922 -26.953 1 98.06 239 ASP B N 1
ATOM 6156 C CA . ASP B 1 239 ? 13.602 -30.547 -28.359 1 98.06 239 ASP B CA 1
ATOM 6157 C C . ASP B 1 239 ? 12.633 -31.328 -29.234 1 98.06 239 ASP B C 1
ATOM 6159 O O . ASP B 1 239 ? 12.18 -30.828 -30.266 1 98.06 239 ASP B O 1
ATOM 6163 N N . LYS B 1 240 ? 12.219 -32.562 -28.766 1 98.19 240 LYS B N 1
ATOM 6164 C CA . LYS B 1 240 ? 11.484 -33.438 -29.672 1 98.19 240 LYS B CA 1
ATOM 6165 C C . LYS B 1 240 ? 10.102 -33.75 -29.125 1 98.19 240 LYS B C 1
ATOM 6167 O O . LYS B 1 240 ? 9.219 -34.219 -29.859 1 98.19 240 LYS B O 1
ATOM 6172 N N . TRP B 1 241 ? 9.945 -33.562 -27.875 1 98.75 241 TRP B N 1
ATOM 6173 C CA . TRP B 1 241 ? 8.734 -34.094 -27.234 1 98.75 241 TRP B CA 1
ATOM 6174 C C . TRP B 1 241 ? 8.109 -33.031 -26.328 1 98.75 241 TRP B C 1
ATOM 6176 O O . TRP B 1 241 ? 8.789 -32.125 -25.859 1 98.75 241 TRP B O 1
ATOM 6186 N N . VAL B 1 242 ? 6.84 -33.156 -26.172 1 98.75 242 VAL B N 1
ATOM 6187 C CA . VAL B 1 242 ? 6.109 -32.531 -25.078 1 98.75 242 VAL B CA 1
ATOM 6188 C C . VAL B 1 242 ? 5.633 -33.562 -24.078 1 98.75 242 VAL B C 1
ATOM 6190 O O . VAL B 1 242 ? 5.281 -34.688 -24.469 1 98.75 242 VAL B O 1
ATOM 6193 N N . VAL B 1 243 ? 5.699 -33.25 -22.828 1 98.88 243 VAL B N 1
ATOM 6194 C CA . VAL B 1 243 ? 5.305 -34.156 -21.766 1 98.88 243 VAL B CA 1
ATOM 6195 C C . VAL B 1 243 ? 4.125 -33.594 -21 1 98.88 243 VAL B C 1
ATOM 6197 O O . VAL B 1 243 ? 4.148 -32.438 -20.594 1 98.88 243 VAL B O 1
ATOM 6200 N N . PHE B 1 244 ? 3.125 -34.375 -20.797 1 98.69 244 PHE B N 1
ATOM 6201 C CA . PHE B 1 244 ? 1.947 -34.031 -20.016 1 98.69 244 PHE B CA 1
ATOM 6202 C C . PHE B 1 244 ? 1.93 -34.812 -18.703 1 98.69 244 PHE B C 1
ATOM 6204 O O . PHE B 1 244 ? 2.385 -35.938 -18.641 1 98.69 244 PHE B O 1
ATOM 6211 N N . THR B 1 245 ? 1.476 -34.156 -17.688 1 98.12 245 THR B N 1
ATOM 6212 C CA . THR B 1 245 ? 1.396 -34.812 -16.375 1 98.12 245 THR B CA 1
ATOM 6213 C C . THR B 1 245 ? -0.023 -34.719 -15.82 1 98.12 245 THR B C 1
ATOM 6215 O O . THR B 1 245 ? -0.625 -33.656 -15.805 1 98.12 245 THR B O 1
ATOM 6218 N N . ILE B 1 246 ? -0.54 -35.875 -15.312 1 97.81 246 ILE B N 1
ATOM 6219 C CA . ILE B 1 246 ? -1.867 -35.938 -14.711 1 97.81 246 ILE B CA 1
ATOM 6220 C C . ILE B 1 246 ? -1.763 -36.5 -13.305 1 97.81 246 ILE B C 1
ATOM 6222 O O . ILE B 1 246 ? -1.862 -37.719 -13.109 1 97.81 246 ILE B O 1
ATOM 6226 N N . PRO B 1 247 ? -1.607 -35.656 -12.336 1 97.25 247 PRO B N 1
ATOM 6227 C CA . PRO B 1 247 ? -1.688 -36.188 -10.961 1 97.25 247 PRO B CA 1
ATOM 6228 C C . PRO B 1 247 ? -3.08 -36.688 -10.602 1 97.25 247 PRO B C 1
ATOM 6230 O O . PRO B 1 247 ? -4.059 -36.344 -11.273 1 97.25 247 PRO B O 1
ATOM 6233 N N . PRO B 1 248 ? -3.184 -37.5 -9.531 1 97.38 248 PRO B N 1
ATOM 6234 C CA . PRO B 1 248 ? -4.484 -38.062 -9.18 1 97.38 248 PRO B CA 1
ATOM 6235 C C . PRO B 1 248 ? -5.395 -37.094 -8.461 1 97.38 248 PRO B C 1
ATOM 6237 O O . PRO B 1 248 ? -6.012 -37.438 -7.449 1 97.38 248 PRO B O 1
ATOM 6240 N N . LEU B 1 249 ? -5.461 -35.938 -8.891 1 97.31 249 LEU B N 1
ATOM 6241 C CA . LEU B 1 249 ? -6.469 -34.938 -8.57 1 97.31 249 LEU B CA 1
ATOM 6242 C C . LEU B 1 249 ? -7.57 -34.906 -9.617 1 97.31 249 LEU B C 1
ATOM 6244 O O . LEU B 1 249 ? -7.578 -34.062 -10.508 1 97.31 249 LEU B O 1
ATOM 6248 N N . GLN B 1 250 ? -8.484 -35.75 -9.414 1 97.38 250 GLN B N 1
ATOM 6249 C CA . GLN B 1 250 ? -9.492 -36.062 -10.43 1 97.38 250 GLN B CA 1
ATOM 6250 C C . GLN B 1 250 ? -10.633 -35.062 -10.398 1 97.38 250 GLN B C 1
ATOM 6252 O O . GLN B 1 250 ? -11.109 -34.688 -9.32 1 97.38 250 GLN B O 1
ATOM 6257 N N . ALA B 1 251 ? -11.008 -34.625 -11.555 1 96.81 251 ALA B N 1
ATOM 6258 C CA . ALA B 1 251 ? -12.195 -33.781 -11.648 1 96.81 251 ALA B CA 1
ATOM 6259 C C . ALA B 1 251 ? -13.445 -34.531 -11.258 1 96.81 251 ALA B C 1
ATOM 6261 O O . ALA B 1 251 ? -13.594 -35.719 -11.602 1 96.81 251 ALA B O 1
ATOM 6262 N N . GLN B 1 252 ? -14.289 -33.844 -10.594 1 95.56 252 GLN B N 1
ATOM 6263 C CA . GLN B 1 252 ? -15.547 -34.469 -10.219 1 95.56 252 GLN B CA 1
ATOM 6264 C C . GLN B 1 252 ? -16.547 -34.438 -11.367 1 95.56 252 GLN B C 1
ATOM 6266 O O . GLN B 1 252 ? -16.375 -33.688 -12.328 1 95.56 252 GLN B O 1
ATOM 6271 N N . SER B 1 253 ? -17.562 -35.312 -11.242 1 94.25 253 SER B N 1
ATOM 6272 C CA . SER B 1 253 ? -18.547 -35.438 -12.312 1 94.25 253 SER B CA 1
ATOM 6273 C C . SER B 1 253 ? -19.359 -34.156 -12.453 1 94.25 253 SER B C 1
ATOM 6275 O O . SER B 1 253 ? -19.453 -33.344 -11.508 1 94.25 253 SER B O 1
ATOM 6277 N N . LEU B 1 254 ? -19.891 -34 -13.633 1 95 254 LEU B N 1
ATOM 6278 C CA . LEU B 1 254 ? -20.734 -32.812 -13.859 1 95 254 LEU B CA 1
ATOM 6279 C C . LEU B 1 254 ? -21.906 -32.812 -12.883 1 95 254 LEU B C 1
ATOM 6281 O O . LEU B 1 254 ? -22.344 -31.75 -12.43 1 95 254 LEU B O 1
ATOM 6285 N N . GLU B 1 255 ? -22.438 -33.969 -12.594 1 95.75 255 GLU B N 1
ATOM 6286 C CA . GLU B 1 255 ? -23.531 -34.094 -11.633 1 95.75 255 GLU B CA 1
ATOM 6287 C C . GLU B 1 255 ? -23.094 -33.594 -10.25 1 95.75 255 GLU B C 1
ATOM 6289 O O . GLU B 1 255 ? -23.859 -32.906 -9.578 1 95.75 255 GLU B O 1
ATOM 6294 N N . SER B 1 256 ? -21.906 -33.969 -9.852 1 95.62 256 SER B N 1
ATOM 6295 C CA . SER B 1 256 ? -21.391 -33.5 -8.57 1 95.62 256 SER B CA 1
ATOM 6296 C C . SER B 1 256 ? -21.172 -32 -8.547 1 95.62 256 SER B C 1
ATOM 6298 O O . SER B 1 256 ? -21.453 -31.344 -7.539 1 95.62 256 SER B O 1
ATOM 6300 N N . LEU B 1 257 ? -20.656 -31.484 -9.633 1 95.88 257 LEU B N 1
ATOM 6301 C CA . LEU B 1 257 ? -20.453 -30.047 -9.734 1 95.88 257 LEU B CA 1
ATOM 6302 C C . LEU B 1 257 ? -21.766 -29.297 -9.641 1 95.88 257 LEU B C 1
ATOM 6304 O O . LEU B 1 257 ? -21.875 -28.281 -8.93 1 95.88 257 LEU B O 1
ATOM 6308 N N . LYS B 1 258 ? -22.75 -29.812 -10.352 1 95.75 258 LYS B N 1
ATOM 6309 C CA . LYS B 1 258 ? -24.094 -29.203 -10.305 1 95.75 258 LYS B CA 1
ATOM 6310 C C . LYS B 1 258 ? -24.656 -29.25 -8.891 1 95.75 258 LYS B C 1
ATOM 6312 O O . LYS B 1 258 ? -25.469 -28.406 -8.508 1 95.75 258 LYS B O 1
ATOM 6317 N N . ALA B 1 259 ? -24.172 -30.203 -8.133 1 95.56 259 ALA B N 1
ATOM 6318 C CA . ALA B 1 259 ? -24.625 -30.344 -6.75 1 95.56 259 ALA B CA 1
ATOM 6319 C C . ALA B 1 259 ? -23.766 -29.531 -5.797 1 95.56 259 ALA B C 1
ATOM 6321 O O . ALA B 1 259 ? -23.953 -29.594 -4.578 1 95.56 259 ALA B O 1
ATOM 6322 N N . GLY B 1 260 ? -22.781 -28.812 -6.301 1 94.12 260 GLY B N 1
ATOM 6323 C CA . GLY B 1 260 ? -22.062 -27.844 -5.5 1 94.12 260 GLY B CA 1
ATOM 6324 C C . GLY B 1 260 ? -20.719 -28.359 -5.008 1 94.12 260 GLY B C 1
ATOM 6325 O O . GLY B 1 260 ? -20.125 -27.766 -4.098 1 94.12 260 GLY B O 1
ATOM 6326 N N . SER B 1 261 ? -20.203 -29.391 -5.531 1 94.44 261 SER B N 1
ATOM 6327 C CA . SER B 1 261 ? -18.938 -29.953 -5.078 1 94.44 261 SER B CA 1
ATOM 6328 C C . SER B 1 261 ? -17.75 -29.078 -5.496 1 94.44 261 SER B C 1
ATOM 6330 O O . SER B 1 261 ? -17.922 -28.172 -6.309 1 94.44 261 SER B O 1
ATOM 6332 N N . LYS B 1 262 ? -16.562 -29.391 -4.875 1 94.62 262 LYS B N 1
ATOM 6333 C CA . LYS B 1 262 ? -15.312 -28.859 -5.43 1 94.62 262 LYS B CA 1
ATOM 6334 C C . LYS B 1 262 ? -15.016 -29.484 -6.789 1 94.62 262 LYS B C 1
ATOM 6336 O O . LYS B 1 262 ? -15.531 -30.562 -7.117 1 94.62 262 LYS B O 1
ATOM 6341 N N . HIS B 1 263 ? -14.219 -28.812 -7.527 1 96.56 263 HIS B N 1
ATOM 6342 C CA . HIS B 1 263 ? -13.953 -29.266 -8.883 1 96.56 263 HIS B CA 1
ATOM 6343 C C . HIS B 1 263 ? -13.086 -30.531 -8.883 1 96.56 263 HIS B C 1
ATOM 6345 O O . HIS B 1 263 ? -13.281 -31.422 -9.703 1 96.56 263 HIS B O 1
ATOM 6351 N N . PHE B 1 264 ? -12.109 -30.578 -7.961 1 97.25 264 PHE B N 1
ATOM 6352 C CA . PHE B 1 264 ? -11.172 -31.703 -7.906 1 97.25 264 PHE B CA 1
ATOM 6353 C C . PHE B 1 264 ? -11.297 -32.438 -6.582 1 97.25 264 PHE B C 1
ATOM 6355 O O . PHE B 1 264 ? -11.727 -31.875 -5.578 1 97.25 264 PHE B O 1
ATOM 6362 N N . ALA B 1 265 ? -10.93 -33.688 -6.605 1 97.75 265 ALA B N 1
ATOM 6363 C CA . ALA B 1 265 ? -10.734 -34.5 -5.422 1 97.75 265 ALA B CA 1
ATOM 6364 C C . ALA B 1 265 ? -9.57 -35.469 -5.617 1 97.75 265 ALA B C 1
ATOM 6366 O O . ALA B 1 265 ? -9.352 -35.969 -6.719 1 97.75 265 ALA B O 1
ATOM 6367 N N . TRP B 1 266 ? -8.891 -35.688 -4.535 1 98 266 TRP B N 1
ATOM 6368 C CA . TRP B 1 266 ? -7.824 -36.656 -4.578 1 98 266 TRP B CA 1
ATOM 6369 C C . TRP B 1 266 ? -8.391 -38.062 -4.816 1 98 266 TRP B C 1
ATOM 6371 O O . TRP B 1 266 ? -9.266 -38.531 -4.082 1 98 266 TRP B O 1
ATOM 6381 N N . ALA B 1 267 ? -7.945 -38.719 -5.898 1 97.94 267 ALA B N 1
ATOM 6382 C CA . ALA B 1 267 ? -8.383 -40.062 -6.23 1 97.94 267 ALA B CA 1
ATOM 6383 C C . ALA B 1 267 ? -7.336 -41.094 -5.812 1 97.94 267 ALA B C 1
ATOM 6385 O O . ALA B 1 267 ? -6.355 -41.312 -6.531 1 97.94 267 ALA B O 1
ATOM 6386 N N . GLU B 1 268 ? -7.617 -41.812 -4.855 1 95.62 268 GLU B N 1
ATOM 6387 C CA . GLU B 1 268 ? -6.656 -42.75 -4.281 1 95.62 268 GLU B CA 1
ATOM 6388 C C . GLU B 1 268 ? -6.441 -43.938 -5.199 1 95.62 268 GLU B C 1
ATOM 6390 O O . GLU B 1 268 ? -5.41 -44.625 -5.121 1 95.62 268 GLU B O 1
ATOM 6395 N N . ASP B 1 269 ? -7.367 -44.188 -6.035 1 95.81 269 ASP B N 1
ATOM 6396 C CA . ASP B 1 269 ? -7.305 -45.344 -6.902 1 95.81 269 ASP B CA 1
ATOM 6397 C C . ASP B 1 269 ? -6.668 -45 -8.25 1 95.81 269 ASP B C 1
ATOM 6399 O O . ASP B 1 269 ? -6.488 -45.875 -9.094 1 95.81 269 ASP B O 1
ATOM 6403 N N . LYS B 1 270 ? -6.355 -43.75 -8.484 1 97.19 270 LYS B N 1
ATOM 6404 C CA . LYS B 1 270 ? -5.766 -43.344 -9.758 1 97.19 270 LYS B CA 1
ATOM 6405 C C . LYS B 1 270 ? -4.246 -43.219 -9.641 1 97.19 270 LYS B C 1
ATOM 6407 O O . LYS B 1 270 ? -3.732 -42.781 -8.617 1 97.19 270 LYS B O 1
ATOM 6412 N N . PRO B 1 271 ? -3.518 -43.625 -10.633 1 97.31 271 PRO B N 1
ATOM 6413 C CA . PRO B 1 271 ? -2.062 -43.438 -10.664 1 97.31 271 PRO B CA 1
ATOM 6414 C C . PRO B 1 271 ? -1.649 -42.031 -11.102 1 97.31 271 PRO B C 1
ATOM 6416 O O . PRO B 1 271 ? -2.439 -41.344 -11.727 1 97.31 271 PRO B O 1
ATOM 6419 N N . LEU B 1 272 ? -0.423 -41.656 -10.688 1 98.31 272 LEU B N 1
ATOM 6420 C CA . LEU B 1 272 ? 0.243 -40.594 -11.398 1 98.31 272 LEU B CA 1
ATOM 6421 C C . LEU B 1 272 ? 0.52 -40.969 -12.852 1 98.31 272 LEU B C 1
ATOM 6423 O O . LEU B 1 272 ? 1.104 -42.031 -13.109 1 98.31 272 LEU B O 1
ATOM 6427 N N . THR B 1 273 ? 0.048 -40.188 -13.781 1 98.62 273 THR B N 1
ATOM 6428 C CA . THR B 1 273 ? 0.101 -40.531 -15.195 1 98.62 273 THR B CA 1
ATOM 6429 C C . THR B 1 273 ? 0.888 -39.5 -15.984 1 98.62 273 THR B C 1
ATOM 6431 O O . THR B 1 273 ? 0.807 -38.312 -15.703 1 98.62 273 THR B O 1
ATOM 6434 N N . PHE B 1 274 ? 1.652 -39.969 -16.969 1 98.81 274 PHE B N 1
ATOM 6435 C CA . PHE B 1 274 ? 2.424 -39.125 -17.859 1 98.81 274 PHE B CA 1
ATOM 6436 C C . PHE B 1 274 ? 2.07 -39.406 -19.312 1 98.81 274 PHE B C 1
ATOM 6438 O O . PHE B 1 274 ? 1.728 -40.531 -19.672 1 98.81 274 PHE B O 1
ATOM 6445 N N . GLY B 1 275 ? 2.117 -38.406 -20.141 1 98.75 275 GLY B N 1
ATOM 6446 C CA . GLY B 1 275 ? 1.973 -38.531 -21.578 1 98.75 275 GLY B CA 1
ATOM 6447 C C . GLY B 1 275 ? 3.082 -37.875 -22.359 1 98.75 275 GLY B C 1
ATOM 6448 O O . GLY B 1 275 ? 3.525 -36.781 -21.984 1 98.75 275 GLY B O 1
ATOM 6449 N N . ILE B 1 276 ? 3.561 -38.531 -23.406 1 98.81 276 ILE B N 1
ATOM 6450 C CA . ILE B 1 276 ? 4.508 -37.875 -24.312 1 98.81 276 ILE B CA 1
ATOM 6451 C C . ILE B 1 276 ? 3.908 -37.781 -25.703 1 98.81 276 ILE B C 1
ATOM 6453 O O . ILE B 1 276 ? 3.189 -38.688 -26.141 1 98.81 276 ILE B O 1
ATOM 6457 N N . LEU B 1 277 ? 4.113 -36.719 -26.297 1 98.81 277 LEU B N 1
ATOM 6458 C CA . LEU B 1 277 ? 3.654 -36.375 -27.641 1 98.81 277 LEU B CA 1
ATOM 6459 C C . LEU B 1 277 ? 4.758 -35.719 -28.453 1 98.81 277 LEU B C 1
ATOM 6461 O O . LEU B 1 277 ? 5.477 -34.844 -27.922 1 98.81 277 LEU B O 1
ATOM 6465 N N . PRO B 1 278 ? 4.895 -36.125 -29.766 1 98.81 278 PRO B N 1
ATOM 6466 C CA . PRO B 1 278 ? 5.883 -35.406 -30.547 1 98.81 278 PRO B CA 1
ATOM 6467 C C . PRO B 1 278 ? 5.625 -33.875 -30.562 1 98.81 278 PRO B C 1
ATOM 6469 O O . PRO B 1 278 ? 4.484 -33.469 -30.734 1 98.81 278 PRO B O 1
ATOM 6472 N N . ARG B 1 279 ? 6.688 -33.094 -30.391 1 98.75 279 ARG B N 1
ATOM 6473 C CA . ARG B 1 279 ? 6.609 -31.656 -30.375 1 98.75 279 ARG B CA 1
ATOM 6474 C C . ARG B 1 279 ? 6.148 -31.109 -31.719 1 98.75 279 ARG B C 1
ATOM 6476 O O . ARG B 1 279 ? 5.352 -30.156 -31.766 1 98.75 279 ARG B O 1
ATOM 6483 N N . TYR B 1 280 ? 6.605 -31.703 -32.75 1 98.69 280 TYR B N 1
ATOM 6484 C CA . TYR B 1 280 ? 6.289 -31.25 -34.094 1 98.69 280 TYR B CA 1
ATOM 6485 C C . TYR B 1 280 ? 5.48 -32.312 -34.844 1 98.69 280 TYR B C 1
ATOM 6487 O O . TYR B 1 280 ? 5.719 -33.5 -34.688 1 98.69 280 TYR B O 1
ATOM 6495 N N . ASN B 1 281 ? 4.535 -31.859 -35.594 1 98.44 281 ASN B N 1
ATOM 6496 C CA . ASN B 1 281 ? 3.648 -32.688 -36.438 1 98.44 281 ASN B CA 1
ATOM 6497 C C . ASN B 1 281 ? 2.969 -33.781 -35.594 1 98.44 281 ASN B C 1
ATOM 6499 O O . ASN B 1 281 ? 3 -34.938 -36 1 98.44 281 ASN B O 1
ATOM 6503 N N . PRO B 1 282 ? 2.502 -33.375 -34.5 1 98.62 282 PRO B N 1
ATOM 6504 C CA . PRO B 1 282 ? 1.828 -34.375 -33.688 1 98.62 282 PRO B CA 1
ATOM 6505 C C . PRO B 1 282 ? 0.49 -34.812 -34.281 1 98.62 282 PRO B C 1
ATOM 6507 O O . PRO B 1 282 ? -0.222 -34 -34.875 1 98.62 282 PRO B O 1
ATOM 6510 N N . LYS B 1 283 ? 0.152 -36.094 -34.031 1 98.38 283 LYS B N 1
ATOM 6511 C CA . LYS B 1 283 ? -1.177 -36.656 -34.281 1 98.38 283 LYS B CA 1
ATOM 6512 C C . LYS B 1 283 ? -1.776 -37.219 -33 1 98.38 283 LYS B C 1
ATOM 6514 O O . LYS B 1 283 ? -1.048 -37.688 -32.094 1 98.38 283 LYS B O 1
ATOM 6519 N N . PRO B 1 284 ? -3.055 -37.125 -32.938 1 98.06 284 PRO B N 1
ATOM 6520 C CA . PRO B 1 284 ? -3.699 -37.625 -31.719 1 98.06 284 PRO B CA 1
ATOM 6521 C C . PRO B 1 284 ? -3.275 -39.031 -31.344 1 98.06 284 PRO B C 1
ATOM 6523 O O . PRO B 1 284 ? -3.168 -39.375 -30.156 1 98.06 284 PRO B O 1
ATOM 6526 N N . GLU B 1 285 ? -3.002 -39.844 -32.312 1 97 285 GLU B N 1
ATOM 6527 C CA . GLU B 1 285 ? -2.676 -41.25 -32.094 1 97 285 GLU B CA 1
ATOM 6528 C C . GLU B 1 285 ? -1.238 -41.406 -31.594 1 97 285 GLU B C 1
ATOM 6530 O O . GLU B 1 285 ? -0.845 -42.5 -31.141 1 97 285 GLU B O 1
ATOM 6535 N N . ASP B 1 286 ? -0.505 -40.312 -31.625 1 97.94 286 ASP B N 1
ATOM 6536 C CA . ASP B 1 286 ? 0.908 -40.375 -31.266 1 97.94 286 ASP B CA 1
ATOM 6537 C C . ASP B 1 286 ? 1.094 -40.344 -29.75 1 97.94 286 ASP B C 1
ATOM 6539 O O . ASP B 1 286 ? 2.184 -40.594 -29.25 1 97.94 286 ASP B O 1
ATOM 6543 N N . ILE B 1 287 ? 0.076 -40 -29.031 1 98.44 287 ILE B N 1
ATOM 6544 C CA . ILE B 1 287 ? 0.209 -39.844 -27.578 1 98.44 287 ILE B CA 1
ATOM 6545 C C . ILE B 1 287 ? 0.51 -41.219 -26.953 1 98.44 287 ILE B C 1
ATOM 6547 O O . ILE B 1 287 ? -0.109 -42.219 -27.312 1 98.44 287 ILE B O 1
ATOM 6551 N N . ARG B 1 288 ? 1.516 -41.281 -26.062 1 98.19 288 ARG B N 1
ATOM 6552 C CA . ARG B 1 288 ? 1.865 -42.469 -25.281 1 98.19 288 ARG B CA 1
ATOM 6553 C C . ARG B 1 288 ? 1.745 -42.188 -23.781 1 98.19 288 ARG B C 1
ATOM 6555 O O . ARG B 1 288 ? 2.334 -41.219 -23.281 1 98.19 288 ARG B O 1
ATOM 6562 N N . TRP B 1 289 ? 1.063 -43.031 -23.125 1 98.25 289 TRP B N 1
ATOM 6563 C CA . TRP B 1 289 ? 0.808 -42.812 -21.703 1 98.25 289 TRP B CA 1
ATOM 6564 C C . TRP B 1 289 ? 1.665 -43.75 -20.844 1 98.25 289 TRP B C 1
ATOM 6566 O O . TRP B 1 289 ? 1.889 -44.906 -21.203 1 98.25 289 TRP B O 1
ATOM 6576 N N . PHE B 1 290 ? 2.111 -43.281 -19.781 1 98.81 290 PHE B N 1
ATOM 6577 C CA . PHE B 1 290 ? 2.879 -44 -18.766 1 98.81 290 PHE B CA 1
ATOM 6578 C C . PHE B 1 290 ? 2.266 -43.781 -17.391 1 98.81 290 PHE B C 1
ATOM 6580 O O . PHE B 1 290 ? 1.596 -42.781 -17.141 1 98.81 290 PHE B O 1
ATOM 6587 N N . THR B 1 291 ? 2.463 -44.719 -16.469 1 98.31 291 THR B N 1
ATOM 6588 C CA . THR B 1 291 ? 1.842 -44.625 -15.148 1 98.31 291 THR B CA 1
ATOM 6589 C C . THR B 1 291 ? 2.836 -44.969 -14.047 1 98.31 291 THR B C 1
ATOM 6591 O O . THR B 1 291 ? 3.764 -45.75 -14.273 1 98.31 291 THR B O 1
ATOM 6594 N N . TYR B 1 292 ? 2.666 -44.344 -13.016 1 98.25 292 TYR B N 1
ATOM 6595 C CA . TYR B 1 292 ? 3.299 -44.656 -11.742 1 98.25 292 TYR B CA 1
ATOM 6596 C C . TYR B 1 292 ? 2.258 -44.844 -10.641 1 98.25 292 TYR B C 1
ATOM 6598 O O . TYR B 1 292 ? 1.055 -44.719 -10.898 1 98.25 292 TYR B O 1
ATOM 6606 N N . LYS B 1 293 ? 2.574 -45.188 -9.438 1 96.31 293 LYS B N 1
ATOM 6607 C CA . LYS B 1 293 ? 1.633 -45.344 -8.336 1 96.31 293 LYS B CA 1
ATOM 6608 C C . LYS B 1 293 ? 0.972 -44.031 -7.965 1 96.31 293 LYS B C 1
ATOM 6610 O O . LYS B 1 293 ? 1.248 -43 -8.578 1 96.31 293 LYS B O 1
ATOM 6615 N N . ASN B 1 294 ? 0.042 -44.125 -7.047 1 96.75 294 ASN B N 1
ATOM 6616 C CA . ASN B 1 294 ? -0.595 -42.906 -6.535 1 96.75 294 ASN B CA 1
ATOM 6617 C C . ASN B 1 294 ? 0.404 -42.031 -5.809 1 96.75 294 ASN B C 1
ATOM 6619 O O . ASN B 1 294 ? 0.987 -42.438 -4.801 1 96.75 294 ASN B O 1
ATOM 6623 N N . ALA B 1 295 ? 0.647 -40.844 -6.359 1 96.94 295 ALA B N 1
ATOM 6624 C CA . ALA B 1 295 ? 1.586 -39.875 -5.801 1 96.94 295 ALA B CA 1
ATOM 6625 C C . ALA B 1 295 ? 1.292 -38.469 -6.309 1 96.94 295 ALA B C 1
ATOM 6627 O O . ALA B 1 295 ? 0.549 -38.312 -7.277 1 96.94 295 ALA B O 1
ATOM 6628 N N . PHE B 1 296 ? 1.857 -37.562 -5.578 1 96.25 296 PHE B N 1
ATOM 6629 C CA . PHE B 1 296 ? 1.63 -36.156 -5.922 1 96.25 296 PHE B CA 1
ATOM 6630 C C . PHE B 1 296 ? 2.771 -35.625 -6.777 1 96.25 296 PHE B C 1
ATOM 6632 O O . PHE B 1 296 ? 3.943 -35.875 -6.492 1 96.25 296 PHE B O 1
ATOM 6639 N N . TYR B 1 297 ? 2.402 -34.969 -7.84 1 96 297 TYR B N 1
ATOM 6640 C CA . TYR B 1 297 ? 3.277 -34.219 -8.75 1 96 297 TYR B CA 1
ATOM 6641 C C . TYR B 1 297 ? 2.814 -32.781 -8.906 1 96 297 TYR B C 1
ATOM 6643 O O . TYR B 1 297 ? 1.715 -32.531 -9.406 1 96 297 TYR B O 1
ATOM 6651 N N . GLY B 1 298 ? 3.676 -31.828 -8.492 1 94.44 298 GLY B N 1
ATOM 6652 C CA . GLY B 1 298 ? 3.279 -30.422 -8.547 1 94.44 298 GLY B CA 1
ATOM 6653 C C . GLY B 1 298 ? 3.906 -29.672 -9.703 1 94.44 298 GLY B C 1
ATOM 6654 O O . GLY B 1 298 ? 3.199 -29.188 -10.594 1 94.44 298 GLY B O 1
ATOM 6655 N N . HIS B 1 299 ? 5.223 -29.625 -9.727 1 97.44 299 HIS B N 1
ATOM 6656 C CA . HIS B 1 299 ? 5.926 -28.828 -10.719 1 97.44 299 HIS B CA 1
ATOM 6657 C C . HIS B 1 299 ? 7.016 -29.641 -11.406 1 97.44 299 HIS B C 1
ATOM 6659 O O . HIS B 1 299 ? 7.488 -30.641 -10.859 1 97.44 299 HIS B O 1
ATOM 6665 N N . THR B 1 300 ? 7.336 -29.141 -12.562 1 98 300 THR B N 1
ATOM 6666 C CA . THR B 1 300 ? 8.367 -29.75 -13.391 1 98 300 THR B CA 1
ATOM 6667 C C . THR B 1 300 ? 9.703 -29.047 -13.195 1 98 300 THR B C 1
ATOM 6669 O O . THR B 1 300 ? 9.773 -27.812 -13.227 1 98 300 THR B O 1
ATOM 6672 N N . GLY B 1 301 ? 10.719 -29.859 -12.953 1 98.19 301 GLY B N 1
ATOM 6673 C CA . GLY B 1 301 ? 12.062 -29.297 -12.969 1 98.19 301 GLY B CA 1
ATOM 6674 C C . GLY B 1 301 ? 12.594 -29.047 -14.359 1 98.19 301 GLY B C 1
ATOM 6675 O O . GLY B 1 301 ? 12.797 -27.891 -14.758 1 98.19 301 GLY B O 1
ATOM 6676 N N . ASN B 1 302 ? 12.773 -30.156 -15.039 1 98.56 302 ASN B N 1
ATOM 6677 C CA . ASN B 1 302 ? 13.266 -30.078 -16.406 1 98.56 302 ASN B CA 1
ATOM 6678 C C . ASN B 1 302 ? 13.008 -31.375 -17.172 1 98.56 302 ASN B C 1
ATOM 6680 O O . ASN B 1 302 ? 12.656 -32.406 -16.562 1 98.56 302 ASN B O 1
ATOM 6684 N N . ALA B 1 303 ? 13.086 -31.312 -18.5 1 98.81 303 ALA B N 1
ATOM 6685 C CA . ALA B 1 303 ? 13 -32.469 -19.359 1 98.81 303 ALA B CA 1
ATOM 6686 C C . ALA B 1 303 ? 14.008 -32.375 -20.516 1 98.81 303 ALA B C 1
ATOM 6688 O O . ALA B 1 303 ? 14.398 -31.281 -20.906 1 98.81 303 ALA B O 1
ATOM 6689 N N . PHE B 1 304 ? 14.438 -33.531 -21.047 1 98.69 304 PHE B N 1
ATOM 6690 C CA . PHE B 1 304 ? 15.391 -33.5 -22.141 1 98.69 304 PHE B CA 1
ATOM 6691 C C . PHE B 1 304 ? 15.375 -34.812 -22.891 1 98.69 304 PHE B C 1
ATOM 6693 O O . PHE B 1 304 ? 14.875 -35.844 -22.375 1 98.69 304 PHE B O 1
ATOM 6700 N N . ASP B 1 305 ? 15.883 -34.812 -24.078 1 98.56 305 ASP B N 1
ATOM 6701 C CA . ASP B 1 305 ? 16.016 -36 -24.906 1 98.56 305 ASP B CA 1
ATOM 6702 C C . ASP B 1 305 ? 17.281 -36.781 -24.562 1 98.56 305 ASP B C 1
ATOM 6704 O O . ASP B 1 305 ? 18.375 -36.188 -24.531 1 98.56 305 ASP B O 1
ATOM 6708 N N . GLY B 1 306 ? 17.062 -38.031 -24.312 1 97.94 306 GLY B N 1
ATOM 6709 C CA . GLY B 1 306 ? 18.219 -38.875 -24.078 1 97.94 306 GLY B CA 1
ATOM 6710 C C . GLY B 1 306 ? 18.891 -39.344 -25.344 1 97.94 306 GLY B C 1
ATOM 6711 O O . GLY B 1 306 ? 18.234 -39.438 -26.391 1 97.94 306 GLY B O 1
ATOM 6712 N N . ASP B 1 307 ? 20.156 -39.719 -25.188 1 96.94 307 ASP B N 1
ATOM 6713 C CA . ASP B 1 307 ? 20.875 -40.312 -26.312 1 96.94 307 ASP B CA 1
ATOM 6714 C C . ASP B 1 307 ? 20.328 -41.719 -26.641 1 96.94 307 ASP B C 1
ATOM 6716 O O . ASP B 1 307 ? 20.547 -42.219 -27.75 1 96.94 307 ASP B O 1
ATOM 6720 N N . ASP B 1 308 ? 19.656 -42.25 -25.734 1 97.56 308 ASP B N 1
ATOM 6721 C CA . ASP B 1 308 ? 19.125 -43.594 -25.891 1 97.56 308 ASP B CA 1
ATOM 6722 C C . ASP B 1 308 ? 17.766 -43.562 -26.594 1 97.56 308 ASP B C 1
ATOM 6724 O O . ASP B 1 308 ? 17.094 -44.594 -26.719 1 97.56 308 ASP B O 1
ATOM 6728 N N . GLY B 1 309 ? 17.297 -42.406 -26.938 1 96.81 309 GLY B N 1
ATOM 6729 C CA . GLY B 1 309 ? 16.031 -42.281 -27.641 1 96.81 309 GLY B CA 1
ATOM 6730 C C . GLY B 1 309 ? 14.852 -42.094 -26.703 1 96.81 309 GLY B C 1
ATOM 6731 O O . GLY B 1 309 ? 13.711 -41.938 -27.141 1 96.81 309 GLY B O 1
ATOM 6732 N N . CYS B 1 310 ? 15.125 -42.062 -25.438 1 98.5 310 CYS B N 1
ATOM 6733 C CA . CYS B 1 310 ? 14.062 -41.906 -24.453 1 98.5 310 CYS B CA 1
ATOM 6734 C C . CYS B 1 310 ? 13.898 -40.469 -24.047 1 98.5 310 CYS B C 1
ATOM 6736 O O . CYS B 1 310 ? 14.75 -39.625 -24.344 1 98.5 310 CYS B O 1
ATOM 6738 N N . VAL B 1 311 ? 12.773 -40.156 -23.5 1 98.75 311 VAL B N 1
ATOM 6739 C CA . VAL B 1 311 ? 12.477 -38.844 -22.922 1 98.75 311 VAL B CA 1
ATOM 6740 C C . VAL B 1 311 ? 12.695 -38.875 -21.422 1 98.75 311 VAL B C 1
ATOM 6742 O O . VAL B 1 311 ? 12.219 -39.781 -20.734 1 98.75 311 VAL B O 1
ATOM 6745 N N . TYR B 1 312 ? 13.398 -37.906 -20.922 1 98.88 312 TYR B N 1
ATOM 6746 C CA . TYR B 1 312 ? 13.641 -37.812 -19.484 1 98.88 312 TYR B CA 1
ATOM 6747 C C . TYR B 1 312 ? 12.898 -36.625 -18.875 1 98.88 312 TYR B C 1
ATOM 6749 O O . TYR B 1 312 ? 12.836 -35.562 -19.484 1 98.88 312 TYR B O 1
ATOM 6757 N N . LEU B 1 313 ? 12.32 -36.812 -17.719 1 98.88 313 LEU B N 1
ATOM 6758 C CA . LEU B 1 313 ? 11.586 -35.812 -16.969 1 98.88 313 LEU B CA 1
ATOM 6759 C C . LEU B 1 313 ? 12.047 -35.781 -15.516 1 98.88 313 LEU B C 1
ATOM 6761 O O . LEU B 1 313 ? 12.047 -36.812 -14.836 1 98.88 313 LEU B O 1
ATOM 6765 N N . ASP B 1 314 ? 12.492 -34.625 -15.062 1 98.81 314 ASP B N 1
ATOM 6766 C CA . ASP B 1 314 ? 12.906 -34.438 -13.68 1 98.81 314 ASP B CA 1
ATOM 6767 C C . ASP B 1 314 ? 11.914 -33.562 -12.914 1 98.81 314 ASP B C 1
ATOM 6769 O O . ASP B 1 314 ? 11.438 -32.562 -13.43 1 98.81 314 ASP B O 1
ATOM 6773 N N . ALA B 1 315 ? 11.562 -34 -11.664 1 98.62 315 ALA B N 1
ATOM 6774 C CA . ALA B 1 315 ? 10.57 -33.25 -10.898 1 98.62 315 ALA B CA 1
ATOM 6775 C C . ALA B 1 315 ? 10.578 -33.688 -9.43 1 98.62 315 ALA B C 1
ATOM 6777 O O . ALA B 1 315 ? 11.047 -34.781 -9.094 1 98.62 315 ALA B O 1
ATOM 6778 N N . PRO B 1 316 ? 10.109 -32.781 -8.547 1 97.31 316 PRO B N 1
ATOM 6779 C CA . PRO B 1 316 ? 9.773 -33.25 -7.199 1 97.31 316 PRO B CA 1
ATOM 6780 C C . PRO B 1 316 ? 8.656 -34.281 -7.191 1 97.31 316 PRO B C 1
ATOM 6782 O O . PRO B 1 316 ? 7.703 -34.156 -7.973 1 97.31 316 PRO B O 1
ATOM 6785 N N . LEU B 1 317 ? 8.805 -35.25 -6.375 1 97.31 317 LEU B N 1
ATOM 6786 C CA . LEU B 1 317 ? 7.816 -36.312 -6.164 1 97.31 317 LEU B CA 1
ATOM 6787 C C . LEU B 1 317 ? 7.449 -36.438 -4.688 1 97.31 317 LEU B C 1
ATOM 6789 O O . LEU B 1 317 ? 8.328 -36.562 -3.836 1 97.31 317 LEU B O 1
ATOM 6793 N N . THR B 1 318 ? 6.145 -36.312 -4.406 1 95.25 318 THR B N 1
ATOM 6794 C CA . THR B 1 318 ? 5.664 -36.375 -3.033 1 95.25 318 THR B CA 1
ATOM 6795 C C . THR B 1 318 ? 4.695 -37.562 -2.861 1 95.25 318 THR B C 1
ATOM 6797 O O . THR B 1 318 ? 3.871 -37.812 -3.736 1 95.25 318 THR B O 1
ATOM 6800 N N . TYR B 1 319 ? 4.703 -38.156 -1.702 1 94.81 319 TYR B N 1
ATOM 6801 C CA . TYR B 1 319 ? 3.986 -39.406 -1.521 1 94.81 319 TYR B CA 1
ATOM 6802 C C . TYR B 1 319 ? 2.742 -39.219 -0.664 1 94.81 319 TYR B C 1
ATOM 6804 O O . TYR B 1 319 ? 2.379 -40.094 0.129 1 94.81 319 TYR B O 1
ATOM 6812 N N . PHE B 1 320 ? 2.178 -38.062 -0.692 1 93 320 PHE B N 1
ATOM 6813 C CA . PHE B 1 320 ? 0.875 -37.719 -0.14 1 93 320 PHE B CA 1
ATOM 6814 C C . PHE B 1 320 ? 0.269 -36.531 -0.892 1 93 320 PHE B C 1
ATOM 6816 O O . PHE B 1 320 ? 0.905 -35.969 -1.781 1 93 320 PHE B O 1
ATOM 6823 N N . ASN B 1 321 ? -0.955 -36.219 -0.569 1 94.81 321 ASN B N 1
ATOM 6824 C CA . ASN B 1 321 ? -1.693 -35.156 -1.235 1 94.81 321 ASN B CA 1
ATOM 6825 C C . ASN B 1 321 ? -1.288 -33.781 -0.712 1 94.81 321 ASN B C 1
ATOM 6827 O O . ASN B 1 321 ? -1.854 -33.281 0.267 1 94.81 321 ASN B O 1
ATOM 6831 N N . LYS B 1 322 ? -0.409 -33.125 -1.422 1 91.31 322 LYS B N 1
ATOM 6832 C CA . LYS B 1 322 ? 0.038 -31.797 -1.002 1 91.31 322 LYS B CA 1
ATOM 6833 C C . LYS B 1 322 ? -1.07 -30.766 -1.179 1 91.31 322 LYS B C 1
ATOM 6835 O O . LYS B 1 322 ? -1.019 -29.688 -0.586 1 91.31 322 LYS B O 1
ATOM 6840 N N . PHE B 1 323 ? -1.982 -31.047 -2.043 1 93 323 PHE B N 1
ATOM 6841 C CA . PHE B 1 323 ? -3.168 -30.203 -2.17 1 93 323 PHE B CA 1
ATOM 6842 C C . PHE B 1 323 ? -4.273 -30.688 -1.237 1 93 323 PHE B C 1
ATOM 6844 O O . PHE B 1 323 ? -5.379 -31 -1.685 1 93 323 PHE B O 1
ATOM 6851 N N . TRP B 1 324 ? -4.016 -30.609 -0.019 1 91.38 324 TRP B N 1
ATOM 6852 C CA . TRP B 1 324 ? -4.871 -31.172 1.021 1 91.38 324 TRP B CA 1
ATOM 6853 C C . TRP B 1 324 ? -6.25 -30.531 1.003 1 91.38 324 TRP B C 1
ATOM 6855 O O . TRP B 1 324 ? -7.219 -31.109 1.504 1 91.38 324 TRP B O 1
ATOM 6865 N N . PHE B 1 325 ? -6.355 -29.406 0.4 1 91.88 325 PHE B N 1
ATOM 6866 C CA . PHE B 1 325 ? -7.633 -28.703 0.343 1 91.88 325 PHE B CA 1
ATOM 6867 C C . PHE B 1 325 ? -8.531 -29.297 -0.733 1 91.88 325 PHE B C 1
ATOM 6869 O O . PHE B 1 325 ? -9.695 -28.891 -0.869 1 91.88 325 PHE B O 1
ATOM 6876 N N . PHE B 1 326 ? -8.039 -30.25 -1.498 1 95.31 326 PHE B N 1
ATOM 6877 C CA . PHE B 1 326 ? -8.805 -31.141 -2.355 1 95.31 326 PHE B CA 1
ATOM 6878 C C . PHE B 1 326 ? -8.719 -32.562 -1.853 1 95.31 326 PHE B C 1
ATOM 6880 O O . PHE B 1 326 ? -8.07 -33.406 -2.475 1 95.31 326 PHE B O 1
ATOM 6887 N N . PRO B 1 327 ? -9.469 -32.906 -0.821 1 96.06 327 PRO B N 1
ATOM 6888 C CA . PRO B 1 327 ? -9.422 -34.25 -0.257 1 96.06 327 PRO B CA 1
ATOM 6889 C C . PRO B 1 327 ? -10.195 -35.281 -1.095 1 96.06 327 PRO B C 1
ATOM 6891 O O . PRO B 1 327 ? -10.922 -34.875 -2.018 1 96.06 327 PRO B O 1
ATOM 6894 N N . PRO B 1 328 ? -10.031 -36.531 -0.748 1 97.38 328 PRO B N 1
ATOM 6895 C CA . PRO B 1 328 ? -10.922 -37.531 -1.374 1 97.38 328 PRO B CA 1
ATOM 6896 C C . PRO B 1 328 ? -12.398 -37.188 -1.165 1 97.38 328 PRO B C 1
ATOM 6898 O O . PRO B 1 328 ? -12.758 -36.531 -0.175 1 97.38 328 PRO B O 1
ATOM 6901 N N . VAL B 1 329 ? -13.219 -37.656 -2.143 1 95.75 329 VAL B N 1
ATOM 6902 C CA . VAL B 1 329 ? -14.641 -37.375 -2.113 1 95.75 329 VAL B CA 1
ATOM 6903 C C . VAL B 1 329 ? -15.227 -37.75 -0.755 1 95.75 329 VAL B C 1
ATOM 6905 O O . VAL B 1 329 ? -15 -38.875 -0.277 1 95.75 329 VAL B O 1
ATOM 6908 N N . GLY B 1 330 ? -15.859 -36.812 -0.174 1 92.44 330 GLY B N 1
ATOM 6909 C CA . GLY B 1 330 ? -16.578 -37.062 1.06 1 92.44 330 GLY B CA 1
ATOM 6910 C C . GLY B 1 330 ? -15.727 -36.875 2.301 1 92.44 330 GLY B C 1
ATOM 6911 O O . GLY B 1 330 ? -16.219 -37.031 3.424 1 92.44 330 GLY B O 1
ATOM 6912 N N . GLN B 1 331 ? -14.461 -36.5 2.127 1 94.75 331 GLN B N 1
ATOM 6913 C CA . GLN B 1 331 ? -13.586 -36.344 3.287 1 94.75 331 GLN B CA 1
ATOM 6914 C C . GLN B 1 331 ? -13.352 -34.875 3.594 1 94.75 331 GLN B C 1
ATOM 6916 O O . GLN B 1 331 ? -13.461 -34 2.709 1 94.75 331 GLN B O 1
ATOM 6921 N N . ASP B 1 332 ? -13.008 -34.625 4.871 1 92.25 332 ASP B N 1
ATOM 6922 C CA . ASP B 1 332 ? -12.68 -33.281 5.344 1 92.25 332 ASP B CA 1
ATOM 6923 C C . ASP B 1 332 ? -11.227 -32.938 5.023 1 92.25 332 ASP B C 1
ATOM 6925 O O . ASP B 1 332 ? -10.312 -33.688 5.367 1 92.25 332 ASP B O 1
ATOM 6929 N N . PRO B 1 333 ? -11.062 -31.781 4.398 1 89.5 333 PRO B N 1
ATOM 6930 C CA . PRO B 1 333 ? -9.703 -31.422 4.008 1 89.5 333 PRO B CA 1
ATOM 6931 C C . PRO B 1 333 ? -8.75 -31.328 5.199 1 89.5 333 PRO B C 1
ATOM 6933 O O . PRO B 1 333 ? -7.555 -31.609 5.066 1 89.5 333 PRO B O 1
ATOM 6936 N N . MET B 1 334 ? -9.211 -30.984 6.348 1 87.5 334 MET B N 1
ATOM 6937 C CA . MET B 1 334 ? -8.352 -30.75 7.504 1 87.5 334 MET B CA 1
ATOM 6938 C C . MET B 1 334 ? -7.961 -32.062 8.172 1 87.5 334 MET B C 1
ATOM 6940 O O . MET B 1 334 ? -6.965 -32.125 8.891 1 87.5 334 MET B O 1
ATOM 6944 N N . THR B 1 335 ? -8.734 -33.156 7.887 1 92.25 335 THR B N 1
ATOM 6945 C CA . THR B 1 335 ? -8.5 -34.375 8.648 1 92.25 335 THR B CA 1
ATOM 6946 C C . THR B 1 335 ? -8.234 -35.531 7.715 1 92.25 335 THR B C 1
ATOM 6948 O O . THR B 1 335 ? -7.832 -36.625 8.164 1 92.25 335 THR B O 1
ATOM 6951 N N . ALA B 1 336 ? -8.375 -35.312 6.395 1 94.38 336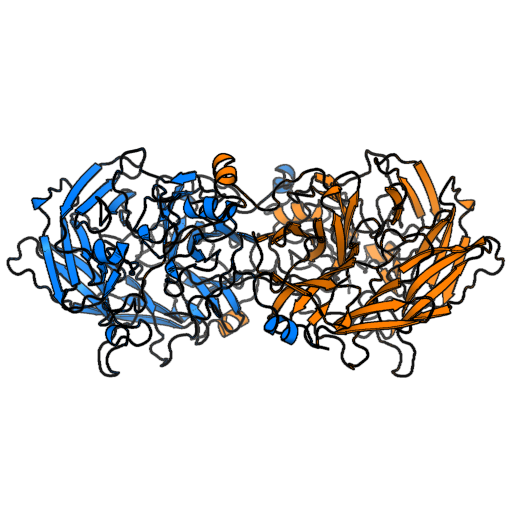 ALA B N 1
ATOM 6952 C CA . ALA B 1 336 ? -8.188 -36.406 5.445 1 94.38 336 ALA B CA 1
ATOM 6953 C C . ALA B 1 336 ? -6.789 -37 5.57 1 94.38 336 ALA B C 1
ATOM 6955 O O . ALA B 1 336 ? -5.789 -36.281 5.52 1 94.38 336 ALA B O 1
ATOM 6956 N N . PRO B 1 337 ? -6.652 -38.312 5.676 1 94.38 337 PRO B N 1
ATOM 6957 C CA . PRO B 1 337 ? -5.344 -38.938 5.801 1 94.38 337 PRO B CA 1
ATOM 6958 C C . PRO B 1 337 ? -4.438 -38.688 4.605 1 94.38 337 PRO B C 1
ATOM 6960 O O . PRO B 1 337 ? -3.215 -38.625 4.754 1 94.38 337 PRO B O 1
ATOM 6963 N N . SER B 1 338 ? -5 -38.562 3.447 1 93.38 338 SER B N 1
ATOM 6964 C CA . SER B 1 338 ? -4.223 -38.344 2.229 1 93.38 338 SER B CA 1
ATOM 6965 C C . SER B 1 338 ? -3.41 -37.062 2.293 1 93.38 338 SER B C 1
ATOM 6967 O O . SER B 1 338 ? -2.43 -36.906 1.562 1 93.38 338 SER B O 1
ATOM 6969 N N . GLY B 1 339 ? -3.889 -36.156 3.117 1 91.81 339 GLY B N 1
ATOM 6970 C CA . GLY B 1 339 ? -3.219 -34.875 3.219 1 91.81 339 GLY B CA 1
ATOM 6971 C C . GLY B 1 339 ? -2.111 -34.844 4.254 1 91.81 339 GLY B C 1
ATOM 6972 O O . GLY B 1 339 ? -1.485 -33.812 4.484 1 91.81 339 GLY B O 1
ATOM 6973 N N . LYS B 1 340 ? -1.834 -35.875 4.879 1 89.06 340 LYS B N 1
ATOM 6974 C CA . LYS B 1 340 ? -0.811 -36 5.914 1 89.06 340 LYS B CA 1
ATOM 6975 C C . LYS B 1 340 ? 0.427 -36.719 5.387 1 89.06 340 LYS B C 1
ATOM 6977 O O . LYS B 1 340 ? 0.315 -37.688 4.613 1 89.06 340 LYS B O 1
ATOM 6982 N N . PRO B 1 341 ? 1.589 -36.188 5.836 1 85 341 PRO B N 1
ATOM 6983 C CA . PRO B 1 341 ? 2.797 -36.906 5.434 1 85 341 PRO B CA 1
ATOM 6984 C C . PRO B 1 341 ? 2.848 -38.312 5.992 1 85 341 PRO B C 1
ATOM 6986 O O . PRO B 1 341 ? 2.307 -38.594 7.07 1 85 341 PRO B O 1
ATOM 6989 N N . PRO B 1 342 ? 3.504 -39.094 5.18 1 83.19 342 PRO B N 1
ATOM 6990 C CA . PRO B 1 342 ? 3.68 -40.438 5.719 1 83.19 342 PRO B CA 1
ATOM 6991 C C . PRO B 1 342 ? 4.504 -40.469 7.004 1 83.19 342 PRO B C 1
ATOM 6993 O O . PRO B 1 342 ? 5.047 -39.438 7.41 1 83.19 342 PRO B O 1
ATOM 6996 N N . GLY B 1 343 ? 4.5 -41.531 7.648 1 77.06 343 GLY B N 1
ATOM 6997 C CA . GLY B 1 343 ? 5.188 -41.656 8.922 1 77.06 343 GLY B CA 1
ATOM 6998 C C . GLY B 1 343 ? 6.617 -41.156 8.883 1 77.06 343 GLY B C 1
ATOM 6999 O O . GLY B 1 343 ? 7.203 -41.031 7.809 1 77.06 343 GLY B O 1
ATOM 7000 N N . ARG B 1 344 ? 7.203 -40.719 9.922 1 70 344 ARG B N 1
ATOM 7001 C CA . ARG B 1 344 ? 8.508 -40.062 10.094 1 70 344 ARG B CA 1
ATOM 7002 C C . ARG B 1 344 ? 9.609 -40.875 9.43 1 70 344 ARG B C 1
ATOM 7004 O O . ARG B 1 344 ? 10.578 -40.312 8.906 1 70 344 ARG B O 1
ATOM 7011 N N . ASP B 1 345 ? 9.43 -42.062 9.281 1 75.88 345 ASP B N 1
ATOM 7012 C CA . ASP B 1 345 ? 10.5 -42.906 8.781 1 75.88 345 ASP B CA 1
ATOM 7013 C C . ASP B 1 345 ? 10.328 -43.188 7.289 1 75.88 345 ASP B C 1
ATOM 7015 O O . ASP B 1 345 ? 11.141 -43.906 6.684 1 75.88 345 ASP B O 1
ATOM 7019 N N . GLN B 1 346 ? 9.422 -42.5 6.77 1 79.94 346 GLN B N 1
ATOM 7020 C CA . GLN B 1 346 ? 9.172 -42.75 5.355 1 79.94 346 GLN B CA 1
ATOM 7021 C C . GLN B 1 346 ? 9.531 -41.531 4.512 1 79.94 346 GLN B C 1
ATOM 7023 O O . GLN B 1 346 ? 9.477 -40.406 4.992 1 79.94 346 GLN B O 1
ATOM 7028 N N . LEU B 1 347 ? 9.953 -41.875 3.316 1 82.31 347 LEU B N 1
ATOM 7029 C CA . LEU B 1 347 ? 10.273 -40.844 2.361 1 82.31 347 LEU B CA 1
ATOM 7030 C C . LEU B 1 347 ? 9.047 -40 2.047 1 82.31 347 LEU B C 1
ATOM 7032 O O . LEU B 1 347 ? 8.008 -40.531 1.649 1 82.31 347 LEU B O 1
ATOM 7036 N N . GLN B 1 348 ? 9.141 -38.75 2.33 1 85.19 348 GLN B N 1
ATOM 7037 C CA . GLN B 1 348 ? 8 -37.844 2.113 1 85.19 348 GLN B CA 1
ATOM 7038 C C . GLN B 1 348 ? 8.031 -37.25 0.712 1 85.19 348 GLN B C 1
ATOM 7040 O O . GLN B 1 348 ? 7.012 -37.219 0.024 1 85.19 348 GLN B O 1
ATOM 7045 N N . SER B 1 349 ? 9.133 -36.781 0.332 1 91.88 349 SER B N 1
ATOM 7046 C CA . SER B 1 349 ? 9.32 -36.125 -0.963 1 91.88 349 SER B CA 1
ATOM 7047 C C . SER B 1 349 ? 10.789 -36.125 -1.363 1 91.88 349 SER B C 1
ATOM 7049 O O . SER B 1 349 ? 11.672 -36.188 -0.507 1 91.88 349 SER B O 1
ATOM 7051 N N . HIS B 1 350 ? 11.125 -36.188 -2.555 1 95.62 350 HIS B N 1
ATOM 7052 C CA . HIS B 1 350 ? 12.461 -36.094 -3.123 1 95.62 350 HIS B CA 1
ATOM 7053 C C . HIS B 1 350 ? 12.414 -35.656 -4.59 1 95.62 350 HIS B C 1
ATOM 7055 O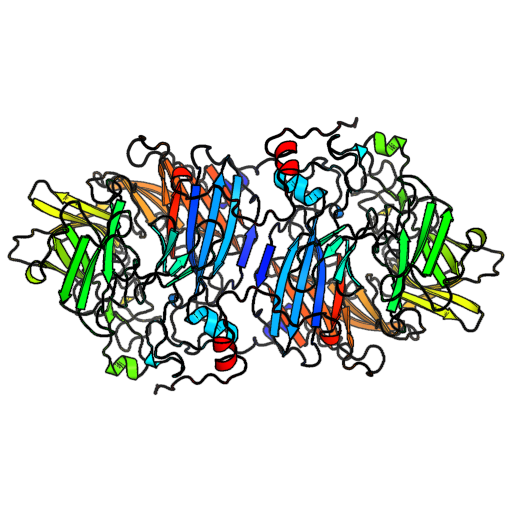 O . HIS B 1 350 ? 11.336 -35.562 -5.176 1 95.62 350 HIS B O 1
ATOM 7061 N N . TYR B 1 351 ? 13.57 -35.281 -5.082 1 98.06 351 TYR B N 1
ATOM 7062 C CA . TYR B 1 351 ? 13.695 -34.906 -6.492 1 98.06 351 TYR B CA 1
ATOM 7063 C C . TYR B 1 351 ? 14.141 -36.094 -7.324 1 98.06 351 TYR B C 1
ATOM 7065 O O . TYR B 1 351 ? 15.164 -36.719 -7.027 1 98.06 351 TYR B O 1
ATOM 7073 N N . VAL B 1 352 ? 13.406 -36.438 -8.469 1 98.75 352 VAL B N 1
ATOM 7074 C CA . VAL B 1 352 ? 13.609 -37.719 -9.141 1 98.75 352 VAL B CA 1
ATOM 7075 C C . VAL B 1 352 ? 13.672 -37.5 -10.648 1 98.75 352 VAL B C 1
ATOM 7077 O O . VAL B 1 352 ? 13.336 -36.406 -11.148 1 98.75 352 VAL B O 1
ATOM 7080 N N . ARG B 1 353 ? 14.102 -38.562 -11.367 1 98.81 353 ARG B N 1
ATOM 7081 C CA . ARG B 1 353 ? 14.102 -38.625 -12.828 1 98.81 353 ARG B CA 1
ATOM 7082 C C . ARG B 1 353 ? 13.25 -39.781 -13.328 1 98.81 353 ARG B C 1
ATOM 7084 O O . ARG B 1 353 ? 13.406 -40.906 -12.867 1 98.81 353 ARG B O 1
ATOM 7091 N N . TRP B 1 354 ? 12.352 -39.469 -14.234 1 98.81 354 TRP B N 1
ATOM 7092 C CA . TRP B 1 354 ? 11.578 -40.469 -14.977 1 98.81 354 TRP B CA 1
ATOM 7093 C C . TRP B 1 354 ? 12.18 -40.688 -16.359 1 98.81 354 TRP B C 1
ATOM 7095 O O . TRP B 1 354 ? 12.75 -39.781 -16.953 1 98.81 354 TRP B O 1
ATOM 7105 N N . ARG B 1 355 ? 12.023 -41.906 -16.797 1 98.75 355 ARG B N 1
ATOM 7106 C CA . ARG B 1 355 ? 12.43 -42.281 -18.141 1 98.75 355 ARG B CA 1
ATOM 7107 C C . ARG B 1 355 ? 11.242 -42.812 -18.938 1 98.75 355 ARG B C 1
ATOM 7109 O O . ARG B 1 355 ? 10.57 -43.75 -18.5 1 98.75 355 ARG B O 1
ATOM 7116 N N . PHE B 1 356 ? 10.992 -42.25 -20.125 1 98.81 356 PHE B N 1
ATOM 7117 C CA . PHE B 1 356 ? 9.906 -42.688 -21 1 98.81 356 PHE B CA 1
ATOM 7118 C C . PHE B 1 356 ? 10.461 -43.188 -22.328 1 98.81 356 PHE B C 1
ATOM 7120 O O . PHE B 1 356 ? 11.055 -42.438 -23.094 1 98.81 356 PHE B O 1
ATOM 7127 N N . ASP B 1 357 ? 10.203 -44.375 -22.578 1 98.56 357 ASP B N 1
ATOM 7128 C CA . ASP B 1 357 ? 10.539 -45 -23.859 1 98.56 357 ASP B CA 1
ATOM 7129 C C . ASP B 1 357 ? 9.352 -44.969 -24.812 1 98.56 357 ASP B C 1
ATOM 7131 O O . ASP B 1 357 ? 8.359 -45.656 -24.594 1 98.56 357 ASP B O 1
ATOM 7135 N N . PRO B 1 358 ? 9.477 -44.188 -25.875 1 97.44 358 PRO B N 1
ATOM 7136 C CA . PRO B 1 358 ? 8.352 -44.094 -26.797 1 97.44 358 PRO B CA 1
ATOM 7137 C C . PRO B 1 358 ? 7.949 -45.438 -27.391 1 97.44 358 PRO B C 1
ATOM 7139 O O . PRO B 1 358 ? 6.848 -45.594 -27.922 1 97.44 358 PRO B O 1
ATOM 7142 N N . ASN B 1 359 ? 8.789 -46.469 -27.25 1 96.62 359 ASN B N 1
ATOM 7143 C CA . ASN B 1 359 ? 8.508 -47.781 -27.812 1 96.62 359 ASN B CA 1
ATOM 7144 C C . ASN B 1 359 ? 8.211 -48.812 -26.719 1 96.62 359 ASN B C 1
ATOM 7146 O O . ASN B 1 359 ? 8.148 -50 -26.984 1 96.62 359 ASN B O 1
ATOM 7150 N N . ALA B 1 360 ? 8.039 -48.312 -25.594 1 96.56 360 ALA B N 1
ATOM 7151 C CA . ALA B 1 360 ? 7.797 -49.219 -24.484 1 96.56 360 ALA B CA 1
ATOM 7152 C C . ALA B 1 360 ? 6.48 -49.969 -24.656 1 96.56 360 ALA B C 1
ATOM 7154 O O . ALA B 1 360 ? 5.488 -49.375 -25.109 1 96.56 360 ALA B O 1
ATOM 7155 N N . THR B 1 361 ? 6.453 -51.25 -24.266 1 95.56 361 THR B N 1
ATOM 7156 C CA . THR B 1 361 ? 5.227 -52.031 -24.266 1 95.56 361 THR B CA 1
ATOM 7157 C C . THR B 1 361 ? 4.574 -52.031 -22.891 1 95.56 361 THR B C 1
ATOM 7159 O O . THR B 1 361 ? 3.359 -52.219 -22.781 1 95.56 361 THR B O 1
ATOM 7162 N N . ASP B 1 362 ? 5.352 -51.844 -21.875 1 95.38 362 ASP B N 1
ATOM 7163 C CA . ASP B 1 362 ? 4.863 -51.656 -20.516 1 95.38 362 ASP B CA 1
ATOM 7164 C C . ASP B 1 362 ? 4.773 -50.188 -20.141 1 95.38 362 ASP B C 1
ATOM 7166 O O . ASP B 1 362 ? 5.785 -49.5 -20.094 1 95.38 362 ASP B O 1
ATOM 7170 N N . PRO B 1 363 ? 3.656 -49.781 -19.844 1 95.12 363 PRO B N 1
ATOM 7171 C CA . PRO B 1 363 ? 3.479 -48.344 -19.547 1 95.12 363 PRO B CA 1
ATOM 7172 C C . PRO B 1 363 ? 3.963 -47.969 -18.141 1 95.12 363 PRO B C 1
ATOM 7174 O O . PRO B 1 363 ? 4.035 -46.781 -17.812 1 95.12 363 PRO B O 1
ATOM 7177 N N . ARG B 1 364 ? 4.262 -48.875 -17.266 1 98 364 ARG B N 1
ATOM 7178 C CA . ARG B 1 364 ? 4.691 -48.594 -15.898 1 98 364 ARG B CA 1
ATOM 7179 C C . ARG B 1 364 ? 6.109 -48.031 -15.875 1 98 364 ARG B C 1
ATOM 7181 O O . ARG B 1 364 ? 7 -48.562 -16.547 1 98 364 ARG B O 1
ATOM 7188 N N . VAL B 1 365 ? 6.262 -47 -15.18 1 98.44 365 VAL B N 1
ATOM 7189 C CA . VAL B 1 365 ? 7.578 -46.375 -15.039 1 98.44 365 VAL B CA 1
ATOM 7190 C C . VAL B 1 365 ? 7.922 -46.219 -13.555 1 98.44 365 VAL B C 1
ATOM 7192 O O . VAL B 1 365 ? 7.027 -46.094 -12.719 1 98.44 365 VAL B O 1
ATOM 7195 N N . GLU B 1 366 ? 9.211 -46.281 -13.188 1 98.25 366 GLU B N 1
ATOM 7196 C CA . GLU B 1 366 ? 9.734 -46.062 -11.844 1 98.25 366 GLU B CA 1
ATOM 7197 C C . GLU B 1 366 ? 10.734 -44.906 -11.82 1 98.25 366 GLU B C 1
ATOM 7199 O O . GLU B 1 366 ? 11.586 -44.781 -12.703 1 98.25 366 GLU B O 1
ATOM 7204 N N . PRO B 1 367 ? 10.633 -44.094 -10.82 1 98.06 367 PRO B N 1
ATOM 7205 C CA . PRO B 1 367 ? 11.547 -42.969 -10.734 1 98.06 367 PRO B CA 1
ATOM 7206 C C . PRO B 1 367 ? 12.914 -43.344 -10.164 1 98.06 367 PRO B C 1
ATOM 7208 O O . PRO B 1 367 ? 13.016 -44.312 -9.422 1 98.06 367 PRO B O 1
ATOM 7211 N N . VAL B 1 368 ? 13.906 -42.594 -10.492 1 98.31 368 VAL B N 1
ATOM 7212 C CA . VAL B 1 368 ? 15.219 -42.656 -9.867 1 98.31 368 VAL B CA 1
ATOM 7213 C C . VAL B 1 368 ? 15.484 -41.375 -9.07 1 98.31 368 VAL B C 1
ATOM 7215 O O . VAL B 1 368 ? 15.32 -40.281 -9.594 1 98.31 368 VAL B O 1
ATOM 7218 N N . GLU B 1 369 ? 15.883 -41.531 -7.852 1 98 369 GLU B N 1
ATOM 7219 C CA . GLU B 1 369 ? 16.172 -40.344 -7.027 1 98 369 GLU B CA 1
ATOM 7220 C C . GLU B 1 369 ? 17.406 -39.594 -7.547 1 98 369 GLU B C 1
ATOM 7222 O O . GLU B 1 369 ? 18.438 -40.219 -7.82 1 98 369 GLU B O 1
ATOM 7227 N N . LEU B 1 370 ? 17.312 -38.312 -7.719 1 98.38 370 LEU B N 1
ATOM 7228 C CA . LEU B 1 370 ? 18.453 -37.469 -8.07 1 98.38 370 LEU B CA 1
ATOM 7229 C C . LEU B 1 370 ? 18.969 -36.75 -6.848 1 98.38 370 LEU B C 1
ATOM 7231 O O . LEU B 1 370 ? 20.188 -36.656 -6.633 1 98.38 370 LEU B O 1
ATOM 7235 N N . VAL B 1 371 ? 18.094 -36.094 -6.102 1 97.12 371 VAL B N 1
ATOM 7236 C CA . VAL B 1 371 ? 18.422 -35.312 -4.914 1 97.12 371 VAL B CA 1
ATOM 7237 C C . VAL B 1 371 ? 17.422 -35.625 -3.793 1 97.12 371 VAL B C 1
ATOM 7239 O O . VAL B 1 371 ? 16.219 -35.562 -3.99 1 97.12 371 VAL B O 1
ATOM 7242 N N . ASN B 1 372 ? 17.906 -35.969 -2.643 1 94.56 372 ASN B N 1
ATOM 7243 C CA . ASN B 1 372 ? 17.062 -36.188 -1.473 1 94.56 372 ASN B CA 1
ATOM 7244 C C . ASN B 1 372 ? 16.719 -34.906 -0.761 1 94.56 372 ASN B C 1
ATOM 7246 O O . ASN B 1 372 ? 17.312 -34.562 0.272 1 94.56 372 ASN B O 1
ATOM 7250 N N . ALA B 1 373 ? 15.875 -34.188 -1.295 1 91.25 373 ALA B N 1
ATOM 7251 C CA . ALA B 1 373 ? 15.422 -32.906 -0.757 1 91.25 373 ALA B CA 1
ATOM 7252 C C . ALA B 1 373 ? 13.898 -32.812 -0.769 1 91.25 373 ALA B C 1
ATOM 7254 O O . ALA B 1 373 ? 13.258 -33.156 -1.773 1 91.25 373 ALA B O 1
ATOM 7255 N N . ASP B 1 374 ? 13.344 -32.469 0.379 1 90.38 374 ASP B N 1
ATOM 7256 C CA . ASP B 1 374 ? 11.914 -32.188 0.457 1 90.38 374 ASP B CA 1
ATOM 7257 C C . ASP B 1 374 ? 11.609 -30.734 0.034 1 90.38 374 ASP B C 1
ATOM 7259 O O . ASP B 1 374 ? 11.641 -29.828 0.858 1 90.38 374 ASP B O 1
ATOM 7263 N N . GLY B 1 375 ? 11.367 -30.578 -1.207 1 91.38 375 GLY B N 1
ATOM 7264 C CA . GLY B 1 375 ? 11.141 -29.25 -1.764 1 91.38 375 GLY B CA 1
ATOM 7265 C C . GLY B 1 375 ? 10.227 -29.266 -2.971 1 91.38 375 GLY B C 1
ATOM 7266 O O . GLY B 1 375 ? 9.797 -30.328 -3.43 1 91.38 375 GLY B O 1
ATOM 7267 N N . GLU B 1 376 ? 9.867 -28.094 -3.385 1 93.38 376 GLU B N 1
ATOM 7268 C CA . GLU B 1 376 ? 9.023 -27.844 -4.547 1 93.38 376 GLU B CA 1
ATOM 7269 C C . GLU B 1 376 ? 9.477 -26.594 -5.305 1 93.38 376 GLU B C 1
ATOM 7271 O O . GLU B 1 376 ? 10.531 -26.031 -5 1 93.38 376 GLU B O 1
ATOM 7276 N N . MET B 1 377 ? 8.773 -26.266 -6.344 1 94.88 377 MET B N 1
ATOM 7277 C CA . MET B 1 377 ? 9.023 -25.094 -7.172 1 94.88 377 MET B CA 1
ATOM 7278 C C . MET B 1 377 ? 10.414 -25.141 -7.789 1 94.88 377 MET B C 1
ATOM 7280 O O . MET B 1 377 ? 11.195 -24.203 -7.652 1 94.88 377 MET B O 1
ATOM 7284 N N . PRO B 1 378 ? 10.68 -26.219 -8.438 1 97.19 378 PRO B N 1
ATOM 7285 C CA . PRO B 1 378 ? 12 -26.359 -9.062 1 97.19 378 PRO B CA 1
ATOM 7286 C C . PRO B 1 378 ? 12.25 -25.328 -10.156 1 97.19 378 PRO B C 1
ATOM 7288 O O . PRO B 1 378 ? 11.336 -25 -10.914 1 97.19 378 PRO B O 1
ATOM 7291 N N . LYS B 1 379 ? 13.422 -24.844 -10.133 1 97.62 379 LYS B N 1
ATOM 7292 C CA . LYS B 1 379 ? 13.836 -23.891 -11.164 1 97.62 379 LYS B CA 1
ATOM 7293 C C . LYS B 1 379 ? 15.227 -24.234 -11.695 1 97.62 379 LYS B C 1
ATOM 7295 O O . LYS B 1 379 ? 16.109 -24.641 -10.93 1 97.62 379 LYS B O 1
ATOM 7300 N N . VAL B 1 380 ? 15.406 -24.188 -13.008 1 98 380 VAL B N 1
ATOM 7301 C CA . VAL B 1 380 ? 16.719 -24.312 -13.641 1 98 380 VAL B CA 1
ATOM 7302 C C . VAL B 1 380 ? 17.078 -23 -14.336 1 98 380 VAL B C 1
ATOM 7304 O O . VAL B 1 380 ? 16.266 -22.062 -14.391 1 98 380 VAL B O 1
ATOM 7307 N N . ASP B 1 381 ? 18.344 -22.891 -14.703 1 97.94 381 ASP B N 1
ATOM 7308 C CA . ASP B 1 381 ? 18.75 -21.875 -15.672 1 97.94 381 ASP B CA 1
ATOM 7309 C C . ASP B 1 381 ? 17.953 -22 -16.969 1 97.94 381 ASP B C 1
ATOM 7311 O O . ASP B 1 381 ? 18.109 -22.969 -17.703 1 97.94 381 ASP B O 1
ATOM 7315 N N . ASP B 1 382 ? 17.125 -20.984 -17.188 1 95.81 382 ASP B N 1
ATOM 7316 C CA . ASP B 1 382 ? 16.172 -21.062 -18.297 1 95.81 382 ASP B CA 1
ATOM 7317 C C . ASP B 1 382 ? 16.891 -21.359 -19.609 1 95.81 382 ASP B C 1
ATOM 7319 O O . ASP B 1 382 ? 16.281 -21.906 -20.547 1 95.81 382 ASP B O 1
ATOM 7323 N N . ARG B 1 383 ? 18.172 -21.062 -19.766 1 95.06 383 ARG B N 1
ATOM 7324 C CA . ARG B 1 383 ? 18.969 -21.328 -20.969 1 95.06 383 ARG B CA 1
ATOM 7325 C C . ARG B 1 383 ? 19.141 -22.828 -21.203 1 95.06 383 ARG B C 1
ATOM 7327 O O . ARG B 1 383 ? 19.484 -23.25 -22.297 1 95.06 383 ARG B O 1
ATOM 7334 N N . PHE B 1 384 ? 18.812 -23.5 -20.125 1 97.12 384 PHE B N 1
ATOM 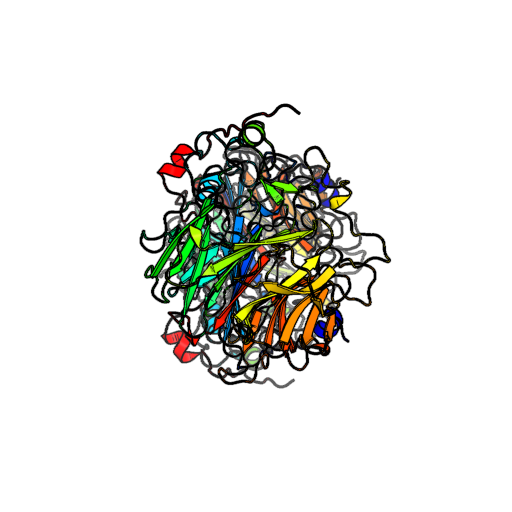7335 C CA . PHE B 1 384 ? 19.016 -24.938 -20.203 1 97.12 384 PHE B CA 1
ATOM 7336 C C . PHE B 1 384 ? 17.688 -25.672 -20.078 1 97.12 384 PHE B C 1
ATOM 7338 O O . PHE B 1 384 ? 17.656 -26.906 -19.938 1 97.12 384 PHE B O 1
ATOM 7345 N N . ALA B 1 385 ? 16.641 -25 -20.109 1 96.5 385 ALA B N 1
ATOM 7346 C CA . ALA B 1 385 ? 15.32 -25.625 -20.109 1 96.5 385 ALA B CA 1
ATOM 7347 C C . ALA B 1 385 ? 15.117 -26.469 -21.375 1 96.5 385 ALA B C 1
ATOM 7349 O O . ALA B 1 385 ? 15.391 -26.016 -22.484 1 96.5 385 ALA B O 1
ATOM 7350 N N . GLY B 1 386 ? 14.648 -27.641 -21.188 1 97.44 386 GLY B N 1
ATOM 7351 C CA . GLY B 1 386 ? 14.383 -28.531 -22.297 1 97.44 386 GLY B CA 1
ATOM 7352 C C . GLY B 1 386 ? 15.617 -29.266 -22.797 1 97.44 386 GLY B C 1
ATOM 7353 O O . GLY B 1 386 ? 15.562 -29.984 -23.797 1 97.44 386 GLY B O 1
ATOM 7354 N N . LYS B 1 387 ? 16.75 -29.047 -22.062 1 97.25 387 LYS B N 1
ATOM 7355 C CA . LYS B 1 387 ? 18.047 -29.625 -22.422 1 97.25 387 LYS B CA 1
ATOM 7356 C C . LYS B 1 387 ? 18.703 -30.281 -21.203 1 97.25 387 LYS B C 1
ATOM 7358 O O . LYS B 1 387 ? 18.312 -30.031 -20.062 1 97.25 387 LYS B O 1
ATOM 7363 N N . PRO B 1 388 ? 19.672 -31.125 -21.547 1 97.44 388 PRO B N 1
ATOM 7364 C CA . PRO B 1 388 ? 20.422 -31.641 -20.391 1 97.44 388 PRO B CA 1
ATOM 7365 C C . PRO B 1 388 ? 20.984 -30.531 -19.516 1 97.44 388 PRO B C 1
ATOM 7367 O O . PRO B 1 388 ? 21.422 -29.5 -20.016 1 97.44 388 PRO B O 1
ATOM 7370 N N . TYR B 1 389 ? 21 -30.734 -18.219 1 98.19 389 TYR B N 1
ATOM 7371 C CA . TYR B 1 389 ? 21.406 -29.719 -17.25 1 98.19 389 TYR B CA 1
ATOM 7372 C C . TYR B 1 389 ? 22.094 -30.359 -16.047 1 98.19 389 TYR B C 1
ATOM 7374 O O . TYR B 1 389 ? 22.094 -31.578 -15.906 1 98.19 389 TYR B O 1
ATOM 7382 N N . ASN B 1 390 ? 22.672 -29.516 -15.211 1 98.44 390 ASN B N 1
ATOM 7383 C CA . ASN B 1 390 ? 23.406 -30.031 -14.062 1 98.44 390 ASN B CA 1
ATOM 7384 C C . ASN B 1 390 ? 22.891 -29.469 -12.75 1 98.44 390 ASN B C 1
ATOM 7386 O O . ASN B 1 390 ? 23.062 -30.062 -11.695 1 98.44 390 ASN B O 1
ATOM 7390 N N . THR B 1 391 ? 22.312 -28.297 -12.82 1 98.56 391 THR B N 1
ATOM 7391 C CA . THR B 1 391 ? 22.016 -27.578 -11.586 1 98.56 391 THR B CA 1
ATOM 7392 C C . THR B 1 391 ? 20.516 -27.297 -11.461 1 98.56 391 THR B C 1
ATOM 7394 O O . THR B 1 391 ? 19.875 -26.875 -12.422 1 98.56 391 THR B O 1
ATOM 7397 N N . LEU B 1 392 ? 20.016 -27.531 -10.258 1 97.62 392 LEU B N 1
ATOM 7398 C CA . LEU B 1 392 ? 18.625 -27.312 -9.898 1 97.62 392 LEU B CA 1
ATOM 7399 C C . LEU B 1 392 ? 18.516 -26.406 -8.672 1 97.62 392 LEU B C 1
ATOM 7401 O O . LEU B 1 392 ? 19.281 -26.562 -7.715 1 97.62 392 LEU B O 1
ATOM 7405 N N . PHE B 1 393 ? 17.625 -25.422 -8.695 1 98.19 393 PHE B N 1
ATOM 7406 C CA . PHE B 1 393 ? 17.266 -24.672 -7.504 1 98.19 393 PHE B CA 1
ATOM 7407 C C . PHE B 1 393 ? 15.891 -25.109 -6.984 1 98.19 393 PHE B C 1
ATOM 7409 O O . PHE B 1 393 ? 14.977 -25.359 -7.77 1 98.19 393 PHE B O 1
ATOM 7416 N N . LEU B 1 394 ? 15.75 -25.234 -5.621 1 95.12 394 LEU B N 1
ATOM 7417 C CA . LEU B 1 394 ? 14.508 -25.641 -4.969 1 95.12 394 LEU B CA 1
ATOM 7418 C C . LEU B 1 394 ? 14.188 -24.734 -3.797 1 95.12 394 LEU B C 1
ATOM 7420 O O . LEU B 1 394 ? 15.078 -24.312 -3.055 1 95.12 394 LEU B O 1
ATOM 7424 N N . ALA B 1 395 ? 12.914 -24.391 -3.672 1 93.88 395 ALA B N 1
ATOM 7425 C CA . ALA B 1 395 ? 12.438 -24.031 -2.338 1 93.88 395 ALA B CA 1
ATOM 7426 C C . ALA B 1 395 ? 12.219 -25.281 -1.483 1 93.88 395 ALA B C 1
ATOM 7428 O O . ALA B 1 395 ? 11.602 -26.25 -1.928 1 93.88 395 ALA B O 1
ATOM 7429 N N . MET B 1 396 ? 12.727 -25.297 -0.244 1 91.31 396 MET B N 1
ATOM 7430 C CA . MET B 1 396 ? 12.648 -26.531 0.522 1 91.31 396 MET B CA 1
ATOM 7431 C C . MET B 1 396 ? 12.508 -26.25 2.014 1 91.31 396 MET B C 1
ATOM 7433 O O . MET B 1 396 ? 12.672 -25.109 2.445 1 91.31 396 MET B O 1
ATOM 7437 N N . HIS B 1 397 ? 12.156 -27.281 2.664 1 88.81 397 HIS B N 1
ATOM 7438 C CA . HIS B 1 397 ? 12.203 -27.25 4.121 1 88.81 397 HIS B CA 1
ATOM 7439 C C . HIS B 1 397 ? 13.641 -27.359 4.625 1 88.81 397 HIS B C 1
ATOM 7441 O O . HIS B 1 397 ? 14.406 -28.203 4.145 1 88.81 397 HIS B O 1
ATOM 7447 N N . ASP B 1 398 ? 13.891 -26.438 5.539 1 87.62 398 ASP B N 1
ATOM 7448 C CA . ASP B 1 398 ? 15.195 -26.562 6.188 1 87.62 398 ASP B CA 1
ATOM 7449 C C . ASP B 1 398 ? 15.375 -27.969 6.789 1 87.62 398 ASP B C 1
ATOM 7451 O O . ASP B 1 398 ? 14.672 -28.328 7.738 1 87.62 398 ASP B O 1
ATOM 7455 N N . PRO B 1 399 ? 16.234 -28.703 6.281 1 79.88 399 PRO B N 1
ATOM 7456 C CA . PRO B 1 399 ? 16.375 -30.094 6.734 1 79.88 399 PRO B CA 1
ATOM 7457 C C . PRO B 1 399 ? 16.859 -30.188 8.172 1 79.88 399 PRO B C 1
ATOM 7459 O O . PRO B 1 399 ? 16.781 -31.266 8.781 1 79.88 399 PRO B O 1
ATOM 7462 N N . THR B 1 400 ? 17.359 -29.125 8.586 1 80.12 400 THR B N 1
ATOM 7463 C CA . THR B 1 400 ? 17.906 -29.156 9.938 1 80.12 400 THR B CA 1
ATOM 7464 C C . THR B 1 400 ? 16.844 -28.812 10.969 1 80.12 400 THR B C 1
ATOM 7466 O O . THR B 1 400 ? 17.078 -28.891 12.172 1 80.12 400 THR B O 1
ATOM 7469 N N . LYS B 1 401 ? 15.703 -28.422 10.438 1 76.75 401 LYS B N 1
ATOM 7470 C CA . LYS B 1 401 ? 14.625 -28.016 11.336 1 76.75 401 LYS B CA 1
ATOM 7471 C C . LYS B 1 401 ? 13.461 -29 11.266 1 76.75 401 LYS B C 1
ATOM 7473 O O . LYS B 1 401 ? 13.203 -29.594 10.211 1 76.75 401 LYS B O 1
ATOM 7478 N N . GLU B 1 402 ? 12.898 -29.234 12.406 1 62.88 402 GLU B N 1
ATOM 7479 C CA . GLU B 1 402 ? 11.773 -30.156 12.469 1 62.88 402 GLU B CA 1
ATOM 7480 C C . GLU B 1 402 ? 10.492 -29.5 11.961 1 62.88 402 GLU B C 1
ATOM 7482 O O . GLU B 1 402 ? 9.625 -30.172 11.391 1 62.88 402 GLU B O 1
ATOM 7487 N N . ASN B 1 403 ? 10.391 -28.156 12.312 1 56.81 403 ASN B N 1
ATOM 7488 C CA . ASN B 1 403 ? 9.094 -27.562 12.008 1 56.81 403 ASN B CA 1
ATOM 7489 C C . ASN B 1 403 ? 9.156 -26.672 10.781 1 56.81 403 ASN B C 1
ATOM 7491 O O . ASN B 1 403 ? 10.164 -25.984 10.555 1 56.81 403 ASN B O 1
ATOM 7495 N N . GLY B 1 404 ? 8.305 -27.062 9.844 1 57.09 404 GLY B N 1
ATOM 7496 C CA . GLY B 1 404 ? 8.102 -26.141 8.734 1 57.09 404 GLY B CA 1
ATOM 7497 C C . GLY B 1 404 ? 7.777 -24.734 9.18 1 57.09 404 GLY B C 1
ATOM 7498 O O . GLY B 1 404 ? 7.449 -24.5 10.352 1 57.09 404 GLY B O 1
ATOM 7499 N N . PRO B 1 405 ? 8.18 -23.75 8.289 1 54.59 405 PRO B N 1
ATOM 7500 C CA . PRO B 1 405 ? 7.902 -22.359 8.695 1 54.59 405 PRO B CA 1
ATOM 7501 C C . PRO B 1 405 ? 6.438 -22.141 9.062 1 54.59 405 PRO B C 1
ATOM 7503 O O . PRO B 1 405 ? 5.547 -22.766 8.484 1 54.59 405 PRO B O 1
ATOM 7506 N N . VAL B 1 406 ? 6.254 -21.453 10.234 1 45.41 406 VAL B N 1
ATOM 7507 C CA . VAL B 1 406 ? 4.922 -20.938 10.531 1 45.41 406 VAL B CA 1
ATOM 7508 C C . VAL B 1 406 ? 4.48 -19.969 9.43 1 45.41 406 VAL B C 1
ATOM 7510 O O . VAL B 1 406 ? 5.152 -18.969 9.164 1 45.41 406 VAL B O 1
ATOM 7513 N N . GLY B 1 407 ? 3.617 -20.281 8.461 1 44.84 407 GLY B N 1
ATOM 7514 C CA . GLY B 1 407 ? 3.031 -19.344 7.52 1 44.84 407 GLY B CA 1
ATOM 7515 C C . GLY B 1 407 ? 3.271 -19.719 6.066 1 44.84 407 GLY B C 1
ATOM 7516 O O . GLY B 1 407 ? 2.842 -19 5.156 1 44.84 407 GLY B O 1
ATOM 7517 N N . GLY B 1 408 ? 4.148 -20.594 5.793 1 58.31 408 GLY B N 1
ATOM 7518 C CA . GLY B 1 408 ? 4.359 -21.031 4.426 1 58.31 408 GLY B CA 1
ATOM 7519 C C . GLY B 1 408 ? 4.988 -22.406 4.336 1 58.31 408 GLY B C 1
ATOM 7520 O O . GLY B 1 408 ? 5.172 -23.078 5.352 1 58.31 408 GLY B O 1
ATOM 7521 N N . ILE B 1 409 ? 5.09 -22.828 3.055 1 68.31 409 ILE B N 1
ATOM 7522 C CA . ILE B 1 409 ? 5.43 -24.234 2.912 1 68.31 409 ILE B CA 1
ATOM 7523 C C . ILE B 1 409 ? 6.945 -24.422 3.002 1 68.31 409 ILE B C 1
ATOM 7525 O O . ILE B 1 409 ? 7.43 -25.406 3.561 1 68.31 409 ILE B O 1
ATOM 7529 N N . TYR B 1 410 ? 7.781 -23.328 2.701 1 89.25 410 TYR B N 1
ATOM 7530 C CA . TYR B 1 410 ? 9.227 -23.547 2.66 1 89.25 410 TYR B CA 1
ATOM 7531 C C . TYR B 1 410 ? 9.961 -22.375 3.301 1 89.25 410 TYR B C 1
ATOM 7533 O O . TYR B 1 410 ? 9.477 -21.234 3.293 1 89.25 410 TYR B O 1
ATOM 7541 N N . ASN B 1 411 ? 11.164 -22.609 3.906 1 92.81 411 ASN B N 1
ATOM 7542 C CA . ASN B 1 411 ? 11.93 -21.547 4.539 1 92.81 411 ASN B CA 1
ATOM 7543 C C . ASN B 1 411 ? 13.391 -21.578 4.117 1 92.81 411 ASN B C 1
ATOM 7545 O O . ASN B 1 411 ? 14.234 -20.922 4.73 1 92.81 411 ASN B O 1
ATOM 7549 N N . ALA B 1 412 ? 13.68 -22.375 3.057 1 95.06 412 ALA B N 1
ATOM 7550 C CA . ALA B 1 412 ? 15.062 -22.453 2.588 1 95.06 412 ALA B CA 1
ATOM 7551 C C . ALA B 1 412 ? 15.117 -22.531 1.064 1 95.06 412 ALA B C 1
ATOM 7553 O O . ALA B 1 412 ? 14.141 -22.906 0.418 1 95.06 412 ALA B O 1
ATOM 7554 N N . ILE B 1 413 ? 16.266 -22.125 0.525 1 96.56 413 ILE B N 1
ATOM 7555 C CA . ILE B 1 413 ? 16.578 -22.266 -0.892 1 96.56 413 ILE B CA 1
ATOM 7556 C C . ILE B 1 413 ? 17.75 -23.219 -1.062 1 96.56 413 ILE B C 1
ATOM 7558 O O . ILE B 1 413 ? 18.781 -23.094 -0.385 1 96.56 413 ILE B O 1
ATOM 7562 N N . ALA B 1 414 ? 17.609 -24.141 -1.998 1 97.12 414 ALA B N 1
ATOM 7563 C CA . ALA B 1 414 ? 18.688 -25.109 -2.252 1 97.12 414 ALA B CA 1
ATOM 7564 C C . ALA B 1 414 ? 19.219 -24.969 -3.674 1 97.12 414 ALA B C 1
ATOM 7566 O O . ALA B 1 414 ? 18.453 -24.688 -4.605 1 97.12 414 ALA B O 1
ATOM 7567 N N . LYS B 1 415 ? 20.469 -25.078 -3.787 1 98.25 415 LYS B N 1
ATOM 7568 C CA . LYS B 1 415 ? 21.156 -25.359 -5.043 1 98.25 415 LYS B CA 1
ATOM 7569 C C . LYS B 1 415 ? 21.656 -26.797 -5.086 1 98.25 415 LYS B C 1
ATOM 7571 O O . LYS B 1 415 ? 22.438 -27.219 -4.234 1 98.25 415 LYS B O 1
ATOM 7576 N N . CYS B 1 416 ? 21.219 -27.516 -6.133 1 98.19 416 CYS B N 1
ATOM 7577 C CA . CYS B 1 416 ? 21.469 -28.953 -6.172 1 98.19 416 CYS B CA 1
ATOM 7578 C C . CYS B 1 416 ? 22.219 -29.344 -7.441 1 98.19 416 CYS B C 1
ATOM 7580 O O . CYS B 1 416 ? 22 -28.75 -8.5 1 98.19 416 CYS B O 1
ATOM 7582 N N . ASP B 1 417 ? 23.062 -30.312 -7.32 1 98.44 417 ASP B N 1
ATOM 7583 C CA . ASP B 1 417 ? 23.672 -31 -8.461 1 98.44 417 ASP B CA 1
ATOM 7584 C C . ASP B 1 417 ? 22.938 -32.312 -8.773 1 98.44 417 ASP B C 1
ATOM 7586 O O . ASP B 1 417 ? 22.953 -33.25 -7.98 1 98.44 417 ASP B O 1
ATOM 7590 N N . VAL B 1 418 ? 22.359 -32.375 -9.977 1 98.19 418 VAL B N 1
ATOM 7591 C CA . VAL B 1 418 ? 21.469 -33.5 -10.266 1 98.19 418 VAL B CA 1
ATOM 7592 C C . VAL B 1 418 ? 22.281 -34.719 -10.602 1 98.19 418 VAL B C 1
ATOM 7594 O O . VAL B 1 418 ? 21.734 -35.844 -10.648 1 98.19 418 VAL B O 1
ATOM 7597 N N . ASN B 1 419 ? 23.531 -34.594 -10.859 1 98.12 419 ASN B N 1
ATOM 7598 C CA . ASN B 1 419 ? 24.375 -35.719 -11.18 1 98.12 419 ASN B CA 1
ATOM 7599 C C . ASN B 1 419 ? 24.922 -36.406 -9.922 1 98.12 419 ASN B C 1
ATOM 7601 O O . ASN B 1 419 ? 25.031 -37.625 -9.875 1 98.12 419 ASN B O 1
ATOM 7605 N N . THR B 1 420 ? 25.156 -35.625 -8.883 1 98.12 420 THR B N 1
ATOM 7606 C CA . THR B 1 420 ? 25.797 -36.156 -7.688 1 98.12 420 THR B CA 1
ATOM 7607 C C . THR B 1 420 ? 24.797 -36.281 -6.547 1 98.12 420 THR B C 1
ATOM 7609 O O . THR B 1 420 ? 25.031 -37 -5.574 1 98.12 420 THR B O 1
ATOM 7612 N N . GLY B 1 421 ? 23.766 -35.5 -6.656 1 97.5 421 GLY B N 1
ATOM 7613 C CA . GLY B 1 421 ? 22.781 -35.469 -5.59 1 97.5 421 GLY B CA 1
ATOM 7614 C C . GLY B 1 421 ? 23.141 -34.531 -4.461 1 97.5 421 GLY B C 1
ATOM 7615 O O . GLY B 1 421 ? 22.359 -34.344 -3.525 1 97.5 421 GLY B O 1
ATOM 7616 N N . LYS B 1 422 ? 24.25 -33.875 -4.566 1 97 422 LYS B N 1
ATOM 7617 C CA . LYS B 1 422 ? 24.688 -32.969 -3.523 1 97 422 LYS B CA 1
ATOM 7618 C C . LYS B 1 422 ? 23.875 -31.656 -3.568 1 97 422 LYS B C 1
ATOM 7620 O O . LYS B 1 422 ? 23.453 -31.219 -4.641 1 97 422 LYS B O 1
ATOM 7625 N N . LEU B 1 423 ? 23.625 -31.062 -2.395 1 95.94 423 LEU B N 1
ATOM 7626 C CA . LEU B 1 423 ? 22.938 -29.781 -2.346 1 95.94 423 LEU B CA 1
ATOM 7627 C C . LEU B 1 423 ? 23.578 -28.859 -1.314 1 95.94 423 LEU B C 1
ATOM 7629 O O . LEU B 1 423 ? 24.141 -29.328 -0.326 1 95.94 423 LEU B O 1
ATOM 7633 N N . VAL B 1 424 ? 23.594 -27.625 -1.566 1 96.69 424 VAL B N 1
ATOM 7634 C CA . VAL B 1 424 ? 23.859 -26.531 -0.628 1 96.69 424 VAL B CA 1
ATOM 7635 C C . VAL B 1 424 ? 22.609 -25.688 -0.438 1 96.69 424 VAL B C 1
ATOM 7637 O O . VAL B 1 424 ? 21.781 -25.578 -1.35 1 96.69 424 VAL B O 1
ATOM 7640 N N . HIS B 1 425 ? 22.391 -25.203 0.794 1 96.31 425 HIS B N 1
ATOM 7641 C CA . HIS B 1 425 ? 21.172 -24.438 1.001 1 96.31 425 HIS B CA 1
ATOM 7642 C C . HIS B 1 425 ? 21.406 -23.234 1.91 1 96.31 425 HIS B C 1
ATOM 7644 O O . HIS B 1 425 ? 22.453 -23.141 2.549 1 96.31 425 HIS B O 1
ATOM 7650 N N . TRP B 1 426 ? 20.562 -22.297 1.869 1 96.94 426 TRP B N 1
ATOM 7651 C CA . TRP B 1 426 ? 20.406 -21.219 2.832 1 96.94 426 TRP B CA 1
ATOM 7652 C C . TRP B 1 426 ? 19.016 -21.25 3.467 1 96.94 426 TRP B C 1
ATOM 7654 O O . TRP B 1 426 ? 18.016 -21.438 2.775 1 96.94 426 TRP B O 1
ATOM 7664 N N . SER B 1 427 ? 19.016 -21.062 4.797 1 95.25 427 SER B N 1
ATOM 7665 C CA . SER B 1 427 ? 17.75 -21.016 5.527 1 95.25 427 SER B CA 1
ATOM 7666 C C . SER B 1 427 ? 17.422 -19.594 5.961 1 95.25 427 SER B C 1
ATOM 7668 O O . SER B 1 427 ? 18.25 -18.922 6.578 1 95.25 427 SER B O 1
ATOM 7670 N N . ALA B 1 428 ? 16.234 -19.156 5.66 1 94.44 428 ALA B N 1
ATOM 7671 C CA . ALA B 1 428 ? 15.781 -17.828 6.051 1 94.44 428 ALA B CA 1
ATOM 7672 C C . ALA B 1 428 ? 15.438 -17.781 7.535 1 94.44 428 ALA B C 1
ATOM 7674 O O . ALA B 1 428 ? 15.297 -16.703 8.109 1 94.44 428 ALA B O 1
ATOM 7675 N N . GLY B 1 429 ? 15.266 -18.859 8.141 1 91.69 429 GLY B N 1
ATOM 7676 C CA . GLY B 1 429 ? 14.898 -18.922 9.547 1 91.69 429 GLY B CA 1
ATOM 7677 C C . GLY B 1 429 ? 13.492 -19.438 9.773 1 91.69 429 GLY B C 1
ATOM 7678 O O . GLY B 1 429 ? 12.742 -19.656 8.82 1 91.69 429 GLY B O 1
ATOM 7679 N N . ASP B 1 430 ? 13.016 -19.531 11.008 1 86.94 430 ASP B N 1
ATOM 7680 C CA . ASP B 1 430 ? 11.812 -20.266 11.398 1 86.94 430 ASP B CA 1
ATOM 7681 C C . ASP B 1 430 ? 10.555 -19.438 11.141 1 86.94 430 ASP B C 1
ATOM 7683 O O . ASP B 1 430 ? 9.453 -19.984 11.062 1 86.94 430 ASP B O 1
ATOM 7687 N N . HIS B 1 431 ? 10.773 -18.203 10.984 1 87.19 431 HIS B N 1
ATOM 7688 C CA . HIS B 1 431 ? 9.602 -17.344 10.938 1 87.19 431 HIS B CA 1
ATOM 7689 C C . HIS B 1 431 ? 9.469 -16.672 9.57 1 87.19 431 HIS B C 1
ATOM 7691 O O . HIS B 1 431 ? 8.914 -15.578 9.461 1 87.19 431 HIS B O 1
ATOM 7697 N N . THR B 1 432 ? 10.055 -17.359 8.594 1 91.5 432 THR B N 1
ATOM 7698 C CA . THR B 1 432 ? 10.031 -16.766 7.27 1 91.5 432 THR B CA 1
ATOM 7699 C C . THR B 1 432 ? 9.641 -17.797 6.215 1 91.5 432 THR B C 1
ATOM 7701 O O . THR B 1 432 ? 10.102 -18.938 6.254 1 91.5 432 THR B O 1
ATOM 7704 N N . ALA B 1 433 ? 8.727 -17.406 5.355 1 91.5 433 ALA B N 1
ATOM 7705 C CA . ALA B 1 433 ? 8.375 -18.234 4.203 1 91.5 433 ALA B CA 1
ATOM 7706 C C . ALA B 1 433 ? 9.062 -17.719 2.938 1 91.5 433 ALA B C 1
ATOM 7708 O O . ALA B 1 433 ? 9 -16.531 2.625 1 91.5 433 ALA B O 1
ATOM 7709 N N . ILE B 1 434 ? 9.68 -18.672 2.238 1 92.94 434 ILE B N 1
ATOM 7710 C CA . ILE B 1 434 ? 10.375 -18.375 0.991 1 92.94 434 ILE B CA 1
ATOM 7711 C C . ILE B 1 434 ? 9.539 -18.859 -0.193 1 92.94 434 ILE B C 1
ATOM 7713 O O . ILE B 1 434 ? 8.953 -19.938 -0.139 1 92.94 434 ILE B O 1
ATOM 7717 N N . HIS B 1 435 ? 9.562 -18.031 -1.234 1 92.31 435 HIS B N 1
ATOM 7718 C CA . HIS B 1 435 ? 8.812 -18.375 -2.438 1 92.31 435 HIS B CA 1
ATOM 7719 C C . HIS B 1 435 ? 9.734 -18.891 -3.531 1 92.31 435 HIS B C 1
ATOM 7721 O O . HIS B 1 435 ? 10.938 -19.062 -3.309 1 92.31 435 HIS B O 1
ATOM 7727 N N . GLU B 1 436 ? 9.125 -19.266 -4.641 1 94.88 436 GLU B N 1
ATOM 7728 C CA . GLU B 1 436 ? 9.844 -19.719 -5.824 1 94.88 436 GLU B CA 1
ATOM 7729 C C . GLU B 1 436 ? 10.891 -18.703 -6.262 1 94.88 436 GLU B C 1
ATOM 7731 O O . GLU B 1 436 ? 10.648 -17.5 -6.227 1 94.88 436 GLU B O 1
ATOM 7736 N N . VAL B 1 437 ? 12.086 -19.219 -6.629 1 96.62 437 VAL B N 1
ATOM 7737 C CA . VAL B 1 437 ? 13.133 -18.312 -7.086 1 96.62 437 VAL B CA 1
ATOM 7738 C C . VAL B 1 437 ? 13.023 -18.125 -8.594 1 96.62 437 VAL B C 1
ATOM 7740 O O . VAL B 1 437 ? 12.398 -18.922 -9.289 1 96.62 437 VAL B O 1
ATOM 7743 N N . ALA B 1 438 ? 13.531 -17.062 -9.094 1 97.62 438 ALA B N 1
ATOM 7744 C CA . ALA B 1 438 ? 13.906 -16.891 -10.492 1 97.62 438 ALA B CA 1
ATOM 7745 C C . ALA B 1 438 ? 15.422 -16.734 -10.641 1 97.62 438 ALA B C 1
ATOM 7747 O O . ALA B 1 438 ? 16.078 -16.156 -9.766 1 97.62 438 ALA B O 1
ATOM 7748 N N . PHE B 1 439 ? 15.977 -17.281 -11.656 1 98.12 439 PHE B N 1
ATOM 7749 C CA . PHE B 1 439 ? 17.406 -17.234 -11.906 1 98.12 439 PHE B CA 1
ATOM 7750 C C . PHE B 1 439 ? 17.75 -16.109 -12.883 1 98.12 439 PHE B C 1
ATOM 7752 O O . PHE B 1 439 ? 17.047 -15.906 -13.875 1 98.12 439 PHE B O 1
ATOM 7759 N N . ILE B 1 440 ? 18.781 -15.367 -12.562 1 98.44 440 ILE B N 1
ATOM 7760 C CA . ILE B 1 440 ? 19.328 -14.281 -13.375 1 98.44 440 ILE B CA 1
ATOM 7761 C C . ILE B 1 440 ? 20.766 -14.609 -13.773 1 98.44 440 ILE B C 1
ATOM 7763 O O . ILE B 1 440 ? 21.672 -14.555 -12.938 1 98.44 440 ILE B O 1
ATOM 7767 N N . PRO B 1 441 ? 21.016 -14.883 -15.008 1 98 441 PRO B N 1
ATOM 7768 C CA . PRO B 1 441 ? 22.406 -15.148 -15.383 1 98 441 PRO B CA 1
ATOM 7769 C C . PRO B 1 441 ? 23.328 -13.945 -15.141 1 98 441 PRO B C 1
ATOM 7771 O O . PRO B 1 441 ? 22.922 -12.805 -15.352 1 98 441 PRO B O 1
ATOM 7774 N N . ARG B 1 442 ? 24.5 -14.219 -14.648 1 97.94 442 ARG B N 1
ATOM 7775 C CA . ARG B 1 442 ? 25.469 -13.148 -14.414 1 97.94 442 ARG B CA 1
ATOM 7776 C C . ARG B 1 442 ? 25.734 -12.367 -15.703 1 97.94 442 ARG B C 1
ATOM 7778 O O . ARG B 1 442 ? 25.766 -11.133 -15.695 1 97.94 442 ARG B O 1
ATOM 7785 N N . THR B 1 443 ? 26 -13.047 -16.766 1 95.94 443 THR B N 1
ATOM 7786 C CA . THR B 1 443 ? 26.047 -12.578 -18.141 1 95.94 443 THR B CA 1
ATOM 7787 C C . THR B 1 443 ? 25.359 -13.555 -19.078 1 95.94 443 THR B C 1
ATOM 7789 O O . THR B 1 443 ? 25.094 -14.703 -18.703 1 95.94 443 THR B O 1
ATOM 7792 N N . PRO B 1 444 ? 25.047 -13.141 -20.203 1 91.5 444 PRO B N 1
ATOM 7793 C CA . PRO B 1 444 ? 24.375 -14.047 -21.125 1 91.5 444 PRO B CA 1
ATOM 7794 C C . PRO B 1 444 ? 25.188 -15.305 -21.422 1 91.5 444 PRO B C 1
ATOM 7796 O O . PRO B 1 444 ? 24.609 -16.359 -21.719 1 91.5 444 PRO B O 1
ATOM 7799 N N . ASP B 1 445 ? 26.5 -15.18 -21.297 1 94.5 445 ASP B N 1
ATOM 7800 C CA . ASP B 1 445 ? 27.359 -16.297 -21.688 1 94.5 445 ASP B CA 1
ATOM 7801 C C . ASP B 1 445 ? 27.953 -16.984 -20.453 1 94.5 445 ASP B C 1
ATOM 7803 O O . ASP B 1 445 ? 28.875 -17.797 -20.594 1 94.5 445 ASP B O 1
ATOM 7807 N N . SER B 1 446 ? 27.5 -16.625 -19.312 1 97.56 446 SER B N 1
ATOM 7808 C CA . SER B 1 446 ? 28.016 -17.25 -18.109 1 97.56 446 SER B CA 1
ATOM 7809 C C . SER B 1 446 ? 27.703 -18.734 -18.078 1 97.56 446 SER B C 1
ATOM 7811 O O . SER B 1 446 ? 26.75 -19.188 -18.703 1 97.56 446 SER B O 1
ATOM 7813 N N . PRO B 1 447 ? 28.578 -19.5 -17.359 1 98 447 PRO B N 1
ATOM 7814 C CA . PRO B 1 447 ? 28.281 -20.922 -17.203 1 98 447 PRO B CA 1
ATOM 7815 C C . PRO B 1 447 ? 26.906 -21.172 -16.578 1 98 447 PRO B C 1
ATOM 7817 O O . PRO B 1 447 ? 26.344 -20.266 -15.961 1 98 447 PRO B O 1
ATOM 7820 N N . GLU B 1 448 ? 26.406 -22.391 -16.797 1 98.19 448 GLU B N 1
ATOM 7821 C CA . GLU B 1 448 ? 25.125 -22.781 -16.219 1 98.19 448 GLU B CA 1
ATOM 7822 C C . GLU B 1 448 ? 25.062 -22.422 -14.734 1 98.19 448 GLU B C 1
ATOM 7824 O O . GLU B 1 448 ? 25.984 -22.703 -13.984 1 98.19 448 GLU B O 1
ATOM 7829 N N . ALA B 1 449 ? 24.031 -21.75 -14.344 1 97.88 449 ALA B N 1
ATOM 7830 C CA . ALA B 1 449 ? 23.672 -21.484 -12.953 1 97.88 449 ALA B CA 1
ATOM 7831 C C . ALA B 1 449 ? 24.641 -20.5 -12.312 1 97.88 449 ALA B C 1
ATOM 7833 O O . ALA B 1 449 ? 24.688 -20.359 -11.094 1 97.88 449 ALA B O 1
ATOM 7834 N N . ASP B 1 450 ? 25.531 -19.906 -13.133 1 98.44 450 ASP B N 1
ATOM 7835 C CA . ASP B 1 450 ? 26.312 -18.781 -12.641 1 98.44 450 ASP B CA 1
ATOM 7836 C C . ASP B 1 450 ? 25.547 -17.469 -12.797 1 98.44 450 ASP B C 1
ATOM 7838 O O . ASP B 1 450 ? 25.469 -16.906 -13.891 1 98.44 450 ASP B O 1
ATOM 7842 N N . GLY B 1 451 ? 25.047 -16.969 -11.703 1 98.56 451 GLY B N 1
ATOM 7843 C CA . GLY B 1 451 ? 24.234 -15.766 -11.672 1 98.56 451 GLY B CA 1
ATOM 7844 C C . GLY B 1 451 ? 23.625 -15.484 -10.312 1 98.56 451 GLY B C 1
ATOM 7845 O O . GLY B 1 451 ? 24.281 -15.672 -9.289 1 98.56 451 GLY B O 1
ATOM 7846 N N . PHE B 1 452 ? 22.469 -14.938 -10.352 1 98.81 452 PHE B N 1
ATOM 7847 C CA . PHE B 1 452 ? 21.797 -14.516 -9.133 1 98.81 452 PHE B CA 1
ATOM 7848 C C . PHE B 1 452 ? 20.406 -15.133 -9.055 1 98.81 452 PHE B C 1
ATOM 7850 O O . PHE B 1 452 ? 19.859 -15.594 -10.055 1 98.81 452 PHE B O 1
ATOM 7857 N N . LEU B 1 453 ? 19.891 -15.242 -7.848 1 98.62 453 LEU B N 1
ATOM 7858 C CA . LEU B 1 453 ? 18.516 -15.641 -7.578 1 98.62 453 LEU B CA 1
ATOM 7859 C C . LEU B 1 453 ? 17.719 -14.477 -7 1 98.62 453 LEU B C 1
ATOM 7861 O O . LEU B 1 453 ? 18.25 -13.695 -6.207 1 98.62 453 LEU B O 1
ATOM 7865 N N . VAL B 1 454 ? 16.531 -14.352 -7.414 1 98.44 454 VAL B N 1
ATOM 7866 C CA . VAL B 1 454 ? 15.594 -13.391 -6.84 1 98.44 454 VAL B CA 1
ATOM 7867 C C . VAL B 1 454 ? 14.359 -14.109 -6.32 1 98.44 454 VAL B C 1
ATOM 7869 O O . VAL B 1 454 ? 13.875 -15.055 -6.949 1 98.44 454 VAL B O 1
ATOM 7872 N N . THR B 1 455 ? 13.859 -13.766 -5.152 1 96.75 455 THR B N 1
ATOM 7873 C CA . THR B 1 455 ? 12.664 -14.359 -4.566 1 96.75 455 THR B CA 1
ATOM 7874 C C . THR B 1 455 ? 12.039 -13.414 -3.545 1 96.75 455 THR B C 1
ATOM 7876 O O . THR B 1 455 ? 12.578 -12.344 -3.266 1 96.75 455 THR B O 1
ATOM 7879 N N . ILE B 1 456 ? 10.945 -13.766 -3.025 1 95.62 456 ILE B N 1
ATOM 7880 C CA . ILE B 1 456 ? 10.242 -13.008 -1.997 1 95.62 456 ILE B CA 1
ATOM 7881 C C . ILE B 1 456 ? 10.273 -13.773 -0.677 1 95.62 456 ILE B C 1
ATOM 7883 O O . ILE B 1 456 ? 10.195 -15 -0.664 1 95.62 456 ILE B O 1
ATOM 7887 N N . ALA B 1 457 ? 10.375 -13.055 0.37 1 95.06 457 ALA B N 1
ATOM 7888 C CA . ALA B 1 457 ? 10.281 -13.602 1.724 1 95.06 457 ALA B CA 1
ATOM 7889 C C . ALA B 1 457 ? 9.133 -12.945 2.496 1 95.06 457 ALA B C 1
ATOM 7891 O O . ALA B 1 457 ? 9.039 -11.719 2.555 1 95.06 457 ALA B O 1
ATOM 7892 N N . ASN B 1 458 ? 8.25 -13.727 3.031 1 93.19 458 ASN B N 1
ATOM 7893 C CA . ASN B 1 458 ? 7.242 -13.273 3.984 1 93.19 458 ASN B CA 1
ATOM 7894 C C . ASN B 1 458 ? 7.715 -13.445 5.426 1 93.19 458 ASN B C 1
ATOM 7896 O O . ASN B 1 458 ? 7.828 -14.57 5.914 1 93.19 458 ASN B O 1
ATOM 7900 N N . ARG B 1 459 ? 7.867 -12.359 6.07 1 91.94 459 ARG B N 1
ATOM 7901 C CA . ARG B 1 459 ? 8.484 -12.352 7.395 1 91.94 459 ARG B CA 1
ATOM 7902 C C . ARG B 1 459 ? 7.434 -12.219 8.492 1 91.94 459 ARG B C 1
ATOM 7904 O O . ARG B 1 459 ? 6.887 -11.133 8.703 1 91.94 459 ARG B O 1
ATOM 7911 N N . ARG B 1 460 ? 7.328 -13.234 9.273 1 87.75 460 ARG B N 1
ATOM 7912 C CA . ARG B 1 460 ? 6.367 -13.18 10.367 1 87.75 460 ARG B CA 1
ATOM 7913 C C . ARG B 1 460 ? 6.895 -12.328 11.516 1 87.75 460 ARG B C 1
ATOM 7915 O O . ARG B 1 460 ? 6.109 -11.734 12.266 1 87.75 460 ARG B O 1
ATOM 7922 N N . ASP B 1 461 ? 8.188 -12.305 11.664 1 87.12 461 ASP B N 1
ATOM 7923 C CA . ASP B 1 461 ? 8.789 -11.531 12.742 1 87.12 461 ASP B CA 1
ATOM 7924 C C . ASP B 1 461 ? 8.508 -10.039 12.578 1 87.12 461 ASP B C 1
ATOM 7926 O O . ASP B 1 461 ? 8.352 -9.32 13.57 1 87.12 461 ASP B O 1
ATOM 7930 N N . THR B 1 462 ? 8.43 -9.594 11.391 1 88.88 462 THR B N 1
ATOM 7931 C CA . THR B 1 462 ? 8.188 -8.18 11.141 1 88.88 462 THR B CA 1
ATOM 7932 C C . THR B 1 462 ? 6.77 -7.945 10.633 1 88.88 462 THR B C 1
ATOM 7934 O O . THR B 1 462 ? 6.289 -6.812 10.609 1 88.88 462 THR B O 1
ATOM 7937 N N . LYS B 1 463 ? 6.082 -9.016 10.148 1 90.31 463 LYS B N 1
ATOM 7938 C CA . LYS B 1 463 ? 4.77 -8.969 9.516 1 90.31 463 LYS B CA 1
ATOM 7939 C C . LYS B 1 463 ? 4.812 -8.188 8.203 1 90.31 463 LYS B C 1
ATOM 7941 O O . LYS B 1 463 ? 3.85 -7.516 7.844 1 90.31 463 LYS B O 1
ATOM 7946 N N . LEU B 1 464 ? 6.027 -8.203 7.602 1 93.81 464 LEU B N 1
ATOM 7947 C CA . LEU B 1 464 ? 6.234 -7.551 6.312 1 93.81 464 LEU B CA 1
ATOM 7948 C C . LEU B 1 464 ? 6.84 -8.523 5.301 1 93.81 464 LEU B C 1
ATOM 7950 O O . LEU B 1 464 ? 7.148 -9.664 5.645 1 93.81 464 LEU B O 1
ATOM 7954 N N . SER B 1 465 ? 6.93 -8.094 4.066 1 95.44 465 SER B N 1
ATOM 7955 C CA . SER B 1 465 ? 7.57 -8.867 3.008 1 95.44 465 SER B CA 1
ATOM 7956 C C . SER B 1 465 ? 8.781 -8.133 2.439 1 95.44 465 SER B C 1
ATOM 7958 O O . SER B 1 465 ? 8.867 -6.902 2.541 1 95.44 465 SER B O 1
ATOM 7960 N N . CYS B 1 466 ? 9.688 -8.875 1.939 1 97.38 466 CYS B N 1
ATOM 7961 C CA . CYS B 1 466 ? 10.828 -8.289 1.248 1 97.38 466 CYS B CA 1
ATOM 7962 C C . CYS B 1 466 ? 11.273 -9.172 0.086 1 97.38 466 CYS B C 1
ATOM 7964 O O . CYS B 1 466 ? 10.805 -10.305 -0.055 1 97.38 466 CYS B O 1
ATOM 7966 N N . ILE B 1 467 ? 12.078 -8.594 -0.816 1 98.25 467 ILE B N 1
ATOM 7967 C CA . ILE B 1 467 ? 12.656 -9.297 -1.953 1 98.25 467 ILE B CA 1
ATOM 7968 C C . ILE B 1 467 ? 14.141 -9.555 -1.693 1 98.25 467 ILE B C 1
ATOM 7970 O O . ILE B 1 467 ? 14.859 -8.68 -1.215 1 98.25 467 ILE B O 1
ATOM 7974 N N . LEU B 1 468 ? 14.586 -10.719 -2.023 1 98.44 468 LEU B N 1
ATOM 7975 C CA . LEU B 1 468 ? 15.961 -11.125 -1.78 1 98.44 468 LEU B CA 1
ATOM 7976 C C . LEU B 1 468 ? 16.703 -11.328 -3.094 1 98.44 468 LEU B C 1
ATOM 7978 O O . LEU B 1 468 ? 16.141 -11.859 -4.059 1 98.44 468 LEU B O 1
ATOM 7982 N N . ILE B 1 469 ? 17.906 -10.898 -3.111 1 98.81 469 ILE B N 1
ATOM 7983 C CA . ILE B 1 469 ? 18.828 -11.227 -4.184 1 98.81 469 ILE B CA 1
ATOM 7984 C C . ILE B 1 469 ? 20.016 -12.016 -3.619 1 98.81 469 ILE B C 1
ATOM 7986 O O . ILE B 1 469 ? 20.703 -11.547 -2.715 1 98.81 469 ILE B O 1
ATOM 7990 N N . LEU B 1 470 ? 20.203 -13.188 -4.113 1 98.62 470 LEU B N 1
ATOM 7991 C CA . LEU B 1 470 ? 21.297 -14.055 -3.662 1 98.62 470 LEU B CA 1
ATOM 7992 C C . LEU B 1 470 ? 22.266 -14.352 -4.805 1 98.62 470 LEU B C 1
ATOM 7994 O O . LEU B 1 470 ? 21.859 -14.359 -5.973 1 98.62 470 LEU B O 1
ATOM 7998 N N . ASP B 1 471 ? 23.5 -14.562 -4.477 1 98.5 471 ASP B N 1
ATOM 7999 C CA . ASP B 1 471 ? 24.484 -15.094 -5.414 1 98.5 471 ASP B CA 1
ATOM 8000 C C . ASP B 1 471 ? 24.422 -16.609 -5.484 1 98.5 471 ASP B C 1
ATOM 8002 O O . ASP B 1 471 ? 24.719 -17.297 -4.504 1 98.5 471 ASP B O 1
ATOM 8006 N N . ALA B 1 472 ? 24.094 -17.125 -6.656 1 98.31 472 ALA B N 1
ATOM 8007 C CA . ALA B 1 472 ? 23.859 -18.562 -6.809 1 98.31 472 ALA B CA 1
ATOM 8008 C C . ALA B 1 472 ? 25.141 -19.359 -6.5 1 98.31 472 ALA B C 1
ATOM 8010 O O . ALA B 1 472 ? 25.078 -20.547 -6.172 1 98.31 472 ALA B O 1
ATOM 8011 N N . GLN B 1 473 ? 26.297 -18.734 -6.578 1 97.56 473 GLN B N 1
ATOM 8012 C CA . GLN B 1 473 ? 27.562 -19.406 -6.324 1 97.56 473 GLN B CA 1
ATOM 8013 C C . GLN B 1 473 ? 27.953 -19.312 -4.852 1 97.56 473 GLN B C 1
ATOM 8015 O O . GLN B 1 473 ? 28.875 -20 -4.406 1 97.56 473 GLN B O 1
ATOM 8020 N N . LYS B 1 474 ? 27.266 -18.5 -4.121 1 97.62 474 LYS B N 1
ATOM 8021 C CA . LYS B 1 474 ? 27.516 -18.297 -2.699 1 97.62 474 LYS B CA 1
ATOM 8022 C C . LYS B 1 474 ? 26.234 -18.375 -1.892 1 97.62 474 LYS B C 1
ATOM 8024 O O . LYS B 1 474 ? 25.984 -17.531 -1.024 1 97.62 474 LYS B O 1
ATOM 8029 N N . LEU B 1 475 ? 25.453 -19.328 -2.195 1 97.69 475 LEU B N 1
ATOM 8030 C CA . LEU B 1 475 ? 24.094 -19.422 -1.687 1 97.69 475 LEU B CA 1
ATOM 8031 C C . LEU B 1 475 ? 24.078 -19.484 -0.163 1 97.69 475 LEU B C 1
ATOM 8033 O O . LEU B 1 475 ? 23.25 -18.828 0.481 1 97.69 475 LEU B O 1
ATOM 8037 N N . ALA B 1 476 ? 24.984 -20.156 0.423 1 95.81 476 ALA B N 1
ATOM 8038 C CA . ALA B 1 476 ? 25 -20.406 1.861 1 95.81 476 ALA B CA 1
ATOM 8039 C C . ALA B 1 476 ? 25.25 -19.109 2.641 1 95.81 476 ALA B C 1
ATOM 8041 O O . ALA B 1 476 ? 24.984 -19.047 3.842 1 95.81 476 ALA B O 1
ATOM 8042 N N . GLU B 1 477 ? 25.781 -18.141 1.977 1 96.44 477 GLU B N 1
ATOM 8043 C CA . GLU B 1 477 ? 26.109 -16.875 2.637 1 96.44 477 GLU B CA 1
ATOM 8044 C C . GLU B 1 477 ? 24.859 -16.016 2.826 1 96.44 477 GLU B C 1
ATOM 8046 O O . GLU B 1 477 ? 24.906 -15.008 3.535 1 96.44 477 GLU B O 1
ATOM 8051 N N . GLY B 1 478 ? 23.797 -16.406 2.205 1 97.25 478 GLY B N 1
ATOM 8052 C CA . GLY B 1 478 ? 22.578 -15.617 2.303 1 97.25 478 GLY B CA 1
ATOM 8053 C C . GLY B 1 478 ? 22.484 -14.508 1.272 1 97.25 478 GLY B C 1
ATOM 8054 O O . GLY B 1 478 ? 23.344 -14.414 0.382 1 97.25 478 GLY B O 1
ATOM 8055 N N . PRO B 1 479 ? 21.484 -13.703 1.361 1 98.19 479 PRO B N 1
ATOM 8056 C CA . PRO B 1 479 ? 21.266 -12.648 0.364 1 98.19 479 PRO B CA 1
ATOM 8057 C C . PRO B 1 479 ? 22.359 -11.586 0.382 1 98.19 479 PRO B C 1
ATOM 8059 O O . PRO B 1 479 ? 22.844 -11.211 1.452 1 98.19 479 PRO B O 1
ATOM 8062 N N . LEU B 1 480 ? 22.75 -11.148 -0.734 1 97.31 480 LEU B N 1
ATOM 8063 C CA . LEU B 1 480 ? 23.672 -10.031 -0.825 1 97.31 480 LEU B CA 1
ATOM 8064 C C . LEU B 1 480 ? 22.938 -8.695 -0.785 1 97.31 480 LEU B C 1
ATOM 8066 O O . LEU B 1 480 ? 23.531 -7.656 -0.494 1 97.31 480 LEU B O 1
ATOM 8070 N N . ALA B 1 481 ? 21.578 -8.719 -1.106 1 98.62 481 ALA B N 1
ATOM 8071 C CA . ALA B 1 481 ? 20.734 -7.539 -1.005 1 98.62 481 ALA B CA 1
ATOM 8072 C C . ALA B 1 481 ? 19.328 -7.918 -0.547 1 98.62 481 ALA B C 1
ATOM 8074 O O . ALA B 1 481 ? 18.828 -9 -0.871 1 98.62 481 ALA B O 1
ATOM 8075 N N . ILE B 1 482 ? 18.734 -7.098 0.236 1 98.75 482 ILE B N 1
ATOM 8076 C CA . ILE B 1 482 ? 17.359 -7.199 0.687 1 98.75 482 ILE B CA 1
ATOM 8077 C C . ILE B 1 482 ? 16.594 -5.938 0.293 1 98.75 482 ILE B C 1
ATOM 8079 O O . ILE B 1 482 ? 16.984 -4.828 0.657 1 98.75 482 ILE B O 1
ATOM 8083 N N . ILE B 1 483 ? 15.594 -6.062 -0.527 1 98.69 483 ILE B N 1
ATOM 8084 C CA . ILE B 1 483 ? 14.695 -4.977 -0.909 1 98.69 483 ILE B CA 1
ATOM 8085 C C . ILE B 1 483 ? 13.469 -4.984 -0.009 1 98.69 483 ILE B C 1
ATOM 8087 O O . ILE B 1 483 ? 12.609 -5.859 -0.128 1 98.69 483 ILE B O 1
ATOM 8091 N N . GLU B 1 484 ? 13.305 -4.016 0.809 1 97.81 484 GLU B N 1
ATOM 8092 C CA . GLU B 1 484 ? 12.234 -3.98 1.804 1 97.81 484 GLU B CA 1
ATOM 8093 C C . GLU B 1 484 ? 10.977 -3.328 1.239 1 97.81 484 GLU B C 1
ATOM 8095 O O . GLU B 1 484 ? 11.062 -2.355 0.486 1 97.81 484 GLU B O 1
ATOM 8100 N N . LEU B 1 485 ? 9.875 -3.9 1.571 1 97.12 485 LEU B N 1
ATOM 8101 C CA . LEU B 1 485 ? 8.578 -3.309 1.261 1 97.12 485 LEU B CA 1
ATOM 8102 C C . LEU B 1 485 ? 7.895 -2.803 2.527 1 97.12 485 LEU B C 1
ATOM 8104 O O . LEU B 1 485 ? 8.008 -3.418 3.588 1 97.12 485 LEU B O 1
ATOM 8108 N N . PRO B 1 486 ? 7.125 -1.747 2.449 1 95.62 486 PRO B N 1
ATOM 8109 C CA . PRO B 1 486 ? 6.48 -1.18 3.633 1 95.62 486 PRO B CA 1
ATOM 8110 C C . PRO B 1 486 ? 5.145 -1.85 3.955 1 95.62 486 PRO B C 1
ATOM 8112 O O . PRO B 1 486 ? 4.379 -1.346 4.781 1 95.62 486 PRO B O 1
ATOM 8115 N N . PHE B 1 487 ? 4.789 -2.922 3.307 1 95.38 487 PHE B N 1
ATOM 8116 C CA . PHE B 1 487 ? 3.543 -3.645 3.539 1 95.38 487 PHE B CA 1
ATOM 8117 C C . PHE B 1 487 ? 3.742 -5.141 3.336 1 95.38 487 PHE B C 1
ATOM 8119 O O . PHE B 1 487 ? 4.777 -5.574 2.82 1 95.38 487 PHE B O 1
ATOM 8126 N N . ARG B 1 488 ? 2.773 -5.871 3.766 1 95 488 ARG B N 1
ATOM 8127 C CA . ARG B 1 488 ? 2.746 -7.324 3.623 1 95 488 ARG B CA 1
ATOM 8128 C C . ARG B 1 488 ? 2.166 -7.73 2.271 1 95 488 ARG B C 1
ATOM 8130 O O . ARG B 1 488 ? 1.212 -7.113 1.789 1 95 488 ARG B O 1
ATOM 8137 N N . LEU B 1 489 ? 2.805 -8.664 1.687 1 94.12 489 LEU B N 1
ATOM 8138 C CA . LEU B 1 489 ? 2.23 -9.352 0.537 1 94.12 489 LEU B CA 1
ATOM 8139 C C . LEU B 1 489 ? 1.781 -10.758 0.915 1 94.12 489 LEU B C 1
ATOM 8141 O O . LEU B 1 489 ? 2.379 -11.391 1.788 1 94.12 489 LEU B O 1
ATOM 8145 N N . ARG B 1 490 ? 0.78 -11.188 0.284 1 90.88 490 ARG B N 1
ATOM 8146 C CA . ARG B 1 490 ? 0.352 -12.562 0.489 1 90.88 490 ARG B CA 1
ATOM 8147 C C . ARG B 1 490 ? 1.307 -13.539 -0.192 1 90.88 490 ARG B C 1
ATOM 8149 O O . ARG B 1 490 ? 2.191 -13.125 -0.943 1 90.88 490 ARG B O 1
ATOM 8156 N N . ASN B 1 491 ? 1.049 -14.766 0.192 1 87.56 491 ASN B N 1
ATOM 8157 C CA . ASN B 1 491 ? 1.823 -15.789 -0.503 1 87.56 491 ASN B CA 1
ATOM 8158 C C . ASN B 1 491 ? 1.51 -15.812 -1.997 1 87.56 491 ASN B C 1
ATOM 8160 O O . ASN B 1 491 ? 0.347 -15.719 -2.393 1 87.56 491 ASN B O 1
ATOM 8164 N N . GLY B 1 492 ? 2.527 -15.68 -2.668 1 82.31 492 GLY B N 1
ATOM 8165 C CA . GLY B 1 492 ? 2.404 -15.82 -4.109 1 82.31 492 GLY B CA 1
ATOM 8166 C C . GLY B 1 492 ? 2.613 -17.25 -4.59 1 82.31 492 GLY B C 1
ATOM 8167 O O . GLY B 1 492 ? 2.838 -18.156 -3.783 1 82.31 492 GLY B O 1
ATOM 8168 N N . ILE B 1 493 ? 2.434 -17.344 -5.902 1 84.31 493 ILE B N 1
ATOM 8169 C CA . ILE B 1 493 ? 2.576 -18.688 -6.441 1 84.31 493 ILE B CA 1
ATOM 8170 C C . ILE B 1 493 ? 3.793 -18.75 -7.363 1 84.31 493 ILE B C 1
ATOM 8172 O O . ILE B 1 493 ? 4.809 -19.359 -7.02 1 84.31 493 ILE B O 1
ATOM 8176 N N . HIS B 1 494 ? 3.703 -18.031 -8.469 1 95 494 HIS B N 1
ATOM 8177 C CA . HIS B 1 494 ? 4.793 -18.125 -9.43 1 95 494 HIS B CA 1
ATOM 8178 C C . HIS B 1 494 ? 5.191 -16.734 -9.93 1 95 494 HIS B C 1
ATOM 8180 O O . HIS B 1 494 ? 4.441 -15.773 -9.773 1 95 494 HIS B O 1
ATOM 8186 N N . GLY B 1 495 ? 6.375 -16.656 -10.445 1 96.12 495 GLY B N 1
ATOM 8187 C CA . GLY B 1 495 ? 6.883 -15.43 -11.031 1 96.12 495 GLY B CA 1
ATOM 8188 C C . GLY B 1 495 ? 7.945 -15.664 -12.086 1 96.12 495 GLY B C 1
ATOM 8189 O O . GLY B 1 495 ? 8.336 -16.812 -12.336 1 96.12 495 GLY B O 1
ATOM 8190 N N . SER B 1 496 ? 8.328 -14.586 -12.758 1 97.56 496 SER B N 1
ATOM 8191 C CA . SER B 1 496 ? 9.312 -14.648 -13.828 1 97.56 496 SER B CA 1
ATOM 8192 C C . SER B 1 496 ? 10.234 -13.43 -13.812 1 97.56 496 SER B C 1
ATOM 8194 O O . SER B 1 496 ? 9.82 -12.336 -13.43 1 97.56 496 SER B O 1
ATOM 8196 N N . TRP B 1 497 ? 11.477 -13.688 -14.148 1 97.88 497 TRP B N 1
ATOM 8197 C CA . TRP B 1 497 ? 12.43 -12.609 -14.406 1 97.88 497 TRP B CA 1
ATOM 8198 C C . TRP B 1 497 ? 12.453 -12.242 -15.891 1 97.88 497 TRP B C 1
ATOM 8200 O O . TRP B 1 497 ? 12.5 -13.125 -16.75 1 97.88 497 TRP B O 1
ATOM 8210 N N . VAL B 1 498 ? 12.375 -10.992 -16.219 1 97.69 498 VAL B N 1
ATOM 8211 C CA . VAL B 1 498 ? 12.5 -10.484 -17.578 1 97.69 498 VAL B CA 1
ATOM 8212 C C . VAL B 1 498 ? 13.641 -9.477 -17.656 1 97.69 498 VAL B C 1
ATOM 8214 O O . VAL B 1 498 ? 13.555 -8.383 -17.094 1 97.69 498 VAL B O 1
ATOM 8217 N N . PRO B 1 499 ? 14.742 -9.828 -18.328 1 96.69 499 PRO B N 1
ATOM 8218 C CA . PRO B 1 499 ? 15.836 -8.867 -18.469 1 96.69 499 PRO B CA 1
ATOM 8219 C C . PRO B 1 499 ? 15.422 -7.582 -19.172 1 96.69 499 PRO B C 1
ATOM 8221 O O . PRO B 1 499 ? 14.539 -7.609 -20.047 1 96.69 499 PRO B O 1
ATOM 8224 N N . SER B 1 500 ? 16.078 -6.477 -18.859 1 95.94 500 SER B N 1
ATOM 8225 C CA . SER B 1 500 ? 15.742 -5.176 -19.438 1 95.94 500 SER B CA 1
ATOM 8226 C C . SER B 1 500 ? 15.828 -5.195 -20.953 1 95.94 500 SER B C 1
ATOM 8228 O O . SER B 1 500 ? 15.078 -4.492 -21.625 1 95.94 500 SER B O 1
ATOM 8230 N N . THR B 1 501 ? 16.672 -5.984 -21.516 1 94 501 THR B N 1
ATOM 8231 C CA . THR B 1 501 ? 16.922 -6.031 -22.953 1 94 501 THR B CA 1
ATOM 8232 C C . THR B 1 501 ? 15.719 -6.602 -23.688 1 94 501 THR B C 1
ATOM 8234 O O . THR B 1 501 ? 15.586 -6.434 -24.906 1 94 501 THR B O 1
ATOM 8237 N N . GLU B 1 502 ? 14.867 -7.336 -22.969 1 93.19 502 GLU B N 1
ATOM 8238 C CA . GLU B 1 502 ? 13.711 -7.961 -23.609 1 93.19 502 GLU B CA 1
ATOM 8239 C C . GLU B 1 502 ? 12.477 -7.074 -23.5 1 93.19 502 GLU B C 1
ATOM 8241 O O . GLU B 1 502 ? 11.5 -7.281 -24.219 1 93.19 502 GLU B O 1
ATOM 8246 N N . LEU B 1 503 ? 12.492 -6.152 -22.609 1 92.56 503 LEU B N 1
ATOM 8247 C CA . LEU B 1 503 ? 11.336 -5.281 -22.422 1 92.56 503 LEU B CA 1
ATOM 8248 C C . LEU B 1 503 ? 11.164 -4.34 -23.594 1 92.56 503 LEU B C 1
ATOM 8250 O O . LEU B 1 503 ? 12.148 -3.838 -24.141 1 92.56 503 LEU B O 1
ATOM 8254 N N . PRO B 1 504 ? 9.953 -4.051 -23.969 1 88.06 504 PRO B N 1
ATOM 8255 C CA . PRO B 1 504 ? 9.711 -3.266 -25.188 1 88.06 504 PRO B CA 1
ATOM 8256 C C . PRO B 1 504 ? 10.07 -1.792 -25.016 1 88.06 504 PRO B C 1
ATOM 8258 O O . PRO B 1 504 ? 10.273 -1.083 -26 1 88.06 504 PRO B O 1
ATOM 8261 N N . SER B 1 505 ? 10.039 -1.339 -23.766 1 85.25 505 SER B N 1
ATOM 8262 C CA . SER B 1 505 ? 10.344 0.063 -23.5 1 85.25 505 SER B CA 1
ATOM 8263 C C . SER B 1 505 ? 11.125 0.221 -22.188 1 85.25 505 SER B C 1
ATOM 8265 O O . SER B 1 505 ? 11.281 -0.739 -21.438 1 85.25 505 SER B O 1
ATOM 8267 N N . ASP B 1 506 ? 11.688 1.366 -22.094 1 84.19 506 ASP B N 1
ATOM 8268 C CA . ASP B 1 506 ? 12.398 1.7 -20.859 1 84.19 506 ASP B CA 1
ATOM 8269 C C . ASP B 1 506 ? 11.594 2.672 -20 1 84.19 506 ASP B C 1
ATOM 8271 O O . ASP B 1 506 ? 12.164 3.484 -19.266 1 84.19 506 ASP B O 1
ATOM 8275 N N . ASN B 1 507 ? 10.336 2.523 -20.141 1 90.94 507 ASN B N 1
ATOM 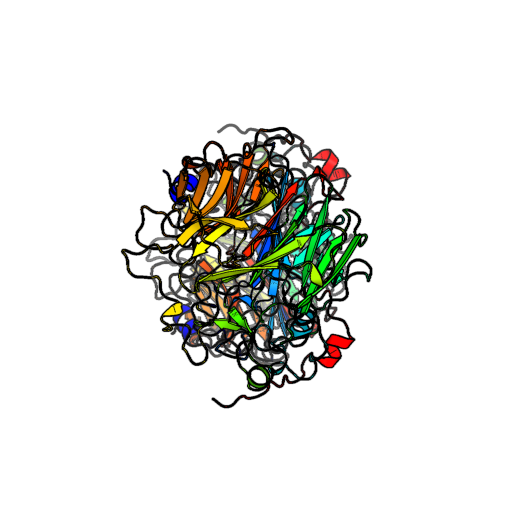8276 C CA . ASN B 1 507 ? 9.469 3.412 -19.375 1 90.94 507 ASN B CA 1
ATOM 8277 C C . ASN B 1 507 ? 9.609 3.176 -17.875 1 90.94 507 ASN B C 1
ATOM 8279 O O . ASN B 1 507 ? 9.875 2.055 -17.453 1 90.94 507 ASN B O 1
ATOM 8283 N N . ASP B 1 508 ? 9.43 4.301 -17.141 1 93.94 508 ASP B N 1
ATOM 8284 C CA . ASP B 1 508 ? 9.445 4.203 -15.688 1 93.94 508 ASP B CA 1
ATOM 8285 C C . ASP B 1 508 ? 8.297 3.334 -15.188 1 93.94 508 ASP B C 1
ATOM 8287 O O . ASP B 1 508 ? 7.184 3.4 -15.711 1 93.94 508 ASP B O 1
ATOM 8291 N N . LEU B 1 509 ? 8.602 2.518 -14.234 1 97.31 509 LEU B N 1
ATOM 8292 C CA . LEU B 1 509 ? 7.578 1.658 -13.648 1 97.31 509 LEU B CA 1
ATOM 8293 C C . LEU B 1 509 ? 6.566 2.479 -12.852 1 97.31 509 LEU B C 1
ATOM 8295 O O . LEU B 1 509 ? 5.359 2.252 -12.953 1 97.31 509 LEU B O 1
ATOM 8299 N N . CYS B 1 510 ? 7.066 3.449 -12.055 1 98 510 CYS B N 1
ATOM 8300 C CA . CYS B 1 510 ? 6.23 4.234 -11.148 1 98 510 CYS B CA 1
ATOM 8301 C C . CYS B 1 510 ? 5.816 5.551 -11.797 1 98 510 CYS B C 1
ATOM 8303 O O . CYS B 1 510 ? 6.375 5.949 -12.82 1 98 510 CYS B O 1
ATOM 8305 N N . ASP B 1 511 ? 4.805 6.195 -11.227 1 97.5 511 ASP B N 1
ATOM 8306 C CA . ASP B 1 511 ? 4.266 7.469 -11.688 1 97.5 511 ASP B CA 1
ATOM 8307 C C . ASP B 1 511 ? 5.312 8.578 -11.586 1 97.5 511 ASP B C 1
ATOM 8309 O O . ASP B 1 511 ? 5.762 8.906 -10.484 1 97.5 511 ASP B O 1
ATOM 8313 N N . MET B 1 512 ? 5.707 9.188 -12.68 1 97.69 512 MET B N 1
ATOM 8314 C CA . MET B 1 512 ? 6.703 10.258 -12.734 1 97.69 512 MET B CA 1
ATOM 8315 C C . MET B 1 512 ? 6.051 11.586 -13.094 1 97.69 512 MET B C 1
ATOM 8317 O O . MET B 1 512 ? 6.699 12.469 -13.656 1 97.69 512 MET B O 1
ATOM 8321 N N . SER B 1 513 ? 4.719 11.633 -12.812 1 97.25 513 SER B N 1
ATOM 8322 C CA . SER B 1 513 ? 4.027 12.883 -13.086 1 97.25 513 SER B CA 1
ATOM 8323 C C . SER B 1 513 ? 4.75 14.062 -12.438 1 97.25 513 SER B C 1
ATOM 8325 O O . SER B 1 513 ? 5.152 13.992 -11.273 1 97.25 513 SER B O 1
ATOM 8327 N N . GLY B 1 514 ? 4.961 15.102 -13.203 1 97.38 514 GLY B N 1
ATOM 8328 C CA . GLY B 1 514 ? 5.637 16.312 -12.75 1 97.38 514 GLY B CA 1
ATOM 8329 C C . GLY B 1 514 ? 7.121 16.312 -13.062 1 97.38 514 GLY B C 1
ATOM 8330 O O . GLY B 1 514 ? 7.758 17.375 -13.062 1 97.38 514 GLY B O 1
ATOM 8331 N N . VAL B 1 515 ? 7.742 15.18 -13.266 1 98.19 515 VAL B N 1
ATOM 8332 C CA . VAL B 1 515 ? 9.156 15.102 -13.609 1 98.19 515 VAL B CA 1
ATOM 8333 C C . VAL B 1 515 ? 9.352 15.336 -15.102 1 98.19 515 VAL B C 1
ATOM 8335 O O . VAL B 1 515 ? 9.305 14.391 -15.891 1 98.19 515 VAL B O 1
ATOM 8338 N N . THR B 1 516 ? 9.68 16.469 -15.492 1 97.75 516 THR B N 1
ATOM 8339 C CA . THR B 1 516 ? 9.828 16.828 -16.906 1 97.75 516 THR B CA 1
ATOM 8340 C C . THR B 1 516 ? 11.203 16.406 -17.422 1 97.75 516 THR B C 1
ATOM 8342 O O . THR B 1 516 ? 12.094 16.078 -16.641 1 97.75 516 THR B O 1
ATOM 8345 N N . ASP B 1 517 ? 11.375 16.438 -18.672 1 97.38 517 ASP B N 1
ATOM 8346 C CA . ASP B 1 517 ? 12.664 16.125 -19.281 1 97.38 517 ASP B CA 1
ATOM 8347 C C . ASP B 1 517 ? 13.734 17.109 -18.797 1 97.38 517 ASP B C 1
ATOM 8349 O O . ASP B 1 517 ? 14.898 16.734 -18.625 1 97.38 517 ASP B O 1
ATOM 8353 N N . LYS B 1 518 ? 13.352 18.297 -18.688 1 97.75 518 LYS B N 1
ATOM 8354 C CA . LYS B 1 518 ? 14.273 19.328 -18.188 1 97.75 518 LYS B CA 1
ATOM 8355 C C . LYS B 1 518 ? 14.789 18.969 -16.797 1 97.75 518 LYS B C 1
ATOM 8357 O O . LYS B 1 518 ? 15.992 19.062 -16.531 1 97.75 518 LYS B O 1
ATOM 8362 N N . ILE B 1 519 ? 13.891 18.562 -15.922 1 98.12 519 ILE B N 1
ATOM 8363 C CA . ILE B 1 519 ? 14.266 18.188 -14.555 1 98.12 519 ILE B CA 1
ATOM 8364 C C . ILE B 1 519 ? 15.164 16.953 -14.586 1 98.12 519 ILE B C 1
ATOM 8366 O O . ILE B 1 519 ? 16.188 16.906 -13.898 1 98.12 519 ILE B O 1
ATOM 8370 N N . ARG B 1 520 ? 14.836 16 -15.367 1 97.56 520 ARG B N 1
ATOM 8371 C CA . ARG B 1 520 ? 15.633 14.781 -15.477 1 97.56 520 ARG B CA 1
ATOM 8372 C C . ARG B 1 520 ? 17.047 15.102 -15.938 1 97.56 520 ARG B C 1
ATOM 8374 O O . ARG B 1 520 ? 18.016 14.578 -15.391 1 97.56 520 ARG B O 1
ATOM 8381 N N . ARG B 1 521 ? 17.188 15.883 -16.969 1 97.75 521 ARG B N 1
ATOM 8382 C CA . ARG B 1 521 ? 18.484 16.25 -17.516 1 97.75 521 ARG B CA 1
ATOM 8383 C C . ARG B 1 521 ? 19.344 16.953 -16.453 1 97.75 521 ARG B C 1
ATOM 8385 O O . ARG B 1 521 ? 20.562 16.75 -16.406 1 97.75 521 ARG B O 1
ATOM 8392 N N . ALA B 1 522 ? 18.672 17.656 -15.656 1 97.56 522 ALA B N 1
ATOM 8393 C CA . ALA B 1 522 ? 19.391 18.5 -14.695 1 97.56 522 ALA B CA 1
ATOM 8394 C C . ALA B 1 522 ? 19.812 17.688 -13.469 1 97.56 522 ALA B C 1
ATOM 8396 O O . ALA B 1 522 ? 20.859 17.969 -12.859 1 97.56 522 ALA B O 1
ATOM 8397 N N . TYR B 1 523 ? 19.047 16.641 -13.133 1 97.94 523 TYR B N 1
ATOM 8398 C CA . TYR B 1 523 ? 19.25 16.094 -11.797 1 97.94 523 TYR B CA 1
ATOM 8399 C C . TYR B 1 523 ? 19.5 14.594 -11.852 1 97.94 523 TYR B C 1
ATOM 8401 O O . TYR B 1 523 ? 20.156 14.039 -10.977 1 97.94 523 TYR B O 1
ATOM 8409 N N . ALA B 1 524 ? 18.984 13.906 -12.805 1 96.56 524 ALA B N 1
ATOM 8410 C CA . ALA B 1 524 ? 19.109 12.453 -12.859 1 96.56 524 ALA B CA 1
ATOM 8411 C C . ALA B 1 524 ? 20.562 12.039 -13.07 1 96.56 524 ALA B C 1
ATOM 8413 O O . ALA B 1 524 ? 21.203 12.461 -14.039 1 96.56 524 ALA B O 1
ATOM 8414 N N . GLY B 1 525 ? 21.062 11.242 -12.148 1 94.19 525 GLY B N 1
ATOM 8415 C CA . GLY B 1 525 ? 22.422 10.734 -12.258 1 94.19 525 GLY B CA 1
ATOM 8416 C C . GLY B 1 525 ? 23.469 11.797 -12.023 1 94.19 525 GLY B C 1
ATOM 8417 O O . GLY B 1 525 ? 24.656 11.562 -12.258 1 94.19 525 GLY B O 1
ATOM 8418 N N . LYS B 1 526 ? 23.078 12.938 -11.625 1 96.06 526 LYS B N 1
ATOM 8419 C CA . LYS B 1 526 ? 24.016 14.031 -11.367 1 96.06 526 LYS B CA 1
ATOM 8420 C C . LYS B 1 526 ? 24.391 14.109 -9.891 1 96.06 526 LYS B C 1
ATOM 8422 O O . LYS B 1 526 ? 23.531 13.875 -9.023 1 96.06 526 LYS B O 1
ATOM 8427 N N . PRO B 1 527 ? 25.594 14.422 -9.586 1 95.12 527 PRO B N 1
ATOM 8428 C CA . PRO B 1 527 ? 25.969 14.555 -8.18 1 95.12 527 PRO B CA 1
ATOM 8429 C C . PRO B 1 527 ? 25.234 15.695 -7.477 1 95.12 527 PRO B C 1
ATOM 8431 O O . PRO B 1 527 ? 25 16.75 -8.078 1 95.12 527 PRO B O 1
ATOM 8434 N N . VAL B 1 528 ? 24.891 15.469 -6.273 1 95.25 528 VAL B N 1
ATOM 8435 C CA . VAL B 1 528 ? 24.266 16.484 -5.43 1 95.25 528 VAL B CA 1
ATOM 8436 C C . VAL B 1 528 ? 25.312 17.062 -4.473 1 95.25 528 VAL B C 1
ATOM 8438 O O . VAL B 1 528 ? 26.125 16.328 -3.912 1 95.25 528 VAL B O 1
ATOM 8441 N N . SER B 1 529 ? 25.344 18.375 -4.34 1 92.62 529 SER B N 1
ATOM 8442 C CA . SER B 1 529 ? 26.297 19.062 -3.477 1 92.62 529 SER B CA 1
ATOM 8443 C C . SER B 1 529 ? 25.594 19.812 -2.354 1 92.62 529 SER B C 1
ATOM 8445 O O . SER B 1 529 ? 24.766 20.688 -2.613 1 92.62 529 SER B O 1
ATOM 8447 N N . PHE B 1 530 ? 25.906 19.469 -1.134 1 90.38 530 PHE B N 1
ATOM 8448 C CA . PHE B 1 530 ? 25.359 20.172 0.024 1 90.38 530 PHE B CA 1
ATOM 8449 C C . PHE B 1 530 ? 26.438 21.016 0.699 1 90.38 530 PHE B C 1
ATOM 8451 O O . PHE B 1 530 ? 27.562 20.562 0.875 1 90.38 530 PHE B O 1
ATOM 8458 N N . PRO B 1 531 ? 26.094 22.172 1.045 1 88.81 531 PRO B N 1
ATOM 8459 C CA . PRO B 1 531 ? 27.062 22.984 1.798 1 88.81 531 PRO B CA 1
ATOM 8460 C C . PRO B 1 531 ? 27.453 22.344 3.127 1 88.81 531 PRO B C 1
ATOM 8462 O O . PRO B 1 531 ? 26.625 21.688 3.77 1 88.81 531 PRO B O 1
ATOM 8465 N N . LYS B 1 532 ? 28.719 22.547 3.523 1 86.94 532 LYS B N 1
ATOM 8466 C CA . LYS B 1 532 ? 29.234 22.062 4.801 1 86.94 532 LYS B CA 1
ATOM 8467 C C . LYS B 1 532 ? 29.328 23.203 5.82 1 86.94 532 LYS B C 1
ATOM 8469 O O . LYS B 1 532 ? 29.688 24.328 5.473 1 86.94 532 LYS B O 1
ATOM 8474 N N . PHE B 1 533 ? 28.719 22.828 6.891 1 85.69 533 PHE B N 1
ATOM 8475 C CA . PHE B 1 533 ? 28.75 23.859 7.926 1 85.69 533 PHE B CA 1
ATOM 8476 C C . PHE B 1 533 ? 29.656 23.453 9.07 1 85.69 533 PHE B C 1
ATOM 8478 O O . PHE B 1 533 ? 29.875 22.266 9.32 1 85.69 533 PHE B O 1
ATOM 8485 N N . LYS B 1 534 ? 30.406 24.453 9.734 1 67.81 534 LYS B N 1
ATOM 8486 C CA . LYS B 1 534 ? 31.297 24.172 10.867 1 67.81 534 LYS B CA 1
ATOM 8487 C C . LYS B 1 534 ? 30.5 23.672 12.07 1 67.81 534 LYS B C 1
ATOM 8489 O O . LYS B 1 534 ? 29.406 24.172 12.352 1 67.81 534 LYS B O 1
ATOM 8494 N N . ALA B 1 535 ? 30.922 22.859 12.75 1 58.53 535 ALA B N 1
ATOM 8495 C CA . ALA B 1 535 ? 30.328 22.297 13.961 1 58.53 535 ALA B CA 1
ATOM 8496 C C . ALA B 1 535 ? 30.25 23.344 15.062 1 58.53 535 ALA B C 1
ATOM 8498 O O . ALA B 1 535 ? 31.125 24.219 15.172 1 58.53 535 ALA B O 1
#

Organism: NCBI:txid1220207